Protein AF-0000000075616289 (afdb_homodimer)

InterPro domains:
  IPR007658 Protein of unknown function DUF594 [PF04578] (646-700)
  IPR025315 Domain of unknown function DUF4220 [PF13968] (64-447)

Radius of gyration: 35.0 Å; Cα contacts (8 Å, |Δi|>4): 1748; chains: 2; bounding box: 95×99×89 Å

Sequence (1424 aa):
MALAPSPTPQVDALLRHSQRHDMLSLDYVVALFFVAVVAMFLLHILGPLRRWLSHGLLHHIVMGVYTLSYPLVGYTIGLMQSTKYLYLNDFTVWAVFLLLLLTSTDSLTACRLDDIDNWKSIYVKQLFKGFIVVFIVLKFCIYMELASNLNYLWYPLSAILVVIVLKSYLMIASMRMVSKSYHGKNVKVIAEYMQHIDNKLVAFDPVTMEGYRYMVAGEKHCVNQPGHTPWYKKPDDLKLTTVEQIWQCEGNLLIGDQGKVLKDLCLSMALSKMLNRRFAGFKLSEAELEKTHDFVFKGLLAGDEQRVFRVIEEELVFVHDMYYTRYSYLYQKVASLHVKRDEHTDLSIDSFQDLMNAASYIMFKHITSGSLMSGTIVITVVLAFLEAYQLYLYMASGWFKVALIRSYVTAPFLQTSYCSEMIIRLLLMLKPFRPWKGRLGQYCFLENLGRKSKVMSCLHYGTLCMVDKAMKGSKKSVKLSKDVKKAIIDSLLASNGHLTNGVTSLQRNGVHDDLKWACDGTATDGAVARTIVVWHIATTLCEQKLDKQAKEQDAVKTASTLSKYCMHLLAFAPNLLPDHSSISESILRQSIDEASKILKEAKNNKIDGRCETLMEINTDGCVDDETILVARGVHLARQLMIDNIQDFTTRWKVLSDFWEEMMLYVSPSDDARVRVHLEVLPRGGEFITHLWALLTHAGVLKRGSTEPKDVVMALAPSPTPQVDALLRHSQRHDMLSLDYVVALFFVAVVAMFLLHILGPLRRWLSHGLLHHIVMGVYTLSYPLVGYTIGLMQSTKYLYLNDFTVWAVFLLLLLTSTDSLTACRLDDIDNWKSIYVKQLFKGFIVVFIVLKFCIYMELASNLNYLWYPLSAILVVIVLKSYLMIASMRMVSKSYHGKNVKVIAEYMQHIDNKLVAFDPVTMEGYRYMVAGEKHCVNQPGHTPWYKKPDDLKLTTVEQIWQCEGNLLIGDQGKVLKDLCLSMALSKMLNRRFAGFKLSEAELEKTHDFVFKGLLAGDEQRVFRVIEEELVFVHDMYYTRYSYLYQKVASLHVKRDEHTDLSIDSFQDLMNAASYIMFKHITSGSLMSGTIVITVVLAFLEAYQLYLYMASGWFKVALIRSYVTAPFLQTSYCSEMIIRLLLMLKPFRPWKGRLGQYCFLENLGRKSKVMSCLHYGTLCMVDKAMKGSKKSVKLSKDVKKAIIDSLLASNGHLTNGVTSLQRNGVHDDLKWACDGTATDGAVARTIVVWHIATTLCEQKLDKQAKEQDAVKTASTLSKYCMHLLAFAPNLLPDHSSISESILRQSIDEASKILKEAKNNKIDGRCETLMEINTDGCVDDETILVARGVHLARQLMIDNIQDFTTRWKVLSDFWEEMMLYVSPSDDARVRVHLEVLPRGGEFITHLWALLTHAGVLKRGSTEPKDVV

pLDDT: mean 80.41, std 15.89, range [17.75, 97.75]

Solvent-accessible surface area (backbone atoms only — not comparable to full-atom values): 75583 Å² total; per-residue (Å²): 126,79,76,73,76,70,80,56,67,63,58,53,48,51,49,46,48,50,48,49,49,50,51,51,51,47,54,48,50,54,50,50,51,49,50,51,50,50,47,44,51,46,44,55,61,49,45,74,42,25,18,36,44,60,49,66,65,58,53,49,50,47,52,49,45,61,60,41,44,60,41,49,51,31,24,49,49,21,31,53,67,44,41,65,77,88,45,51,68,62,45,48,54,50,48,52,51,49,50,40,48,52,43,56,34,54,35,57,38,52,89,42,71,59,54,31,60,40,37,66,52,55,48,52,52,49,49,52,52,49,49,53,48,50,49,50,49,50,55,45,47,59,50,30,72,71,38,80,85,55,66,78,56,52,60,54,53,52,53,50,51,51,51,40,52,51,46,45,48,50,36,51,50,25,29,43,50,60,11,79,86,36,27,35,58,66,40,42,59,56,55,49,42,40,62,66,48,46,64,67,54,81,67,67,38,50,78,70,31,42,54,44,61,44,57,63,45,44,67,67,64,53,70,65,51,84,71,92,61,63,53,74,80,49,60,84,77,53,76,59,44,29,44,28,58,60,58,68,42,81,46,76,76,48,47,64,72,68,7,50,53,54,48,39,51,43,43,13,50,22,49,28,58,58,52,46,29,55,75,56,67,48,82,68,78,51,35,84,36,65,68,30,35,38,36,37,65,57,21,46,58,60,55,55,79,64,50,42,57,50,35,47,51,49,14,50,47,50,47,44,35,41,69,30,28,43,54,51,46,46,49,60,44,45,66,61,30,58,80,64,45,71,55,56,58,44,46,52,51,47,48,47,49,45,50,48,48,45,47,48,48,54,52,61,68,41,64,74,63,66,72,69,41,54,52,54,52,52,51,48,51,51,51,52,50,52,52,51,50,52,51,49,53,47,52,26,30,68,64,44,42,45,51,52,49,48,48,42,70,75,33,65,70,43,67,70,34,67,66,54,42,50,53,52,51,57,51,62,62,44,74,56,74,70,69,52,50,63,56,39,52,33,30,55,71,74,69,33,57,84,43,60,49,64,67,36,45,48,43,10,60,70,51,70,59,69,39,69,64,46,65,67,38,77,83,42,71,42,71,66,50,70,64,46,53,47,49,39,51,50,48,49,63,71,38,72,74,60,58,46,75,30,55,62,43,29,50,74,67,71,48,32,88,80,50,39,60,60,49,67,54,53,32,73,90,60,42,64,56,55,40,52,51,24,52,36,45,16,50,49,51,56,54,67,74,47,53,77,72,60,50,68,34,66,47,42,40,38,22,51,52,45,36,20,28,54,42,24,33,49,66,76,40,28,70,66,40,72,46,59,39,52,57,39,45,47,52,51,52,51,46,50,53,52,47,48,63,67,48,65,77,37,92,36,93,47,55,68,38,43,46,53,53,52,68,65,52,84,46,84,79,41,84,46,87,85,43,60,57,64,49,40,5,43,43,49,29,46,39,43,56,64,74,72,32,70,48,67,70,60,36,31,46,49,46,24,43,28,37,38,37,37,55,60,37,41,26,32,50,55,78,70,49,49,64,55,54,64,67,35,37,54,55,20,41,56,69,54,49,52,50,26,52,54,32,45,58,38,31,40,50,62,62,64,72,79,64,75,72,73,76,122,127,81,76,72,79,68,79,57,68,64,58,55,48,49,49,45,48,49,50,49,48,49,50,52,51,47,53,49,51,53,52,49,51,50,50,51,50,50,47,43,51,48,44,54,59,47,46,74,42,25,19,33,44,61,50,65,66,59,52,50,50,49,51,49,46,62,59,40,45,60,40,50,51,32,24,48,50,20,32,53,68,44,42,67,78,88,45,50,68,62,45,48,54,48,47,52,49,50,51,41,48,52,43,56,34,56,34,57,37,51,89,44,73,57,53,31,61,39,38,66,52,54,49,52,51,47,50,53,51,50,49,52,48,51,50,50,49,51,53,46,48,58,50,30,72,71,39,80,85,53,66,78,56,51,60,54,52,50,53,51,51,50,51,40,52,51,46,45,47,51,36,51,50,24,29,44,51,60,10,78,87,36,28,36,57,66,40,43,58,56,55,50,43,41,64,67,47,46,66,68,54,82,66,69,37,50,78,68,30,43,56,44,62,44,58,63,46,43,67,68,64,53,72,64,51,84,70,90,63,62,52,74,79,50,59,85,75,54,78,59,44,31,42,29,58,59,59,67,42,82,46,77,78,50,49,65,73,68,8,48,54,54,48,39,50,43,44,14,51,22,49,29,57,58,52,45,29,54,75,54,67,50,83,68,78,50,35,85,36,65,68,32,35,38,36,36,65,58,20,45,58,61,54,56,76,62,51,43,56,50,34,47,52,49,14,51,47,50,48,44,35,40,67,29,28,43,52,50,48,46,48,61,46,45,66,61,28,58,81,67,43,71,56,55,57,44,44,51,49,46,49,48,50,45,51,49,48,46,47,48,48,55,53,60,69,40,65,72,64,64,73,68,41,54,51,54,53,52,51,48,51,52,51,52,50,51,51,53,49,51,52,51,54,46,53,25,29,69,62,45,44,46,51,51,49,48,48,42,70,75,33,65,68,44,67,70,34,68,66,54,42,51,52,52,51,56,51,62,64,46,73,56,75,69,69,52,50,62,55,39,53,33,29,54,72,73,69,28,56,85,43,61,58,63,65,38,47,48,43,10,61,70,50,71,58,69,40,65,65,59,65,45,51,76,83,44,69,42,72,66,49,68,64,47,54,47,49,39,52,52,46,48,63,70,38,70,76,60,60,46,76,28,55,62,41,28,50,76,66,70,46,31,86,81,48,40,58,64,49,66,54,54,32,73,90,60,42,63,57,55,40,50,50,23,53,35,46,15,50,51,52,57,53,68,73,48,54,76,72,60,52,67,33,66,46,42,40,40,22,52,51,44,36,19,30,53,42,24,34,49,69,76,39,29,68,68,39,71,47,60,38,51,57,38,45,48,52,51,52,51,47,50,55,53,48,48,63,67,48,66,76,38,92,37,94,47,56,68,40,43,47,53,50,52,69,66,53,85,46,84,79,44,84,47,86,86,43,60,57,63,48,39,6,46,45,51,29,44,38,44,56,66,73,70,32,70,47,68,70,59,37,32,45,48,45,23,42,26,38,38,36,37,56,59,37,41,26,33,50,54,80,71,49,48,66,54,56,62,68,36,35,55,53,25,40,54,70,56,50,50,49,26,53,53,34,45,58,38,32,41,50,64,63,67,74,82,66,77,71,74,75,124

Organism: Setaria italica (NCBI:txid4555)

Nearest PDB structures (foldseek):
  6zpu-assembly1_A  TM=1.449E-01  e=8.394E+00  Homo sapiens
  8df5-assembly1_F  TM=1.224E-01  e=6.157E+00  Homo sapiens
  8qai-assembly2_B  TM=2.879E-01  e=3.887E+00  synthetic construct
  8qai-assembly1_A  TM=2.824E-01  e=4.202E+00  synthetic construct
  5jdq-assembly1_A  TM=1.753E-01  e=9.543E+00  Methanocaldococcus jannaschii DSM 2661

Secondary structure (DSSP, 8-state):
--------HHHHHHHHHHHHHHHHHHHHHHHHHHHHHHHHHHHHHHHHHTTT---HHHHHHHHHHHHHHHHHHHHHHHHHHHS-GGGHHHHHHHHHHHHHHHHHHHHH----HHHHHTHHHHHHHHHHHHHHHHHHHHHHHHHHHHSGGGGGGHHHHHHHHHHHHHHHHHHHHHHHHTSHHHHHHHHHHHHHHHHHTGGG----BTTTTBT---EEE-HHHHHT--SSS-GGG-GGG---EEHHHHHH---GGGSHHHHHHHHHHHHHHHHHHHHHHHHHT---TTTTSHHHHHIIIIIITTS-HHHHHHHHHHHHHHHHHHHHSSHHHHHHHHHHHTTTHHHHHHHHHHHHHHHHHHHHHHHHHGGGSHHHHHHHHHHHHHHHHHHHHHHHHHHHSHHHHHHHHHHHHH-HHHHH-HHHHHHHHHHHTPPPPPSS--EEEE--TTTSTT---HHHHHHHHHTTT-SPP--S---EEEE--HHHHHHHHHHHHHHTT---SSHHHHHHTT-HHHHHHHHTTT-SS--HHHHHHHHHHHHHHHHHTS-HHHHTSHHHHHHHHHHHHHHHHHHH-GGGSSS-HHHHHHHHHHHHHHHHHHHTT-S--SHHHHHHHHHTS--TTTTSTTS-HHHHHHHHHHIIIIIS---HHHHHHHHHHHHHHHHHHHS---GGGTHHHHHHGGGT--HHHHHHHHHHHTT--S----S-----/--------HHHHHHHHHHHHHHHHHHHHHHHHHHHHHHHHHHHHHHHHHTTT---HHHHHHHHHHHHHHHHHHHHHHHHHHHS-GGGHHHHHHHHHHHHHHHHHHHHH----HHHHHTHHHHHHHHHHHHHHHHHHHHHHHHHHHHSGGGGGGHHHHHHHHHHHHHHHHHHHHHHHHTSHHHHHHHHHHHHHHHHHTGGG----BTTTTBT---EEE-HHHHHT--SSS-GGG-GGG---EEHHHHHH---GGGSSHHHHHHHHHHHHHHHHHHHHHHHHT---TTTTSHHHHHIIIIIITTS-HHHHHHHHHHHHHHHHHHHHSSHHHHHHHHHHHTSSHHHHHHHHHHHHHHHHHHHHHHHHHGGGSHHHHHHHHHHHHHHHHHHHHHHHHHHTSHHHHHHHHHHHHH-HHHHH-HHHHHHHHHHHTPPPPPSS--EEEE--TTTSTT---HHHHHHHHHTTT-S----SS--EEEE--HHHHHHHHHHHHHHTT---SSHHHHHHTT-HHHHGGGTTGGGSS--HHHHHHHHHHHHHHHHHTS-HHHHTSHHHHHHHHHHHHHHHHHHH-GGGSSS-HHHHHHHHHHHHHHHHHHHTT-S--SHHHHHHHHHTS--TTTTSTTS-HHHHHHHHHHIIIIIS---HHHHHHHHHHHHHHHHHHHS---GGGTHHHHHHGGGT--HHHHHHHHHHHTT--S----S-----

Structure (mmCIF, N/CA/C/O backbone):
data_AF-0000000075616289-model_v1
#
loop_
_entity.id
_entity.type
_entity.pdbx_description
1 polymer 'DUF4220 domain-containing protein'
#
loop_
_atom_site.group_PDB
_atom_site.id
_atom_site.type_symbol
_atom_site.label_atom_id
_atom_site.label_alt_id
_atom_site.label_comp_id
_atom_site.label_asym_id
_atom_site.label_entity_id
_atom_site.label_seq_id
_atom_site.pdbx_PDB_ins_code
_atom_site.Cartn_x
_atom_site.Cartn_y
_atom_site.Cartn_z
_atom_site.occupancy
_atom_site.B_iso_or_equiv
_atom_site.auth_seq_id
_atom_site.auth_comp_id
_atom_site.auth_asym_id
_atom_site.auth_atom_id
_atom_site.pdbx_PDB_model_num
ATOM 1 N N . MET A 1 1 ? -42.625 59.375 43.688 1 25.31 1 MET A N 1
ATOM 2 C CA . MET A 1 1 ? -41.719 59 42.625 1 25.31 1 MET A CA 1
ATOM 3 C C . MET A 1 1 ? -40.938 57.75 43 1 25.31 1 MET A C 1
ATOM 5 O O . MET A 1 1 ? -40 57.812 43.812 1 25.31 1 MET A O 1
ATOM 9 N N . ALA A 1 2 ? -41.594 56.688 43.125 1 30.17 2 ALA A N 1
ATOM 10 C CA . ALA A 1 2 ? -41.156 55.406 43.656 1 30.17 2 ALA A CA 1
ATOM 11 C C . ALA A 1 2 ? -40.062 54.812 42.781 1 30.17 2 ALA A C 1
ATOM 13 O O . ALA A 1 2 ? -40.156 54.781 41.562 1 30.17 2 ALA A O 1
ATOM 14 N N . LEU A 1 3 ? -38.812 54.938 43.25 1 30.5 3 LEU A N 1
ATOM 15 C CA . LEU A 1 3 ? -37.562 54.375 42.75 1 30.5 3 LEU A CA 1
ATOM 16 C C . LEU A 1 3 ? -37.719 52.938 42.281 1 30.5 3 LEU A C 1
ATOM 18 O O . LEU A 1 3 ? -38.312 52.094 43 1 30.5 3 LEU A O 1
ATOM 22 N N . ALA A 1 4 ? -37.938 52.812 40.938 1 36.44 4 ALA A N 1
ATOM 23 C CA . ALA A 1 4 ? -37.938 51.531 40.25 1 36.44 4 ALA A CA 1
ATOM 24 C C . ALA A 1 4 ? -36.938 50.562 40.906 1 36.44 4 ALA A C 1
ATOM 26 O O . ALA A 1 4 ? -35.812 50.969 41.219 1 36.44 4 ALA A O 1
ATOM 27 N N . PRO A 1 5 ? -37.438 49.594 41.625 1 39 5 PRO A N 1
ATOM 28 C CA . PRO A 1 5 ? -36.562 48.688 42.375 1 39 5 PRO A CA 1
ATOM 29 C C . PRO A 1 5 ? -35.406 48.188 41.531 1 39 5 PRO A C 1
ATOM 31 O O . PRO A 1 5 ? -35.562 48 40.312 1 39 5 PRO A O 1
ATOM 34 N N . SER A 1 6 ? -34.125 48.656 41.781 1 39 6 SER A N 1
ATOM 35 C CA . SER A 1 6 ? -32.844 48.25 41.25 1 39 6 SER A CA 1
ATOM 36 C C . SER A 1 6 ? -32.812 46.75 40.938 1 39 6 SER A C 1
ATOM 38 O O . SER A 1 6 ? -33.375 45.938 41.656 1 39 6 SER A O 1
ATOM 40 N N . PRO A 1 7 ? -32.625 46.5 39.594 1 45.91 7 PRO A N 1
ATOM 41 C CA . PRO A 1 7 ? -32.562 45.094 39.219 1 45.91 7 PRO A CA 1
ATOM 42 C C . PRO A 1 7 ? -31.859 44.219 40.25 1 45.91 7 PRO A C 1
ATOM 44 O O . PRO A 1 7 ? -30.969 44.719 40.969 1 45.91 7 PRO A O 1
ATOM 47 N N . THR A 1 8 ? -32.469 43.281 40.781 1 48.66 8 THR A N 1
ATOM 48 C CA . THR A 1 8 ? -32 42.438 41.875 1 48.66 8 THR A CA 1
ATOM 49 C C . THR A 1 8 ? -30.594 41.938 41.594 1 48.66 8 THR A C 1
ATOM 51 O O . THR A 1 8 ? -30.234 41.656 40.438 1 48.66 8 THR A O 1
ATOM 54 N N . PRO A 1 9 ? -29.594 42.125 42.469 1 53.56 9 PRO A N 1
ATOM 55 C CA . PRO A 1 9 ? -28.188 41.719 42.438 1 53.56 9 PRO A CA 1
ATOM 56 C C . PRO A 1 9 ? -27.969 40.375 41.781 1 53.56 9 PRO A C 1
ATOM 58 O O . PRO A 1 9 ? -26.891 40.094 41.219 1 53.56 9 PRO A O 1
ATOM 61 N N . GLN A 1 10 ? -28.906 39.594 41.844 1 50.34 10 GLN A N 1
ATOM 62 C CA . GLN A 1 10 ? -28.75 38.25 41.281 1 50.34 10 GLN A CA 1
ATOM 63 C C . GLN A 1 10 ? -28.734 38.312 39.781 1 50.34 10 GLN A C 1
ATOM 65 O O . GLN A 1 10 ? -27.953 37.562 39.125 1 50.34 10 GLN A O 1
ATOM 70 N N . VAL A 1 11 ? -29.578 39.062 39.219 1 49.75 11 VAL A N 1
ATOM 71 C CA . VAL A 1 11 ? -29.625 39.188 37.75 1 49.75 11 VAL A CA 1
ATOM 72 C C . VAL A 1 11 ? -28.344 39.844 37.25 1 49.75 11 VAL A C 1
ATOM 74 O O . VAL A 1 11 ? -27.797 39.438 36.219 1 49.75 11 VAL A O 1
ATOM 77 N N . ASP A 1 12 ? -27.828 40.781 37.969 1 50.78 12 ASP A N 1
ATOM 78 C CA . ASP A 1 12 ? -26.578 41.406 37.594 1 50.78 12 ASP A CA 1
ATOM 79 C C . ASP A 1 12 ? -25.406 40.438 37.625 1 50.78 12 ASP A C 1
ATOM 81 O O . ASP A 1 12 ? -24.531 40.438 36.781 1 50.78 12 ASP A O 1
ATOM 85 N N . ALA A 1 13 ? -25.453 39.562 38.625 1 53.28 13 ALA A N 1
ATOM 86 C CA . ALA A 1 13 ? -24.406 38.562 38.75 1 53.28 13 ALA A CA 1
ATOM 87 C C . ALA A 1 13 ? -24.484 37.531 37.594 1 53.28 13 ALA A C 1
ATOM 89 O O . ALA A 1 13 ? -23.469 37.094 37.094 1 53.28 13 ALA A O 1
ATOM 90 N N . LEU A 1 14 ? -25.688 37.188 37.312 1 50.78 14 LEU A N 1
ATOM 91 C CA . LEU A 1 14 ? -25.891 36.25 36.219 1 50.78 14 LEU A CA 1
ATOM 92 C C . LEU A 1 14 ? -25.469 36.906 34.906 1 50.78 14 LEU A C 1
ATOM 94 O O . LEU A 1 14 ? -24.859 36.25 34.031 1 50.78 14 LEU A O 1
ATOM 98 N N . LEU A 1 15 ? -25.812 38.156 34.719 1 51.38 15 LEU A N 1
ATOM 99 C CA . LEU A 1 15 ? -25.422 38.875 33.531 1 51.38 15 LEU A CA 1
ATOM 100 C C . LEU A 1 15 ? -23.906 39.062 33.5 1 51.38 15 LEU A C 1
ATOM 102 O O . LEU A 1 15 ? -23.297 38.969 32.438 1 51.38 15 LEU A O 1
ATOM 106 N N . ARG A 1 16 ? -23.328 39.281 34.562 1 56.62 16 ARG A N 1
ATOM 107 C CA . ARG A 1 16 ? -21.875 39.406 34.625 1 56.62 16 ARG A CA 1
ATOM 108 C C . ARG A 1 16 ? -21.188 38.094 34.375 1 56.62 16 ARG A C 1
ATOM 110 O O . ARG A 1 16 ? -20.156 38.031 33.719 1 56.62 16 ARG A O 1
ATOM 117 N N . HIS A 1 17 ? -21.797 37.188 35 1 53.88 17 HIS A N 1
ATOM 118 C CA . HIS A 1 17 ? -21.281 35.844 34.781 1 53.88 17 HIS A CA 1
ATOM 119 C C . HIS A 1 17 ? -21.438 35.406 33.312 1 53.88 17 HIS A C 1
ATOM 121 O O . HIS A 1 17 ? -20.531 34.781 32.781 1 53.88 17 HIS A O 1
ATOM 127 N N . SER A 1 18 ? -22.594 35.781 32.812 1 54.72 18 SER A N 1
ATOM 128 C CA . SER A 1 18 ? -22.812 35.5 31.406 1 54.72 18 SER A CA 1
ATOM 129 C C . SER A 1 18 ? -21.828 36.281 30.531 1 54.72 18 SER A C 1
ATOM 131 O O . SER A 1 18 ? -21.312 35.75 29.562 1 54.72 18 SER A O 1
ATOM 133 N N . GLN A 1 19 ? -21.641 37.531 30.953 1 55 19 GLN A N 1
ATOM 134 C CA . GLN A 1 19 ? -20.719 38.344 30.188 1 55 19 GLN A CA 1
ATOM 135 C C . GLN A 1 19 ? -19.281 37.844 30.312 1 55 19 GLN A C 1
ATOM 137 O O . GLN A 1 19 ? -18.531 37.844 29.344 1 55 19 GLN A O 1
ATOM 142 N N . ARG A 1 20 ? -18.891 37.469 31.516 1 54.38 20 ARG A N 1
ATOM 143 C CA . ARG A 1 20 ? -17.547 36.938 31.734 1 54.38 20 ARG A CA 1
ATOM 144 C C . ARG A 1 20 ? -17.375 35.625 30.984 1 54.38 20 ARG A C 1
ATOM 146 O O . ARG A 1 20 ? -16.297 35.344 30.422 1 54.38 20 ARG A O 1
ATOM 153 N N . HIS A 1 21 ? -18.344 34.844 30.953 1 58.19 21 HIS A N 1
ATOM 154 C CA . HIS A 1 21 ? -18.312 33.594 30.219 1 58.19 21 HIS A CA 1
ATOM 155 C C . HIS A 1 21 ? -18.219 33.844 28.719 1 58.19 21 HIS A C 1
ATOM 157 O O . HIS A 1 21 ? -17.531 33.094 28.016 1 58.19 21 HIS A O 1
ATOM 163 N N . ASP A 1 22 ? -18.922 34.875 28.391 1 59.84 22 ASP A N 1
ATOM 164 C CA . ASP A 1 22 ? -18.844 35.188 26.969 1 59.84 22 ASP A CA 1
ATOM 165 C C . ASP A 1 22 ? -17.453 35.688 26.578 1 59.84 22 ASP A C 1
ATOM 167 O O . ASP A 1 22 ? -16.953 35.375 25.516 1 59.84 22 ASP A O 1
ATOM 171 N N . MET A 1 23 ? -16.922 36.5 27.516 1 58.03 23 MET A N 1
ATOM 172 C CA . MET A 1 23 ? -15.57 36.969 27.25 1 58.03 23 MET A CA 1
ATOM 173 C C . MET A 1 23 ? -14.555 35.844 27.25 1 58.03 23 MET A C 1
ATOM 175 O O . MET A 1 23 ? -13.648 35.812 26.422 1 58.03 23 MET A O 1
ATOM 179 N N . LEU A 1 24 ? -14.711 34.906 28.125 1 60.09 24 LEU A N 1
ATOM 180 C CA . LEU A 1 24 ? -13.812 33.75 28.219 1 60.09 24 LEU A CA 1
ATOM 181 C C . LEU A 1 24 ? -13.977 32.844 27.016 1 60.09 24 LEU A C 1
ATOM 183 O O . LEU A 1 24 ? -13 32.281 26.5 1 60.09 24 LEU A O 1
ATOM 187 N N . SER A 1 25 ? -15.188 32.875 26.609 1 69 25 SER A N 1
ATOM 188 C CA . SER A 1 25 ? -15.453 32.062 25.422 1 69 25 SER A CA 1
ATOM 189 C C . SER A 1 25 ? -14.836 32.688 24.188 1 69 25 SER A C 1
ATOM 191 O O . SER A 1 25 ? -14.297 31.984 23.328 1 69 25 SER A O 1
ATOM 193 N N . LEU A 1 26 ? -14.703 34.062 24.266 1 73.75 26 LEU A N 1
ATOM 194 C CA . LEU A 1 26 ? -14.094 34.719 23.125 1 73.75 26 LEU A CA 1
ATOM 195 C C . LEU A 1 26 ? -12.578 34.531 23.125 1 73.75 26 LEU A C 1
ATOM 197 O O . LEU A 1 26 ? -11.977 34.281 22.078 1 73.75 26 LEU A O 1
ATOM 201 N N . ASP A 1 27 ? -11.992 34.625 24.297 1 76.25 27 ASP A N 1
ATOM 202 C CA . ASP A 1 27 ? -10.547 34.438 24.406 1 76.25 27 ASP A CA 1
ATOM 203 C C . ASP A 1 27 ? -10.125 33.031 24.031 1 76.25 27 ASP A C 1
ATOM 205 O O . ASP A 1 27 ? -9.07 32.812 23.422 1 76.25 27 ASP A O 1
ATOM 209 N N . TYR A 1 28 ? -10.969 32.156 24.312 1 79.25 28 TYR A N 1
ATOM 210 C CA . TYR A 1 28 ? -10.688 30.766 23.984 1 79.25 28 TYR A CA 1
ATOM 211 C C . TYR A 1 28 ? -10.734 30.531 22.469 1 79.25 28 TYR A C 1
ATOM 213 O O . TYR A 1 28 ? -9.875 29.859 21.906 1 79.25 28 TYR A O 1
ATOM 221 N N . VAL A 1 29 ? -11.656 31.125 21.859 1 80.88 29 VAL A N 1
ATOM 222 C CA . VAL A 1 29 ? -11.797 30.969 20.406 1 80.88 29 VAL A CA 1
ATOM 223 C C . VAL A 1 29 ? -10.625 31.641 19.703 1 80.88 29 VAL A C 1
ATOM 225 O O . VAL A 1 29 ? -10.07 31.078 18.75 1 80.88 29 VAL A O 1
ATOM 228 N N . VAL A 1 30 ? -10.203 32.812 20.234 1 82.5 30 VAL A N 1
ATOM 229 C CA . VAL A 1 30 ? -9.094 33.531 19.625 1 82.5 30 VAL A CA 1
ATOM 230 C C . VAL A 1 30 ? -7.797 32.75 19.828 1 82.5 30 VAL A C 1
ATOM 232 O O . VAL A 1 30 ? -6.996 32.625 18.891 1 82.5 30 VAL A O 1
ATOM 235 N N . ALA A 1 31 ? -7.68 32.188 20.953 1 83.38 31 ALA A N 1
ATOM 236 C CA . ALA A 1 31 ? -6.484 31.391 21.219 1 83.38 31 ALA A CA 1
ATOM 237 C C . ALA A 1 31 ? -6.438 30.156 20.344 1 83.38 31 ALA A C 1
ATOM 239 O O . ALA A 1 31 ? -5.379 29.812 19.812 1 83.38 31 ALA A O 1
ATOM 240 N N . LEU A 1 32 ? -7.496 29.562 20.172 1 85.06 32 LEU A N 1
ATOM 241 C CA . LEU A 1 32 ? -7.559 28.359 19.344 1 85.06 32 LEU A CA 1
ATOM 242 C C . LEU A 1 32 ? -7.309 28.688 17.875 1 85.06 32 LEU A C 1
ATOM 244 O O . LEU A 1 32 ? -6.688 27.891 17.156 1 85.06 32 LEU A O 1
ATOM 248 N N . PHE A 1 33 ? -7.781 29.797 17.469 1 86.06 33 PHE A N 1
ATOM 249 C CA . PHE A 1 33 ? -7.543 30.25 16.109 1 86.06 33 PHE A CA 1
ATOM 250 C C . PHE A 1 33 ? -6.051 30.422 15.844 1 86.06 33 PHE A C 1
ATOM 252 O O . PHE A 1 33 ? -5.535 29.938 14.836 1 86.06 33 PHE A O 1
ATOM 259 N N . PHE A 1 34 ? -5.402 30.922 16.781 1 87.44 34 PHE A N 1
ATOM 260 C CA . PHE A 1 34 ? -3.977 31.172 16.594 1 87.44 34 PHE A CA 1
ATOM 261 C C . PHE A 1 34 ? -3.189 29.875 16.719 1 87.44 34 PHE A C 1
ATOM 263 O O . PHE A 1 34 ? -2.172 29.688 16.047 1 87.44 34 PHE A O 1
ATOM 270 N N . VAL A 1 35 ? -3.68 29 17.484 1 87.69 35 VAL A N 1
ATOM 271 C CA . VAL A 1 35 ? -3.043 27.688 17.562 1 87.69 35 VAL A CA 1
ATOM 272 C C . VAL A 1 35 ? -3.158 26.984 16.219 1 87.69 35 VAL A C 1
ATOM 274 O O . VAL A 1 35 ? -2.197 26.375 15.75 1 87.69 35 VAL A O 1
ATOM 277 N N . ALA A 1 36 ? -4.25 27.141 15.625 1 87.56 36 ALA A N 1
ATOM 278 C CA . ALA A 1 36 ? -4.457 26.516 14.32 1 87.56 36 ALA A CA 1
ATOM 279 C C . ALA A 1 36 ? -3.559 27.156 13.266 1 87.56 36 ALA A C 1
ATOM 281 O O . ALA A 1 36 ? -2.975 26.469 12.43 1 87.56 36 ALA A O 1
ATOM 282 N N . VAL A 1 37 ? -3.381 28.422 13.344 1 87.56 37 VAL A N 1
ATOM 283 C CA . VAL A 1 37 ? -2.551 29.141 12.383 1 87.56 37 VAL A CA 1
ATOM 284 C C . VAL A 1 37 ? -1.088 28.75 12.57 1 87.56 37 VAL A C 1
ATOM 286 O O . VAL A 1 37 ? -0.384 28.484 11.594 1 87.56 37 VAL A O 1
ATOM 289 N N . VAL A 1 38 ? -0.689 28.656 13.789 1 87.75 38 VAL A N 1
ATOM 290 C CA . VAL A 1 38 ? 0.691 28.281 14.078 1 87.75 38 VAL A CA 1
ATOM 291 C C . VAL A 1 38 ? 0.944 26.844 13.625 1 87.75 38 VAL A C 1
ATOM 293 O O . VAL A 1 38 ? 2.004 26.547 13.07 1 87.75 38 VAL A O 1
ATOM 296 N N . ALA A 1 39 ? -0.002 26.062 13.836 1 87.62 39 ALA A N 1
ATOM 297 C CA . ALA A 1 39 ? 0.128 24.672 13.414 1 87.62 39 ALA A CA 1
ATOM 298 C C . ALA A 1 39 ? 0.281 24.562 11.898 1 87.62 39 ALA A C 1
ATOM 300 O O . ALA A 1 39 ? 1.15 23.844 11.398 1 87.62 39 ALA A O 1
ATOM 301 N N . MET A 1 40 ? -0.444 25.312 11.211 1 85.56 40 MET A N 1
ATOM 302 C CA . MET A 1 40 ? -0.365 25.281 9.758 1 85.56 40 MET A CA 1
ATOM 303 C C . MET A 1 40 ? 0.936 25.906 9.266 1 85.56 40 MET A C 1
ATOM 305 O O . MET A 1 40 ? 1.518 25.438 8.281 1 85.56 40 MET A O 1
ATOM 309 N N . PHE A 1 41 ? 1.366 26.922 9.922 1 84.06 41 PHE A N 1
ATOM 310 C CA . PHE A 1 41 ? 2.633 27.562 9.602 1 84.06 41 PHE A CA 1
ATOM 311 C C . PHE A 1 41 ? 3.797 26.594 9.773 1 84.06 41 PHE A C 1
ATOM 313 O O . PHE A 1 41 ? 4.668 26.5 8.914 1 84.06 41 PHE A O 1
ATOM 320 N N . LEU A 1 42 ? 3.729 25.844 10.828 1 82.81 42 LEU A N 1
ATOM 321 C CA . LEU A 1 42 ? 4.773 24.859 11.102 1 82.81 42 LEU A CA 1
ATOM 322 C C . LEU A 1 42 ? 4.773 23.766 10.055 1 82.81 42 LEU A C 1
ATOM 324 O O . LEU A 1 42 ? 5.836 23.312 9.609 1 82.81 42 LEU A O 1
ATOM 328 N N . LEU A 1 43 ? 3.678 23.391 9.672 1 84 43 LEU A N 1
ATOM 329 C CA . LEU A 1 43 ? 3.582 22.344 8.656 1 84 43 LEU A CA 1
ATOM 330 C C . LEU A 1 43 ? 4.145 22.828 7.324 1 84 43 LEU A C 1
ATOM 332 O O . LEU A 1 43 ? 4.801 22.078 6.609 1 84 43 LEU A O 1
ATOM 336 N N . HIS A 1 44 ? 4.035 24.047 7.043 1 82.56 44 HIS A N 1
ATOM 337 C CA . HIS A 1 44 ? 4.488 24.625 5.789 1 82.56 44 HIS A CA 1
ATOM 338 C C . HIS A 1 44 ? 6.008 24.75 5.754 1 82.56 44 HIS A C 1
ATOM 340 O O . HIS A 1 44 ? 6.629 24.516 4.719 1 82.56 44 HIS A O 1
ATOM 346 N N . ILE A 1 45 ? 6.527 25.016 6.852 1 81.19 45 ILE A N 1
ATOM 347 C CA . ILE A 1 45 ? 7.965 25.266 6.898 1 81.19 45 ILE A CA 1
ATOM 348 C C . ILE A 1 45 ? 8.711 23.969 7.145 1 81.19 45 ILE A C 1
ATOM 350 O O . ILE A 1 45 ? 9.758 23.719 6.543 1 81.19 45 ILE A O 1
ATOM 354 N N . LEU A 1 46 ? 8.141 23.156 7.949 1 82.44 46 LEU A N 1
ATOM 355 C CA . LEU A 1 46 ? 8.844 21.938 8.336 1 82.44 46 LEU A CA 1
ATOM 356 C C . LEU A 1 46 ? 8.602 20.828 7.328 1 82.44 46 LEU A C 1
ATOM 358 O O . LEU A 1 46 ? 9.359 19.859 7.27 1 82.44 46 LEU A O 1
ATOM 362 N N . GLY A 1 47 ? 7.629 20.953 6.594 1 78.56 47 GLY A N 1
ATOM 363 C CA . GLY A 1 47 ? 7.309 19.922 5.617 1 78.56 47 GLY A CA 1
ATOM 364 C C . GLY A 1 47 ? 8.438 19.656 4.641 1 78.56 47 GLY A C 1
ATOM 365 O O . GLY A 1 47 ? 8.961 18.531 4.574 1 78.56 47 GLY A O 1
ATOM 366 N N . PRO A 1 48 ? 8.961 20.688 4.039 1 77.94 48 PRO A N 1
ATOM 367 C CA . PRO A 1 48 ? 10.047 20.484 3.08 1 77.94 48 PRO A CA 1
ATOM 368 C C . PRO A 1 48 ? 11.383 20.172 3.752 1 77.94 48 PRO A C 1
ATOM 370 O O . PRO A 1 48 ? 12.273 19.609 3.115 1 77.94 48 PRO A O 1
ATOM 373 N N . LEU A 1 49 ? 11.445 20.438 5.004 1 80.69 49 LEU A N 1
ATOM 374 C CA . LEU A 1 49 ? 12.688 20.203 5.723 1 80.69 49 LEU A CA 1
ATOM 375 C C . LEU A 1 49 ? 12.812 18.75 6.141 1 80.69 49 LEU A C 1
ATOM 377 O O . LEU A 1 49 ? 13.883 18.297 6.559 1 80.69 49 LEU A O 1
ATOM 381 N N . ARG A 1 50 ? 11.781 18.031 5.977 1 82.5 50 ARG A N 1
ATOM 382 C CA . ARG A 1 50 ? 11.789 16.625 6.379 1 82.5 50 ARG A CA 1
ATOM 383 C C . ARG A 1 50 ? 12.797 15.828 5.559 1 82.5 50 ARG A C 1
ATOM 385 O O . ARG A 1 50 ? 13.328 14.828 6.027 1 82.5 50 ARG A O 1
ATOM 392 N N . ARG A 1 51 ? 13.094 16.281 4.441 1 81.94 51 ARG A N 1
ATOM 393 C CA . ARG A 1 51 ? 14.039 15.586 3.572 1 81.94 51 ARG A CA 1
ATOM 394 C C . ARG A 1 51 ? 15.469 15.75 4.078 1 81.94 51 ARG A C 1
ATOM 396 O O . ARG A 1 51 ? 16.297 14.844 3.914 1 81.94 51 ARG A O 1
ATOM 403 N N . TRP A 1 52 ? 15.625 16.828 4.703 1 81.5 52 TRP A N 1
ATOM 404 C CA . TRP A 1 52 ? 16.984 17.172 5.113 1 81.5 52 TRP A CA 1
ATOM 405 C C . TRP A 1 52 ? 17.25 16.703 6.539 1 81.5 52 TRP A C 1
ATOM 407 O O . TRP A 1 52 ? 18.375 16.312 6.875 1 81.5 52 TRP A O 1
ATOM 417 N N . LEU A 1 53 ? 16.156 16.781 7.309 1 76.31 53 LEU A N 1
ATOM 418 C CA . LEU A 1 53 ? 16.344 16.453 8.719 1 76.31 53 LEU A CA 1
ATOM 419 C C . LEU A 1 53 ? 15.68 15.141 9.078 1 76.31 53 LEU A C 1
ATOM 421 O O . LEU A 1 53 ? 14.477 14.961 8.852 1 76.31 53 LEU A O 1
ATOM 425 N N . SER A 1 54 ? 16.516 14.164 9.445 1 74 54 SER A N 1
ATOM 426 C CA . SER A 1 54 ? 15.961 12.852 9.766 1 74 54 SER A CA 1
ATOM 427 C C . SER A 1 54 ? 15.672 12.727 11.258 1 74 54 SER A C 1
ATOM 429 O O . SER A 1 54 ? 15.469 11.617 11.758 1 74 54 SER A O 1
ATOM 431 N N . HIS A 1 55 ? 15.492 13.867 11.883 1 74.69 55 HIS A N 1
ATOM 432 C CA . HIS A 1 55 ? 15.258 13.75 13.32 1 74.69 55 HIS A CA 1
ATOM 433 C C . HIS A 1 55 ? 13.859 13.227 13.617 1 74.69 55 HIS A C 1
ATOM 435 O O . HIS A 1 55 ? 12.883 13.664 12.992 1 74.69 55 HIS A O 1
ATOM 441 N N . GLY A 1 56 ? 13.781 12.328 14.5 1 73.94 56 GLY A N 1
ATOM 442 C CA . GLY A 1 56 ? 12.516 11.688 14.836 1 73.94 56 GLY A CA 1
ATOM 443 C C . GLY A 1 56 ? 11.477 12.656 15.352 1 73.94 56 GLY A C 1
ATOM 444 O O . GLY A 1 56 ? 10.289 12.539 15.023 1 73.94 56 GLY A O 1
ATOM 445 N N . LEU A 1 57 ? 11.898 13.625 16.062 1 76.12 57 LEU A N 1
ATOM 446 C CA . LEU A 1 57 ? 10.969 14.586 16.641 1 76.12 57 LEU A CA 1
ATOM 447 C C . LEU A 1 57 ? 10.312 15.43 15.562 1 76.12 57 LEU A C 1
ATOM 449 O O . LEU A 1 57 ? 9.109 15.719 15.633 1 76.12 57 LEU A O 1
ATOM 453 N N . LEU A 1 58 ? 11.07 15.805 14.586 1 81.62 58 LEU A N 1
ATOM 454 C CA . LEU A 1 58 ? 10.523 16.594 13.492 1 81.62 58 LEU A CA 1
ATOM 455 C C . LEU A 1 58 ? 9.445 15.82 12.742 1 81.62 58 LEU A C 1
ATOM 457 O O . LEU A 1 58 ? 8.367 16.359 12.461 1 81.62 58 LEU A O 1
ATOM 461 N N . HIS A 1 59 ? 9.703 14.609 12.594 1 81.5 59 HIS A N 1
ATOM 462 C CA . HIS A 1 59 ? 8.766 13.781 11.844 1 81.5 59 HIS A CA 1
ATOM 463 C C . HIS A 1 59 ? 7.48 13.547 12.633 1 81.5 59 HIS A C 1
ATOM 465 O O . HIS A 1 59 ? 6.383 13.602 12.078 1 81.5 59 HIS A O 1
ATOM 471 N N . HIS A 1 60 ? 7.621 13.461 13.906 1 80.19 60 HIS A N 1
ATOM 472 C CA . HIS A 1 60 ? 6.449 13.25 14.75 1 80.19 60 HIS A CA 1
ATOM 473 C C . HIS A 1 60 ? 5.602 14.508 14.836 1 80.19 60 HIS A C 1
ATOM 475 O O . HIS A 1 60 ? 4.371 14.438 14.836 1 80.19 60 HIS A O 1
ATOM 481 N N . ILE A 1 61 ? 6.223 15.586 14.852 1 82.56 61 ILE A N 1
ATOM 482 C CA . ILE A 1 61 ? 5.5 16.844 14.93 1 82.56 61 ILE A CA 1
ATOM 483 C C . ILE A 1 61 ? 4.754 17.094 13.617 1 82.56 61 ILE A C 1
ATOM 485 O O . ILE A 1 61 ? 3.57 17.438 13.625 1 82.56 61 ILE A O 1
ATOM 489 N N . VAL A 1 62 ? 5.488 16.859 12.586 1 84.75 62 VAL A N 1
ATOM 490 C CA . VAL A 1 62 ? 4.875 17.094 11.281 1 84.75 62 VAL A CA 1
ATOM 491 C C . VAL A 1 62 ? 3.709 16.125 11.078 1 84.75 62 VAL A C 1
ATOM 493 O O . VAL A 1 62 ? 2.631 16.531 10.641 1 84.75 62 VAL A O 1
ATOM 496 N N . MET A 1 63 ? 3.881 14.914 11.477 1 83.06 63 MET A N 1
ATOM 497 C CA . MET A 1 63 ? 2.826 13.914 11.328 1 83.06 63 MET A CA 1
ATOM 498 C C . MET A 1 63 ? 1.637 14.234 12.227 1 83.06 63 MET A C 1
ATOM 500 O O . MET A 1 63 ? 0.485 14.094 11.812 1 83.06 63 MET A O 1
ATOM 504 N N . GLY A 1 64 ? 1.925 14.656 13.398 1 84.19 64 GLY A N 1
ATOM 505 C CA . GLY A 1 64 ? 0.866 15.016 14.328 1 84.19 64 GLY A CA 1
ATOM 506 C C . GLY A 1 64 ? 0.05 16.203 13.867 1 84.19 64 GLY A C 1
ATOM 507 O O . GLY A 1 64 ? -1.183 16.156 13.875 1 84.19 64 GLY A O 1
ATOM 508 N N . VAL A 1 65 ? 0.686 17.203 13.445 1 86.12 65 VAL A N 1
ATOM 509 C CA . VAL A 1 65 ? 0.003 18.406 13.008 1 86.12 65 VAL A CA 1
ATOM 510 C C . VAL A 1 65 ? -0.782 18.141 11.727 1 86.12 65 VAL A C 1
ATOM 512 O O . VAL A 1 65 ? -1.913 18.594 11.57 1 86.12 65 VAL A O 1
ATOM 515 N N . TYR A 1 66 ? -0.188 17.391 10.875 1 85.25 66 TYR A N 1
ATOM 516 C CA . TYR A 1 66 ? -0.854 17.047 9.617 1 85.25 66 TYR A CA 1
ATOM 517 C C . TYR A 1 66 ? -2.133 16.266 9.883 1 85.25 66 TYR A C 1
ATOM 519 O O . TYR A 1 66 ? -3.17 16.531 9.266 1 85.25 66 TYR A O 1
ATOM 527 N N . THR A 1 67 ? -2.07 15.352 10.773 1 85 67 THR A N 1
ATOM 528 C CA . THR A 1 67 ? -3.219 14.508 11.086 1 85 67 THR A CA 1
ATOM 529 C C . THR A 1 67 ? -4.305 15.312 11.797 1 85 67 THR A C 1
ATOM 531 O O . THR A 1 67 ? -5.496 15.086 11.578 1 85 67 THR A O 1
ATOM 534 N N . LEU A 1 68 ? -3.912 16.297 12.547 1 87.75 68 LEU A N 1
ATOM 535 C CA . LEU A 1 68 ? -4.863 17.047 13.359 1 87.75 68 LEU A CA 1
ATOM 536 C C . LEU A 1 68 ? -5.355 18.281 12.625 1 87.75 68 LEU A C 1
ATOM 538 O O . LEU A 1 68 ? -6.266 18.969 13.094 1 87.75 68 LEU A O 1
ATOM 542 N N . SER A 1 69 ? -4.805 18.547 11.508 1 85.38 69 SER A N 1
ATOM 543 C CA . SER A 1 69 ? -5.125 19.797 10.82 1 85.38 69 SER A CA 1
ATOM 544 C C . SER A 1 69 ? -6.609 19.875 10.484 1 85.38 69 SER A C 1
ATOM 546 O O . SER A 1 69 ? -7.273 20.875 10.805 1 85.38 69 SER A O 1
ATOM 548 N N . TYR A 1 70 ? -7.223 18.797 9.977 1 83.75 70 TYR A N 1
ATOM 549 C CA . TYR A 1 70 ? -8.617 18.844 9.547 1 83.75 70 TYR A CA 1
ATOM 550 C C . TYR A 1 70 ? -9.555 18.875 10.742 1 83.75 70 TYR A C 1
ATOM 552 O O . TYR A 1 70 ? -10.438 19.734 10.82 1 83.75 70 TYR A O 1
ATOM 560 N N . PRO A 1 71 ? -9.344 18.016 11.703 1 84.94 71 PRO A N 1
ATOM 561 C CA . PRO A 1 71 ? -10.234 18.094 12.859 1 84.94 71 PRO A CA 1
ATOM 562 C C . PRO A 1 71 ? -10.07 19.391 13.648 1 84.94 71 PRO A C 1
ATOM 564 O O . PRO A 1 71 ? -11.055 19.922 14.18 1 84.94 71 PRO A O 1
ATOM 567 N N . LEU A 1 72 ? -8.898 19.906 13.758 1 85.75 72 LEU A N 1
ATOM 568 C CA . LEU A 1 72 ? -8.656 21.156 14.492 1 85.75 72 LEU A CA 1
ATOM 569 C C . LEU A 1 72 ? -9.352 22.328 13.812 1 85.75 72 LEU A C 1
ATOM 571 O O . LEU A 1 72 ? -9.992 23.141 14.477 1 85.75 72 LEU A O 1
ATOM 575 N N . VAL A 1 73 ? -9.211 22.422 12.547 1 86.5 73 VAL A N 1
ATOM 576 C CA . VAL A 1 73 ? -9.852 23.5 11.805 1 86.5 73 VAL A CA 1
ATOM 577 C C . VAL A 1 73 ? -11.367 23.359 11.891 1 86.5 73 VAL A C 1
ATOM 579 O O . VAL A 1 73 ? -12.086 24.344 12.086 1 86.5 73 VAL A O 1
ATOM 582 N N . GLY A 1 74 ? -11.883 22.109 11.789 1 83.69 74 GLY A N 1
ATOM 583 C CA . GLY A 1 74 ? -13.32 21.875 11.922 1 83.69 74 GLY A CA 1
ATOM 584 C C . GLY A 1 74 ? -13.852 22.266 13.289 1 83.69 74 GLY A C 1
ATOM 585 O O . GLY A 1 74 ? -14.883 22.922 13.398 1 83.69 74 GLY A O 1
ATOM 586 N N . TYR A 1 75 ? -13.18 21.984 14.352 1 85.06 75 TYR A N 1
ATOM 587 C CA . TYR A 1 75 ? -13.555 22.312 15.719 1 85.06 75 TYR A CA 1
ATOM 588 C C . TYR A 1 75 ? -13.523 23.828 15.93 1 85.06 75 TYR A C 1
ATOM 590 O O . TYR A 1 75 ? -14.438 24.391 16.547 1 85.06 75 TYR A O 1
ATOM 598 N N . THR A 1 76 ? -12.516 24.438 15.383 1 84.12 76 THR A N 1
ATOM 599 C CA . THR A 1 76 ? -12.352 25.875 15.562 1 84.12 76 THR A CA 1
ATOM 600 C C . THR A 1 76 ? -13.445 26.641 14.828 1 84.12 76 THR A C 1
ATOM 602 O O . THR A 1 76 ? -14.016 27.594 15.375 1 84.12 76 THR A O 1
ATOM 605 N N . ILE A 1 77 ? -13.742 26.219 13.633 1 85.06 77 ILE A N 1
ATOM 606 C CA . ILE A 1 77 ? -14.789 26.891 12.859 1 85.06 77 ILE A CA 1
ATOM 607 C C . ILE A 1 77 ? -16.141 26.688 13.547 1 85.06 77 ILE A C 1
ATOM 609 O O . ILE A 1 77 ? -16.953 27.609 13.586 1 85.06 77 ILE A O 1
ATOM 613 N N . GLY A 1 78 ? -16.391 25.516 14.086 1 80.88 78 GLY A N 1
ATOM 614 C CA . GLY A 1 78 ? -17.625 25.266 14.828 1 80.88 78 GLY A CA 1
ATOM 615 C C . GLY A 1 78 ? -17.766 26.172 16.047 1 80.88 78 GLY A C 1
ATOM 616 O O . GLY A 1 78 ? -18.844 26.734 16.281 1 80.88 78 GLY A O 1
ATOM 617 N N . LEU A 1 79 ? -16.734 26.375 16.703 1 81.5 79 LEU A N 1
ATOM 618 C CA . LEU A 1 79 ? -16.75 27.234 17.891 1 81.5 79 LEU A CA 1
ATOM 619 C C . LEU A 1 79 ? -16.984 28.688 17.5 1 81.5 79 LEU A C 1
ATOM 621 O O . LEU A 1 79 ? -17.703 29.406 18.188 1 81.5 79 LEU A O 1
ATOM 625 N N . MET A 1 80 ? -16.391 29.125 16.422 1 79.75 80 MET A N 1
ATOM 626 C CA . MET A 1 80 ? -16.5 30.516 15.961 1 79.75 80 MET A CA 1
ATOM 627 C C . MET A 1 80 ? -17.922 30.828 15.516 1 79.75 80 MET A C 1
ATOM 629 O O . MET A 1 80 ? -18.422 31.922 15.758 1 79.75 80 MET A O 1
ATOM 633 N N . GLN A 1 81 ? -18.547 29.906 14.938 1 75.25 81 GLN A N 1
ATOM 634 C CA . GLN A 1 81 ? -19.875 30.141 14.375 1 75.25 81 GLN A CA 1
ATOM 635 C C . GLN A 1 81 ? -20.906 30.328 15.477 1 75.25 81 GLN A C 1
ATOM 637 O O . GLN A 1 81 ? -21.875 31.062 15.297 1 75.25 81 GLN A O 1
ATOM 642 N N . SER A 1 82 ? -20.75 29.672 16.594 1 66.94 82 SER A N 1
ATOM 643 C CA . SER A 1 82 ? -21.75 29.719 17.656 1 66.94 82 SER A CA 1
ATOM 644 C C . SER A 1 82 ? -21.562 30.938 18.547 1 66.94 82 SER A C 1
ATOM 646 O O . SER A 1 82 ? -22.438 31.266 19.344 1 66.94 82 SER A O 1
ATOM 648 N N . THR A 1 83 ? -20.344 31.562 18.406 1 61.19 83 THR A N 1
ATOM 649 C CA . THR A 1 83 ? -20.125 32.719 19.281 1 61.19 83 THR A CA 1
ATOM 650 C C . THR A 1 83 ? -20.938 33.906 18.797 1 61.19 83 THR A C 1
ATOM 652 O O . THR A 1 83 ? -21.219 34.031 17.594 1 61.19 83 THR A O 1
ATOM 655 N N . LYS A 1 84 ? -2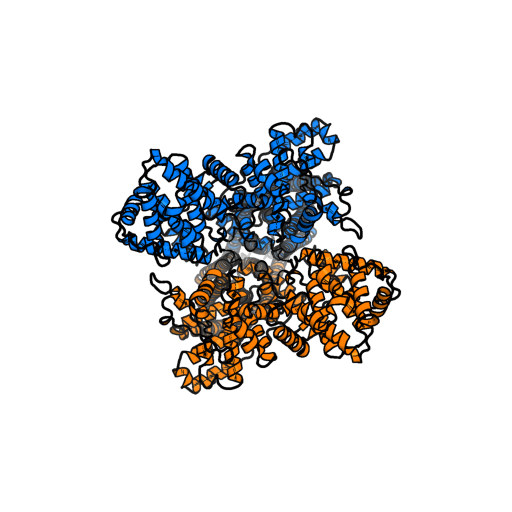1.188 34.844 19.688 1 58.09 84 LYS A N 1
ATOM 656 C CA . LYS A 1 84 ? -22.078 36 19.656 1 58.09 84 LYS A CA 1
ATOM 657 C C . LYS A 1 84 ? -21.906 36.781 18.359 1 58.09 84 LYS A C 1
ATOM 659 O O . LYS A 1 84 ? -20.828 36.812 17.781 1 58.09 84 LYS A O 1
ATOM 664 N N . TYR A 1 85 ? -23.047 37.312 17.812 1 53.5 85 TYR A N 1
ATOM 665 C CA . TYR A 1 85 ? -23.344 38.062 16.609 1 53.5 85 TYR A CA 1
ATOM 666 C C . TYR A 1 85 ? -22.328 39.188 16.391 1 53.5 85 TYR A C 1
ATOM 668 O O . TYR A 1 85 ? -22.031 39.531 15.242 1 53.5 85 TYR A O 1
ATOM 676 N N . LEU A 1 86 ? -21.688 39.625 17.516 1 51.59 86 LEU A N 1
ATOM 677 C CA . LEU A 1 86 ? -20.891 40.844 17.406 1 51.59 86 LEU A CA 1
ATOM 678 C C . LEU A 1 86 ? -19.609 40.594 16.625 1 51.59 86 LEU A C 1
ATOM 680 O O . LEU A 1 86 ? -19.047 41.531 16.047 1 51.59 86 LEU A O 1
ATOM 684 N N . TYR A 1 87 ? -19.297 39.312 16.422 1 61.66 87 TYR A N 1
ATOM 685 C CA . TYR A 1 87 ? -18 39.094 15.805 1 61.66 87 TYR A CA 1
ATOM 686 C C . TYR A 1 87 ? -18.125 38.344 14.492 1 61.66 87 TYR A C 1
ATOM 688 O O . TYR A 1 87 ? -17.219 37.625 14.086 1 61.66 87 TYR A O 1
ATOM 696 N N . LEU A 1 88 ? -19.297 38.625 13.945 1 63.5 88 LEU A N 1
ATOM 697 C CA . LEU A 1 88 ? -19.656 37.844 12.758 1 63.5 88 LEU A CA 1
ATOM 698 C C . LEU A 1 88 ? -18.734 38.188 11.594 1 63.5 88 LEU A C 1
ATOM 700 O O . LEU A 1 88 ? -18.359 37.312 10.82 1 63.5 88 LEU A O 1
ATOM 704 N N . ASN A 1 89 ? -18.328 39.531 11.531 1 67.62 89 ASN A N 1
ATOM 705 C CA . ASN A 1 89 ? -17.5 39.938 10.406 1 67.62 89 ASN A CA 1
ATOM 706 C C . ASN A 1 89 ? -16.094 39.312 10.484 1 67.62 89 ASN A C 1
ATOM 708 O O . ASN A 1 89 ? -15.633 38.719 9.523 1 67.62 89 ASN A O 1
ATOM 712 N N . ASP A 1 90 ? -15.547 39.438 11.633 1 74.12 90 ASP A N 1
ATOM 713 C CA . ASP A 1 90 ? -14.172 38.938 11.789 1 74.12 90 ASP A CA 1
ATOM 714 C C . ASP A 1 90 ? -14.102 37.438 11.695 1 74.12 90 ASP A C 1
ATOM 716 O O . ASP A 1 90 ? -13.195 36.875 11.07 1 74.12 90 ASP A O 1
ATOM 720 N N . PHE A 1 91 ? -15.117 36.844 12.109 1 80.31 91 PHE A N 1
ATOM 721 C CA . PHE A 1 91 ? -15.078 35.375 12.156 1 80.31 91 PHE A CA 1
ATOM 722 C C . PHE A 1 91 ? -15.312 34.781 10.773 1 80.31 91 PHE A C 1
ATOM 724 O O . PHE A 1 91 ? -14.773 33.719 10.445 1 80.31 91 PHE A O 1
ATOM 731 N N . THR A 1 92 ? -15.992 35.469 9.992 1 81.19 92 THR A N 1
ATOM 732 C CA . THR A 1 92 ? -16.188 35.031 8.625 1 81.19 92 THR A CA 1
ATOM 733 C C . THR A 1 92 ? -14.875 35.094 7.836 1 81.19 92 THR A C 1
ATOM 735 O O . THR A 1 92 ? -14.516 34.188 7.121 1 81.19 92 THR A O 1
ATOM 738 N N . VAL A 1 93 ? -14.156 36.188 8.016 1 82.75 93 VAL A N 1
ATOM 739 C CA . VAL A 1 93 ? -12.875 36.375 7.336 1 82.75 93 VAL A CA 1
ATOM 740 C C . VAL A 1 93 ? -11.875 35.312 7.844 1 82.75 93 VAL A C 1
ATOM 742 O O . VAL A 1 93 ? -11.148 34.719 7.055 1 82.75 93 VAL A O 1
ATOM 745 N N . TRP A 1 94 ? -11.898 35.062 9.125 1 85.62 94 TRP A N 1
ATOM 746 C CA . TRP A 1 94 ? -10.977 34.094 9.719 1 85.62 94 TRP A CA 1
ATOM 747 C C . TRP A 1 94 ? -11.266 32.688 9.227 1 85.62 94 TRP A C 1
ATOM 749 O O . TRP A 1 94 ? -10.344 31.891 9.016 1 85.62 94 TRP A O 1
ATOM 759 N N . ALA A 1 95 ? -12.492 32.406 9.039 1 87.12 95 ALA A N 1
ATOM 760 C CA . ALA A 1 95 ? -12.852 31.078 8.539 1 87.12 95 ALA A CA 1
ATOM 761 C C . ALA A 1 95 ? -12.336 30.859 7.121 1 87.12 95 ALA A C 1
ATOM 763 O O . ALA A 1 95 ? -11.797 29.797 6.805 1 87.12 95 ALA A O 1
ATOM 764 N N . VAL A 1 96 ? -12.43 31.891 6.375 1 86.69 96 VAL A N 1
ATOM 765 C CA . VAL A 1 96 ? -11.969 31.781 4.996 1 86.69 96 VAL A CA 1
ATOM 766 C C . VAL A 1 96 ? -10.445 31.688 4.969 1 86.69 96 VAL A C 1
ATOM 768 O O . VAL A 1 96 ? -9.875 30.891 4.215 1 86.69 96 VAL A O 1
ATOM 771 N N . PHE A 1 97 ? -9.82 32.406 5.805 1 86.25 97 PHE A N 1
ATOM 772 C CA . PHE A 1 97 ? -8.359 32.406 5.871 1 86.25 97 PHE A CA 1
ATOM 773 C C . PHE A 1 97 ? -7.863 31.047 6.391 1 86.25 97 PHE A C 1
ATOM 775 O O . PHE A 1 97 ? -6.84 30.547 5.93 1 86.25 97 PHE A O 1
ATOM 782 N N . LEU A 1 98 ? -8.562 30.469 7.273 1 87.56 98 LEU A N 1
ATOM 783 C CA . LEU A 1 98 ? -8.18 29.172 7.801 1 87.56 98 LEU A CA 1
ATOM 784 C C . LEU A 1 98 ? -8.289 28.094 6.727 1 87.56 98 LEU A C 1
ATOM 786 O O . LEU A 1 98 ? -7.434 27.219 6.633 1 87.56 98 LEU A O 1
ATOM 790 N N . LEU A 1 99 ? -9.297 28.234 5.973 1 88.25 99 LEU A N 1
ATOM 791 C CA . LEU A 1 99 ? -9.453 27.266 4.895 1 88.25 99 LEU A CA 1
ATOM 792 C C . LEU A 1 99 ? -8.359 27.438 3.846 1 88.25 99 LEU A C 1
ATOM 794 O O . LEU A 1 99 ? -7.855 26.453 3.303 1 88.25 99 LEU A O 1
ATOM 798 N N . LEU A 1 100 ? -8.023 28.625 3.605 1 86.69 100 LEU A N 1
ATOM 799 C CA . LEU A 1 100 ? -6.945 28.891 2.658 1 86.69 100 LEU A CA 1
ATOM 800 C C . LEU A 1 100 ? -5.621 28.344 3.172 1 86.69 100 LEU A C 1
ATOM 802 O O . LEU A 1 100 ? -4.863 27.719 2.416 1 86.69 100 LEU A O 1
ATOM 806 N N . LEU A 1 101 ? -5.402 28.531 4.398 1 85.56 101 LEU A N 1
ATOM 807 C CA . LEU A 1 101 ? -4.18 28.031 5.016 1 85.56 101 LEU A CA 1
ATOM 808 C C . LEU A 1 101 ? -4.137 26.5 4.98 1 85.56 101 LEU A C 1
ATOM 810 O O . LEU A 1 101 ? -3.092 25.922 4.699 1 85.56 101 LEU A O 1
ATOM 814 N N . LEU A 1 102 ? -5.223 25.922 5.215 1 85.88 102 LEU A N 1
ATOM 815 C CA . LEU A 1 102 ? -5.312 24.469 5.215 1 85.88 102 LEU A CA 1
ATOM 816 C C . LEU A 1 102 ? -5.074 23.906 3.814 1 85.88 102 LEU A C 1
ATOM 818 O O . LEU A 1 102 ? -4.344 22.938 3.648 1 85.88 102 LEU A O 1
ATOM 822 N N . THR A 1 103 ? -5.609 24.547 2.885 1 80.56 103 THR A N 1
ATOM 823 C CA . THR A 1 103 ? -5.488 24.078 1.507 1 80.56 103 THR A CA 1
ATOM 824 C C . THR A 1 103 ? -4.07 24.297 0.986 1 80.56 103 THR A C 1
ATOM 826 O O . THR A 1 103 ? -3.557 23.484 0.213 1 80.56 103 THR A O 1
ATOM 829 N N . SER A 1 104 ? -3.467 25.297 1.445 1 74.25 104 SER A N 1
ATOM 830 C CA . SER A 1 104 ? -2.107 25.609 1.012 1 74.25 104 SER A CA 1
ATOM 831 C C . SER A 1 104 ? -1.099 24.656 1.637 1 74.25 104 SER A C 1
ATOM 833 O O . SER A 1 104 ? -0.079 24.328 1.024 1 74.25 104 SER A O 1
ATOM 835 N N . THR A 1 105 ? -1.318 24.25 2.82 1 67.62 105 THR A N 1
ATOM 836 C CA . THR A 1 105 ? -0.399 23.391 3.545 1 67.62 105 THR A CA 1
ATOM 837 C C . THR A 1 105 ? -0.492 21.953 3.029 1 67.62 105 THR A C 1
ATOM 839 O O . THR A 1 105 ? 0.521 21.25 2.928 1 67.62 105 THR A O 1
ATOM 842 N N . ASP A 1 106 ? -1.676 21.516 2.76 1 56 106 ASP A N 1
ATOM 843 C CA . ASP A 1 106 ? -1.839 20.156 2.271 1 56 106 ASP A CA 1
ATOM 844 C C . ASP A 1 106 ? -1.155 19.969 0.919 1 56 106 ASP A C 1
ATOM 846 O O . ASP A 1 106 ? -0.721 18.859 0.584 1 56 106 ASP A O 1
ATOM 850 N N . SER A 1 107 ? -1.076 21.062 0.21 1 53.5 107 SER A N 1
ATOM 851 C CA . SER A 1 107 ? -0.473 20.969 -1.116 1 53.5 107 SER A CA 1
ATOM 852 C C . SER A 1 107 ? 1.021 20.672 -1.024 1 53.5 107 SER A C 1
ATOM 854 O O . SER A 1 107 ? 1.599 20.078 -1.934 1 53.5 107 SER A O 1
ATOM 856 N N . LEU A 1 108 ? 1.609 21.172 0.055 1 50.41 108 LEU A N 1
ATOM 857 C CA . LEU A 1 108 ? 3.057 20.984 0.115 1 50.41 108 LEU A CA 1
ATOM 858 C C . LEU A 1 108 ? 3.41 19.625 0.695 1 50.41 108 LEU A C 1
ATOM 860 O O . LEU A 1 108 ? 4.516 19.125 0.478 1 50.41 108 LEU A O 1
ATOM 864 N N . THR A 1 109 ? 2.355 18.969 1.351 1 59.91 109 THR A N 1
ATOM 865 C CA . THR A 1 109 ? 3.057 17.922 2.094 1 59.91 109 THR A CA 1
ATOM 866 C C . THR A 1 109 ? 2.189 16.672 2.221 1 59.91 109 THR A C 1
ATOM 868 O O . THR A 1 109 ? 1.157 16.688 2.895 1 59.91 109 THR A O 1
ATOM 871 N N . ALA A 1 110 ? 2.18 15.836 0.98 1 64.94 110 ALA A N 1
ATOM 872 C CA . ALA A 1 110 ? 1.705 14.531 1.426 1 64.94 110 ALA A CA 1
ATOM 873 C C . ALA A 1 110 ? 2.66 13.914 2.447 1 64.94 110 ALA A C 1
ATOM 875 O O . ALA A 1 110 ? 3.877 13.922 2.25 1 64.94 110 ALA A O 1
ATOM 876 N N . CYS A 1 111 ? 2.184 13.727 3.693 1 74.44 111 CYS A N 1
ATOM 877 C CA . CYS A 1 111 ? 3.051 13.203 4.746 1 74.44 111 CYS A CA 1
ATOM 878 C C . CYS A 1 111 ? 3.316 11.711 4.543 1 74.44 111 CYS A C 1
ATOM 880 O O . CYS A 1 111 ? 4.418 11.234 4.816 1 74.44 111 CYS A O 1
ATOM 882 N N . ARG A 1 112 ? 2.307 11.133 3.92 1 83.88 112 ARG A N 1
ATOM 883 C CA . ARG A 1 112 ? 2.451 9.695 3.748 1 83.88 112 ARG A CA 1
ATOM 884 C C . ARG A 1 112 ? 1.96 9.25 2.373 1 83.88 112 ARG A C 1
ATOM 886 O O . ARG A 1 112 ? 1.075 9.883 1.792 1 83.88 112 ARG A O 1
ATOM 893 N N . LEU A 1 113 ? 2.518 8.141 1.882 1 87.94 113 LEU A N 1
ATOM 894 C CA . LEU A 1 113 ? 2.125 7.586 0.589 1 87.94 113 LEU A CA 1
ATOM 895 C C . LEU A 1 113 ? 0.694 7.059 0.636 1 87.94 113 LEU A C 1
ATOM 897 O O . LEU A 1 113 ? -0.031 7.129 -0.359 1 87.94 113 LEU A O 1
ATOM 901 N N . ASP A 1 114 ? 0.264 6.625 1.814 1 86.25 114 ASP A N 1
ATOM 902 C CA . ASP A 1 114 ? -1.09 6.102 1.961 1 86.25 114 ASP A CA 1
ATOM 903 C C . ASP A 1 114 ? -2.129 7.207 1.802 1 86.25 114 ASP A C 1
ATOM 905 O O . ASP A 1 114 ? -3.242 6.961 1.335 1 86.25 114 ASP A O 1
ATOM 909 N N . ASP A 1 115 ? -1.74 8.391 2.139 1 85.69 115 ASP A N 1
ATOM 910 C CA . ASP A 1 115 ? -2.639 9.531 1.961 1 85.69 115 ASP A CA 1
ATOM 911 C C . ASP A 1 115 ? -2.82 9.859 0.481 1 85.69 115 ASP A C 1
ATOM 913 O O . ASP A 1 115 ? -3.91 10.25 0.055 1 85.69 115 ASP A O 1
ATOM 917 N N . ILE A 1 116 ? -1.732 9.656 -0.196 1 88.31 116 ILE A N 1
ATOM 918 C CA . ILE A 1 116 ? -1.781 9.914 -1.632 1 88.31 116 ILE A CA 1
ATOM 919 C C . ILE A 1 116 ? -2.699 8.898 -2.307 1 88.31 116 ILE A C 1
ATOM 921 O O . ILE A 1 116 ? -3.527 9.258 -3.145 1 88.31 116 ILE A O 1
ATOM 925 N N . ASP A 1 117 ? -2.635 7.703 -1.847 1 87.19 117 ASP A N 1
ATOM 926 C CA . ASP A 1 117 ? -3.463 6.648 -2.428 1 87.19 117 ASP A CA 1
ATOM 927 C C . ASP A 1 117 ? -4.93 6.84 -2.057 1 87.19 117 ASP A C 1
ATOM 929 O O . ASP A 1 117 ? -5.824 6.434 -2.807 1 87.19 117 ASP A O 1
ATOM 933 N N . ASN A 1 118 ? -5.105 7.539 -0.955 1 87 118 ASN A N 1
ATOM 934 C CA . ASN A 1 118 ? -6.465 7.812 -0.508 1 87 118 ASN A CA 1
ATOM 935 C C . ASN A 1 118 ? -6.867 9.258 -0.792 1 87 118 ASN A C 1
ATOM 937 O O . ASN A 1 118 ? -7.484 9.914 0.051 1 87 118 ASN A O 1
ATOM 941 N N . TRP A 1 119 ? -6.531 9.711 -1.896 1 85.94 119 TRP A N 1
ATOM 942 C CA . TRP A 1 119 ? -6.801 11.102 -2.262 1 85.94 119 TRP A CA 1
ATOM 943 C C . TRP A 1 119 ? -8.297 11.383 -2.252 1 85.94 119 TRP A C 1
ATOM 945 O O . TRP A 1 119 ? -8.719 12.508 -1.99 1 85.94 119 TRP A O 1
ATOM 955 N N . LYS A 1 120 ? -9.203 10.398 -2.461 1 85.62 120 LYS A N 1
ATOM 956 C CA . LYS A 1 120 ? -10.648 10.594 -2.451 1 85.62 120 LYS A CA 1
ATOM 957 C C . LYS A 1 120 ? -11.141 11.016 -1.068 1 85.62 120 LYS A C 1
ATOM 959 O O . LYS A 1 120 ? -12.078 11.805 -0.951 1 85.62 120 LYS A O 1
ATOM 964 N N . SER A 1 121 ? -10.477 10.445 -0.082 1 85.94 121 SER A N 1
ATOM 965 C CA . SER A 1 121 ? -10.836 10.828 1.279 1 85.94 121 SER A CA 1
ATOM 966 C C . SER A 1 121 ? -10.477 12.281 1.56 1 85.94 121 SER A C 1
ATOM 968 O O . SER A 1 121 ? -11.25 13.008 2.193 1 85.94 121 SER A O 1
ATOM 970 N N . ILE A 1 122 ? -9.383 12.68 1.099 1 85.5 122 ILE A N 1
ATOM 971 C CA . ILE A 1 122 ? -8.969 14.062 1.289 1 85.5 122 ILE A CA 1
ATOM 972 C C . ILE A 1 122 ? -9.906 14.992 0.514 1 85.5 122 ILE A C 1
ATOM 974 O O . ILE A 1 122 ? -10.25 16.078 0.991 1 85.5 122 ILE A O 1
ATOM 978 N N . TYR A 1 123 ? -10.328 14.531 -0.604 1 86.25 123 TYR A N 1
ATOM 979 C CA . TYR A 1 123 ? -11.258 15.297 -1.425 1 86.25 123 TYR A CA 1
ATOM 980 C C . TYR A 1 123 ? -12.586 15.5 -0.698 1 86.25 123 TYR A C 1
ATOM 982 O O . TYR A 1 123 ? -13.109 16.609 -0.658 1 86.25 123 TYR A O 1
ATOM 990 N N . VAL A 1 124 ? -13.078 14.5 -0.099 1 86.69 124 VAL A N 1
ATOM 991 C CA . VAL A 1 124 ? -14.344 14.57 0.611 1 86.69 124 VAL A CA 1
ATOM 992 C C . VAL A 1 124 ? -14.211 15.477 1.828 1 86.69 124 VAL A C 1
ATOM 994 O O . VAL A 1 124 ? -15.109 16.281 2.113 1 86.69 124 VAL A O 1
ATOM 997 N N . LYS A 1 125 ? -13.148 15.375 2.486 1 86.19 125 LYS A N 1
ATOM 998 C CA . LYS A 1 125 ? -12.914 16.234 3.648 1 86.19 125 LYS A CA 1
ATOM 999 C C . LYS A 1 125 ? -12.836 17.703 3.246 1 86.19 125 LYS A C 1
ATOM 1001 O O . LYS A 1 125 ? -13.383 18.562 3.934 1 86.19 125 LYS A O 1
ATOM 1006 N N . GLN A 1 126 ? -12.211 17.906 2.137 1 85.94 126 GLN A N 1
ATOM 1007 C CA . GLN A 1 126 ? -12.086 19.266 1.644 1 85.94 126 GLN A CA 1
ATOM 1008 C C . GLN A 1 126 ? -13.438 19.812 1.184 1 85.94 126 GLN A C 1
ATOM 1010 O O . GLN A 1 126 ? -13.75 20.984 1.41 1 85.94 126 GLN A O 1
ATOM 1015 N N . LEU A 1 127 ? -14.211 18.984 0.619 1 84.94 127 LEU A N 1
ATOM 1016 C CA . LEU A 1 127 ? -15.539 19.406 0.166 1 84.94 127 LEU A CA 1
ATOM 1017 C C . LEU A 1 127 ? -16.438 19.766 1.35 1 84.94 127 LEU A C 1
ATOM 1019 O O . LEU A 1 127 ? -17.156 20.75 1.309 1 84.94 127 LEU A O 1
ATOM 1023 N N . PHE A 1 128 ? -16.328 19.031 2.342 1 85.75 128 PHE A N 1
ATOM 1024 C CA . PHE A 1 128 ? -17.125 19.281 3.535 1 85.75 128 PHE A CA 1
ATOM 1025 C C . PHE A 1 128 ? -16.734 20.609 4.184 1 85.75 128 PHE A C 1
ATOM 1027 O O . PHE A 1 128 ? -17.594 21.422 4.508 1 85.75 128 PHE A O 1
ATOM 1034 N N . LYS A 1 129 ? -15.531 20.812 4.273 1 85.88 129 LYS A N 1
ATOM 1035 C CA . LYS A 1 129 ? -15.078 22.062 4.879 1 85.88 129 LYS A CA 1
ATOM 1036 C C . LYS A 1 129 ? -15.391 23.25 3.98 1 85.88 129 LYS A C 1
ATOM 1038 O O . LYS A 1 129 ? -15.75 24.328 4.469 1 85.88 129 LYS A O 1
ATOM 1043 N N . GLY A 1 130 ? -15.18 22.984 2.697 1 85.94 130 GLY A N 1
ATOM 1044 C CA . GLY A 1 130 ? -15.562 24.016 1.751 1 85.94 130 GLY A CA 1
ATOM 1045 C C . GLY A 1 130 ? -17.031 24.375 1.826 1 85.94 130 GLY A C 1
ATOM 1046 O O . GLY A 1 130 ? -17.391 25.562 1.797 1 85.94 130 GLY A O 1
ATOM 1047 N N . PHE A 1 131 ? -17.828 23.453 2.094 1 85.62 131 PHE A N 1
ATOM 1048 C CA . PHE A 1 131 ? -19.266 23.672 2.197 1 85.62 131 PHE A CA 1
ATOM 1049 C C . PHE A 1 131 ? -19.594 24.484 3.447 1 85.62 131 PHE A C 1
ATOM 1051 O O . PHE A 1 131 ? -20.438 25.391 3.406 1 85.62 131 PHE A O 1
ATOM 1058 N N . ILE A 1 132 ? -18.953 24.156 4.492 1 85.25 132 ILE A N 1
ATOM 1059 C CA . ILE A 1 132 ? -19.188 24.875 5.746 1 85.25 132 ILE A CA 1
ATOM 1060 C C . ILE A 1 132 ? -18.797 26.328 5.594 1 85.25 132 ILE A C 1
ATOM 1062 O O . ILE A 1 132 ? -19.547 27.234 5.992 1 85.25 132 ILE A O 1
ATOM 1066 N N . VAL A 1 133 ? -17.688 26.547 4.992 1 86.94 133 VAL A N 1
ATOM 1067 C CA . VAL A 1 133 ? -17.188 27.906 4.871 1 86.94 133 VAL A CA 1
ATOM 1068 C C . VAL A 1 133 ? -18.047 28.703 3.893 1 86.94 133 VAL A C 1
ATOM 1070 O O . VAL A 1 133 ? -18.359 29.875 4.133 1 86.94 133 VAL A O 1
ATOM 1073 N N . VAL A 1 134 ? -18.469 28.078 2.84 1 85.69 134 VAL A N 1
ATOM 1074 C CA . VAL A 1 134 ? -19.359 28.734 1.894 1 85.69 134 VAL A CA 1
ATOM 1075 C C . VAL A 1 134 ? -20.672 29.078 2.58 1 85.69 134 VAL A C 1
ATOM 1077 O O . VAL A 1 134 ? -21.234 30.156 2.363 1 85.69 134 VAL A O 1
ATOM 1080 N N . PHE A 1 135 ? -21.141 28.25 3.447 1 84 135 PHE A N 1
ATOM 1081 C CA . PHE A 1 135 ? -22.375 28.484 4.199 1 84 135 PHE A CA 1
ATOM 1082 C C . PHE A 1 135 ? -22.219 29.672 5.133 1 84 135 PHE A C 1
ATOM 1084 O O . PHE A 1 135 ? -23.109 30.516 5.242 1 84 135 PHE A O 1
ATOM 1091 N N . ILE A 1 136 ? -21.109 29.703 5.695 1 83.25 136 ILE A N 1
ATOM 1092 C CA . ILE A 1 136 ? -20.844 30.812 6.609 1 83.25 136 ILE A CA 1
ATOM 1093 C C . ILE A 1 136 ? -20.766 32.125 5.828 1 83.25 136 ILE A C 1
ATOM 1095 O O . ILE A 1 136 ? -21.312 33.125 6.262 1 83.25 136 ILE A O 1
ATOM 1099 N N . VAL A 1 137 ? -20.172 32.125 4.68 1 83.69 137 VAL A N 1
ATOM 1100 C CA . VAL A 1 137 ? -20.031 33.312 3.861 1 83.69 137 VAL A CA 1
ATOM 1101 C C . VAL A 1 137 ? -21.391 33.75 3.32 1 83.69 137 VAL A C 1
ATOM 1103 O O . VAL A 1 137 ? -21.719 34.938 3.283 1 83.69 137 VAL A O 1
ATOM 1106 N N . LEU A 1 138 ? -22.188 32.781 2.961 1 81.19 138 LEU A N 1
ATOM 1107 C CA . LEU A 1 138 ? -23.531 33.094 2.467 1 81.19 138 LEU A CA 1
ATOM 1108 C C . LEU A 1 138 ? -24.391 33.688 3.572 1 81.19 138 LEU A C 1
ATOM 1110 O O . LEU A 1 138 ? -25.141 34.656 3.334 1 81.19 138 LEU A O 1
ATOM 1114 N N . LYS A 1 139 ? -24.328 33.156 4.727 1 77 139 LYS A N 1
ATOM 1115 C CA . LYS A 1 139 ? -25.062 33.688 5.875 1 77 139 LYS A CA 1
ATOM 1116 C C . LYS A 1 139 ? -24.609 35.125 6.172 1 77 139 LYS A C 1
ATOM 1118 O O . LYS A 1 139 ? -25.438 35.969 6.512 1 77 139 LYS A O 1
ATOM 1123 N N . PHE A 1 140 ? -23.391 35.281 6.02 1 76.5 140 PHE A N 1
ATOM 1124 C CA . PHE A 1 140 ? -22.844 36.625 6.234 1 76.5 140 PHE A CA 1
ATOM 1125 C C . PHE A 1 140 ? -23.359 37.594 5.184 1 76.5 140 PHE A C 1
ATOM 1127 O O . PHE A 1 140 ? -23.703 38.719 5.504 1 76.5 140 PHE A O 1
ATOM 1134 N N . CYS A 1 141 ? -23.391 37.125 3.992 1 73.19 141 CYS A N 1
ATOM 1135 C CA . CYS A 1 141 ? -23.859 37.969 2.904 1 73.19 141 CYS A CA 1
ATOM 1136 C C . CYS A 1 141 ? -25.312 38.344 3.09 1 73.19 141 CYS A C 1
ATOM 1138 O O . CYS A 1 141 ? -25.719 39.5 2.834 1 73.19 141 CYS A O 1
ATOM 1140 N N . ILE A 1 142 ? -26.047 37.406 3.496 1 69.75 142 ILE A N 1
ATOM 1141 C CA . ILE A 1 142 ? -27.469 37.656 3.715 1 69.75 142 ILE A CA 1
ATOM 1142 C C . ILE A 1 142 ? -27.641 38.688 4.848 1 69.75 142 ILE A C 1
ATOM 1144 O O . ILE A 1 142 ? -28.469 39.594 4.758 1 69.75 142 ILE A O 1
ATOM 1148 N N . TYR A 1 143 ? -26.781 38.469 5.766 1 64.5 143 TYR A N 1
ATOM 1149 C CA . TYR A 1 143 ? -26.844 39.406 6.898 1 64.5 143 TYR A CA 1
ATOM 1150 C C . TYR A 1 143 ? -26.391 40.812 6.484 1 64.5 143 TYR A C 1
ATOM 1152 O O . TYR A 1 143 ? -26.984 41.812 6.91 1 64.5 143 TYR A O 1
ATOM 1160 N N . MET A 1 144 ? -25.391 40.844 5.754 1 62.28 144 MET A N 1
ATOM 1161 C CA . MET A 1 144 ? -24.844 42.125 5.316 1 62.28 144 MET A CA 1
ATOM 1162 C C . MET A 1 144 ? -25.812 42.844 4.387 1 62.28 144 MET A C 1
ATOM 1164 O O . MET A 1 144 ? -25.875 44.062 4.387 1 62.28 144 MET A O 1
ATOM 1168 N N . GLU A 1 145 ? -26.297 42.094 3.42 1 57.56 145 GLU A N 1
ATOM 1169 C CA . GLU A 1 145 ? -27.297 42.719 2.576 1 57.56 145 GLU A CA 1
ATOM 1170 C C . GLU A 1 145 ? -28.359 43.438 3.418 1 57.56 145 GLU A C 1
ATOM 1172 O O . GLU A 1 145 ? -28.891 44.469 3.018 1 57.56 145 GLU A O 1
ATOM 1177 N N . LEU A 1 146 ? -28.5 42.875 4.547 1 52.81 146 LEU A N 1
ATOM 1178 C CA . LEU A 1 146 ? -29.453 43.5 5.457 1 52.81 146 LEU A CA 1
ATOM 1179 C C . LEU A 1 146 ? -28.828 44.688 6.16 1 52.81 146 LEU A C 1
ATOM 1181 O O . LEU A 1 146 ? -29.516 45.656 6.504 1 52.81 146 LEU A O 1
ATOM 1185 N N . ALA A 1 147 ? -27.453 44.438 6.242 1 51.75 147 ALA A N 1
ATOM 1186 C CA . ALA A 1 147 ? -26.766 45.562 6.902 1 51.75 147 ALA A CA 1
ATOM 1187 C C . ALA A 1 147 ? -25.953 46.375 5.902 1 51.75 147 ALA A C 1
ATOM 1189 O O . ALA A 1 147 ? -25.234 45.812 5.074 1 51.75 147 ALA A O 1
ATOM 1190 N N . SER A 1 148 ? -26.406 47.406 5.207 1 52.06 148 SER A N 1
ATOM 1191 C CA . SER A 1 148 ? -25.984 48.312 4.129 1 52.06 148 SER A CA 1
ATOM 1192 C C . SER A 1 148 ? -24.469 48.406 4.039 1 52.06 148 SER A C 1
ATOM 1194 O O . SER A 1 148 ? -23.906 48.5 2.945 1 52.06 148 SER A O 1
ATOM 1196 N N . ASN A 1 149 ? -23.578 48.469 5.125 1 49.31 149 ASN A N 1
ATOM 1197 C CA . ASN A 1 149 ? -22.234 49.031 5.148 1 49.31 149 ASN A CA 1
ATOM 1198 C C . ASN A 1 149 ? -21.172 47.969 4.836 1 49.31 149 ASN A C 1
ATOM 1200 O O . ASN A 1 149 ? -19.984 48.25 4.859 1 49.31 149 ASN A O 1
ATOM 1204 N N . LEU A 1 150 ? -21.531 46.75 4.629 1 54.81 150 LEU A N 1
ATOM 1205 C CA . LEU A 1 150 ? -20.422 45.781 4.641 1 54.81 150 LEU A CA 1
ATOM 1206 C C . LEU A 1 150 ? -20.203 45.219 3.252 1 54.81 150 LEU A C 1
ATOM 1208 O O . LEU A 1 150 ? -19.609 44.125 3.115 1 54.81 150 LEU A O 1
ATOM 1212 N N . ASN A 1 151 ? -20.578 45.969 2.16 1 58.41 151 ASN A N 1
ATOM 1213 C CA . ASN A 1 151 ? -20.453 45.5 0.786 1 58.41 151 ASN A CA 1
ATOM 1214 C C . ASN A 1 151 ? -19 45.375 0.36 1 58.41 151 ASN A C 1
ATOM 1216 O O . ASN A 1 151 ? -18.688 44.562 -0.517 1 58.41 151 ASN A O 1
ATOM 1220 N N . TYR A 1 152 ? -18.094 46.031 1.106 1 62.34 152 TYR A N 1
ATOM 1221 C CA . TYR A 1 152 ? -16.688 46.062 0.673 1 62.34 152 TYR A CA 1
ATOM 1222 C C . TYR A 1 152 ? -16 44.75 0.913 1 62.34 152 TYR A C 1
ATOM 1224 O O . TYR A 1 152 ? -15 44.438 0.265 1 62.34 152 TYR A O 1
ATOM 1232 N N . LEU A 1 153 ? -16.562 43.812 1.774 1 72.38 153 LEU A N 1
ATOM 1233 C CA . LEU A 1 153 ? -15.867 42.562 2.121 1 72.38 153 LEU A CA 1
ATOM 1234 C C . LEU A 1 153 ? -16.281 41.438 1.186 1 72.38 153 LEU A C 1
ATOM 1236 O O . LEU A 1 153 ? -15.586 40.438 1.077 1 72.38 153 LEU A O 1
ATOM 1240 N N . TRP A 1 154 ? -17.234 41.75 0.342 1 73.81 154 TRP A N 1
ATOM 1241 C CA . TRP A 1 154 ? -17.781 40.688 -0.472 1 73.81 154 TRP A CA 1
ATOM 1242 C C . TRP A 1 154 ? -16.844 40.312 -1.617 1 73.81 154 TRP A C 1
ATOM 1244 O O . TRP A 1 154 ? -16.609 39.156 -1.906 1 73.81 154 TRP A O 1
ATOM 1254 N N . TYR A 1 155 ? -16.25 41.219 -2.252 1 71.75 155 TYR A N 1
ATOM 1255 C CA . TYR A 1 155 ? -15.422 41 -3.426 1 71.75 155 TYR A CA 1
ATOM 1256 C C . TYR A 1 155 ? -14.125 40.281 -3.039 1 71.75 155 TYR A C 1
ATOM 1258 O O . TYR A 1 155 ? -13.797 39.219 -3.605 1 71.75 155 TYR A O 1
ATOM 1266 N N . PRO A 1 156 ? -13.461 40.75 -2.055 1 74.56 156 PRO A N 1
ATOM 1267 C CA . PRO A 1 156 ? -12.234 40.031 -1.666 1 74.56 156 PRO A CA 1
ATOM 1268 C C . PRO A 1 156 ? -12.5 38.625 -1.152 1 74.56 156 PRO A C 1
ATOM 1270 O O . PRO A 1 156 ? -11.727 37.719 -1.426 1 74.56 156 PRO A O 1
ATOM 1273 N N . LEU A 1 157 ? -13.555 38.438 -0.411 1 81.12 157 LEU A N 1
ATOM 1274 C CA . LEU A 1 157 ? -13.859 37.125 0.116 1 81.12 157 LEU A CA 1
ATOM 1275 C C . LEU A 1 157 ? -14.188 36.156 -1.013 1 81.12 157 LEU A C 1
ATOM 1277 O O . LEU A 1 157 ? -13.773 34.969 -0.979 1 81.12 157 LEU A O 1
ATOM 1281 N N . SER A 1 158 ? -14.844 36.688 -2.016 1 79.69 158 SER A N 1
ATOM 1282 C CA . SER A 1 158 ? -15.18 35.844 -3.154 1 79.69 158 SER A CA 1
ATOM 1283 C C . SER A 1 158 ? -13.93 35.469 -3.961 1 79.69 158 SER A C 1
ATOM 1285 O O . SER A 1 158 ? -13.805 34.344 -4.449 1 79.69 158 SER A O 1
ATOM 1287 N N . ALA A 1 159 ? -13.047 36.375 -4.098 1 79.56 159 ALA A N 1
ATOM 1288 C CA . ALA A 1 159 ? -11.797 36.094 -4.812 1 79.56 159 ALA A CA 1
ATOM 1289 C C . ALA A 1 159 ? -10.961 35.062 -4.09 1 79.56 159 ALA A C 1
ATOM 1291 O O . ALA A 1 159 ? -10.398 34.156 -4.723 1 79.56 159 ALA A O 1
ATOM 1292 N N . ILE A 1 160 ? -10.922 35.125 -2.781 1 82.81 160 ILE A N 1
ATOM 1293 C CA . ILE A 1 160 ? -10.148 34.156 -2 1 82.81 160 ILE A CA 1
ATOM 1294 C C . ILE A 1 160 ? -10.781 32.781 -2.098 1 82.81 160 ILE A C 1
ATOM 1296 O O . ILE A 1 160 ? -10.086 31.766 -2.145 1 82.81 160 ILE A O 1
ATOM 1300 N N . LEU A 1 161 ? -12.07 32.781 -2.164 1 85.69 161 LEU A N 1
ATOM 1301 C CA . LEU A 1 161 ? -12.766 31.516 -2.293 1 85.69 161 LEU A CA 1
ATOM 1302 C C . LEU A 1 161 ? -12.43 30.844 -3.619 1 85.69 161 LEU A C 1
ATOM 1304 O O . LEU A 1 161 ? -12.266 29.625 -3.68 1 85.69 161 LEU A O 1
ATOM 1308 N N . VAL A 1 162 ? -12.227 31.594 -4.633 1 82.69 162 VAL A N 1
ATOM 1309 C CA . VAL A 1 162 ? -11.867 31.031 -5.934 1 82.69 162 VAL A CA 1
ATOM 1310 C C . VAL A 1 162 ? -10.445 30.469 -5.883 1 82.69 162 VAL A C 1
ATOM 1312 O O . VAL A 1 162 ? -10.18 29.391 -6.422 1 82.69 162 VAL A O 1
ATOM 1315 N N . VAL A 1 163 ? -9.57 31.141 -5.246 1 81.88 163 VAL A N 1
ATOM 1316 C CA . VAL A 1 163 ? -8.195 30.672 -5.102 1 81.88 163 VAL A CA 1
ATOM 1317 C C . VAL A 1 163 ? -8.172 29.375 -4.312 1 81.88 163 VAL A C 1
ATOM 1319 O O . VAL A 1 163 ? -7.402 28.453 -4.629 1 81.88 163 VAL A O 1
ATOM 1322 N N . ILE A 1 164 ? -9.031 29.281 -3.346 1 84.81 164 ILE A N 1
ATOM 1323 C CA . ILE A 1 164 ? -9.109 28.078 -2.537 1 84.81 164 ILE A CA 1
ATOM 1324 C C . ILE A 1 164 ? -9.562 26.906 -3.406 1 84.81 164 ILE A C 1
ATOM 1326 O O . ILE A 1 164 ? -9.016 25.797 -3.301 1 84.81 164 ILE A O 1
ATOM 1330 N N . VAL A 1 165 ? -10.445 27.188 -4.281 1 83.88 165 VAL A N 1
ATOM 1331 C CA . VAL A 1 165 ? -10.945 26.125 -5.152 1 83.88 165 VAL A CA 1
ATOM 1332 C C . VAL A 1 165 ? -9.852 25.688 -6.129 1 83.88 165 VAL A C 1
ATOM 1334 O O . VAL A 1 165 ? -9.656 24.5 -6.355 1 83.88 165 VAL A O 1
ATOM 1337 N N . LEU A 1 166 ? -9.141 26.578 -6.602 1 81.62 166 LEU A N 1
ATOM 1338 C CA . LEU A 1 166 ? -8.07 26.266 -7.547 1 81.62 166 LEU A CA 1
ATOM 1339 C C . LEU A 1 166 ? -6.945 25.5 -6.863 1 81.62 166 LEU A C 1
ATOM 1341 O O . LEU A 1 166 ? -6.449 24.516 -7.402 1 81.62 166 LEU A O 1
ATOM 1345 N N . LYS A 1 167 ? -6.602 25.922 -5.766 1 82.25 167 LYS A N 1
ATOM 1346 C CA . LYS A 1 167 ? -5.531 25.266 -5.027 1 82.25 167 LYS A CA 1
ATOM 1347 C C . LYS A 1 167 ? -5.953 23.859 -4.586 1 82.25 167 LYS A C 1
ATOM 1349 O O . LYS A 1 167 ? -5.137 22.938 -4.562 1 82.25 167 LYS A O 1
ATOM 1354 N N . SER A 1 168 ? -7.215 23.766 -4.215 1 83.94 168 SER A N 1
ATOM 1355 C CA . SER A 1 168 ? -7.734 22.453 -3.854 1 83.94 168 SER A CA 1
ATOM 1356 C C . SER A 1 168 ? -7.73 21.5 -5.051 1 83.94 168 SER A C 1
ATOM 1358 O O . SER A 1 168 ? -7.383 20.328 -4.918 1 83.94 168 SER A O 1
ATOM 1360 N N . TYR A 1 169 ? -8.008 22.078 -6.105 1 82.69 169 TYR A N 1
ATOM 1361 C CA . TYR A 1 169 ? -8.008 21.281 -7.32 1 82.69 169 TYR A CA 1
ATOM 1362 C C . TYR A 1 169 ? -6.594 20.812 -7.664 1 82.69 169 TYR A C 1
ATOM 1364 O O . TYR A 1 169 ? -6.379 19.656 -8.008 1 82.69 169 TYR A O 1
ATOM 1372 N N . LEU A 1 170 ? -5.672 21.688 -7.578 1 82.69 170 LEU A N 1
ATOM 1373 C CA . LEU A 1 170 ? -4.285 21.359 -7.891 1 82.69 170 LEU A CA 1
ATOM 1374 C C . LEU A 1 170 ? -3.746 20.297 -6.941 1 82.69 170 LEU A C 1
ATOM 1376 O O . LEU A 1 170 ? -3.014 19.406 -7.363 1 82.69 170 LEU A O 1
ATOM 1380 N N . MET A 1 171 ? -4.133 20.422 -5.781 1 83.94 171 MET A N 1
ATOM 1381 C CA . MET A 1 171 ? -3.684 19.469 -4.773 1 83.94 171 MET A CA 1
ATOM 1382 C C . MET A 1 171 ? -4.246 18.078 -5.047 1 83.94 171 MET A C 1
ATOM 1384 O O . MET A 1 171 ? -3.506 17.094 -5.055 1 83.94 171 MET A O 1
ATOM 1388 N N . ILE A 1 172 ? -5.461 18.016 -5.309 1 85.44 172 ILE A N 1
ATOM 1389 C CA . ILE A 1 172 ? -6.133 16.734 -5.531 1 85.44 172 ILE A CA 1
ATOM 1390 C C . ILE A 1 172 ? -5.652 16.125 -6.848 1 85.44 172 ILE A C 1
ATOM 1392 O O . ILE A 1 172 ? -5.414 14.914 -6.926 1 85.44 172 ILE A O 1
ATOM 1396 N N . ALA A 1 173 ? -5.449 16.969 -7.812 1 85.19 173 ALA A N 1
ATOM 1397 C CA . ALA A 1 173 ? -4.996 16.469 -9.109 1 85.19 173 ALA A CA 1
ATOM 1398 C C . ALA A 1 173 ? -3.568 15.938 -9.023 1 85.19 173 ALA A C 1
ATOM 1400 O O . ALA A 1 173 ? -3.232 14.945 -9.68 1 85.19 173 ALA A O 1
ATOM 1401 N N . SER A 1 174 ? -2.754 16.609 -8.281 1 86.12 174 SER A N 1
ATOM 1402 C CA . SER A 1 174 ? -1.378 16.156 -8.109 1 86.12 174 SER A CA 1
ATOM 1403 C C . SER A 1 174 ? -1.328 14.82 -7.379 1 86.12 174 SER A C 1
ATOM 1405 O O . SER A 1 174 ? -0.547 13.93 -7.738 1 86.12 174 SER A O 1
ATOM 1407 N N . MET A 1 175 ? -2.201 14.656 -6.371 1 88 175 MET A N 1
ATOM 1408 C CA . MET A 1 175 ? -2.244 13.398 -5.633 1 88 175 MET A CA 1
ATOM 1409 C C . MET A 1 175 ? -2.816 12.281 -6.496 1 88 175 MET A C 1
ATOM 1411 O O . MET A 1 175 ? -2.314 11.148 -6.477 1 88 175 MET A O 1
ATOM 1415 N N . ARG A 1 176 ? -3.758 12.625 -7.258 1 87.5 176 ARG A N 1
ATOM 1416 C CA . ARG A 1 176 ? -4.395 11.648 -8.133 1 87.5 176 ARG A CA 1
ATOM 1417 C C . ARG A 1 176 ? -3.422 11.148 -9.195 1 87.5 176 ARG A C 1
ATOM 1419 O O . ARG A 1 176 ? -3.396 9.961 -9.508 1 87.5 176 ARG A O 1
ATOM 1426 N N . MET A 1 177 ? -2.605 11.992 -9.672 1 87.62 177 MET A N 1
ATOM 1427 C CA . MET A 1 177 ? -1.677 11.664 -10.75 1 87.62 177 MET A CA 1
ATOM 1428 C C . MET A 1 177 ? -0.669 10.617 -10.305 1 87.62 177 MET A C 1
ATOM 1430 O O . MET A 1 177 ? -0.256 9.766 -11.102 1 87.62 177 MET A O 1
ATOM 1434 N N . VAL A 1 178 ? -0.305 10.617 -9.062 1 90.62 178 VAL A N 1
ATOM 1435 C CA . VAL A 1 178 ? 0.757 9.727 -8.602 1 90.62 178 VAL A CA 1
ATOM 1436 C C . VAL A 1 178 ? 0.161 8.609 -7.754 1 90.62 178 VAL A C 1
ATOM 1438 O O . VAL A 1 178 ? 0.894 7.812 -7.16 1 90.62 178 VAL A O 1
ATOM 1441 N N . SER A 1 179 ? -1.151 8.57 -7.707 1 89.06 179 SER A N 1
ATOM 1442 C CA . SER A 1 179 ? -1.815 7.496 -6.969 1 89.06 179 SER A CA 1
ATOM 1443 C C . SER A 1 179 ? -1.665 6.156 -7.684 1 89.06 179 SER A C 1
ATOM 1445 O O . SER A 1 179 ? -1.344 6.113 -8.875 1 89.06 179 SER A O 1
ATOM 1447 N N . LYS A 1 180 ? -1.859 5.109 -6.988 1 82.5 180 LYS A N 1
ATOM 1448 C CA . LYS A 1 180 ? -1.69 3.762 -7.523 1 82.5 180 LYS A CA 1
ATOM 1449 C C . LYS A 1 180 ? -2.598 3.529 -8.727 1 82.5 180 LYS A C 1
ATOM 1451 O O . LYS A 1 180 ? -2.221 2.832 -9.672 1 82.5 180 LYS A O 1
ATOM 1456 N N . SER A 1 181 ? -3.734 4.168 -8.797 1 76.44 181 SER A N 1
ATOM 1457 C CA . SER A 1 181 ? -4.719 3.938 -9.852 1 76.44 181 SER A CA 1
ATOM 1458 C C . SER A 1 181 ? -4.352 4.688 -11.125 1 76.44 181 SER A C 1
ATOM 1460 O O . SER A 1 181 ? -4.668 4.238 -12.234 1 76.44 181 SER A O 1
ATOM 1462 N N . TYR A 1 182 ? -3.6 5.766 -10.977 1 84.56 182 TYR A N 1
ATOM 1463 C CA . TYR A 1 182 ? -3.367 6.598 -12.148 1 84.56 182 TYR A CA 1
ATOM 1464 C C . TYR A 1 182 ? -1.889 6.613 -12.523 1 84.56 182 TYR A C 1
ATOM 1466 O O . TYR A 1 182 ? -1.53 6.957 -13.648 1 84.56 182 TYR A O 1
ATOM 1474 N N . HIS A 1 183 ? -1.122 6.27 -11.594 1 88.69 183 HIS A N 1
ATOM 1475 C CA . HIS A 1 183 ? 0.319 6.316 -11.812 1 88.69 183 HIS A CA 1
ATOM 1476 C C . HIS A 1 183 ? 0.731 5.414 -12.969 1 88.69 183 HIS A C 1
ATOM 1478 O O . HIS A 1 183 ? 1.575 5.789 -13.781 1 88.69 183 HIS A O 1
ATOM 1484 N N . GLY A 1 184 ? 0.073 4.285 -13.07 1 87.56 184 GLY A N 1
ATOM 1485 C CA . GLY A 1 184 ? 0.388 3.344 -14.133 1 87.56 184 GLY A CA 1
ATOM 1486 C C . GLY A 1 184 ? 0.105 3.893 -15.523 1 87.56 184 GLY A C 1
ATOM 1487 O O . GLY A 1 184 ? 0.877 3.664 -16.453 1 87.56 184 GLY A O 1
ATOM 1488 N N . LYS A 1 185 ? -0.856 4.664 -15.656 1 84.25 185 LYS A N 1
ATOM 1489 C CA . LYS A 1 185 ? -1.234 5.223 -16.953 1 84.25 185 LYS A CA 1
ATOM 1490 C C . LYS A 1 185 ? -0.215 6.254 -17.422 1 84.25 185 LYS A C 1
ATOM 1492 O O . LYS A 1 185 ? 0.138 6.285 -18.609 1 84.25 185 LYS A O 1
ATOM 1497 N N . ASN A 1 186 ? 0.247 6.992 -16.5 1 83.88 186 ASN A N 1
ATOM 1498 C CA . ASN A 1 186 ? 1.205 8.039 -16.844 1 83.88 186 ASN A CA 1
ATOM 1499 C C . ASN A 1 186 ? 2.574 7.453 -17.172 1 83.88 186 ASN A C 1
ATOM 1501 O O . ASN A 1 186 ? 3.26 7.949 -18.078 1 83.88 186 ASN A O 1
ATOM 1505 N N . VAL A 1 187 ? 2.904 6.445 -16.531 1 91.81 187 VAL A N 1
ATOM 1506 C CA . VAL A 1 187 ? 4.238 5.875 -16.688 1 91.81 187 VAL A CA 1
ATOM 1507 C C . VAL A 1 187 ? 4.246 4.902 -17.875 1 91.81 187 VAL A C 1
ATOM 1509 O O . VAL A 1 187 ? 5.309 4.582 -18.406 1 91.81 187 VAL A O 1
ATOM 1512 N N . LYS A 1 188 ? 3.1 4.465 -18.328 1 89.88 188 LYS A N 1
ATOM 1513 C CA . LYS A 1 188 ? 2.99 3.523 -19.438 1 89.88 188 LYS A CA 1
ATOM 1514 C C . LYS A 1 188 ? 3.621 4.094 -20.703 1 89.88 188 LYS A C 1
ATOM 1516 O O . LYS A 1 188 ? 4.281 3.373 -21.453 1 89.88 188 LYS A O 1
ATOM 1521 N N . VAL A 1 189 ? 3.408 5.355 -20.859 1 89.31 189 VAL A N 1
ATOM 1522 C CA . VAL A 1 189 ? 3.936 6.016 -22.047 1 89.31 189 VAL A CA 1
ATOM 1523 C C . VAL A 1 189 ? 5.457 5.883 -22.078 1 89.31 189 VAL A C 1
ATOM 1525 O O . VAL A 1 189 ? 6.043 5.613 -23.141 1 89.31 189 VAL A O 1
ATOM 1528 N N . ILE A 1 190 ? 6.039 6.035 -20.969 1 92.62 190 ILE A N 1
ATOM 1529 C CA . ILE A 1 190 ? 7.492 5.953 -20.891 1 92.62 190 ILE A CA 1
ATOM 1530 C C . ILE A 1 190 ? 7.941 4.508 -21.109 1 92.62 190 ILE A C 1
ATOM 1532 O O . ILE A 1 190 ? 8.93 4.254 -21.797 1 92.62 190 ILE A O 1
ATOM 1536 N N . ALA A 1 191 ? 7.234 3.582 -20.516 1 92.31 191 ALA A N 1
ATOM 1537 C CA . ALA A 1 191 ? 7.566 2.166 -20.656 1 92.31 191 ALA A CA 1
ATOM 1538 C C . ALA A 1 191 ? 7.484 1.724 -22.109 1 92.31 191 ALA A C 1
ATOM 1540 O O . ALA A 1 191 ? 8.375 1.027 -22.609 1 92.31 191 ALA A O 1
ATOM 1541 N N . GLU A 1 192 ? 6.516 2.119 -22.828 1 88.69 192 GLU A N 1
ATOM 1542 C CA . GLU A 1 192 ? 6.344 1.773 -24.234 1 88.69 192 GLU A CA 1
ATOM 1543 C C . GLU A 1 192 ? 7.398 2.455 -25.094 1 88.69 192 GLU A C 1
ATOM 1545 O O . GLU A 1 192 ? 7.914 1.855 -26.047 1 88.69 192 GLU A O 1
ATOM 1550 N N . TYR A 1 193 ? 7.629 3.67 -24.734 1 91.06 193 TYR A N 1
ATOM 1551 C CA . TYR A 1 193 ? 8.656 4.398 -25.469 1 91.06 193 TYR A CA 1
ATOM 1552 C C . TYR A 1 193 ? 10 3.688 -25.375 1 91.06 193 TYR A C 1
ATOM 1554 O O . TYR A 1 193 ? 10.703 3.525 -26.375 1 91.06 193 TYR A O 1
ATOM 1562 N N . MET A 1 194 ? 10.352 3.318 -24.219 1 91.94 194 MET A N 1
ATOM 1563 C CA . MET A 1 194 ? 11.633 2.641 -24.016 1 91.94 194 MET A CA 1
ATOM 1564 C C . MET A 1 194 ? 11.656 1.298 -24.75 1 91.94 194 MET A C 1
ATOM 1566 O O . MET A 1 194 ? 12.625 0.97 -25.422 1 91.94 194 MET A O 1
ATOM 1570 N N . GLN A 1 195 ? 10.633 0.561 -24.672 1 88.94 195 GLN A N 1
ATOM 1571 C CA . GLN A 1 195 ? 10.57 -0.791 -25.219 1 88.94 195 GLN A CA 1
ATOM 1572 C C . GLN A 1 195 ? 10.578 -0.767 -26.75 1 88.94 195 GLN A C 1
ATOM 1574 O O . GLN A 1 195 ? 11.266 -1.573 -27.375 1 88.94 195 GLN A O 1
ATOM 1579 N N . HIS A 1 196 ? 9.93 0.232 -27.328 1 86.69 196 HIS A N 1
ATOM 1580 C CA . HIS A 1 196 ? 9.672 0.144 -28.766 1 86.69 196 HIS A CA 1
ATOM 1581 C C . HIS A 1 196 ? 10.555 1.113 -29.547 1 86.69 196 HIS A C 1
ATOM 1583 O O . HIS A 1 196 ? 10.727 0.971 -30.75 1 86.69 196 HIS A O 1
ATOM 1589 N N . ILE A 1 197 ? 11.109 2.043 -28.844 1 87.88 197 ILE A N 1
ATOM 1590 C CA . ILE A 1 197 ? 11.859 3.047 -29.594 1 87.88 197 ILE A CA 1
ATOM 1591 C C . ILE A 1 197 ? 13.305 3.068 -29.125 1 87.88 197 ILE A C 1
ATOM 1593 O O . ILE A 1 197 ? 14.219 2.674 -29.859 1 87.88 197 ILE A O 1
ATOM 1597 N N . ASP A 1 198 ? 13.516 3.369 -27.906 1 88.69 198 ASP A N 1
ATOM 1598 C CA . ASP A 1 198 ? 14.867 3.641 -27.422 1 88.69 198 ASP A CA 1
ATOM 1599 C C . ASP A 1 198 ? 15.703 2.365 -27.406 1 88.69 198 ASP A C 1
ATOM 1601 O O . ASP A 1 198 ? 16.891 2.389 -27.734 1 88.69 198 ASP A O 1
ATOM 1605 N N . ASN A 1 199 ? 15.117 1.275 -27 1 87.62 199 ASN A N 1
ATOM 1606 C CA . ASN A 1 199 ? 15.859 0.028 -26.859 1 87.62 199 ASN A CA 1
ATOM 1607 C C . ASN A 1 199 ? 16.312 -0.502 -28.219 1 87.62 199 ASN A C 1
ATOM 1609 O O . ASN A 1 199 ? 17.234 -1.328 -28.297 1 87.62 199 ASN A O 1
ATOM 1613 N N . LYS A 1 200 ? 15.703 -0.047 -29.25 1 83.94 200 LYS A N 1
ATOM 1614 C CA . LYS A 1 200 ? 16.016 -0.551 -30.594 1 83.94 200 LYS A CA 1
ATOM 1615 C C . LYS A 1 200 ? 17.125 0.262 -31.234 1 83.94 200 LYS A C 1
ATOM 1617 O O . LYS A 1 200 ? 17.609 -0.089 -32.312 1 83.94 200 LYS A O 1
ATOM 1622 N N . LEU A 1 201 ? 17.578 1.231 -30.562 1 82.25 201 LEU A N 1
ATOM 1623 C CA . LEU A 1 201 ? 18.656 2.049 -31.094 1 82.25 201 LEU A CA 1
ATOM 1624 C C . LEU A 1 201 ? 20 1.324 -30.984 1 82.25 201 LEU A C 1
ATOM 1626 O O . LEU A 1 201 ? 20.328 0.773 -29.938 1 82.25 201 LEU A O 1
ATOM 1630 N N . VAL A 1 202 ? 20.781 1.277 -32.094 1 79.75 202 VAL A N 1
ATOM 1631 C CA . VAL A 1 202 ? 21.969 0.439 -32.156 1 79.75 202 VAL A CA 1
ATOM 1632 C C . VAL A 1 202 ? 23.219 1.277 -31.859 1 79.75 202 VAL A C 1
ATOM 1634 O O . VAL A 1 202 ? 24.156 0.808 -31.219 1 79.75 202 VAL A O 1
ATOM 1637 N N . ALA A 1 203 ? 23.25 2.518 -32.312 1 88.38 203 ALA A N 1
ATOM 1638 C CA . ALA A 1 203 ? 24.422 3.348 -32.094 1 88.38 203 ALA A CA 1
ATOM 1639 C C . ALA A 1 203 ? 24.25 4.211 -30.844 1 88.38 203 ALA A C 1
ATOM 1641 O O . ALA A 1 203 ? 23.266 4.957 -30.734 1 88.38 203 ALA A O 1
ATOM 1642 N N . PHE A 1 204 ? 25.172 3.887 -29.859 1 93 204 PHE A N 1
ATOM 1643 C CA . PHE A 1 204 ? 25.078 4.676 -28.641 1 93 204 PHE A CA 1
ATOM 1644 C C . PHE A 1 204 ? 26.453 5.012 -28.094 1 93 204 PHE A C 1
ATOM 1646 O O . PHE A 1 204 ? 27.406 4.246 -28.281 1 93 204 PHE A O 1
ATOM 1653 N N . ASP A 1 205 ? 26.656 6.18 -27.531 1 93.94 205 ASP A N 1
ATOM 1654 C CA . ASP A 1 205 ? 27.844 6.648 -26.828 1 93.94 205 ASP A CA 1
ATOM 1655 C C . ASP A 1 205 ? 27.5 7.23 -25.469 1 93.94 205 ASP A C 1
ATOM 1657 O O . ASP A 1 205 ? 26.938 8.328 -25.375 1 93.94 205 ASP A O 1
ATOM 1661 N N . PRO A 1 206 ? 27.875 6.566 -24.438 1 92.56 206 PRO A N 1
ATOM 1662 C CA . PRO A 1 206 ? 27.484 7.008 -23.094 1 92.56 206 PRO A CA 1
ATOM 1663 C C . PRO A 1 206 ? 28.172 8.289 -22.656 1 92.56 206 PRO A C 1
ATOM 1665 O O . PRO A 1 206 ? 27.703 8.984 -21.75 1 92.56 206 PRO A O 1
ATOM 1668 N N . VAL A 1 207 ? 29.234 8.719 -23.266 1 88.5 207 VAL A N 1
ATOM 1669 C CA . VAL A 1 207 ? 30 9.914 -22.891 1 88.5 207 VAL A CA 1
ATOM 1670 C C . VAL A 1 207 ? 29.312 11.156 -23.469 1 88.5 207 VAL A C 1
ATOM 1672 O O . VAL A 1 207 ? 29.141 12.148 -22.75 1 88.5 207 VAL A O 1
ATOM 1675 N N . THR A 1 208 ? 28.906 11.094 -24.672 1 88.81 208 THR A N 1
ATOM 1676 C CA . THR A 1 208 ? 28.25 12.234 -25.312 1 88.81 208 THR A CA 1
ATOM 1677 C C . THR A 1 208 ? 26.734 12.094 -25.266 1 88.81 208 THR A C 1
ATOM 1679 O O . THR A 1 208 ? 26.016 13.008 -25.672 1 88.81 208 THR A O 1
ATOM 1682 N N . MET A 1 209 ? 26.266 11 -24.75 1 92.12 209 MET A N 1
ATOM 1683 C CA . MET A 1 209 ? 24.844 10.688 -24.609 1 92.12 209 MET A CA 1
ATOM 1684 C C . MET A 1 209 ? 24.172 10.555 -25.969 1 92.12 209 MET A C 1
ATOM 1686 O O . MET A 1 209 ? 22.953 10.688 -26.094 1 92.12 209 MET A O 1
ATOM 1690 N N . GLU A 1 210 ? 25 10.367 -27 1 92.75 210 GLU A N 1
ATOM 1691 C CA . GLU A 1 210 ? 24.438 10.078 -28.312 1 92.75 210 GLU A CA 1
ATOM 1692 C C . GLU A 1 210 ? 23.766 8.711 -28.328 1 92.75 210 GLU A C 1
ATOM 1694 O O . GLU A 1 210 ? 24.328 7.727 -27.844 1 92.75 210 GLU A O 1
ATOM 1699 N N . GLY A 1 211 ? 22.531 8.609 -28.75 1 92.56 211 GLY A N 1
ATOM 1700 C CA . GLY A 1 211 ? 21.828 7.348 -28.797 1 92.56 211 GLY A CA 1
ATOM 1701 C C . GLY A 1 211 ? 20.984 7.082 -27.562 1 92.56 211 GLY A C 1
ATOM 1702 O O . GLY A 1 211 ? 20.219 6.113 -27.516 1 92.56 211 GLY A O 1
ATOM 1703 N N . TYR A 1 212 ? 21.172 7.887 -26.547 1 94.06 212 TYR A N 1
ATOM 1704 C CA . TYR A 1 212 ? 20.359 7.797 -25.344 1 94.06 212 TYR A CA 1
ATOM 1705 C C . TYR A 1 212 ? 19.219 8.805 -25.391 1 94.06 212 TYR A C 1
ATOM 1707 O O . TYR A 1 212 ? 19.328 9.883 -24.797 1 94.06 212 TYR A O 1
ATOM 1715 N N . ARG A 1 213 ? 18.109 8.414 -25.938 1 92.69 213 ARG A N 1
ATOM 1716 C CA . ARG A 1 213 ? 16.984 9.312 -26.141 1 92.69 213 ARG A CA 1
ATOM 1717 C C . ARG A 1 213 ? 15.953 9.164 -25.031 1 92.69 213 ARG A C 1
ATOM 1719 O O . ARG A 1 213 ? 14.758 9.023 -25.281 1 92.69 213 ARG A O 1
ATOM 1726 N N . TYR A 1 214 ? 16.5 9.297 -23.844 1 94.31 214 TYR A N 1
ATOM 1727 C CA . TYR A 1 214 ? 15.586 9.266 -22.703 1 94.31 214 TYR A CA 1
ATOM 1728 C C . TYR A 1 214 ? 14.672 10.484 -22.703 1 94.31 214 TYR A C 1
ATOM 1730 O O . TYR A 1 214 ? 15.109 11.602 -23 1 94.31 214 TYR A O 1
ATOM 1738 N N . MET A 1 215 ? 13.477 10.297 -22.375 1 92.31 215 MET A N 1
ATOM 1739 C CA . MET A 1 215 ? 12.461 11.336 -22.469 1 92.31 215 MET A CA 1
ATOM 1740 C C . MET A 1 215 ? 12.57 12.312 -21.297 1 92.31 215 MET A C 1
ATOM 1742 O O . MET A 1 215 ? 12.562 11.898 -20.141 1 92.31 215 MET A O 1
ATOM 1746 N N . VAL A 1 216 ? 12.672 13.539 -21.578 1 92.88 216 VAL A N 1
ATOM 1747 C CA . VAL A 1 216 ? 12.648 14.586 -20.562 1 92.88 216 VAL A CA 1
ATOM 1748 C C . VAL A 1 216 ? 11.258 15.203 -20.5 1 92.88 216 VAL A C 1
ATOM 1750 O O . VAL A 1 216 ? 10.75 15.484 -19.406 1 92.88 216 VAL A O 1
ATOM 1753 N N . ALA A 1 217 ? 10.656 15.383 -21.672 1 89 217 ALA A N 1
ATOM 1754 C CA . ALA A 1 217 ? 9.312 15.953 -21.734 1 89 217 ALA A CA 1
ATOM 1755 C C . ALA A 1 217 ? 8.602 15.539 -23.031 1 89 217 ALA A C 1
ATOM 1757 O O . ALA A 1 217 ? 9.242 15.086 -23.984 1 89 217 ALA A O 1
ATOM 1758 N N . GLY A 1 218 ? 7.293 15.664 -23.047 1 84.31 218 GLY A N 1
ATOM 1759 C CA . GLY A 1 218 ? 6.484 15.422 -24.234 1 84.31 218 GLY A CA 1
ATOM 1760 C C . GLY A 1 218 ? 5.586 14.211 -24.109 1 84.31 218 GLY A C 1
ATOM 1761 O O . GLY A 1 218 ? 5.074 13.695 -25.094 1 84.31 218 GLY A O 1
ATOM 1762 N N . GLU A 1 219 ? 5.375 13.727 -22.953 1 84 219 GLU A N 1
ATOM 1763 C CA . GLU A 1 219 ? 4.535 12.555 -22.719 1 84 219 GLU A CA 1
ATOM 1764 C C . GLU A 1 219 ? 3.104 12.797 -23.188 1 84 219 GLU A C 1
ATOM 1766 O O . GLU A 1 219 ? 2.441 11.883 -23.688 1 84 219 GLU A O 1
ATOM 1771 N N . LYS A 1 220 ? 2.65 13.969 -23.031 1 75.06 220 LYS A N 1
ATOM 1772 C CA . LYS A 1 220 ? 1.276 14.312 -23.375 1 75.06 220 LYS A CA 1
ATOM 1773 C C . LYS A 1 220 ? 1.029 14.148 -24.875 1 75.06 220 LYS A C 1
ATOM 1775 O O . LYS A 1 220 ? -0.083 13.82 -25.297 1 75.06 220 LYS A O 1
ATOM 1780 N N . HIS A 1 221 ? 2.053 14.383 -25.641 1 73.06 221 HIS A N 1
ATOM 1781 C CA . HIS A 1 221 ? 1.911 14.305 -27.078 1 73.06 221 HIS A CA 1
ATOM 1782 C C . HIS A 1 221 ? 1.86 12.852 -27.562 1 73.06 221 HIS A C 1
ATOM 1784 O O . HIS A 1 221 ? 1.384 12.57 -28.656 1 73.06 221 HIS A O 1
ATOM 1790 N N . CYS A 1 222 ? 2.352 12.023 -26.734 1 74.31 222 CYS A N 1
ATOM 1791 C CA . CYS A 1 222 ? 2.318 10.602 -27.062 1 74.31 222 CYS A CA 1
ATOM 1792 C C . CYS A 1 222 ? 0.933 10.016 -26.812 1 74.31 222 CYS A C 1
ATOM 1794 O O . CYS A 1 222 ? 0.466 9.164 -27.578 1 74.31 222 CYS A O 1
ATOM 1796 N N . VAL A 1 223 ? 0.227 10.484 -25.844 1 68.38 223 VAL A N 1
ATOM 1797 C CA . VAL A 1 223 ? -1.055 9.914 -25.438 1 68.38 223 VAL A CA 1
ATOM 1798 C C . VAL A 1 223 ? -2.152 10.391 -26.375 1 68.38 223 VAL A C 1
ATOM 1800 O O . VAL A 1 223 ? -3.078 9.633 -26.688 1 68.38 223 VAL A O 1
ATOM 1803 N N . ASN A 1 224 ? -2.102 11.57 -26.891 1 59.91 224 ASN A N 1
ATOM 1804 C CA . ASN A 1 224 ? -3.203 12.188 -27.609 1 59.91 224 ASN A CA 1
ATOM 1805 C C . ASN A 1 224 ? -3.117 11.891 -29.109 1 59.91 224 ASN A C 1
ATOM 1807 O O . ASN A 1 224 ? -3.828 12.5 -29.906 1 59.91 224 ASN A O 1
ATOM 1811 N N . GLN A 1 225 ? -2.234 11.062 -29.469 1 56.69 225 GLN A N 1
ATOM 1812 C CA . GLN A 1 225 ? -2.191 10.859 -30.906 1 56.69 225 GLN A CA 1
ATOM 1813 C C . GLN A 1 225 ? -3.449 10.156 -31.406 1 56.69 225 GLN A C 1
ATOM 1815 O O . GLN A 1 225 ? -3.805 9.086 -30.906 1 56.69 225 GLN A O 1
ATOM 1820 N N . PRO A 1 226 ? -4.199 11.102 -32.125 1 54.69 226 PRO A N 1
ATOM 1821 C CA . PRO A 1 226 ? -5.398 10.523 -32.75 1 54.69 226 PRO A CA 1
ATOM 1822 C C . PRO A 1 226 ? -5.078 9.414 -33.75 1 54.69 226 PRO A C 1
ATOM 1824 O O . PRO A 1 226 ? -4.035 9.453 -34.406 1 54.69 226 PRO A O 1
ATOM 1827 N N . GLY A 1 227 ? -5.621 8.164 -33.688 1 56.19 227 GLY A N 1
ATOM 1828 C CA . GLY A 1 227 ? -5.516 7.172 -34.75 1 56.19 227 GLY A CA 1
ATOM 1829 C C . GLY A 1 227 ? -5.367 5.758 -34.219 1 56.19 227 GLY A C 1
ATOM 1830 O O . GLY A 1 227 ? -5.289 5.547 -33 1 56.19 227 GLY A O 1
ATOM 1831 N N . HIS A 1 228 ? -5.371 4.84 -35.188 1 55.06 228 HIS A N 1
ATOM 1832 C CA . HIS A 1 228 ? -5.402 3.391 -35 1 55.06 228 HIS A CA 1
ATOM 1833 C C . HIS A 1 228 ? -4.016 2.836 -34.719 1 55.06 228 HIS A C 1
ATOM 1835 O O . HIS A 1 228 ? -3.885 1.754 -34.156 1 55.06 228 HIS A O 1
ATOM 1841 N N . THR A 1 229 ? -3.051 3.736 -35.062 1 61.91 229 THR A N 1
ATOM 1842 C CA . THR A 1 229 ? -1.7 3.199 -34.938 1 61.91 229 THR A CA 1
ATOM 1843 C C . THR A 1 229 ? -1.06 3.604 -33.625 1 61.91 229 THR A C 1
ATOM 1845 O O . THR A 1 229 ? -1.175 4.754 -33.188 1 61.91 229 THR A O 1
ATOM 1848 N N . PRO A 1 230 ? -0.604 2.615 -33.031 1 71.44 230 PRO A N 1
ATOM 1849 C CA . PRO A 1 230 ? 0.12 2.975 -31.797 1 71.44 230 PRO A CA 1
ATOM 1850 C C . PRO A 1 230 ? 1.128 4.102 -32.031 1 71.44 230 PRO A C 1
ATOM 1852 O O . PRO A 1 230 ? 1.791 4.145 -33.062 1 71.44 230 PRO A O 1
ATOM 1855 N N . TRP A 1 231 ? 1.239 5.078 -31.188 1 75.31 231 TRP A N 1
ATOM 1856 C CA . TRP A 1 231 ? 2.029 6.297 -31.312 1 75.31 231 TRP A CA 1
ATOM 1857 C C . TRP A 1 231 ? 3.504 5.973 -31.516 1 75.31 231 TRP A C 1
ATOM 1859 O O . TRP A 1 231 ? 4.234 6.746 -32.156 1 75.31 231 TRP A O 1
ATOM 1869 N N . TYR A 1 232 ? 3.861 4.727 -31.078 1 76.81 232 TYR A N 1
ATOM 1870 C CA . TYR A 1 232 ? 5.285 4.422 -31.141 1 76.81 232 TYR A CA 1
ATOM 1871 C C . TYR A 1 232 ? 5.699 3.988 -32.531 1 76.81 232 TYR A C 1
ATOM 1873 O O . TYR A 1 232 ? 6.895 3.875 -32.844 1 76.81 232 TYR A O 1
ATOM 1881 N N . LYS A 1 233 ? 4.75 3.791 -33.375 1 73.31 233 LYS A N 1
ATOM 1882 C CA . LYS A 1 233 ? 5.074 3.4 -34.75 1 73.31 233 LYS A CA 1
ATOM 1883 C C . LYS A 1 233 ? 5.391 4.621 -35.594 1 73.31 233 LYS A C 1
ATOM 1885 O O . LYS A 1 233 ? 5.98 4.492 -36.688 1 73.31 233 LYS A O 1
ATOM 1890 N N . LYS A 1 234 ? 4.996 5.785 -35.156 1 75.31 234 LYS A N 1
ATOM 1891 C CA . LYS A 1 234 ? 5.352 7.023 -35.844 1 75.31 234 LYS A CA 1
ATOM 1892 C C . LYS A 1 234 ? 6.164 7.941 -34.938 1 75.31 234 LYS A C 1
ATOM 1894 O O . LYS A 1 234 ? 5.688 9.008 -34.531 1 75.31 234 LYS A O 1
ATOM 1899 N N . PRO A 1 235 ? 7.402 7.566 -34.719 1 71.06 235 PRO A N 1
ATOM 1900 C CA . PRO A 1 235 ? 8.211 8.312 -33.75 1 71.06 235 PRO A CA 1
ATOM 1901 C C . PRO A 1 235 ? 8.578 9.711 -34.25 1 71.06 235 PRO A C 1
ATOM 1903 O O . PRO A 1 235 ? 8.812 10.609 -33.438 1 71.06 235 PRO A O 1
ATOM 1906 N N . ASP A 1 236 ? 8.555 9.922 -35.5 1 67.19 236 ASP A N 1
ATOM 1907 C CA . ASP A 1 236 ? 9.023 11.18 -36.062 1 67.19 236 ASP A CA 1
ATOM 1908 C C . ASP A 1 236 ? 8.047 12.312 -35.781 1 67.19 236 ASP A C 1
ATOM 1910 O O . ASP A 1 236 ? 8.43 13.484 -35.781 1 67.19 236 ASP A O 1
ATOM 1914 N N . ASP A 1 237 ? 6.906 12.016 -35.5 1 68.62 237 ASP A N 1
ATOM 1915 C CA . ASP A 1 237 ? 5.879 13.031 -35.281 1 68.62 237 ASP A CA 1
ATOM 1916 C C . ASP A 1 237 ? 5.801 13.438 -33.812 1 68.62 237 ASP A C 1
ATOM 1918 O O . ASP A 1 237 ? 5.055 14.352 -33.469 1 68.62 237 ASP A O 1
ATOM 1922 N N . LEU A 1 238 ? 6.75 12.852 -33.156 1 75.25 238 LEU A N 1
ATOM 1923 C CA . LEU A 1 238 ? 6.617 13.102 -31.703 1 75.25 238 LEU A CA 1
ATOM 1924 C C . LEU A 1 238 ? 7.441 14.312 -31.281 1 75.25 238 LEU A C 1
ATOM 1926 O O . LEU A 1 238 ? 8.617 14.43 -31.656 1 75.25 238 LEU A O 1
ATOM 1930 N N . LYS A 1 239 ? 6.832 15.367 -30.891 1 80.56 239 LYS A N 1
ATOM 1931 C CA . LYS A 1 239 ? 7.531 16.531 -30.328 1 80.56 239 LYS A CA 1
ATOM 1932 C C . LYS A 1 239 ? 8.055 16.219 -28.938 1 80.56 239 LYS A C 1
ATOM 1934 O O . LYS A 1 239 ? 7.477 16.672 -27.938 1 80.56 239 LYS A O 1
ATOM 1939 N N . LEU A 1 240 ? 9.125 15.414 -28.953 1 88.44 240 LEU A N 1
ATOM 1940 C CA . LEU A 1 240 ? 9.711 14.984 -27.688 1 88.44 240 LEU A CA 1
ATOM 1941 C C . LEU A 1 240 ? 11.039 15.703 -27.438 1 88.44 240 LEU A C 1
ATOM 1943 O O . LEU A 1 240 ? 11.742 16.047 -28.391 1 88.44 240 LEU A O 1
ATOM 1947 N N . THR A 1 241 ? 11.219 16.125 -26.266 1 92 241 THR A N 1
ATOM 1948 C CA . THR A 1 241 ? 12.539 16.578 -25.844 1 92 241 THR A CA 1
ATOM 1949 C C . THR A 1 241 ? 13.305 15.445 -25.156 1 92 241 THR A C 1
ATOM 1951 O O . THR A 1 241 ? 12.828 14.891 -24.156 1 92 241 THR A O 1
ATOM 1954 N N . THR A 1 242 ? 14.406 15.086 -25.719 1 93.75 242 THR A N 1
ATOM 1955 C CA . THR A 1 242 ? 15.18 13.961 -25.188 1 93.75 242 THR A CA 1
ATOM 1956 C C . THR A 1 242 ? 16.484 14.445 -24.578 1 93.75 242 THR A C 1
ATOM 1958 O O . THR A 1 242 ? 16.875 15.609 -24.75 1 93.75 242 THR A O 1
ATOM 1961 N N . VAL A 1 243 ? 17.094 13.609 -23.812 1 95.38 243 VAL A N 1
ATOM 1962 C CA . VAL A 1 243 ? 18.375 13.922 -23.188 1 95.38 243 VAL A CA 1
ATOM 1963 C C . VAL A 1 243 ? 19.422 14.172 -24.266 1 95.38 243 VAL A C 1
ATOM 1965 O O . VAL A 1 243 ? 20.266 15.062 -24.125 1 95.38 243 VAL A O 1
ATOM 1968 N N . GLU A 1 244 ? 19.391 13.414 -25.344 1 94.06 244 GLU A N 1
ATOM 1969 C CA . GLU A 1 244 ? 20.328 13.578 -26.453 1 94.06 244 GLU A CA 1
ATOM 1970 C C . GLU A 1 244 ? 20.266 14.984 -27.031 1 94.06 244 GLU A C 1
ATOM 1972 O O . GLU A 1 244 ? 21.297 15.625 -27.25 1 94.06 244 GLU A O 1
ATOM 1977 N N . GLN A 1 245 ? 19.078 15.469 -27.203 1 92.38 245 GLN A N 1
ATOM 1978 C CA . GLN A 1 245 ? 18.875 16.797 -27.766 1 92.38 245 GLN A CA 1
ATOM 1979 C C . GLN A 1 245 ? 19.469 17.875 -26.844 1 92.38 245 GLN A C 1
ATOM 1981 O O . GLN A 1 245 ? 20.094 18.828 -27.328 1 92.38 245 GLN A O 1
ATOM 1986 N N . ILE A 1 246 ? 19.281 17.719 -25.594 1 94.25 246 ILE A N 1
ATOM 1987 C CA . ILE A 1 246 ? 19.781 18.688 -24.625 1 94.25 246 ILE A CA 1
ATOM 1988 C C . ILE A 1 246 ? 21.297 18.641 -24.578 1 94.25 246 ILE A C 1
ATOM 1990 O O . ILE A 1 246 ? 21.953 19.688 -24.516 1 94.25 246 ILE A O 1
ATOM 1994 N N . TRP A 1 247 ? 21.812 17.469 -24.578 1 93.25 247 TRP A N 1
ATOM 1995 C CA . TRP A 1 247 ? 23.25 17.297 -24.5 1 93.25 247 TRP A CA 1
ATOM 1996 C C . TRP A 1 247 ? 23.938 17.812 -25.75 1 93.25 247 TRP A C 1
ATOM 1998 O O . TRP A 1 247 ? 25.094 18.25 -25.703 1 93.25 247 TRP A O 1
ATOM 2008 N N . GLN A 1 248 ? 23.25 17.812 -26.891 1 91.38 248 GLN A N 1
ATOM 2009 C CA . GLN A 1 248 ? 23.844 18.25 -28.156 1 91.38 248 GLN A CA 1
ATOM 2010 C C . GLN A 1 248 ? 23.609 19.734 -28.391 1 91.38 248 GLN A C 1
ATOM 2012 O O . GLN A 1 248 ? 24.172 20.328 -29.312 1 91.38 248 GLN A O 1
ATOM 2017 N N . CYS A 1 249 ? 22.844 20.297 -27.531 1 91.88 249 CYS A N 1
ATOM 2018 C CA . CYS A 1 249 ? 22.578 21.734 -27.672 1 91.88 249 CYS A CA 1
ATOM 2019 C C . CYS A 1 249 ? 23.859 22.547 -27.438 1 91.88 249 CYS A C 1
ATOM 2021 O O . CYS A 1 249 ? 24.562 22.312 -26.453 1 91.88 249 CYS A O 1
ATOM 2023 N N . GLU A 1 250 ? 24.141 23.531 -28.297 1 87.19 250 GLU A N 1
ATOM 2024 C CA . GLU A 1 250 ? 25.359 24.328 -28.219 1 87.19 250 GLU A CA 1
ATOM 2025 C C . GLU A 1 250 ? 25.062 25.75 -27.75 1 87.19 250 GLU A C 1
ATOM 2027 O O . GLU A 1 250 ? 25.844 26.672 -28 1 87.19 250 GLU A O 1
ATOM 2032 N N . GLY A 1 251 ? 23.984 25.891 -27.094 1 88.12 251 GLY A N 1
ATOM 2033 C CA . GLY A 1 251 ? 23.688 27.203 -26.531 1 88.12 251 GLY A CA 1
ATOM 2034 C C . GLY A 1 251 ? 24.656 27.625 -25.438 1 88.12 251 GLY A C 1
ATOM 2035 O O . GLY A 1 251 ? 25.219 26.766 -24.734 1 88.12 251 GLY A O 1
ATOM 2036 N N . ASN A 1 252 ? 24.828 28.844 -25.203 1 87.94 252 ASN A N 1
ATOM 2037 C CA . ASN A 1 252 ? 25.812 29.391 -24.266 1 87.94 252 ASN A CA 1
ATOM 2038 C C . ASN A 1 252 ? 25.531 28.953 -22.844 1 87.94 252 ASN A C 1
ATOM 2040 O O . ASN A 1 252 ? 26.453 28.812 -22.031 1 87.94 252 ASN A O 1
ATOM 2044 N N . LEU A 1 253 ? 24.312 28.781 -22.578 1 90.06 253 LEU A N 1
ATOM 2045 C CA . LEU A 1 253 ? 23.922 28.422 -21.219 1 90.06 253 LEU A CA 1
ATOM 2046 C C . LEU A 1 253 ? 24.359 27 -20.891 1 90.06 253 LEU A C 1
ATOM 2048 O O . LEU A 1 253 ? 24.516 26.656 -19.719 1 90.06 253 LEU A O 1
ATOM 2052 N N . LEU A 1 254 ? 24.531 26.141 -21.875 1 92.44 254 LEU A N 1
ATOM 2053 C CA . LEU A 1 254 ? 24.766 24.719 -21.656 1 92.44 254 LEU A CA 1
ATOM 2054 C C . LEU A 1 254 ? 26.203 24.344 -22.016 1 92.44 254 LEU A C 1
ATOM 2056 O O . LEU A 1 254 ? 26.531 23.156 -22.094 1 92.44 254 LEU A O 1
ATOM 2060 N N . ILE A 1 255 ? 26.953 25.359 -22.219 1 90 255 ILE A N 1
ATOM 2061 C CA . ILE A 1 255 ? 28.359 25.125 -22.516 1 90 255 ILE A CA 1
ATOM 2062 C C . ILE A 1 255 ? 29.203 25.391 -21.25 1 90 255 ILE A C 1
ATOM 2064 O O . ILE A 1 255 ? 28.828 26.203 -20.422 1 90 255 ILE A O 1
ATOM 2068 N N . GLY A 1 256 ? 30.266 24.578 -21.047 1 86.81 256 GLY A N 1
ATOM 2069 C CA . GLY A 1 256 ? 31.156 24.766 -19.906 1 86.81 256 GLY A CA 1
ATOM 2070 C C . GLY A 1 256 ? 30.812 23.875 -18.734 1 86.81 256 GLY A C 1
ATOM 2071 O O . GLY A 1 256 ? 30 22.953 -18.859 1 86.81 256 GLY A O 1
ATOM 2072 N N . ASP A 1 257 ? 31.375 24.172 -17.578 1 86.69 257 ASP A N 1
ATOM 2073 C CA . ASP A 1 257 ? 31.219 23.312 -16.406 1 86.69 257 ASP A CA 1
ATOM 2074 C C . ASP A 1 257 ? 29.812 23.453 -15.812 1 86.69 257 ASP A C 1
ATOM 2076 O O . ASP A 1 257 ? 29.203 22.469 -15.414 1 86.69 257 ASP A O 1
ATOM 2080 N N . GLN A 1 258 ? 29.406 24.641 -15.812 1 88.75 258 GLN A N 1
ATOM 2081 C CA . GLN A 1 258 ? 28.062 24.859 -15.297 1 88.75 258 GLN A CA 1
ATOM 2082 C C . GLN A 1 258 ? 27 24.266 -16.234 1 88.75 258 GLN A C 1
ATOM 2084 O O . GLN A 1 258 ? 25.969 23.797 -15.773 1 88.75 258 GLN A O 1
ATOM 2089 N N . GLY A 1 259 ? 27.312 24.328 -17.453 1 90.81 259 GLY A N 1
ATOM 2090 C CA . GLY A 1 259 ? 26.422 23.703 -18.422 1 90.81 259 GLY A CA 1
ATOM 2091 C C . GLY A 1 259 ? 26.312 22.203 -18.266 1 90.81 259 GLY A C 1
ATOM 2092 O O . GLY A 1 259 ? 25.219 21.641 -18.406 1 90.81 259 GLY A O 1
ATOM 2093 N N . LYS A 1 260 ? 27.422 21.641 -17.906 1 90.62 260 LYS A N 1
ATOM 2094 C CA . LYS A 1 260 ? 27.406 20.203 -17.688 1 90.62 260 LYS A CA 1
ATOM 2095 C C . LYS A 1 260 ? 26.531 19.812 -16.5 1 90.62 260 LYS A C 1
ATOM 2097 O O . LYS A 1 260 ? 25.844 18.797 -16.531 1 90.62 260 LYS A O 1
ATOM 2102 N N . VAL A 1 261 ? 26.562 20.656 -15.523 1 92.56 261 VAL A N 1
ATOM 2103 C CA . VAL A 1 261 ? 25.75 20.406 -14.344 1 92.56 261 VAL A CA 1
ATOM 2104 C C . VAL A 1 261 ? 24.266 20.531 -14.703 1 92.56 261 VAL A C 1
ATOM 2106 O O . VAL A 1 261 ? 23.438 19.75 -14.227 1 92.56 261 VAL A O 1
ATOM 2109 N N . LEU A 1 262 ? 24 21.484 -15.547 1 94.88 262 LEU A N 1
ATOM 2110 C CA . LEU A 1 262 ? 22.625 21.672 -15.984 1 94.88 262 LEU A CA 1
ATOM 2111 C C . LEU A 1 262 ? 22.172 20.516 -16.875 1 94.88 262 LEU A C 1
ATOM 2113 O O . LEU A 1 262 ? 21.016 20.078 -16.797 1 94.88 262 LEU A O 1
ATOM 2117 N N . LYS A 1 263 ? 23.047 20.031 -17.688 1 94.81 263 LYS A N 1
ATOM 2118 C CA . LYS A 1 263 ? 22.734 18.859 -18.516 1 94.81 263 LYS A CA 1
ATOM 2119 C C . LYS A 1 263 ? 22.484 17.641 -17.656 1 94.81 263 LYS A C 1
ATOM 2121 O O . LYS A 1 263 ? 21.562 16.859 -17.938 1 94.81 263 LYS A O 1
ATOM 2126 N N . ASP A 1 264 ? 23.219 17.531 -16.562 1 94.44 264 ASP A N 1
ATOM 2127 C CA . ASP A 1 264 ? 23.031 16.422 -15.625 1 94.44 264 ASP A CA 1
ATOM 2128 C C . ASP A 1 264 ? 21.703 16.516 -14.898 1 94.44 264 ASP A C 1
ATOM 2130 O O . ASP A 1 264 ? 21.078 15.508 -14.57 1 94.44 264 ASP A O 1
ATOM 2134 N N . LEU A 1 265 ? 21.359 17.688 -14.688 1 95.88 265 LEU A N 1
ATOM 2135 C CA . LEU A 1 265 ? 20.047 17.891 -14.055 1 95.88 265 LEU A CA 1
ATOM 2136 C C . LEU A 1 265 ? 18.938 17.359 -14.945 1 95.88 265 LEU A C 1
ATOM 2138 O O . LEU A 1 265 ? 18 16.719 -14.453 1 95.88 265 LEU A O 1
ATOM 2142 N N . CYS A 1 266 ? 19.031 17.594 -16.188 1 96.81 266 CYS A N 1
ATOM 2143 C CA . CYS A 1 266 ? 18.031 17.094 -17.125 1 96.81 266 CYS A CA 1
ATOM 2144 C C . CYS A 1 266 ? 18.109 15.578 -17.234 1 96.81 266 CYS A C 1
ATOM 2146 O O . CYS A 1 266 ? 17.094 14.906 -17.375 1 96.81 266 CYS A O 1
ATOM 2148 N N . LEU A 1 267 ? 19.328 15.125 -17.172 1 97.12 267 LEU A N 1
ATOM 2149 C CA . LEU A 1 267 ? 19.5 13.672 -17.156 1 97.12 267 LEU A CA 1
ATOM 2150 C C . LEU A 1 267 ? 18.844 13.062 -15.93 1 97.12 267 LEU A C 1
ATOM 2152 O O . LEU A 1 267 ? 18.172 12.031 -16.031 1 97.12 267 LEU A O 1
ATOM 2156 N N . SER A 1 268 ? 19.031 13.703 -14.781 1 97.5 268 SER A N 1
ATOM 2157 C CA . SER A 1 268 ? 18.422 13.219 -13.547 1 97.5 268 SER A CA 1
ATOM 2158 C C . SER A 1 268 ? 16.906 13.164 -13.664 1 97.5 268 SER A C 1
ATOM 2160 O O . SER A 1 268 ? 16.266 12.25 -13.141 1 97.5 268 SER A O 1
ATOM 2162 N N . MET A 1 269 ? 16.375 14.102 -14.312 1 97.31 269 MET A N 1
ATOM 2163 C CA . MET A 1 269 ? 14.922 14.094 -14.516 1 97.31 269 MET A CA 1
ATOM 2164 C C . MET A 1 269 ? 14.5 12.914 -15.391 1 97.31 269 MET A C 1
ATOM 2166 O O . MET A 1 269 ? 13.523 12.234 -15.086 1 97.31 269 MET A O 1
ATOM 2170 N N . ALA A 1 270 ? 15.188 12.719 -16.438 1 97.25 270 ALA A N 1
ATOM 2171 C CA . ALA A 1 270 ? 14.883 11.594 -17.312 1 97.25 270 ALA A CA 1
ATOM 2172 C C . ALA A 1 270 ? 15.008 10.266 -16.562 1 97.25 270 ALA A C 1
ATOM 2174 O O . ALA A 1 270 ? 14.172 9.375 -16.719 1 97.25 270 ALA A O 1
ATOM 2175 N N . LEU A 1 271 ? 16.047 10.18 -15.789 1 97.75 271 LEU A N 1
ATOM 2176 C CA . LEU A 1 271 ? 16.266 8.961 -15.016 1 97.75 271 LEU A CA 1
ATOM 2177 C C . LEU A 1 271 ? 15.156 8.766 -13.984 1 97.75 271 LEU A C 1
ATOM 2179 O O . LEU A 1 271 ? 14.773 7.633 -13.688 1 97.75 271 LEU A O 1
ATOM 2183 N N . SER A 1 272 ? 14.695 9.852 -13.414 1 97.62 272 SER A N 1
ATOM 2184 C CA . SER A 1 272 ? 13.594 9.758 -12.461 1 97.62 272 SER A CA 1
ATOM 2185 C C . SER A 1 272 ? 12.352 9.172 -13.117 1 97.62 272 SER A C 1
ATOM 2187 O O . SER A 1 272 ? 11.633 8.383 -12.5 1 97.62 272 SER A O 1
ATOM 2189 N N . LYS A 1 273 ? 12.117 9.492 -14.336 1 95.56 273 LYS A N 1
ATOM 2190 C CA . LYS A 1 273 ? 10.984 8.938 -15.078 1 95.56 273 LYS A CA 1
ATOM 2191 C C . LYS A 1 273 ? 11.188 7.445 -15.352 1 95.56 273 LYS A C 1
ATOM 2193 O O . LYS A 1 273 ? 10.242 6.664 -15.289 1 95.56 273 LYS A O 1
ATOM 2198 N N . MET A 1 274 ? 12.391 7.156 -15.602 1 96.12 274 MET A N 1
ATOM 2199 C CA . MET A 1 274 ? 12.719 5.75 -15.82 1 96.12 274 MET A CA 1
ATOM 2200 C C . MET A 1 274 ? 12.539 4.941 -14.539 1 96.12 274 MET A C 1
ATOM 2202 O O . MET A 1 274 ? 12.008 3.83 -14.57 1 96.12 274 MET A O 1
ATOM 2206 N N . LEU A 1 275 ? 12.938 5.508 -13.477 1 95.94 275 LEU A N 1
ATOM 2207 C CA . LEU A 1 275 ? 12.844 4.832 -12.188 1 95.94 275 LEU A CA 1
ATOM 2208 C C . LEU A 1 275 ? 11.391 4.664 -11.773 1 95.94 275 LEU A C 1
ATOM 2210 O O . LEU A 1 275 ? 11.031 3.678 -11.117 1 95.94 275 LEU A O 1
ATOM 2214 N N . ASN A 1 276 ? 10.555 5.566 -12.141 1 95.19 276 ASN A N 1
ATOM 2215 C CA . ASN A 1 276 ? 9.141 5.531 -11.789 1 95.19 276 ASN A CA 1
ATOM 2216 C C . ASN A 1 276 ? 8.445 4.316 -12.391 1 95.19 276 ASN A C 1
ATOM 2218 O O . ASN A 1 276 ? 7.414 3.871 -11.883 1 95.19 276 ASN A O 1
ATOM 2222 N N . ARG A 1 277 ? 8.961 3.764 -13.43 1 94.06 277 ARG A N 1
ATOM 2223 C CA . ARG A 1 277 ? 8.406 2.553 -14.023 1 94.06 277 ARG A CA 1
ATOM 2224 C C . ARG A 1 277 ? 8.469 1.384 -13.047 1 94.06 277 ARG A C 1
ATOM 2226 O O . ARG A 1 277 ? 7.551 0.563 -12.992 1 94.06 277 ARG A O 1
ATOM 2233 N N . ARG A 1 278 ? 9.5 1.411 -12.297 1 93.06 278 ARG A N 1
ATOM 2234 C CA . ARG A 1 278 ? 9.656 0.341 -11.312 1 93.06 278 ARG A CA 1
ATOM 2235 C C . ARG A 1 278 ? 8.641 0.48 -10.188 1 93.06 278 ARG A C 1
ATOM 2237 O O . ARG A 1 278 ? 8.094 -0.518 -9.711 1 93.06 278 ARG A O 1
ATOM 2244 N N . PHE A 1 279 ? 8.352 1.73 -9.836 1 92.5 279 PHE A N 1
ATOM 2245 C CA . PHE A 1 279 ? 7.367 1.973 -8.789 1 92.5 279 PHE A CA 1
ATOM 2246 C C . PHE A 1 279 ? 5.965 1.625 -9.273 1 92.5 279 PHE A C 1
ATOM 2248 O O . PHE A 1 279 ? 5.109 1.223 -8.484 1 92.5 279 PHE A O 1
ATOM 2255 N N . ALA A 1 280 ? 5.789 1.759 -10.547 1 92.06 280 ALA A N 1
ATOM 2256 C CA . ALA A 1 280 ? 4.48 1.464 -11.125 1 92.06 280 ALA A CA 1
ATOM 2257 C C . ALA A 1 280 ? 4.332 -0.026 -11.422 1 92.06 280 ALA A C 1
ATOM 2259 O O . ALA A 1 280 ? 3.248 -0.489 -11.781 1 92.06 280 ALA A O 1
ATOM 2260 N N . GLY A 1 281 ? 5.379 -0.792 -11.344 1 88.56 281 GLY A N 1
ATOM 2261 C CA . GLY A 1 281 ? 5.324 -2.238 -11.5 1 88.56 281 GLY A CA 1
ATOM 2262 C C . GLY A 1 281 ? 5.566 -2.695 -12.93 1 88.56 281 GLY A C 1
ATOM 2263 O O . GLY A 1 281 ? 5.156 -3.793 -13.305 1 88.56 281 GLY A O 1
ATOM 2264 N N . PHE A 1 282 ? 6.18 -1.882 -13.711 1 90.75 282 PHE A N 1
ATOM 2265 C CA . PHE A 1 282 ? 6.484 -2.27 -15.078 1 90.75 282 PHE A CA 1
ATOM 2266 C C . PHE A 1 282 ? 7.824 -2.996 -15.156 1 90.75 282 PHE A C 1
ATOM 2268 O O . PHE A 1 282 ? 8.742 -2.691 -14.391 1 90.75 282 PHE A O 1
ATOM 2275 N N . LYS A 1 283 ? 7.863 -3.926 -16.031 1 86.88 283 LYS A N 1
ATOM 2276 C CA . LYS A 1 283 ? 9.141 -4.582 -16.297 1 86.88 283 LYS A CA 1
ATOM 2277 C C . LYS A 1 283 ? 10.094 -3.654 -17.047 1 86.88 283 LYS A C 1
ATOM 2279 O O . LYS A 1 283 ? 9.672 -2.92 -17.938 1 86.88 283 LYS A O 1
ATOM 2284 N N . LEU A 1 284 ? 11.281 -3.666 -16.625 1 92.31 284 LEU A N 1
ATOM 2285 C CA . LEU A 1 284 ? 12.289 -2.869 -17.297 1 92.31 284 LEU A CA 1
ATOM 2286 C C . LEU A 1 284 ? 12.914 -3.652 -18.453 1 92.31 284 LEU A C 1
ATOM 2288 O O . LEU A 1 284 ? 13.82 -4.465 -18.234 1 92.31 284 LEU A O 1
ATOM 2292 N N . SER A 1 285 ? 12.57 -3.396 -19.641 1 88.25 285 SER A N 1
ATOM 2293 C CA . SER A 1 285 ? 13 -4.141 -20.812 1 88.25 285 SER A CA 1
ATOM 2294 C C . SER A 1 285 ? 14.461 -3.848 -21.156 1 88.25 285 SER A C 1
ATOM 2296 O O . SER A 1 285 ? 15.125 -4.645 -21.828 1 88.25 285 SER A O 1
ATOM 2298 N N . GLU A 1 286 ? 14.945 -2.766 -20.656 1 92 286 GLU A N 1
ATOM 2299 C CA . GLU A 1 286 ? 16.297 -2.34 -21.016 1 92 286 GLU A CA 1
ATOM 2300 C C . GLU A 1 286 ? 17.328 -2.936 -20.062 1 92 286 GLU A C 1
ATOM 2302 O O . GLU A 1 286 ? 18.531 -2.812 -20.297 1 92 286 GLU A O 1
ATOM 2307 N N . ALA A 1 287 ? 16.938 -3.625 -19.062 1 90.12 287 ALA A N 1
ATOM 2308 C CA . ALA A 1 287 ? 17.828 -4.031 -17.969 1 90.12 287 ALA A CA 1
ATOM 2309 C C . ALA A 1 287 ? 18.938 -4.949 -18.484 1 90.12 287 ALA A C 1
ATOM 2311 O O . ALA A 1 287 ? 20.062 -4.883 -18 1 90.12 287 ALA A O 1
ATOM 2312 N N . GLU A 1 288 ? 18.688 -5.742 -19.531 1 89.56 288 GLU A N 1
ATOM 2313 C CA . GLU A 1 288 ? 19.672 -6.73 -19.984 1 89.56 288 GLU A CA 1
ATOM 2314 C C . GLU A 1 288 ? 20.453 -6.234 -21.188 1 89.56 288 GLU A C 1
ATOM 2316 O O . GLU A 1 288 ? 21.328 -6.93 -21.703 1 89.56 288 GLU A O 1
ATOM 2321 N N . LEU A 1 289 ? 20.219 -5.027 -21.562 1 93.62 289 LEU A N 1
ATOM 2322 C CA . LEU A 1 289 ? 20.875 -4.5 -22.75 1 93.62 289 LEU A CA 1
ATOM 2323 C C . LEU A 1 289 ? 22.25 -3.947 -22.422 1 93.62 289 LEU A C 1
ATOM 2325 O O . LEU A 1 289 ? 22.469 -3.414 -21.344 1 93.62 289 LEU A O 1
ATOM 2329 N N . GLU A 1 290 ? 23.125 -4.031 -23.344 1 93.38 290 GLU A N 1
ATOM 2330 C CA . GLU A 1 290 ? 24.469 -3.475 -23.203 1 93.38 290 GLU A CA 1
ATOM 2331 C C . GLU A 1 290 ? 24.422 -1.956 -23.062 1 93.38 290 GLU A C 1
ATOM 2333 O O . GLU A 1 290 ? 25.234 -1.371 -22.344 1 93.38 290 GLU A O 1
ATOM 2338 N N . LYS A 1 291 ? 23.531 -1.4 -23.75 1 93.94 291 LYS A N 1
ATOM 2339 C CA . LYS A 1 291 ? 23.344 0.047 -23.703 1 93.94 291 LYS A CA 1
ATOM 2340 C C . LYS A 1 291 ? 23.141 0.523 -22.266 1 93.94 291 LYS A C 1
ATOM 2342 O O . LYS A 1 291 ? 23.719 1.536 -21.859 1 93.94 291 LYS A O 1
ATOM 2347 N N . THR A 1 292 ? 22.344 -0.214 -21.562 1 94.06 292 THR A N 1
ATOM 2348 C CA . THR A 1 292 ? 22.047 0.117 -20.172 1 94.06 292 THR A CA 1
ATOM 2349 C C . THR A 1 292 ? 23.25 -0.114 -19.281 1 94.06 292 THR A C 1
ATOM 2351 O O . THR A 1 292 ? 23.562 0.705 -18.406 1 94.06 292 THR A O 1
ATOM 2354 N N . HIS A 1 293 ? 23.938 -1.169 -19.531 1 94.5 293 HIS A N 1
ATOM 2355 C CA . HIS A 1 293 ? 25.156 -1.461 -18.781 1 94.5 293 HIS A CA 1
ATOM 2356 C C . HIS A 1 293 ? 26.219 -0.391 -19.016 1 94.5 293 HIS A C 1
ATOM 2358 O O . HIS A 1 293 ? 26.812 0.121 -18.062 1 94.5 293 HIS A O 1
ATOM 2364 N N . ASP A 1 294 ? 26.406 0.002 -20.25 1 94.38 294 ASP A N 1
ATOM 2365 C CA . ASP A 1 294 ? 27.453 0.951 -20.625 1 94.38 294 ASP A CA 1
ATOM 2366 C C . ASP A 1 294 ? 27.109 2.359 -20.141 1 94.38 294 ASP A C 1
ATOM 2368 O O . ASP A 1 294 ? 28 3.154 -19.844 1 94.38 294 ASP A O 1
ATOM 2372 N N . PHE A 1 295 ? 25.906 2.689 -20.094 1 95.75 295 PHE A N 1
ATOM 2373 C CA . PHE A 1 295 ? 25.484 3.996 -19.609 1 95.75 295 PHE A CA 1
ATOM 2374 C C . PHE A 1 295 ? 26.094 4.281 -18.234 1 95.75 295 PHE A C 1
ATOM 2376 O O . PHE A 1 295 ? 26.609 5.371 -18 1 95.75 295 PHE A O 1
ATOM 2383 N N . VAL A 1 296 ? 26.031 3.191 -17.344 1 95.62 296 VAL A N 1
ATOM 2384 C CA . VAL A 1 296 ? 26.5 3.398 -15.969 1 95.62 296 VAL A CA 1
ATOM 2385 C C . VAL A 1 296 ? 28.016 3.17 -15.898 1 95.62 296 VAL A C 1
ATOM 2387 O O . VAL A 1 296 ? 28.75 4.027 -15.406 1 95.62 296 VAL A O 1
ATOM 2390 N N . PHE A 1 297 ? 28.578 2.154 -16.453 1 94.44 297 PHE A N 1
ATOM 2391 C CA . PHE A 1 297 ? 29.953 1.728 -16.219 1 94.44 297 PHE A CA 1
ATOM 2392 C C . PHE A 1 297 ? 30.906 2.533 -17.078 1 94.44 297 PHE A C 1
ATOM 2394 O O . PHE A 1 297 ? 32.031 2.814 -16.672 1 94.44 297 PHE A O 1
ATOM 2401 N N . LYS A 1 298 ? 30.406 2.951 -18.25 1 92.94 298 LYS A N 1
ATOM 2402 C CA . LYS A 1 298 ? 31.297 3.715 -19.125 1 92.94 298 LYS A CA 1
ATOM 2403 C C . LYS A 1 298 ? 30.875 5.184 -19.188 1 92.94 298 LYS A C 1
ATOM 2405 O O . LYS A 1 298 ? 31.656 6.039 -19.609 1 92.94 298 LYS A O 1
ATOM 2410 N N . GLY A 1 299 ? 29.719 5.445 -18.781 1 92.75 299 GLY A N 1
ATOM 2411 C CA . GLY A 1 299 ? 29.219 6.809 -18.859 1 92.75 299 GLY A CA 1
ATOM 2412 C C . GLY A 1 299 ? 29.234 7.527 -17.531 1 92.75 299 GLY A C 1
ATOM 2413 O O . GLY A 1 299 ? 30.125 8.312 -17.25 1 92.75 299 GLY A O 1
ATOM 2414 N N . LEU A 1 300 ? 28.406 7.086 -16.625 1 91.5 300 LEU A N 1
ATOM 2415 C CA . LEU A 1 300 ? 28.188 7.781 -15.359 1 91.5 300 LEU A CA 1
ATOM 2416 C C . LEU A 1 300 ? 29.391 7.609 -14.445 1 91.5 300 LEU A C 1
ATOM 2418 O O . LEU A 1 300 ? 29.781 8.547 -13.742 1 91.5 300 LEU A O 1
ATOM 2422 N N . LEU A 1 301 ? 29.984 6.422 -14.453 1 90.19 301 LEU A N 1
ATOM 2423 C CA . LEU A 1 301 ? 31.062 6.113 -13.516 1 90.19 301 LEU A CA 1
ATOM 2424 C C . LEU A 1 301 ? 32.406 6.551 -14.078 1 90.19 301 LEU A C 1
ATOM 2426 O O . LEU A 1 301 ? 33.406 6.656 -13.336 1 90.19 301 LEU A O 1
ATOM 2430 N N . ALA A 1 302 ? 32.625 6.715 -15.398 1 80.12 302 ALA A N 1
ATOM 2431 C CA . ALA A 1 302 ? 33.906 7.039 -16.031 1 80.12 302 ALA A CA 1
ATOM 2432 C C . ALA A 1 302 ? 34.375 8.453 -15.664 1 80.12 302 ALA A C 1
ATOM 2434 O O . ALA A 1 302 ? 35.562 8.758 -15.664 1 80.12 302 ALA A O 1
ATOM 2435 N N . GLY A 1 303 ? 33.5 9.352 -15.305 1 68.25 303 GLY A N 1
ATOM 2436 C CA . GLY A 1 303 ? 33.906 10.719 -15 1 68.25 303 GLY A CA 1
ATOM 2437 C C . GLY A 1 303 ? 34.281 10.914 -13.547 1 68.25 303 GLY A C 1
ATOM 2438 O O . GLY A 1 303 ? 34.875 10.039 -12.922 1 68.25 303 GLY A O 1
ATOM 2439 N N . ASP A 1 304 ? 34 12.008 -13.047 1 75.25 304 ASP A N 1
ATOM 2440 C CA . ASP A 1 304 ? 34.25 12.414 -11.664 1 75.25 304 ASP A CA 1
ATOM 2441 C C . ASP A 1 304 ? 33.375 11.602 -10.695 1 75.25 304 ASP A C 1
ATOM 2443 O O . ASP A 1 304 ? 32.188 11.422 -10.93 1 75.25 304 ASP A O 1
ATOM 2447 N N . GLU A 1 305 ? 34.062 11.023 -9.781 1 75.12 305 GLU A N 1
ATOM 2448 C CA . GLU A 1 305 ? 33.438 10.164 -8.781 1 75.12 305 GLU A CA 1
ATOM 2449 C C . GLU A 1 305 ? 32.25 10.883 -8.125 1 75.12 305 GLU A C 1
ATOM 2451 O O . GLU A 1 305 ? 31.281 10.234 -7.715 1 75.12 305 GLU A O 1
ATOM 2456 N N . GLN A 1 306 ? 32.312 12.109 -8.18 1 85.44 306 GLN A N 1
ATOM 2457 C CA . GLN A 1 306 ? 31.25 12.836 -7.484 1 85.44 306 GLN A CA 1
ATOM 2458 C C . GLN A 1 306 ? 30.047 13.047 -8.391 1 85.44 306 GLN A C 1
ATOM 2460 O O . GLN A 1 306 ? 28.938 13.32 -7.914 1 85.44 306 GLN A O 1
ATOM 2465 N N . ARG A 1 307 ? 30.219 12.859 -9.609 1 90.81 307 ARG A N 1
ATOM 2466 C CA . ARG A 1 307 ? 29.172 13.109 -10.578 1 90.81 307 ARG A CA 1
ATOM 2467 C C . ARG A 1 307 ? 28.031 12.102 -10.43 1 90.81 307 ARG A C 1
ATOM 2469 O O . ARG A 1 307 ? 26.859 12.477 -10.453 1 90.81 307 ARG A O 1
ATOM 2476 N N . VAL A 1 308 ? 28.422 10.883 -10.203 1 93.31 308 VAL A N 1
ATOM 2477 C CA . VAL A 1 308 ? 27.422 9.828 -10.141 1 93.31 308 VAL A CA 1
ATOM 2478 C C . VAL A 1 308 ? 26.469 10.086 -8.977 1 93.31 308 VAL A C 1
ATOM 2480 O O . VAL A 1 308 ? 25.25 10.016 -9.133 1 93.31 308 VAL A O 1
ATOM 2483 N N . PHE A 1 309 ? 26.969 10.445 -7.863 1 92.69 309 PHE A N 1
ATOM 2484 C CA . PHE A 1 309 ? 26.125 10.656 -6.688 1 92.69 309 PHE A CA 1
ATOM 2485 C C . PHE A 1 309 ? 25.312 11.938 -6.824 1 92.69 309 PHE A C 1
ATOM 2487 O O . PHE A 1 309 ? 24.188 12.023 -6.34 1 92.69 309 PHE A O 1
ATOM 2494 N N . ARG A 1 310 ? 25.875 12.867 -7.504 1 92.75 310 ARG A N 1
ATOM 2495 C CA . ARG A 1 310 ? 25.109 14.094 -7.754 1 92.75 310 ARG A CA 1
ATOM 2496 C C . ARG A 1 310 ? 23.906 13.82 -8.641 1 92.75 310 ARG A C 1
ATOM 2498 O O . ARG A 1 310 ? 22.797 14.289 -8.359 1 92.75 310 ARG A O 1
ATOM 2505 N N . VAL A 1 311 ? 24.094 13.062 -9.656 1 95.69 311 VAL A N 1
ATOM 2506 C CA . VAL A 1 311 ? 23.031 12.75 -10.594 1 95.69 311 VAL A CA 1
ATOM 2507 C C . VAL A 1 311 ? 21.953 11.93 -9.898 1 95.69 311 VAL A C 1
ATOM 2509 O O . VAL A 1 311 ? 20.75 12.219 -10.031 1 95.69 311 VAL A O 1
ATOM 2512 N N . ILE A 1 312 ? 22.375 10.977 -9.109 1 96 312 ILE A N 1
ATOM 2513 C CA . ILE A 1 312 ? 21.422 10.094 -8.438 1 96 312 ILE A CA 1
ATOM 2514 C C . ILE A 1 312 ? 20.688 10.859 -7.34 1 96 312 ILE A C 1
ATOM 2516 O O . ILE A 1 312 ? 19.484 10.664 -7.129 1 96 312 ILE A O 1
ATOM 2520 N N . GLU A 1 313 ? 21.391 11.695 -6.664 1 94.81 313 GLU A N 1
ATOM 2521 C CA . GLU A 1 313 ? 20.766 12.508 -5.621 1 94.81 313 GLU A CA 1
ATOM 2522 C C . GLU A 1 313 ? 19.688 13.406 -6.199 1 94.81 313 GLU A C 1
ATOM 2524 O O . GLU A 1 313 ? 18.594 13.5 -5.645 1 94.81 313 GLU A O 1
ATOM 2529 N N . GLU A 1 314 ? 20 14 -7.262 1 95.31 314 GLU A N 1
ATOM 2530 C CA . GLU A 1 314 ? 19.016 14.867 -7.902 1 95.31 314 GLU A CA 1
ATOM 2531 C C . GLU A 1 314 ? 17.844 14.047 -8.461 1 95.31 314 GLU A C 1
ATOM 2533 O O . GLU A 1 314 ? 16.703 14.508 -8.469 1 95.31 314 GLU A O 1
ATOM 2538 N N . GLU A 1 315 ? 18.188 12.906 -8.977 1 97.44 315 GLU A N 1
ATOM 2539 C CA . GLU A 1 315 ? 17.141 12.016 -9.438 1 97.44 315 GLU A CA 1
ATOM 2540 C C . GLU A 1 315 ? 16.141 11.719 -8.328 1 97.44 315 GLU A C 1
ATOM 2542 O O . GLU A 1 315 ? 14.922 11.805 -8.539 1 97.44 315 GLU A O 1
ATOM 2547 N N . LEU A 1 316 ? 16.641 11.43 -7.203 1 96.38 316 LEU A N 1
ATOM 2548 C CA . LEU A 1 316 ? 15.789 11.07 -6.078 1 96.38 316 LEU A CA 1
ATOM 2549 C C . LEU A 1 316 ? 15.023 12.289 -5.57 1 96.38 316 LEU A C 1
ATOM 2551 O O . LEU A 1 316 ? 13.945 12.156 -4.992 1 96.38 316 LEU A O 1
ATOM 2555 N N . VAL A 1 317 ? 15.562 13.445 -5.789 1 94.75 317 VAL A N 1
ATOM 2556 C CA . VAL A 1 317 ? 14.828 14.664 -5.465 1 94.75 317 VAL A CA 1
ATOM 2557 C C . VAL A 1 317 ? 13.609 14.789 -6.371 1 94.75 317 VAL A C 1
ATOM 2559 O O . VAL A 1 317 ? 12.516 15.125 -5.91 1 94.75 317 VAL A O 1
ATOM 2562 N N . PHE A 1 318 ? 13.828 14.508 -7.582 1 95.62 318 PHE A N 1
ATOM 2563 C CA . PHE A 1 318 ? 12.727 14.562 -8.531 1 95.62 318 PHE A CA 1
ATOM 2564 C C . PHE A 1 318 ? 11.648 13.547 -8.164 1 95.62 318 PHE A C 1
ATOM 2566 O O . PHE A 1 318 ? 10.453 13.844 -8.242 1 95.62 318 PHE A O 1
ATOM 2573 N N . VAL A 1 319 ? 12.094 12.391 -7.781 1 95.5 319 VAL A N 1
ATOM 2574 C CA . VAL A 1 319 ? 11.141 11.359 -7.387 1 95.5 319 VAL A CA 1
ATOM 2575 C C . VAL A 1 319 ? 10.383 11.797 -6.137 1 95.5 319 VAL A C 1
ATOM 2577 O O . VAL A 1 319 ? 9.156 11.664 -6.062 1 95.5 319 VAL A O 1
ATOM 2580 N N . HIS A 1 320 ? 11.117 12.312 -5.199 1 92.69 320 HIS A N 1
ATOM 2581 C CA . HIS A 1 320 ? 10.484 12.82 -3.99 1 92.69 320 HIS A CA 1
ATOM 2582 C C . HIS A 1 320 ? 9.438 13.883 -4.32 1 92.69 320 HIS A C 1
ATOM 2584 O O . HIS A 1 320 ? 8.305 13.812 -3.828 1 92.69 320 HIS A O 1
ATOM 2590 N N . ASP A 1 321 ? 9.797 14.781 -5.137 1 90.94 321 ASP A N 1
ATOM 2591 C CA . ASP A 1 321 ? 8.906 15.891 -5.461 1 90.94 321 ASP A CA 1
ATOM 2592 C C . ASP A 1 321 ? 7.688 15.406 -6.246 1 90.94 321 ASP A C 1
ATOM 2594 O O . ASP A 1 321 ? 6.605 15.992 -6.145 1 90.94 321 ASP A O 1
ATOM 2598 N N . MET A 1 322 ? 7.883 14.477 -6.977 1 92 322 MET A N 1
ATOM 2599 C CA . MET A 1 322 ? 6.766 13.945 -7.754 1 92 322 MET A CA 1
ATOM 2600 C C . MET A 1 322 ? 5.68 13.391 -6.836 1 92 322 MET A C 1
ATOM 2602 O O . MET A 1 322 ? 4.492 13.633 -7.059 1 92 322 MET A O 1
ATOM 2606 N N . TYR A 1 323 ? 6.062 12.703 -5.793 1 91 323 TYR A N 1
ATOM 2607 C CA . TYR A 1 323 ? 5.094 12.023 -4.949 1 91 323 TYR A CA 1
ATOM 2608 C C . TYR A 1 323 ? 4.637 12.922 -3.803 1 91 323 TYR A C 1
ATOM 2610 O O . TYR A 1 323 ? 3.486 12.844 -3.369 1 91 323 TYR A O 1
ATOM 2618 N N . TYR A 1 324 ? 5.48 13.773 -3.332 1 88.19 324 TYR A N 1
ATOM 2619 C CA . TYR A 1 324 ? 5.168 14.438 -2.07 1 88.19 324 TYR A CA 1
ATOM 2620 C C . TYR A 1 324 ? 4.883 15.922 -2.289 1 88.19 324 TYR A C 1
ATOM 2622 O O . TYR A 1 324 ? 4.547 16.641 -1.346 1 88.19 324 TYR A O 1
ATOM 2630 N N . THR A 1 325 ? 5.055 16.359 -3.51 1 87.25 325 THR A N 1
ATOM 2631 C CA . THR A 1 325 ? 4.75 17.75 -3.807 1 87.25 325 THR A CA 1
ATOM 2632 C C . THR A 1 325 ? 3.875 17.859 -5.051 1 87.25 325 THR A C 1
ATOM 2634 O O . THR A 1 325 ? 3.498 16.844 -5.645 1 87.25 325 THR A O 1
ATOM 2637 N N . ARG A 1 326 ? 3.561 19.109 -5.445 1 85.62 326 ARG A N 1
ATOM 2638 C CA . ARG A 1 326 ? 2.711 19.344 -6.609 1 85.62 326 ARG A CA 1
ATOM 2639 C C . ARG A 1 326 ? 3.539 19.766 -7.816 1 85.62 326 ARG A C 1
ATOM 2641 O O . ARG A 1 326 ? 2.988 20.141 -8.859 1 85.62 326 ARG A O 1
ATOM 2648 N N . TYR A 1 327 ? 4.766 19.703 -7.746 1 86.88 327 TYR A N 1
ATOM 2649 C CA . TYR A 1 327 ? 5.633 20.297 -8.766 1 86.88 327 TYR A CA 1
ATOM 2650 C C . TYR A 1 327 ? 5.52 19.531 -10.078 1 86.88 327 TYR A C 1
ATOM 2652 O O . TYR A 1 327 ? 5.539 20.141 -11.156 1 86.88 327 TYR A O 1
ATOM 2660 N N . SER A 1 328 ? 5.422 18.266 -9.938 1 87.31 328 SER A N 1
ATOM 2661 C CA . SER A 1 328 ? 5.344 17.453 -11.148 1 87.31 328 SER A CA 1
ATOM 2662 C C . SER A 1 328 ? 4.094 17.781 -11.953 1 87.31 328 SER A C 1
ATOM 2664 O O . SER A 1 328 ? 4.141 17.828 -13.188 1 87.31 328 SER A O 1
ATOM 2666 N N . TYR A 1 329 ? 3.02 18.016 -11.258 1 86.81 329 TYR A N 1
ATOM 2667 C CA . TYR A 1 329 ? 1.783 18.375 -11.945 1 86.81 329 TYR A CA 1
ATOM 2668 C C . TYR A 1 329 ? 1.894 19.75 -12.602 1 86.81 329 TYR A C 1
ATOM 2670 O O . TYR A 1 329 ? 1.433 19.953 -13.727 1 86.81 329 TYR A O 1
ATOM 2678 N N . LEU A 1 330 ? 2.488 20.641 -11.914 1 83.38 330 LEU A N 1
ATOM 2679 C CA . LEU A 1 330 ? 2.684 21.984 -12.453 1 83.38 330 LEU A CA 1
ATOM 2680 C C . LEU A 1 330 ? 3.58 21.953 -13.688 1 83.38 330 LEU A C 1
ATOM 2682 O O . LEU A 1 330 ? 3.355 22.688 -14.648 1 83.38 330 LEU A O 1
ATOM 2686 N N . TYR A 1 331 ? 4.52 21.078 -13.609 1 83.31 331 TYR A N 1
ATOM 2687 C CA . TYR A 1 331 ? 5.43 20.906 -14.734 1 83.31 331 TYR A CA 1
ATOM 2688 C C . TYR A 1 331 ? 4.684 20.391 -15.961 1 83.31 331 TYR A C 1
ATOM 2690 O O . TYR A 1 331 ? 4.906 20.875 -17.078 1 83.31 331 TYR A O 1
ATOM 2698 N N . GLN A 1 332 ? 3.807 19.469 -15.766 1 78.62 332 GLN A N 1
ATOM 2699 C CA . GLN A 1 332 ? 3.066 18.875 -16.875 1 78.62 332 GLN A CA 1
ATOM 2700 C C . GLN A 1 332 ? 2.039 19.859 -17.438 1 78.62 332 GLN A C 1
ATOM 2702 O O . GLN A 1 332 ? 1.83 19.922 -18.641 1 78.62 332 GLN A O 1
ATOM 2707 N N . LYS A 1 333 ? 1.419 20.609 -16.5 1 70.69 333 LYS A N 1
ATOM 2708 C CA . LYS A 1 333 ? 0.353 21.5 -16.953 1 70.69 333 LYS A CA 1
ATOM 2709 C C . LYS A 1 333 ? 0.914 22.859 -17.391 1 70.69 333 LYS A C 1
ATOM 2711 O O . LYS A 1 333 ? 0.396 23.469 -18.328 1 70.69 333 LYS A O 1
ATOM 2716 N N . VAL A 1 334 ? 1.796 23.375 -16.531 1 57.09 334 VAL A N 1
ATOM 2717 C CA . VAL A 1 334 ? 2.395 24.641 -16.922 1 57.09 334 VAL A CA 1
ATOM 2718 C C . VAL A 1 334 ? 3.111 24.484 -18.266 1 57.09 334 VAL A C 1
ATOM 2720 O O . VAL A 1 334 ? 3.096 25.391 -19.094 1 57.09 334 VAL A O 1
ATOM 2723 N N . ALA A 1 335 ? 3.791 23.312 -18.359 1 50.16 335 ALA A N 1
ATOM 2724 C CA . ALA A 1 335 ? 4.375 23.094 -19.672 1 50.16 335 ALA A CA 1
ATOM 2725 C C . ALA A 1 335 ? 3.32 23.203 -20.766 1 50.16 335 ALA A C 1
ATOM 2727 O O . ALA A 1 335 ? 3.627 23.609 -21.891 1 50.16 335 ALA A O 1
ATOM 2728 N N . SER A 1 336 ? 2.1 22.75 -20.312 1 46.53 336 SER A N 1
ATOM 2729 C CA . SER A 1 336 ? 1.02 22.875 -21.281 1 46.53 336 SER A CA 1
ATOM 2730 C C . SER A 1 336 ? 0.484 24.312 -21.344 1 46.53 336 SER A C 1
ATOM 2732 O O . SER A 1 336 ? -0.164 24.703 -22.312 1 46.53 336 SER A O 1
ATOM 2734 N N . LEU A 1 337 ? 0.48 24.938 -20.125 1 40.69 337 LEU A N 1
ATOM 2735 C CA . LEU A 1 337 ? -0.007 26.312 -20.078 1 40.69 337 LEU A CA 1
ATOM 2736 C C . LEU A 1 337 ? 0.969 27.266 -20.766 1 40.69 337 LEU A C 1
ATOM 2738 O O . LEU A 1 337 ? 0.786 28.484 -20.734 1 40.69 337 LEU A O 1
ATOM 2742 N N . HIS A 1 338 ? 2.109 26.969 -21.078 1 38.47 338 HIS A N 1
ATOM 2743 C CA . HIS A 1 338 ? 2.85 27.938 -21.859 1 38.47 338 HIS A CA 1
ATOM 2744 C C . HIS A 1 338 ? 1.921 28.719 -22.797 1 38.47 338 HIS A C 1
ATOM 2746 O O . HIS A 1 338 ? 2.277 29.797 -23.281 1 38.47 338 HIS A O 1
ATOM 2752 N N . VAL A 1 339 ? 1.156 28.078 -23.453 1 34.78 339 VAL A N 1
ATOM 2753 C CA . VAL A 1 339 ? 0.459 29.016 -24.328 1 34.78 339 VAL A CA 1
ATOM 2754 C C . VAL A 1 339 ? -0.316 30.031 -23.5 1 34.78 339 VAL A C 1
ATOM 2756 O O . VAL A 1 339 ? -0.354 31.203 -23.828 1 34.78 339 VAL A O 1
ATOM 2759 N N . LYS A 1 340 ? -1.142 29.766 -22.391 1 36.81 340 LYS A N 1
ATOM 2760 C CA . LYS A 1 340 ? -1.964 30.781 -21.734 1 36.81 340 LYS A CA 1
ATOM 2761 C C . LYS A 1 340 ? -1.303 31.266 -20.453 1 36.81 340 LYS A C 1
ATOM 2763 O O . LYS A 1 340 ? -1.965 31.406 -19.422 1 36.81 340 LYS A O 1
ATOM 2768 N N . ARG A 1 341 ? -0.063 31.234 -20.062 1 41.69 341 ARG A N 1
ATOM 2769 C CA . ARG A 1 341 ? 0.868 31.609 -19.016 1 41.69 341 ARG A CA 1
ATOM 2770 C C . ARG A 1 341 ? 0.493 32.969 -18.406 1 41.69 341 ARG A C 1
ATOM 2772 O O . ARG A 1 341 ? 0.573 33.125 -17.188 1 41.69 341 ARG A O 1
ATOM 2779 N N . ASP A 1 342 ? 0.347 33.812 -19.219 1 37.25 342 ASP A N 1
ATOM 2780 C CA . ASP A 1 342 ? 0.161 35.188 -18.812 1 37.25 342 ASP A CA 1
ATOM 2781 C C . ASP A 1 342 ? -1.011 35.344 -17.844 1 37.25 342 ASP A C 1
ATOM 2783 O O . ASP A 1 342 ? -0.94 36.125 -16.891 1 37.25 342 ASP A O 1
ATOM 2787 N N . GLU A 1 343 ? -1.924 34.5 -17.953 1 38.09 343 GLU A N 1
ATOM 2788 C CA . GLU A 1 343 ? -3.156 34.75 -17.203 1 38.09 343 GLU A CA 1
ATOM 2789 C C . GLU A 1 343 ? -3.096 34.125 -15.82 1 38.09 343 GLU A C 1
ATOM 2791 O O . GLU A 1 343 ? -3.588 34.719 -14.852 1 38.09 343 GLU A O 1
ATOM 2796 N N . HIS A 1 344 ? -2.43 33 -15.578 1 41.62 344 HIS A N 1
ATOM 2797 C CA . HIS A 1 344 ? -2.455 32.375 -14.25 1 41.62 344 HIS A CA 1
ATOM 2798 C C . HIS A 1 344 ? -1.482 33.062 -13.305 1 41.62 344 HIS A C 1
ATOM 2800 O O . HIS A 1 344 ? -1.763 33.219 -12.109 1 41.62 344 HIS A O 1
ATOM 2806 N N . THR A 1 345 ? -0.258 33.312 -13.781 1 42.09 345 THR A N 1
ATOM 2807 C CA . THR A 1 345 ? 0.616 34.156 -12.969 1 42.09 345 THR A CA 1
ATOM 2808 C C . THR A 1 345 ? -0.066 35.469 -12.633 1 42.09 345 THR A C 1
ATOM 2810 O O . THR A 1 345 ? 0.027 35.938 -11.5 1 42.09 345 THR A O 1
ATOM 2813 N N . ASP A 1 346 ? -0.687 36.031 -13.609 1 41.09 346 ASP A N 1
ATOM 2814 C CA . ASP A 1 346 ? -1.428 37.25 -13.359 1 41.09 346 ASP A CA 1
ATOM 2815 C C . ASP A 1 346 ? -2.535 37.031 -12.328 1 41.09 346 ASP A C 1
ATOM 2817 O O . ASP A 1 346 ? -2.74 37.875 -11.445 1 41.09 346 ASP A O 1
ATOM 2821 N N . LEU A 1 347 ? -3.107 35.938 -12.445 1 42.09 347 LEU A N 1
ATOM 2822 C CA . LEU A 1 347 ? -4.18 35.656 -11.492 1 42.09 347 LEU A CA 1
ATOM 2823 C C . LEU A 1 347 ? -3.619 35.406 -10.094 1 42.09 347 LEU A C 1
ATOM 2825 O O . LEU A 1 347 ? -4.211 35.844 -9.109 1 42.09 347 LEU A O 1
ATOM 2829 N N . SER A 1 348 ? -2.488 34.781 -10.047 1 45.72 348 SER A N 1
ATOM 2830 C CA . SER A 1 348 ? -1.869 34.594 -8.742 1 45.72 348 SER A CA 1
ATOM 2831 C C . SER A 1 348 ? -1.372 35.938 -8.18 1 45.72 348 SER A C 1
ATOM 2833 O O . SER A 1 348 ? -1.556 36.219 -6.996 1 45.72 348 SER A O 1
ATOM 2835 N N . ILE A 1 349 ? -0.728 36.719 -9.062 1 45.44 349 ILE A N 1
ATOM 2836 C CA . ILE A 1 349 ? -0.264 38.031 -8.656 1 45.44 349 ILE A CA 1
ATOM 2837 C C . ILE A 1 349 ? -1.462 38.906 -8.328 1 45.44 349 ILE A C 1
ATOM 2839 O O . ILE A 1 349 ? -1.454 39.656 -7.332 1 45.44 349 ILE A O 1
ATOM 2843 N N . ASP A 1 350 ? -2.457 38.844 -9.164 1 45.28 350 ASP A N 1
ATOM 2844 C CA . ASP A 1 350 ? -3.646 39.656 -8.922 1 45.28 350 ASP A CA 1
ATOM 2845 C C . ASP A 1 350 ? -4.375 39.219 -7.66 1 45.28 350 ASP A C 1
ATOM 2847 O O . ASP A 1 350 ? -4.824 40.062 -6.867 1 45.28 350 ASP A O 1
ATOM 2851 N N . SER A 1 351 ? -4.438 38.031 -7.48 1 48.22 351 SER A N 1
ATOM 2852 C CA . SER A 1 351 ? -5.062 37.531 -6.258 1 48.22 351 SER A CA 1
ATOM 2853 C C . SER A 1 351 ? -4.242 37.906 -5.027 1 48.22 351 SER A C 1
ATOM 2855 O O . SER A 1 351 ? -4.801 38.25 -3.988 1 48.22 351 SER A O 1
ATOM 2857 N N . PHE A 1 352 ? -2.951 37.844 -5.215 1 50.25 352 PHE A N 1
ATOM 2858 C CA . PHE A 1 352 ? -2.08 38.312 -4.145 1 50.25 352 PHE A CA 1
ATOM 2859 C C . PHE A 1 352 ? -2.258 39.812 -3.91 1 50.25 352 PHE A C 1
ATOM 2861 O O . PHE A 1 352 ? -2.336 40.25 -2.766 1 50.25 352 PHE A O 1
ATOM 2868 N N . GLN A 1 353 ? -2.277 40.594 -4.996 1 48.91 353 GLN A N 1
ATOM 2869 C CA . GLN A 1 353 ? -2.494 42.031 -4.879 1 48.91 353 GLN A CA 1
ATOM 2870 C C . GLN A 1 353 ? -3.859 42.312 -4.27 1 48.91 353 GLN A C 1
ATOM 2872 O O . GLN A 1 353 ? -3.988 43.219 -3.436 1 48.91 353 GLN A O 1
ATOM 2877 N N . ASP A 1 354 ? -4.805 41.625 -4.637 1 47.75 354 ASP A N 1
ATOM 2878 C CA . ASP A 1 354 ? -6.141 41.844 -4.082 1 47.75 354 ASP A CA 1
ATOM 2879 C C . ASP A 1 354 ? -6.199 41.406 -2.619 1 47.75 354 ASP A C 1
ATOM 2881 O O . ASP A 1 354 ? -6.832 42.062 -1.798 1 47.75 354 ASP A O 1
ATOM 2885 N N . LEU A 1 355 ? -5.582 40.375 -2.281 1 52.12 355 LEU A N 1
ATOM 2886 C CA . LEU A 1 355 ? -5.477 39.969 -0.879 1 52.12 355 LEU A CA 1
ATOM 2887 C C . LEU A 1 355 ? -4.738 41.031 -0.077 1 52.12 355 LEU A C 1
ATOM 2889 O O . LEU A 1 355 ? -5.145 41.375 1.041 1 52.12 355 LEU A O 1
ATOM 2893 N N . MET A 1 356 ? -3.656 41.562 -0.738 1 51.72 356 MET A N 1
ATOM 2894 C CA . MET A 1 356 ? -2.912 42.625 -0.067 1 51.72 356 MET A CA 1
ATOM 2895 C C . MET A 1 356 ? -3.758 43.875 0.053 1 51.72 356 MET A C 1
ATOM 2897 O O . MET A 1 356 ? -3.723 44.562 1.08 1 51.72 356 MET A O 1
ATOM 2901 N N . ASN A 1 357 ? -4.426 44.219 -0.98 1 50.19 357 ASN A N 1
ATOM 2902 C CA . ASN A 1 357 ? -5.297 45.375 -0.927 1 50.19 357 ASN A CA 1
ATOM 2903 C C . ASN A 1 357 ? -6.438 45.188 0.067 1 50.19 357 ASN A C 1
ATOM 2905 O O . ASN A 1 357 ? -6.781 46.094 0.814 1 50.19 357 ASN A O 1
ATOM 2909 N N . ALA A 1 358 ? -7.035 44.125 0.092 1 48.81 358 ALA A N 1
ATOM 2910 C CA . ALA A 1 358 ? -8.07 43.844 1.08 1 48.81 358 ALA A CA 1
ATOM 2911 C C . ALA A 1 358 ? -7.496 43.844 2.494 1 48.81 358 ALA A C 1
ATOM 2913 O O . ALA A 1 358 ? -8.109 44.375 3.416 1 48.81 358 ALA A O 1
ATOM 2914 N N . ALA A 1 359 ? -6.375 43.25 2.623 1 50.31 359 ALA A N 1
ATOM 2915 C CA . ALA A 1 359 ? -5.695 43.312 3.912 1 50.31 359 ALA A CA 1
ATOM 2916 C C . ALA A 1 359 ? -5.43 44.781 4.316 1 50.31 359 ALA A C 1
ATOM 2918 O O . ALA A 1 359 ? -5.633 45.156 5.473 1 50.31 359 ALA A O 1
ATOM 2919 N N . SER A 1 360 ? -4.984 45.531 3.348 1 48.88 360 SER A N 1
ATOM 2920 C CA . SER A 1 360 ? -4.742 46.969 3.621 1 48.88 360 SER A CA 1
ATOM 2921 C C . SER A 1 360 ? -6.035 47.688 3.98 1 48.88 360 SER A C 1
ATOM 2923 O O . SER A 1 360 ? -6.051 48.531 4.887 1 48.88 360 SER A O 1
ATOM 2925 N N . TYR A 1 361 ? -7.039 47.406 3.258 1 45.44 361 TYR A N 1
ATOM 2926 C CA . TYR A 1 361 ? -8.305 48.062 3.535 1 45.44 361 TYR A CA 1
ATOM 2927 C C . TYR A 1 361 ? -8.859 47.656 4.891 1 45.44 361 TYR A C 1
ATOM 2929 O O . TYR A 1 361 ? -9.305 48.5 5.676 1 45.44 361 TYR A O 1
ATOM 2937 N N . ILE A 1 362 ? -8.93 46.438 5.125 1 47.5 362 ILE A N 1
ATOM 2938 C CA . ILE A 1 362 ? -9.383 45.938 6.426 1 47.5 362 ILE A CA 1
ATOM 2939 C C . ILE A 1 362 ? -8.492 46.531 7.527 1 47.5 362 ILE A C 1
ATOM 2941 O O . ILE A 1 362 ? -8.984 46.938 8.586 1 47.5 362 ILE A O 1
ATOM 2945 N N . MET A 1 363 ? -7.219 46.562 7.242 1 45.53 363 MET A N 1
ATOM 2946 C CA . MET A 1 363 ? -6.297 47.188 8.18 1 45.53 363 MET A CA 1
ATOM 2947 C C . MET A 1 363 ? -6.684 48.656 8.422 1 45.53 363 MET A C 1
ATOM 2949 O O . MET A 1 363 ? -6.633 49.125 9.555 1 45.53 363 MET A O 1
ATOM 2953 N N . PHE A 1 364 ? -7.016 49.344 7.422 1 43.94 364 PHE A N 1
ATOM 2954 C CA . PHE A 1 364 ? -7.293 50.75 7.574 1 43.94 364 PHE A CA 1
ATOM 2955 C C . PHE A 1 364 ? -8.609 50.969 8.305 1 43.94 364 PHE A C 1
ATOM 2957 O O . PHE A 1 364 ? -8.719 51.875 9.141 1 43.94 364 PHE A O 1
ATOM 2964 N N . LYS A 1 365 ? -9.672 50.406 7.898 1 44.06 365 LYS A N 1
ATOM 2965 C CA . LYS A 1 365 ? -10.961 50.719 8.516 1 44.06 365 LYS A CA 1
ATOM 2966 C C . LYS A 1 365 ? -11.008 50.25 9.961 1 44.06 365 LYS A C 1
ATOM 2968 O O . LYS A 1 365 ? -11.641 50.875 10.812 1 44.06 365 LYS A O 1
ATOM 2973 N N . HIS A 1 366 ? -10.625 49.031 10.266 1 43.84 366 HIS A N 1
ATOM 2974 C CA . HIS A 1 366 ? -10.805 48.5 11.609 1 43.84 366 HIS A CA 1
ATOM 2975 C C . HIS A 1 366 ? -9.711 48.969 12.555 1 43.84 366 HIS A C 1
ATOM 2977 O O . HIS A 1 366 ? -9.555 48.438 13.656 1 43.84 366 HIS A O 1
ATOM 2983 N N . ILE A 1 367 ? -8.93 49.844 12.328 1 40 367 ILE A N 1
ATOM 2984 C CA . ILE A 1 367 ? -8.125 50.438 13.383 1 40 367 ILE A CA 1
ATOM 2985 C C . ILE A 1 367 ? -9.016 50.812 14.562 1 40 367 ILE A C 1
ATOM 2987 O O . ILE A 1 367 ? -8.539 50.969 15.695 1 40 367 ILE A O 1
ATOM 2991 N N . THR A 1 368 ? -10.25 50.969 14.453 1 37 368 THR A N 1
ATOM 2992 C CA . THR A 1 368 ? -10.938 51.438 15.648 1 37 368 THR A CA 1
ATOM 2993 C C . THR A 1 368 ? -11.234 50.281 16.594 1 37 368 THR A C 1
ATOM 2995 O O . THR A 1 368 ? -11.531 50.5 17.766 1 37 368 THR A O 1
ATOM 2998 N N . SER A 1 369 ? -11.836 49.031 16.297 1 47.84 369 SER A N 1
ATOM 2999 C CA . SER A 1 369 ? -12.086 48.062 17.344 1 47.84 369 SER A CA 1
ATOM 3000 C C . SER A 1 369 ? -10.891 47.125 17.531 1 47.84 369 SER A C 1
ATOM 3002 O O . SER A 1 369 ? -10.414 46.531 16.562 1 47.84 369 SER A O 1
ATOM 3004 N N . GLY A 1 370 ? -9.844 47.156 18.562 1 50.19 370 GLY A N 1
ATOM 3005 C CA . GLY A 1 370 ? -8.477 46.875 18.938 1 50.19 370 GLY A CA 1
ATOM 3006 C C . GLY A 1 370 ? -8.07 45.438 18.688 1 50.19 370 GLY A C 1
ATOM 3007 O O . GLY A 1 370 ? -7.09 45.188 17.984 1 50.19 370 GLY A O 1
ATOM 3008 N N . SER A 1 371 ? -8.438 44.406 19.547 1 53.88 371 SER A N 1
ATOM 3009 C CA . SER A 1 371 ? -7.793 43.094 19.703 1 53.88 371 SER A CA 1
ATOM 3010 C C . SER A 1 371 ? -8.055 42.219 18.484 1 53.88 371 SER A C 1
ATOM 3012 O O . SER A 1 371 ? -7.152 41.531 18 1 53.88 371 SER A O 1
ATOM 3014 N N . LEU A 1 372 ? -9.258 42.125 17.969 1 59.56 372 LEU A N 1
ATOM 3015 C CA . LEU A 1 372 ? -9.625 41.25 16.859 1 59.56 372 LEU A CA 1
ATOM 3016 C C . LEU A 1 372 ? -9.008 41.75 15.555 1 59.56 372 LEU A C 1
ATOM 3018 O O . LEU A 1 372 ? -8.586 40.938 14.719 1 59.56 372 LEU A O 1
ATOM 3022 N N . MET A 1 373 ? -8.789 42.906 15.453 1 59.56 373 MET A N 1
ATOM 3023 C CA . MET A 1 373 ? -8.219 43.438 14.234 1 59.56 373 MET A CA 1
ATOM 3024 C C . MET A 1 373 ? -6.738 43.125 14.117 1 59.56 373 MET A C 1
ATOM 3026 O O . MET A 1 373 ? -6.25 42.812 13.023 1 59.56 373 MET A O 1
ATOM 3030 N N . SER A 1 374 ? -6.125 43.219 15.297 1 68.38 374 SER A N 1
ATOM 3031 C CA . SER A 1 374 ? -4.723 42.812 15.289 1 68.38 374 SER A CA 1
ATOM 3032 C C . SER A 1 374 ? -4.555 41.375 14.836 1 68.38 374 SER A C 1
ATOM 3034 O O . SER A 1 374 ? -3.619 41.062 14.102 1 68.38 374 SER A O 1
ATOM 3036 N N . GLY A 1 375 ? -5.543 40.594 15.109 1 75 375 GLY A N 1
ATOM 3037 C CA . GLY A 1 375 ? -5.477 39.188 14.688 1 75 375 GLY A CA 1
ATOM 3038 C C . GLY A 1 375 ? -5.625 39 13.188 1 75 375 GLY A C 1
ATOM 3039 O O . GLY A 1 375 ? -4.922 38.188 12.586 1 75 375 GLY A O 1
ATOM 3040 N N . THR A 1 376 ? -6.426 39.781 12.547 1 78.31 376 THR A N 1
ATOM 3041 C CA . THR A 1 376 ? -6.656 39.688 11.109 1 78.31 376 THR A CA 1
ATOM 3042 C C . THR A 1 376 ? -5.43 40.156 10.336 1 78.31 376 THR A C 1
ATOM 3044 O O . THR A 1 376 ? -5.086 39.562 9.305 1 78.31 376 THR A O 1
ATOM 3047 N N . ILE A 1 377 ? -4.762 41.188 10.82 1 77.69 377 ILE A N 1
ATOM 3048 C CA . ILE A 1 377 ? -3.561 41.688 10.156 1 77.69 377 ILE A CA 1
ATOM 3049 C C . ILE A 1 377 ? -2.455 40.625 10.242 1 77.69 377 ILE A C 1
ATOM 3051 O O . ILE A 1 377 ? -1.757 40.375 9.266 1 77.69 377 ILE A O 1
ATOM 3055 N N . VAL A 1 378 ? -2.301 40.062 11.375 1 78.5 378 VAL A N 1
ATOM 3056 C CA . VAL A 1 378 ? -1.27 39.031 11.578 1 78.5 378 VAL A CA 1
ATOM 3057 C C . VAL A 1 378 ? -1.503 37.875 10.625 1 78.5 378 VAL A C 1
ATOM 3059 O O . VAL A 1 378 ? -0.566 37.375 9.984 1 78.5 378 VAL A O 1
ATOM 3062 N N . ILE A 1 379 ? -2.701 37.438 10.453 1 82.44 379 ILE A N 1
ATOM 3063 C CA . ILE A 1 379 ? -2.982 36.281 9.617 1 82.44 379 ILE A CA 1
ATOM 3064 C C . ILE A 1 379 ? -2.742 36.625 8.148 1 82.44 379 ILE A C 1
ATOM 3066 O O . ILE A 1 379 ? -2.275 35.781 7.379 1 82.44 379 ILE A O 1
ATOM 3070 N N . THR A 1 380 ? -3.01 37.844 7.785 1 80.12 380 THR A N 1
ATOM 3071 C CA . THR A 1 380 ? -2.787 38.25 6.402 1 80.12 380 THR A CA 1
ATOM 3072 C C . THR A 1 380 ? -1.298 38.25 6.07 1 80.12 380 THR A C 1
ATOM 3074 O O . THR A 1 380 ? -0.894 37.812 4.988 1 80.12 380 THR A O 1
ATOM 3077 N N . VAL A 1 381 ? -0.547 38.688 6.973 1 81.88 381 VAL A N 1
ATOM 3078 C CA . VAL A 1 381 ? 0.897 38.719 6.773 1 81.88 381 VAL A CA 1
ATOM 3079 C C . VAL A 1 381 ? 1.446 37.312 6.707 1 81.88 381 VAL A C 1
ATOM 3081 O O . VAL A 1 381 ? 2.297 37 5.871 1 81.88 381 VAL A O 1
ATOM 3084 N N . VAL A 1 382 ? 0.969 36.531 7.551 1 82.38 382 VAL A N 1
ATOM 3085 C CA . VAL A 1 382 ? 1.411 35.156 7.566 1 82.38 382 VAL A CA 1
ATOM 3086 C C . VAL A 1 382 ? 1.048 34.469 6.242 1 82.38 382 VAL A C 1
ATOM 3088 O O . VAL A 1 382 ? 1.863 33.75 5.66 1 82.38 382 VAL A O 1
ATOM 3091 N N . LEU A 1 383 ? -0.095 34.719 5.754 1 83 383 LEU A N 1
ATOM 3092 C CA . LEU A 1 383 ? -0.542 34.125 4.5 1 83 383 LEU A CA 1
ATOM 3093 C C . LEU A 1 383 ? 0.309 34.625 3.332 1 83 383 LEU A C 1
ATOM 3095 O O . LEU A 1 383 ? 0.695 33.812 2.469 1 83 383 LEU A O 1
ATOM 3099 N N . ALA A 1 384 ? 0.611 35.844 3.295 1 81.19 384 ALA A N 1
ATOM 3100 C CA . ALA A 1 384 ? 1.437 36.406 2.227 1 81.19 384 ALA A CA 1
ATOM 3101 C C . ALA A 1 384 ? 2.848 35.812 2.262 1 81.19 384 ALA A C 1
ATOM 3103 O O . ALA A 1 384 ? 3.416 35.5 1.219 1 81.19 384 ALA A O 1
ATOM 3104 N N . PHE A 1 385 ? 3.328 35.719 3.348 1 83.38 385 PHE A N 1
ATOM 3105 C CA . PHE A 1 385 ? 4.66 35.156 3.504 1 83.38 385 PHE A CA 1
ATOM 3106 C C . PHE A 1 385 ? 4.691 33.688 3.033 1 83.38 385 PHE A C 1
ATOM 3108 O O . PHE A 1 385 ? 5.617 33.281 2.334 1 83.38 385 PHE A O 1
ATOM 3115 N N . LEU A 1 386 ? 3.705 33 3.426 1 82.44 386 LEU A N 1
ATOM 3116 C CA . LEU A 1 386 ? 3.666 31.578 3.061 1 82.44 386 LEU A CA 1
ATOM 3117 C C . LEU A 1 386 ? 3.525 31.406 1.552 1 82.44 386 LEU A C 1
ATOM 3119 O O . LEU A 1 386 ? 4.113 30.5 0.967 1 82.44 386 LEU A O 1
ATOM 3123 N N . GLU A 1 387 ? 2.861 32.219 0.942 1 81.44 387 GLU A N 1
ATOM 3124 C CA . GLU A 1 387 ? 2.719 32.156 -0.51 1 81.44 387 GLU A CA 1
ATOM 3125 C C . GLU A 1 387 ? 4.027 32.5 -1.209 1 81.44 387 GLU A C 1
ATOM 3127 O O . GLU A 1 387 ? 4.402 31.859 -2.195 1 81.44 387 GLU A O 1
ATOM 3132 N N . ALA A 1 388 ? 4.676 33.469 -0.725 1 82.5 388 ALA A N 1
ATOM 3133 C CA . ALA A 1 388 ? 5.969 33.844 -1.284 1 82.5 388 ALA A CA 1
ATOM 3134 C C . ALA A 1 388 ? 6.996 32.719 -1.09 1 82.5 388 ALA A C 1
ATOM 3136 O O . ALA A 1 388 ? 7.797 32.438 -1.985 1 82.5 388 ALA A O 1
ATOM 3137 N N . TYR A 1 389 ? 6.922 32.125 0.001 1 83.62 389 TYR A N 1
ATOM 3138 C CA . TYR A 1 389 ? 7.828 31.047 0.307 1 83.62 389 TYR A CA 1
ATOM 3139 C C . TYR A 1 389 ? 7.594 29.859 -0.626 1 83.62 389 TYR A C 1
ATOM 3141 O O . TYR A 1 389 ? 8.547 29.266 -1.133 1 83.62 389 TYR A O 1
ATOM 3149 N N . GLN A 1 390 ? 6.398 29.578 -0.886 1 82.38 390 GLN A N 1
ATOM 3150 C CA . GLN A 1 390 ? 6.062 28.484 -1.785 1 82.38 390 GLN A CA 1
ATOM 3151 C C . GLN A 1 390 ? 6.508 28.781 -3.213 1 82.38 390 GLN A C 1
ATOM 3153 O O . GLN A 1 390 ? 6.977 27.891 -3.924 1 82.38 390 GLN A O 1
ATOM 3158 N N . LEU A 1 391 ? 6.375 29.953 -3.57 1 82 391 LEU A N 1
ATOM 3159 C CA . LEU A 1 391 ? 6.812 30.359 -4.902 1 82 391 LEU A CA 1
ATOM 3160 C C . LEU A 1 391 ? 8.328 30.266 -5.031 1 82 391 LEU A C 1
ATOM 3162 O O . LEU A 1 391 ? 8.836 29.781 -6.047 1 82 391 LEU A O 1
ATOM 3166 N N . TYR A 1 392 ? 9.016 30.641 -3.99 1 86.69 392 TYR A N 1
ATOM 3167 C CA . TYR A 1 392 ? 10.469 30.531 -4 1 86.69 392 TYR A CA 1
ATOM 3168 C C . TYR A 1 392 ? 10.922 29.078 -4.102 1 86.69 392 TYR A C 1
ATOM 3170 O O . TYR A 1 392 ? 11.82 28.75 -4.879 1 86.69 392 TYR A O 1
ATOM 3178 N N . LEU A 1 393 ? 10.258 28.266 -3.352 1 85.62 393 LEU A N 1
ATOM 3179 C CA . LEU A 1 393 ? 10.633 26.859 -3.359 1 85.62 393 LEU A CA 1
ATOM 3180 C C . LEU A 1 393 ? 10.375 26.234 -4.727 1 85.62 393 LEU A C 1
ATOM 3182 O O . LEU A 1 393 ? 11.164 25.406 -5.195 1 85.62 393 LEU A O 1
ATOM 3186 N N . TYR A 1 394 ? 9.391 26.625 -5.348 1 86.12 394 TYR A N 1
ATOM 3187 C CA . TYR A 1 394 ? 9.078 26.094 -6.672 1 86.12 394 TYR A CA 1
ATOM 3188 C C . TYR A 1 394 ? 10.102 26.578 -7.699 1 86.12 394 TYR A C 1
ATOM 3190 O O . TYR A 1 394 ? 10.602 25.781 -8.5 1 86.12 394 TYR A O 1
ATOM 3198 N N . MET A 1 395 ? 10.422 27.828 -7.594 1 87.69 395 MET A N 1
ATOM 3199 C CA . MET A 1 395 ? 11.367 28.391 -8.555 1 87.69 395 MET A CA 1
ATOM 3200 C C . MET A 1 395 ? 12.758 27.812 -8.344 1 87.69 395 MET A C 1
ATOM 3202 O O . MET A 1 395 ? 13.539 27.703 -9.297 1 87.69 395 MET A O 1
ATOM 3206 N N . ALA A 1 396 ? 13.008 27.422 -7.195 1 90.19 396 ALA A N 1
ATOM 3207 C CA . ALA A 1 396 ? 14.32 26.859 -6.883 1 90.19 396 ALA A CA 1
ATOM 3208 C C . ALA A 1 396 ? 14.336 25.344 -7.105 1 90.19 396 ALA A C 1
ATOM 3210 O O . ALA A 1 396 ? 15.391 24.719 -7.02 1 90.19 396 ALA A O 1
ATOM 3211 N N . SER A 1 397 ? 13.281 24.797 -7.449 1 90 397 SER A N 1
ATOM 3212 C CA . SER A 1 397 ? 13.195 23.344 -7.613 1 90 397 SER A CA 1
ATOM 3213 C C . SER A 1 397 ? 13.789 22.906 -8.945 1 90 397 SER A C 1
ATOM 3215 O O . SER A 1 397 ? 13.93 23.719 -9.867 1 90 397 SER A O 1
ATOM 3217 N N . GLY A 1 398 ? 14.148 21.656 -8.969 1 92.56 398 GLY A N 1
ATOM 3218 C CA . GLY A 1 398 ? 14.672 21.078 -10.203 1 92.56 398 GLY A CA 1
ATOM 3219 C C . GLY A 1 398 ? 13.648 21.047 -11.32 1 92.56 398 GLY A C 1
ATOM 3220 O O . GLY A 1 398 ? 14 21.156 -12.492 1 92.56 398 GLY A O 1
ATOM 3221 N N . TRP A 1 399 ? 12.406 20.984 -10.977 1 92.5 399 TRP A N 1
ATOM 3222 C CA . TRP A 1 399 ? 11.344 20.906 -11.969 1 92.5 399 TRP A CA 1
ATOM 3223 C C . TRP A 1 399 ? 11.234 22.188 -12.773 1 92.5 399 TRP A C 1
ATOM 3225 O O . TRP A 1 399 ? 11.094 22.156 -14 1 92.5 399 TRP A O 1
ATOM 3235 N N . PHE A 1 400 ? 11.344 23.281 -12.023 1 91.69 400 PHE A N 1
ATOM 3236 C CA . PHE A 1 400 ? 11.273 24.562 -12.688 1 91.69 400 PHE A CA 1
ATOM 3237 C C . PHE A 1 400 ? 12.516 24.812 -13.531 1 91.69 400 PHE A C 1
ATOM 3239 O O . PHE A 1 400 ? 12.43 25.328 -14.648 1 91.69 400 PHE A O 1
ATOM 3246 N N . LYS A 1 401 ? 13.578 24.438 -13.102 1 93.56 401 LYS A N 1
ATOM 3247 C CA . LYS A 1 401 ? 14.836 24.625 -13.82 1 93.56 401 LYS A CA 1
ATOM 3248 C C . LYS A 1 401 ? 14.844 23.828 -15.125 1 93.56 401 LYS A C 1
ATOM 3250 O O . LYS A 1 401 ? 15.25 24.344 -16.172 1 93.56 401 LYS A O 1
ATOM 3255 N N . VAL A 1 402 ? 14.414 22.578 -15 1 95.06 402 VAL A N 1
ATOM 3256 C CA . VAL A 1 402 ? 14.383 21.75 -16.203 1 95.06 402 VAL A CA 1
ATOM 3257 C C . VAL A 1 402 ? 13.383 22.328 -17.203 1 95.06 402 VAL A C 1
ATOM 3259 O O . VAL A 1 402 ? 13.617 22.281 -18.406 1 95.06 402 VAL A O 1
ATOM 3262 N N . ALA A 1 403 ? 12.297 22.859 -16.719 1 92 403 ALA A N 1
ATOM 3263 C CA . ALA A 1 403 ? 11.328 23.484 -17.609 1 92 403 ALA A CA 1
ATOM 3264 C C . ALA A 1 403 ? 11.945 24.672 -18.344 1 92 403 ALA A C 1
ATOM 3266 O O . ALA A 1 403 ? 11.688 24.859 -19.531 1 92 403 ALA A O 1
ATOM 3267 N N . LEU A 1 404 ? 12.734 25.438 -17.672 1 91.38 404 LEU A N 1
ATOM 3268 C CA . LEU A 1 404 ? 13.406 26.594 -18.281 1 91.38 404 LEU A CA 1
ATOM 3269 C C . LEU A 1 404 ? 14.43 26.141 -19.312 1 91.38 404 LEU A C 1
ATOM 3271 O O . LEU A 1 404 ? 14.516 26.703 -20.406 1 91.38 404 LEU A O 1
ATOM 3275 N N . ILE A 1 405 ? 15.148 25.125 -18.984 1 93.38 405 ILE A N 1
ATOM 3276 C CA . ILE A 1 405 ? 16.156 24.609 -19.906 1 93.38 405 ILE A CA 1
ATOM 3277 C C . ILE A 1 405 ? 15.492 24.062 -21.156 1 93.38 405 ILE A C 1
ATOM 3279 O O . ILE A 1 405 ? 15.977 24.266 -22.266 1 93.38 405 ILE A O 1
ATOM 3283 N N . ARG A 1 406 ? 14.484 23.344 -20.922 1 91.69 406 ARG A N 1
ATOM 3284 C CA . ARG A 1 406 ? 13.734 22.797 -22.047 1 91.69 406 ARG A CA 1
ATOM 3285 C C . ARG A 1 406 ? 13.266 23.906 -22.984 1 91.69 406 ARG A C 1
ATOM 3287 O O . ARG A 1 406 ? 13.391 23.797 -24.203 1 91.69 406 ARG A O 1
ATOM 3294 N N . SER A 1 407 ? 12.719 24.953 -22.391 1 89 407 SER A N 1
ATOM 3295 C CA . SER A 1 407 ? 12.266 26.078 -23.203 1 89 407 SER A CA 1
ATOM 3296 C C . SER A 1 407 ? 13.422 26.734 -23.938 1 89 407 SER A C 1
ATOM 3298 O O . SER A 1 407 ? 13.266 27.156 -25.094 1 89 407 SER A O 1
ATOM 3300 N N . TYR A 1 408 ? 14.5 26.766 -23.297 1 91.12 408 TYR A N 1
ATOM 3301 C CA . TYR A 1 408 ? 15.703 27.328 -23.906 1 91.12 408 TYR A CA 1
ATOM 3302 C C . TYR A 1 408 ? 16.156 26.5 -25.094 1 91.12 408 TYR A C 1
ATOM 3304 O O . TYR A 1 408 ? 16.562 27.047 -26.125 1 91.12 408 TYR A O 1
ATOM 3312 N N . VAL A 1 409 ? 16.031 25.219 -25 1 91.06 409 VAL A N 1
ATOM 3313 C CA . VAL A 1 409 ? 16.516 24.312 -26.031 1 91.06 409 VAL A CA 1
ATOM 3314 C C . VAL A 1 409 ? 15.508 24.25 -27.188 1 91.06 409 VAL A C 1
ATOM 3316 O O . VAL A 1 409 ? 15.898 24.156 -28.359 1 91.06 409 VAL A O 1
ATOM 3319 N N . THR A 1 410 ? 14.258 24.281 -26.906 1 87.75 410 THR A N 1
ATOM 3320 C CA . THR A 1 410 ? 13.227 24.094 -27.922 1 87.75 410 THR A CA 1
ATOM 3321 C C . THR A 1 410 ? 12.93 25.391 -28.656 1 87.75 410 THR A C 1
ATOM 3323 O O . THR A 1 410 ? 12.453 25.375 -29.797 1 87.75 410 THR A O 1
ATOM 3326 N N . ALA A 1 411 ? 13.172 26.516 -27.938 1 86.44 411 ALA A N 1
ATOM 3327 C CA . ALA A 1 411 ? 12.875 27.812 -28.562 1 86.44 411 ALA A CA 1
ATOM 3328 C C . ALA A 1 411 ? 14.156 28.531 -28.969 1 86.44 411 ALA A C 1
ATOM 3330 O O . ALA A 1 411 ? 14.844 29.109 -28.109 1 86.44 411 ALA A O 1
ATOM 3331 N N . PRO A 1 412 ? 14.406 28.703 -30.234 1 84.38 412 PRO A N 1
ATOM 3332 C CA . PRO A 1 412 ? 15.648 29.328 -30.703 1 84.38 412 PRO A CA 1
ATOM 3333 C C . PRO A 1 412 ? 15.719 30.812 -30.344 1 84.38 412 PRO A C 1
ATOM 3335 O O . PRO A 1 412 ? 16.812 31.359 -30.156 1 84.38 412 PRO A O 1
ATOM 3338 N N . PHE A 1 413 ? 14.531 31.453 -30.281 1 85.5 413 PHE A N 1
ATOM 3339 C CA . PHE A 1 413 ? 14.531 32.875 -29.984 1 85.5 413 PHE A CA 1
ATOM 3340 C C . PHE A 1 413 ? 15.125 33.156 -28.609 1 85.5 413 PHE A C 1
ATOM 3342 O O . PHE A 1 413 ? 15.719 34.219 -28.375 1 85.5 413 PHE A O 1
ATOM 3349 N N . LEU A 1 414 ? 15.023 32.219 -27.703 1 85.75 414 LEU A N 1
ATOM 3350 C CA . LEU A 1 414 ? 15.539 32.375 -26.344 1 85.75 414 LEU A CA 1
ATOM 3351 C C . LEU A 1 414 ? 17.062 32.25 -26.344 1 85.75 414 LEU A C 1
ATOM 3353 O O . LEU A 1 414 ? 17.719 32.75 -25.438 1 85.75 414 LEU A O 1
ATOM 3357 N N . GLN A 1 415 ? 17.594 31.625 -27.359 1 85.75 415 GLN A N 1
ATOM 3358 C CA . GLN A 1 415 ? 19.047 31.422 -27.438 1 85.75 415 GLN A CA 1
ATOM 3359 C C . GLN A 1 415 ? 19.734 32.656 -28.016 1 85.75 415 GLN A C 1
ATOM 3361 O O . GLN A 1 415 ? 20.922 32.875 -27.734 1 85.75 415 GLN A O 1
ATOM 3366 N N . THR A 1 416 ? 18.938 33.406 -28.812 1 86.19 416 THR A N 1
ATOM 3367 C CA . THR A 1 416 ? 19.547 34.531 -29.516 1 86.19 416 THR A CA 1
ATOM 3368 C C . THR A 1 416 ? 19.391 35.812 -28.719 1 86.19 416 THR A C 1
ATOM 3370 O O . THR A 1 416 ? 20.172 36.75 -28.875 1 86.19 416 THR A O 1
ATOM 3373 N N . SER A 1 417 ? 18.406 35.844 -27.875 1 87.88 417 SER A N 1
ATOM 3374 C CA . SER A 1 417 ? 18.141 37.062 -27.109 1 87.88 417 SER A CA 1
ATOM 3375 C C . SER A 1 417 ? 19 37.094 -25.844 1 87.88 417 SER A C 1
ATOM 3377 O O . SER A 1 417 ? 18.859 36.25 -24.969 1 87.88 417 SER A O 1
ATOM 3379 N N . TYR A 1 418 ? 19.844 38.062 -25.75 1 87.25 418 TYR A N 1
ATOM 3380 C CA . TYR A 1 418 ? 20.75 38.219 -24.609 1 87.25 418 TYR A CA 1
ATOM 3381 C C . TYR A 1 418 ? 19.969 38.469 -23.328 1 87.25 418 TYR A C 1
ATOM 3383 O O . TYR A 1 418 ? 20.328 37.938 -22.266 1 87.25 418 TYR A O 1
ATOM 3391 N N . CYS A 1 419 ? 18.969 39.188 -23.406 1 87.75 419 CYS A N 1
ATOM 3392 C CA . CYS A 1 419 ? 18.172 39.5 -22.234 1 87.75 419 CYS A CA 1
ATOM 3393 C C . CYS A 1 419 ? 17.484 38.25 -21.672 1 87.75 419 CYS A C 1
ATOM 3395 O O . CYS A 1 419 ? 17.5 38.031 -20.469 1 87.75 419 CYS A O 1
ATOM 3397 N N . SER A 1 420 ? 16.969 37.562 -22.578 1 88.44 420 SER A N 1
ATOM 3398 C CA . SER A 1 420 ? 16.281 36.344 -22.141 1 88.44 420 SER A CA 1
ATOM 3399 C C . SER A 1 420 ? 17.266 35.375 -21.516 1 88.44 420 SER A C 1
ATOM 3401 O O . SER A 1 420 ? 16.953 34.719 -20.516 1 88.44 420 SER A O 1
ATOM 3403 N N . GLU A 1 421 ? 18.375 35.281 -22.031 1 90 421 GLU A N 1
ATOM 3404 C CA . GLU A 1 421 ? 19.391 34.375 -21.5 1 90 421 GLU A CA 1
ATOM 3405 C C . GLU A 1 421 ? 19.844 34.781 -20.109 1 90 421 GLU A C 1
ATOM 3407 O O . GLU A 1 421 ? 20.094 33.938 -19.25 1 90 421 GLU A O 1
ATOM 3412 N N . MET A 1 422 ? 19.922 36.094 -19.891 1 90.94 422 MET A N 1
ATOM 3413 C CA . MET A 1 422 ? 20.344 36.594 -18.594 1 90.94 422 MET A CA 1
ATOM 3414 C C . MET A 1 422 ? 19.297 36.281 -17.516 1 90.94 422 MET A C 1
ATOM 3416 O O . MET A 1 422 ? 19.641 35.906 -16.391 1 90.94 422 MET A O 1
ATOM 3420 N N . ILE A 1 423 ? 18.125 36.406 -17.891 1 88.81 423 ILE A N 1
ATOM 3421 C CA . ILE A 1 423 ? 17.031 36.156 -16.938 1 88.81 423 ILE A CA 1
ATOM 3422 C C . ILE A 1 423 ? 17.031 34.656 -16.578 1 88.81 423 ILE A C 1
ATOM 3424 O O . ILE A 1 423 ? 16.891 34.312 -15.398 1 88.81 423 ILE A O 1
ATOM 3428 N N . ILE A 1 424 ? 17.156 33.844 -17.578 1 90.56 424 ILE A N 1
ATOM 3429 C CA . ILE A 1 424 ? 17.156 32.406 -17.328 1 90.56 424 ILE A CA 1
ATOM 3430 C C . ILE A 1 424 ? 18.359 32.031 -16.469 1 90.56 424 ILE A C 1
ATOM 3432 O O . ILE A 1 424 ? 18.234 31.234 -15.547 1 90.56 424 ILE A O 1
ATOM 3436 N N . ARG A 1 425 ? 19.406 32.688 -16.688 1 91.12 425 ARG A N 1
ATOM 3437 C CA . ARG A 1 425 ? 20.609 32.406 -15.906 1 91.12 425 ARG A CA 1
ATOM 3438 C C . ARG A 1 425 ? 20.406 32.781 -14.445 1 91.12 425 ARG A C 1
ATOM 3440 O O . ARG A 1 425 ? 20.844 32.062 -13.547 1 91.12 425 ARG A O 1
ATOM 3447 N N . LEU A 1 426 ? 19.75 33.844 -14.203 1 91.25 426 LEU A N 1
ATOM 3448 C CA . LEU A 1 426 ? 19.484 34.312 -12.836 1 91.25 426 LEU A CA 1
ATOM 3449 C C . LEU A 1 426 ? 18.562 33.344 -12.109 1 91.25 426 LEU A C 1
ATOM 3451 O O . LEU A 1 426 ? 18.75 33.062 -10.93 1 91.25 426 LEU A O 1
ATOM 3455 N N . LEU A 1 427 ? 17.641 32.875 -12.828 1 89.75 427 LEU A N 1
ATOM 3456 C CA . LEU A 1 427 ? 16.688 31.969 -12.227 1 89.75 427 LEU A CA 1
ATOM 3457 C C . LEU A 1 427 ? 17.328 30.625 -11.938 1 89.75 427 LEU A C 1
ATOM 3459 O O . LEU A 1 427 ? 17.016 29.969 -10.938 1 89.75 427 LEU A O 1
ATOM 3463 N N . LEU A 1 428 ? 18.219 30.234 -12.773 1 91.94 428 LEU A N 1
ATOM 3464 C CA . LEU A 1 428 ? 18.906 28.953 -12.617 1 91.94 428 LEU A CA 1
ATOM 3465 C C . LEU A 1 428 ? 19.906 29 -11.469 1 91.94 428 LEU A C 1
ATOM 3467 O O . LEU A 1 428 ? 20.328 27.969 -10.961 1 91.94 428 LEU A O 1
ATOM 3471 N N . MET A 1 429 ? 20.188 30.156 -10.977 1 90.19 429 MET A N 1
ATOM 3472 C CA . MET A 1 429 ? 21.172 30.312 -9.906 1 90.19 429 MET A CA 1
ATOM 3473 C C . MET A 1 429 ? 20.5 30.188 -8.539 1 90.19 429 MET A C 1
ATOM 3475 O O . MET A 1 429 ? 21.188 30.062 -7.52 1 90.19 429 MET A O 1
ATOM 3479 N N . LEU A 1 430 ? 19.203 30.125 -8.555 1 89.88 430 LEU A N 1
ATOM 3480 C CA . LEU A 1 430 ? 18.516 29.938 -7.285 1 89.88 430 LEU A CA 1
ATOM 3481 C C . LEU A 1 430 ? 18.844 28.594 -6.664 1 89.88 430 LEU A C 1
ATOM 3483 O O . LEU A 1 430 ? 18.875 27.578 -7.359 1 89.88 430 LEU A O 1
ATOM 3487 N N . LYS A 1 431 ? 19.266 28.609 -5.453 1 83.88 431 LYS A N 1
ATOM 3488 C CA . LYS A 1 431 ? 19.719 27.391 -4.805 1 83.88 431 LYS A CA 1
ATOM 3489 C C . LYS A 1 431 ? 18.641 26.828 -3.883 1 83.88 431 LYS A C 1
ATOM 3491 O O . LYS A 1 431 ? 18.078 27.547 -3.064 1 83.88 431 LYS A O 1
ATOM 3496 N N . PRO A 1 432 ? 18.281 25.578 -4.195 1 77.62 432 PRO A N 1
ATOM 3497 C CA . PRO A 1 432 ? 17.375 24.906 -3.266 1 77.62 432 PRO A CA 1
ATOM 3498 C C . PRO A 1 432 ? 18.047 24.5 -1.963 1 77.62 432 PRO A C 1
ATOM 3500 O O . PRO A 1 432 ? 19.266 24.641 -1.822 1 77.62 432 PRO A O 1
ATOM 3503 N N . PHE A 1 433 ? 17.266 24.078 -0.95 1 75.38 433 PHE A N 1
ATOM 3504 C CA . PHE A 1 433 ? 17.812 23.484 0.268 1 75.38 433 PHE A CA 1
ATOM 3505 C C . PHE A 1 433 ? 18.547 22.203 -0.043 1 75.38 433 PHE A C 1
ATOM 3507 O O . PHE A 1 433 ? 18.297 21.562 -1.067 1 75.38 433 PHE A O 1
ATOM 3514 N N . ARG A 1 434 ? 19.516 21.984 0.765 1 77.31 434 ARG A N 1
ATOM 3515 C CA . ARG A 1 434 ? 20.203 20.719 0.604 1 77.31 434 ARG A CA 1
ATOM 3516 C C . ARG A 1 434 ? 19.203 19.562 0.537 1 77.31 434 ARG A C 1
ATOM 3518 O O . ARG A 1 434 ? 18.297 19.469 1.361 1 77.31 434 ARG A O 1
ATOM 3525 N N . PRO A 1 435 ? 19.422 18.781 -0.408 1 79.06 435 PRO A N 1
ATOM 3526 C CA . PRO A 1 435 ? 18.391 17.781 -0.674 1 79.06 435 PRO A CA 1
ATOM 3527 C C . PRO A 1 435 ? 18.406 16.641 0.344 1 79.06 435 PRO A C 1
ATOM 3529 O O . PRO A 1 435 ? 17.344 16.141 0.727 1 79.06 435 PRO A O 1
ATOM 3532 N N . TRP A 1 436 ? 19.578 16.234 0.695 1 87.88 436 TRP A N 1
ATOM 3533 C CA . TRP A 1 436 ? 19.625 15.055 1.56 1 87.88 436 TRP A CA 1
ATOM 3534 C C . TRP A 1 436 ? 20.484 15.32 2.793 1 87.88 436 TRP A C 1
ATOM 3536 O O . TRP A 1 436 ? 21.25 16.281 2.826 1 87.88 436 TRP A O 1
ATOM 3546 N N . LYS A 1 437 ? 20.375 14.602 3.811 1 82.12 437 LYS A N 1
ATOM 3547 C CA . LYS A 1 437 ? 21.094 14.742 5.074 1 82.12 437 LYS A CA 1
ATOM 3548 C C . LYS A 1 437 ? 22.594 14.516 4.887 1 82.12 437 LYS A C 1
ATOM 3550 O O . LYS A 1 437 ? 23.406 15.195 5.508 1 82.12 437 LYS A O 1
ATOM 3555 N N . GLY A 1 438 ? 23.016 13.625 4 1 86.25 438 GLY A N 1
ATOM 3556 C CA . GLY A 1 438 ? 24.422 13.289 3.756 1 86.25 438 GLY A CA 1
ATOM 3557 C C . GLY A 1 438 ? 25.078 12.594 4.93 1 86.25 438 GLY A C 1
ATOM 3558 O O . GLY A 1 438 ? 26.266 12.758 5.168 1 86.25 438 GLY A O 1
ATOM 3559 N N . ARG A 1 439 ? 24.25 11.984 5.777 1 89.62 439 ARG A N 1
ATOM 3560 C CA . ARG A 1 439 ? 24.75 11.258 6.934 1 89.62 439 ARG A CA 1
ATOM 3561 C C . ARG A 1 439 ? 24.297 9.805 6.918 1 89.62 439 ARG A C 1
ATOM 3563 O O . ARG A 1 439 ? 23.234 9.5 6.379 1 89.62 439 ARG A O 1
ATOM 3570 N N . LEU A 1 440 ? 25.172 8.984 7.477 1 92.19 440 LEU A N 1
ATOM 3571 C CA . LEU A 1 440 ? 24.859 7.566 7.59 1 92.19 440 LEU A CA 1
ATOM 3572 C C . LEU A 1 440 ? 24.547 7.191 9.031 1 92.19 440 LEU A C 1
ATOM 3574 O O . LEU A 1 440 ? 25.266 7.586 9.953 1 92.19 440 LEU A O 1
ATOM 3578 N N . GLY A 1 441 ? 23.438 6.508 9.188 1 90.56 441 GLY A N 1
ATOM 3579 C CA . GLY A 1 441 ? 23.172 5.957 10.508 1 90.56 441 GLY A CA 1
ATOM 3580 C C . GLY A 1 441 ? 24.203 4.926 10.938 1 90.56 441 GLY A C 1
ATOM 3581 O O . GLY A 1 441 ? 24.672 4.133 10.117 1 90.56 441 GLY A O 1
ATOM 3582 N N . GLN A 1 442 ? 24.594 5.023 12.195 1 92.75 442 GLN A N 1
ATOM 3583 C CA . GLN A 1 442 ? 25.578 4.098 12.742 1 92.75 442 GLN A CA 1
ATOM 3584 C C . GLN A 1 442 ? 25 3.318 13.922 1 92.75 442 GLN A C 1
ATOM 3586 O O . GLN A 1 442 ? 24.281 3.881 14.75 1 92.75 442 GLN A O 1
ATOM 3591 N N . TYR A 1 443 ? 25.25 1.996 13.859 1 91.5 443 TYR A N 1
ATOM 3592 C CA . TYR A 1 443 ? 24.859 1.151 14.984 1 91.5 443 TYR A CA 1
ATOM 3593 C C . TYR A 1 443 ? 25.938 0.111 15.281 1 91.5 443 TYR A C 1
ATOM 3595 O O . TYR A 1 443 ? 26.359 -0.625 14.383 1 91.5 443 TYR A O 1
ATOM 3603 N N . CYS A 1 444 ? 26.375 0.271 16.469 1 92.12 444 CYS A N 1
ATOM 3604 C CA . CYS A 1 444 ? 27.328 -0.746 16.922 1 92.12 444 CYS A CA 1
ATOM 3605 C C . CYS A 1 444 ? 26.641 -1.74 17.859 1 92.12 444 CYS A C 1
ATOM 3607 O O . CYS A 1 444 ? 26.234 -1.378 18.953 1 92.12 444 CYS A O 1
ATOM 3609 N N . PHE A 1 445 ? 26.703 -2.926 17.516 1 89.56 445 PHE A N 1
ATOM 3610 C CA . PHE A 1 445 ? 26.016 -4.016 18.203 1 89.56 445 PHE A CA 1
ATOM 3611 C C . PHE A 1 445 ? 26.531 -4.148 19.625 1 89.56 445 PHE A C 1
ATOM 3613 O O . PHE A 1 445 ? 25.734 -4.242 20.562 1 89.56 445 PHE A O 1
ATOM 3620 N N . LEU A 1 446 ? 27.734 -4.078 19.812 1 88.44 446 LEU A N 1
ATOM 3621 C CA . LEU A 1 446 ? 28.344 -4.332 21.125 1 88.44 446 LEU A CA 1
ATOM 3622 C C . LEU A 1 446 ? 28.281 -3.094 22 1 88.44 446 LEU A C 1
ATOM 3624 O O . LEU A 1 446 ? 28.219 -3.207 23.234 1 88.44 446 LEU A O 1
ATOM 3628 N N . GLU A 1 447 ? 28.281 -1.973 21.422 1 84.5 447 GLU A N 1
ATOM 3629 C CA . GLU A 1 447 ? 28.203 -0.736 22.188 1 84.5 447 GLU A CA 1
ATOM 3630 C C . GLU A 1 447 ? 26.797 -0.484 22.688 1 84.5 447 GLU A C 1
ATOM 3632 O O . GLU A 1 447 ? 26.594 0.004 23.812 1 84.5 447 GLU A O 1
ATOM 3637 N N . ASN A 1 448 ? 25.859 -0.882 21.953 1 77.69 448 ASN A N 1
ATOM 3638 C CA . ASN A 1 448 ? 24.469 -0.526 22.234 1 77.69 448 ASN A CA 1
ATOM 3639 C C . ASN A 1 448 ? 23.734 -1.657 22.938 1 77.69 448 ASN A C 1
ATOM 3641 O O . ASN A 1 448 ? 22.531 -1.548 23.219 1 77.69 448 ASN A O 1
ATOM 3645 N N . LEU A 1 449 ? 24.469 -2.613 23.172 1 77.44 449 LEU A N 1
ATOM 3646 C CA . LEU A 1 449 ? 23.875 -3.744 23.875 1 77.44 449 LEU A CA 1
ATOM 3647 C C . LEU A 1 449 ? 23.406 -3.334 25.266 1 77.44 449 LEU A C 1
ATOM 3649 O O . LEU A 1 449 ? 24.156 -2.744 26.031 1 77.44 449 LEU A O 1
ATOM 3653 N N . GLY A 1 450 ? 22.141 -3.52 25.531 1 62.25 450 GLY A N 1
ATOM 3654 C CA . GLY A 1 450 ? 21.609 -3.281 26.859 1 62.25 450 GLY A CA 1
ATOM 3655 C C . GLY A 1 450 ? 21.141 -1.856 27.078 1 62.25 450 GLY A C 1
ATOM 3656 O O . GLY A 1 450 ? 20.594 -1.528 28.125 1 62.25 450 GLY A O 1
ATOM 3657 N N . ARG A 1 451 ? 21.516 -1.016 26.188 1 61.78 451 ARG A N 1
ATOM 3658 C CA . ARG A 1 451 ? 21.094 0.368 26.406 1 61.78 451 ARG A CA 1
ATOM 3659 C C . ARG A 1 451 ? 19.641 0.575 26 1 61.78 451 ARG A C 1
ATOM 3661 O O . ARG A 1 451 ? 19.344 0.757 24.812 1 61.78 451 ARG A O 1
ATOM 3668 N N . LYS A 1 452 ? 18.719 0.075 26.766 1 60.59 452 LYS A N 1
ATOM 3669 C CA . LYS A 1 452 ? 17.297 0.373 26.547 1 60.59 452 LYS A CA 1
ATOM 3670 C C . LYS A 1 452 ? 16.969 1.812 26.938 1 60.59 452 LYS A C 1
ATOM 3672 O O . LYS A 1 452 ? 17.359 2.268 28.016 1 60.59 452 LYS A O 1
ATOM 3677 N N . SER A 1 453 ? 16.719 2.709 25.938 1 62.97 453 SER A N 1
ATOM 3678 C CA . SER A 1 453 ? 16.344 4.078 26.281 1 62.97 453 SER A CA 1
ATOM 3679 C C . SER A 1 453 ? 15.109 4.113 27.172 1 62.97 453 SER A C 1
ATOM 3681 O O . SER A 1 453 ? 14.023 3.736 26.734 1 62.97 453 SER A O 1
ATOM 3683 N N . LYS A 1 454 ? 15.289 4.309 28.5 1 63.56 454 LYS A N 1
ATOM 3684 C CA . LYS A 1 454 ? 14.188 4.418 29.453 1 63.56 454 LYS A CA 1
ATOM 3685 C C . LYS A 1 454 ? 13.156 5.43 28.969 1 63.56 454 LYS A C 1
ATOM 3687 O O . LYS A 1 454 ? 11.953 5.234 29.172 1 63.56 454 LYS A O 1
ATOM 3692 N N . VAL A 1 455 ? 13.664 6.457 28.312 1 65.19 455 VAL A N 1
ATOM 3693 C CA . VAL A 1 455 ? 12.773 7.523 27.875 1 65.19 455 VAL A CA 1
ATOM 3694 C C . VAL A 1 455 ? 11.836 6.992 26.781 1 65.19 455 VAL A C 1
ATOM 3696 O O . VAL A 1 455 ? 10.633 7.25 26.812 1 65.19 455 VAL A O 1
ATOM 3699 N N . MET A 1 456 ? 12.445 6.215 25.969 1 70.38 456 MET A N 1
ATOM 3700 C CA . MET A 1 456 ? 11.625 5.719 24.859 1 70.38 456 MET A CA 1
ATOM 3701 C C . MET A 1 456 ? 10.641 4.664 25.359 1 70.38 456 MET A C 1
ATOM 3703 O O . MET A 1 456 ? 9.516 4.582 24.859 1 70.38 456 MET A O 1
ATOM 3707 N N . SER A 1 457 ? 11.078 3.98 26.344 1 69.31 457 SER A N 1
ATOM 3708 C CA . SER A 1 457 ? 10.156 3.008 26.922 1 69.31 457 SER A CA 1
ATOM 3709 C C . SER A 1 457 ? 9 3.699 27.641 1 69.31 457 SER A C 1
ATOM 3711 O O . SER A 1 457 ? 7.855 3.248 27.562 1 69.31 457 SER A O 1
ATOM 3713 N N . CYS A 1 458 ? 9.32 4.805 28.234 1 67.88 458 CYS A N 1
ATOM 3714 C CA . CYS A 1 458 ? 8.273 5.566 28.906 1 67.88 458 CYS A CA 1
ATOM 3715 C C . CYS A 1 458 ? 7.305 6.168 27.891 1 67.88 458 CYS A C 1
ATOM 3717 O O . CYS A 1 458 ? 6.09 6.145 28.094 1 67.88 458 CYS A O 1
ATOM 3719 N N . LEU A 1 459 ? 7.891 6.559 26.859 1 71.12 459 LEU A N 1
ATOM 3720 C CA . LEU A 1 459 ? 7.043 7.148 25.828 1 71.12 459 LEU A CA 1
ATOM 3721 C C . LEU A 1 459 ? 6.18 6.086 25.156 1 71.12 459 LEU A C 1
ATOM 3723 O O . LEU A 1 459 ? 5.027 6.344 24.812 1 71.12 459 LEU A O 1
ATOM 3727 N N . HIS A 1 460 ? 6.773 4.98 25.031 1 72.06 460 HIS A N 1
ATOM 3728 C CA . HIS A 1 460 ? 6.027 3.865 24.453 1 72.06 460 HIS A CA 1
ATOM 3729 C C . HIS A 1 460 ? 4.801 3.529 25.297 1 72.06 460 HIS A C 1
ATOM 3731 O O . HIS A 1 460 ? 3.688 3.451 24.781 1 72.06 460 HIS A O 1
ATOM 3737 N N . TYR A 1 461 ? 4.992 3.482 26.484 1 68.12 461 TYR A N 1
ATOM 3738 C CA . TYR A 1 461 ? 3.885 3.123 27.359 1 68.12 461 TYR A CA 1
ATOM 3739 C C . TYR A 1 461 ? 2.967 4.316 27.594 1 68.12 461 TYR A C 1
ATOM 3741 O O . TYR A 1 461 ? 1.748 4.156 27.719 1 68.12 461 TYR A O 1
ATOM 3749 N N . GLY A 1 462 ? 3.727 5.461 27.625 1 62.56 462 GLY A N 1
ATOM 3750 C CA . GLY A 1 462 ? 2.949 6.676 27.828 1 62.56 462 GLY A CA 1
ATOM 3751 C C . GLY A 1 462 ? 2.006 6.98 26.688 1 62.56 462 GLY A C 1
ATOM 3752 O O . GLY A 1 462 ? 0.936 7.559 26.891 1 62.56 462 GLY A O 1
ATOM 3753 N N . THR A 1 463 ? 2.461 6.598 25.562 1 66.38 463 THR A N 1
ATOM 3754 C CA . THR A 1 463 ? 1.622 6.859 24.391 1 66.38 463 THR A CA 1
ATOM 3755 C C . THR A 1 463 ? 0.814 5.621 24.031 1 66.38 463 THR A C 1
ATOM 3757 O O . THR A 1 463 ? 0.271 5.535 22.922 1 66.38 463 THR A O 1
ATOM 3760 N N . LEU A 1 464 ? 0.679 4.781 24.922 1 64.06 464 LEU A N 1
ATOM 3761 C CA . LEU A 1 464 ? -0.07 3.543 24.734 1 64.06 464 LEU A CA 1
ATOM 3762 C C . LEU A 1 464 ? 0.358 2.84 23.453 1 64.06 464 LEU A C 1
ATOM 3764 O O . LEU A 1 464 ? -0.482 2.504 22.609 1 64.06 464 LEU A O 1
ATOM 3768 N N . CYS A 1 465 ? 1.678 2.705 23.25 1 59.44 465 CYS A N 1
ATOM 3769 C CA . CYS A 1 465 ? 2.328 1.875 22.25 1 59.44 465 CYS A CA 1
ATOM 3770 C C . CYS A 1 465 ? 2.273 2.539 20.875 1 59.44 465 CYS A C 1
ATOM 3772 O O . CYS A 1 465 ? 2.42 1.869 19.844 1 59.44 465 CYS A O 1
ATOM 3774 N N . MET A 1 466 ? 1.965 3.846 20.875 1 65.19 466 MET A N 1
ATOM 3775 C CA . MET A 1 466 ? 2.027 4.57 19.609 1 65.19 466 MET A CA 1
ATOM 3776 C C . MET A 1 466 ? 3.461 4.652 19.109 1 65.19 466 MET A C 1
ATOM 3778 O O . MET A 1 466 ? 3.709 4.508 17.906 1 65.19 466 MET A O 1
ATOM 3782 N N . VAL A 1 467 ? 4.289 4.887 20.125 1 64 467 VAL A N 1
ATOM 3783 C CA . VAL A 1 467 ? 5.707 4.953 19.766 1 64 467 VAL A CA 1
ATOM 3784 C C . VAL A 1 467 ? 6.348 3.578 19.938 1 64 467 VAL A C 1
ATOM 3786 O O . VAL A 1 467 ? 6.094 2.887 20.938 1 64 467 VAL A O 1
ATOM 3789 N N . ASP A 1 468 ? 6.934 3.127 18.859 1 63.44 468 ASP A N 1
ATOM 3790 C CA . ASP A 1 468 ? 7.57 1.815 18.938 1 63.44 468 ASP A CA 1
ATOM 3791 C C . ASP A 1 468 ? 8.672 1.806 20 1 63.44 468 ASP A C 1
ATOM 3793 O O . ASP A 1 468 ? 9.281 2.84 20.266 1 63.44 468 ASP A O 1
ATOM 3797 N N . LYS A 1 469 ? 8.633 0.721 20.844 1 59.06 469 LYS A N 1
ATOM 3798 C CA . LYS A 1 469 ? 9.68 0.566 21.844 1 59.06 469 LYS A CA 1
ATOM 3799 C C . LYS A 1 469 ? 11.062 0.703 21.219 1 59.06 469 LYS A C 1
ATOM 3801 O O . LYS A 1 469 ? 11.297 0.225 20.109 1 59.06 469 LYS A O 1
ATOM 3806 N N . ALA A 1 470 ? 11.758 1.767 21.688 1 55.03 470 ALA A N 1
ATOM 3807 C CA . ALA A 1 470 ? 13.125 1.986 21.219 1 55.03 470 ALA A CA 1
ATOM 3808 C C . ALA A 1 470 ? 13.961 0.719 21.344 1 55.03 470 ALA A C 1
ATOM 3810 O O . ALA A 1 470 ? 14.305 0.306 22.453 1 55.03 470 ALA A O 1
ATOM 3811 N N . MET A 1 471 ? 13.555 -0.37 20.891 1 54.75 471 MET A N 1
ATOM 3812 C CA . MET A 1 471 ? 14.461 -1.452 21.266 1 54.75 471 MET A CA 1
ATOM 3813 C C . MET A 1 471 ? 15.914 -1.006 21.141 1 54.75 471 MET A C 1
ATOM 3815 O O . MET A 1 471 ? 16.781 -1.5 21.859 1 54.75 471 MET A O 1
ATOM 3819 N N . LYS A 1 472 ? 16.281 -0.426 19.922 1 57.53 472 LYS A N 1
ATOM 3820 C CA . LYS A 1 472 ? 17.625 -0.578 19.406 1 57.53 472 LYS A CA 1
ATOM 3821 C C . LYS A 1 472 ? 18.438 0.713 19.578 1 57.53 472 LYS A C 1
ATOM 3823 O O . LYS A 1 472 ? 18.266 1.651 18.797 1 57.53 472 LYS A O 1
ATOM 3828 N N . GLY A 1 473 ? 19.109 0.85 20.688 1 59.25 473 GLY A N 1
ATOM 3829 C CA . GLY A 1 473 ? 20.203 1.772 20.953 1 59.25 473 GLY A CA 1
ATOM 3830 C C . GLY A 1 473 ? 20.031 3.113 20.25 1 59.25 473 GLY A C 1
ATOM 3831 O O . GLY A 1 473 ? 19 3.363 19.625 1 59.25 473 GLY A O 1
ATOM 3832 N N . SER A 1 474 ? 20.891 4.062 20.656 1 58.34 474 SER A N 1
ATOM 3833 C CA . SER A 1 474 ? 20.922 5.422 20.125 1 58.34 474 SER A CA 1
ATOM 3834 C C . SER A 1 474 ? 21.484 5.449 18.703 1 58.34 474 SER A C 1
ATOM 3836 O O . SER A 1 474 ? 22.422 4.723 18.391 1 58.34 474 SER A O 1
ATOM 3838 N N . LYS A 1 475 ? 20.719 6.195 17.859 1 64.25 475 LYS A N 1
ATOM 3839 C CA . LYS A 1 475 ? 21.156 6.41 16.484 1 64.25 475 LYS A CA 1
ATOM 3840 C C . LYS A 1 475 ? 22.266 7.457 16.422 1 64.25 475 LYS A C 1
ATOM 3842 O O . LYS A 1 475 ? 22.094 8.578 16.906 1 64.25 475 LYS A O 1
ATOM 3847 N N . LYS A 1 476 ? 23.562 6.977 16.25 1 79.81 476 LYS A N 1
ATOM 3848 C CA . LYS A 1 476 ? 24.609 7.914 15.883 1 79.81 476 LYS A CA 1
ATOM 3849 C C . LYS A 1 476 ? 24.703 8.062 14.367 1 79.81 476 LYS A C 1
ATOM 3851 O O . LYS A 1 476 ? 24.156 7.246 13.625 1 79.81 476 LYS A O 1
ATOM 3856 N N . SER A 1 477 ? 25.125 9.219 13.961 1 87.62 477 SER A N 1
ATOM 3857 C CA . SER A 1 477 ? 25.266 9.43 12.523 1 87.62 477 SER A CA 1
ATOM 3858 C C . SER A 1 477 ? 26.641 10.008 12.18 1 87.62 477 SER A C 1
ATOM 3860 O O . SER A 1 477 ? 27.219 10.734 12.977 1 87.62 477 SER A O 1
ATOM 3862 N N . VAL A 1 478 ? 27.156 9.516 11.18 1 90.56 478 VAL A N 1
ATOM 3863 C CA . VAL A 1 478 ? 28.422 10.023 10.672 1 90.56 478 VAL A CA 1
ATOM 3864 C C . VAL A 1 478 ? 28.234 10.586 9.266 1 90.56 478 VAL A C 1
ATOM 3866 O O . VAL A 1 478 ? 27.422 10.094 8.5 1 90.56 478 VAL A O 1
ATOM 3869 N N . LYS A 1 479 ? 28.984 11.547 9.016 1 91.19 479 LYS A N 1
ATOM 3870 C CA . LYS A 1 479 ? 28.922 12.141 7.68 1 91.19 479 LYS A CA 1
ATOM 3871 C C . LYS A 1 479 ? 29.453 11.18 6.625 1 91.19 479 LYS A C 1
ATOM 3873 O O . LYS A 1 479 ? 30.453 10.5 6.848 1 91.19 479 LYS A O 1
ATOM 3878 N N . LEU A 1 480 ? 28.797 11.062 5.562 1 92.31 480 LEU A N 1
ATOM 3879 C CA . LEU A 1 480 ? 29.25 10.242 4.441 1 92.31 480 LEU A CA 1
ATOM 3880 C C . LEU A 1 480 ? 30.5 10.859 3.799 1 92.31 480 LEU A C 1
ATOM 3882 O O . LEU A 1 480 ? 30.422 11.922 3.186 1 92.31 480 LEU A O 1
ATOM 3886 N N . SER A 1 481 ? 31.562 10.172 3.918 1 91.56 481 SER A N 1
ATOM 3887 C CA . SER A 1 481 ? 32.844 10.688 3.426 1 91.56 481 SER A CA 1
ATOM 3888 C C . SER A 1 481 ? 33 10.391 1.939 1 91.56 481 SER A C 1
ATOM 3890 O O . SER A 1 481 ? 32.375 9.477 1.404 1 91.56 481 SER A O 1
ATOM 3892 N N . LYS A 1 482 ? 33.844 11.133 1.365 1 90.88 482 LYS A N 1
ATOM 3893 C CA . LYS A 1 482 ? 34.188 10.945 -0.044 1 90.88 482 LYS A CA 1
ATOM 3894 C C . LYS A 1 482 ? 34.938 9.633 -0.263 1 90.88 482 LYS A C 1
ATOM 3896 O O . LYS A 1 482 ? 34.781 8.992 -1.306 1 90.88 482 LYS A O 1
ATOM 3901 N N . ASP A 1 483 ? 35.562 9.258 0.783 1 90.94 483 ASP A N 1
ATOM 3902 C CA . ASP A 1 483 ? 36.375 8.031 0.676 1 90.94 483 ASP A CA 1
ATOM 3903 C C . ASP A 1 483 ? 35.469 6.805 0.613 1 90.94 483 ASP A C 1
ATOM 3905 O O . ASP A 1 483 ? 35.719 5.867 -0.141 1 90.94 483 ASP A O 1
ATOM 3909 N N . VAL A 1 484 ? 34.469 6.875 1.346 1 94 484 VAL A N 1
ATOM 3910 C CA . VAL A 1 484 ? 33.531 5.758 1.34 1 94 484 VAL A CA 1
ATOM 3911 C C . VAL A 1 484 ? 32.812 5.684 -0.012 1 94 484 VAL A C 1
ATOM 3913 O O . VAL A 1 484 ? 32.656 4.602 -0.58 1 94 484 VAL A O 1
ATOM 3916 N N . LYS A 1 485 ? 32.406 6.801 -0.558 1 93.12 485 LYS A N 1
ATOM 3917 C CA . LYS A 1 485 ? 31.766 6.852 -1.865 1 93.12 485 LYS A CA 1
ATOM 3918 C C . LYS A 1 485 ? 32.688 6.301 -2.955 1 93.12 485 LYS A C 1
ATOM 3920 O O . LYS A 1 485 ? 32.25 5.5 -3.789 1 93.12 485 LYS A O 1
ATOM 3925 N N . LYS A 1 486 ? 33.875 6.738 -2.842 1 92.94 486 LYS A N 1
ATOM 3926 C CA . LYS A 1 486 ? 34.844 6.285 -3.826 1 92.94 486 LYS A CA 1
ATOM 3927 C C . LYS A 1 486 ? 35.094 4.781 -3.729 1 92.94 486 LYS A C 1
ATOM 3929 O O . LYS A 1 486 ? 35.156 4.09 -4.746 1 92.94 486 LYS A O 1
ATOM 3934 N N . ALA A 1 487 ? 35.156 4.309 -2.535 1 94.06 487 ALA A N 1
ATOM 3935 C CA . ALA A 1 487 ? 35.375 2.885 -2.318 1 94.06 487 ALA A CA 1
ATOM 3936 C C . ALA A 1 487 ? 34.25 2.051 -2.904 1 94.06 487 ALA A C 1
ATOM 3938 O O . ALA A 1 487 ? 34.5 1.009 -3.52 1 94.06 487 ALA A O 1
ATOM 3939 N N . ILE A 1 488 ? 33.094 2.51 -2.771 1 94.25 488 ILE A N 1
ATOM 3940 C CA . ILE A 1 488 ? 31.922 1.788 -3.268 1 94.25 488 ILE A CA 1
ATOM 3941 C C . ILE A 1 488 ? 31.906 1.807 -4.793 1 94.25 488 ILE A C 1
ATOM 3943 O O . ILE A 1 488 ? 31.625 0.791 -5.434 1 94.25 488 ILE A O 1
ATOM 3947 N N . ILE A 1 489 ? 32.25 2.926 -5.383 1 94.12 489 ILE A N 1
ATOM 3948 C CA . ILE A 1 489 ? 32.25 3.057 -6.836 1 94.12 489 ILE A CA 1
ATOM 3949 C C . ILE A 1 489 ? 33.344 2.146 -7.422 1 94.12 489 ILE A C 1
ATOM 3951 O O . ILE A 1 489 ? 33.125 1.483 -8.438 1 94.12 489 ILE A O 1
ATOM 3955 N N . ASP A 1 490 ? 34.438 2.123 -6.699 1 92.5 490 ASP A N 1
ATOM 3956 C CA . ASP A 1 490 ? 35.531 1.262 -7.156 1 92.5 490 ASP A CA 1
ATOM 3957 C C . ASP A 1 490 ? 35.125 -0.21 -7.102 1 92.5 490 ASP A C 1
ATOM 3959 O O . ASP A 1 490 ? 35.438 -0.981 -8.008 1 92.5 490 ASP A O 1
ATOM 3963 N N . SER A 1 491 ? 34.438 -0.503 -6.086 1 93.56 491 SER A N 1
ATOM 3964 C CA . SER A 1 491 ? 33.969 -1.879 -5.953 1 93.56 491 SER A CA 1
ATOM 3965 C C . SER A 1 491 ? 32.938 -2.223 -7.031 1 93.56 491 SER A C 1
ATOM 3967 O O . SER A 1 491 ? 32.969 -3.33 -7.574 1 93.56 491 SER A O 1
ATOM 3969 N N . LEU A 1 492 ? 32.094 -1.317 -7.344 1 94.06 492 LEU A N 1
ATOM 3970 C CA . LEU A 1 492 ? 31.062 -1.53 -8.375 1 94.06 492 LEU A CA 1
ATOM 3971 C C . LEU A 1 492 ? 31.719 -1.692 -9.75 1 94.06 492 LEU A C 1
ATOM 3973 O O . LEU A 1 492 ? 31.344 -2.574 -10.516 1 94.06 492 LEU A O 1
ATOM 3977 N N . LEU A 1 493 ? 32.688 -0.893 -10.023 1 93.12 493 LEU A N 1
ATOM 3978 C CA . LEU A 1 493 ? 33.406 -0.975 -11.289 1 93.12 493 LEU A CA 1
ATOM 3979 C C . LEU A 1 493 ? 34.125 -2.316 -11.422 1 93.12 493 LEU A C 1
ATOM 3981 O O . LEU A 1 493 ? 34.094 -2.936 -12.484 1 93.12 493 LEU A O 1
ATOM 3985 N N . ALA A 1 494 ? 34.625 -2.74 -10.281 1 90.5 494 ALA A N 1
ATOM 3986 C CA . ALA A 1 494 ? 35.375 -4 -10.289 1 90.5 494 ALA A CA 1
ATOM 3987 C C . ALA A 1 494 ? 34.438 -5.188 -10.477 1 90.5 494 ALA A C 1
ATOM 3989 O O . ALA A 1 494 ? 34.812 -6.195 -11.078 1 90.5 494 ALA A O 1
ATOM 3990 N N . SER A 1 495 ? 33.25 -5.105 -10.016 1 89.62 495 SER A N 1
ATOM 3991 C CA . SER A 1 495 ? 32.312 -6.207 -10.094 1 89.62 495 SER A CA 1
ATOM 3992 C C . SER A 1 495 ? 31.656 -6.273 -11.469 1 89.62 495 SER A C 1
ATOM 3994 O O . SER A 1 495 ? 31.062 -7.293 -11.828 1 89.62 495 SER A O 1
ATOM 3996 N N . ASN A 1 496 ? 31.625 -5.246 -12.227 1 90.5 496 ASN A N 1
ATOM 3997 C CA . ASN A 1 496 ? 31 -5.145 -13.539 1 90.5 496 ASN A CA 1
ATOM 3998 C C . ASN A 1 496 ? 29.547 -5.57 -13.5 1 90.5 496 ASN A C 1
ATOM 4000 O O . ASN A 1 496 ? 29.047 -6.215 -14.43 1 90.5 496 ASN A O 1
ATOM 4004 N N . GLY A 1 497 ? 29 -5.375 -12.359 1 87 497 GLY A N 1
ATOM 4005 C CA . GLY A 1 497 ? 27.578 -5.641 -12.266 1 87 497 GLY A CA 1
ATOM 4006 C C . GLY A 1 497 ? 27.25 -6.984 -11.641 1 87 497 GLY A C 1
ATOM 4007 O O . GLY A 1 497 ? 26.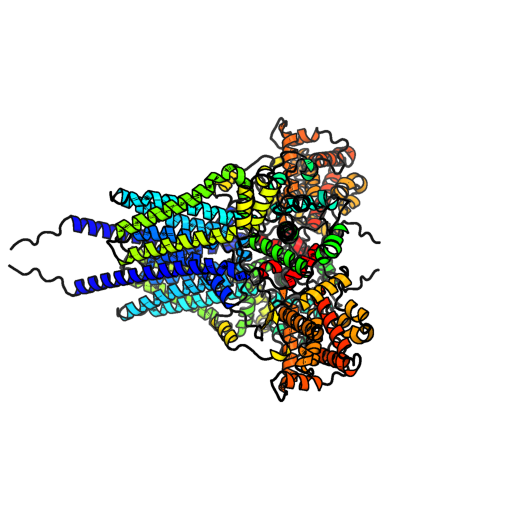094 -7.277 -11.336 1 87 497 GLY A O 1
ATOM 4008 N N . HIS A 1 498 ? 28.219 -7.824 -11.406 1 88.44 498 HIS A N 1
ATOM 4009 C CA . HIS A 1 498 ? 28.016 -9.117 -10.766 1 88.44 498 HIS A CA 1
ATOM 4010 C C . HIS A 1 498 ? 28.281 -9.031 -9.266 1 88.44 498 HIS A C 1
ATOM 4012 O O . HIS A 1 498 ? 29.422 -8.836 -8.844 1 88.44 498 HIS A O 1
ATOM 4018 N N . LEU A 1 499 ? 27.203 -9.164 -8.539 1 89.06 499 LEU A N 1
ATOM 4019 C CA . LEU A 1 499 ? 27.312 -8.984 -7.098 1 89.06 499 LEU A CA 1
ATOM 4020 C C . LEU A 1 499 ? 27.141 -10.32 -6.367 1 89.06 499 LEU A C 1
ATOM 4022 O O . LEU A 1 499 ? 26.281 -11.117 -6.734 1 89.06 499 LEU A O 1
ATOM 4026 N N . THR A 1 500 ? 28 -10.609 -5.473 1 88.44 500 THR A N 1
ATOM 4027 C CA . THR A 1 500 ? 27.922 -11.789 -4.617 1 88.44 500 THR A CA 1
ATOM 4028 C C . THR A 1 500 ? 27.875 -11.383 -3.145 1 88.44 500 THR A C 1
ATOM 4030 O O . THR A 1 500 ? 27.938 -10.195 -2.818 1 88.44 500 THR A O 1
ATOM 4033 N N . ASN A 1 501 ? 27.656 -12.375 -2.303 1 87.31 501 ASN A N 1
ATOM 4034 C CA . ASN A 1 501 ? 27.562 -12.133 -0.867 1 87.31 501 ASN A CA 1
ATOM 4035 C C . ASN A 1 501 ? 28.938 -12.086 -0.21 1 87.31 501 ASN A C 1
ATOM 4037 O O . ASN A 1 501 ? 29.188 -12.789 0.771 1 87.31 501 ASN A O 1
ATOM 4041 N N . GLY A 1 502 ? 29.891 -11.328 -0.794 1 88.94 502 GLY A N 1
ATOM 4042 C CA . GLY A 1 502 ? 31.234 -11.188 -0.224 1 88.94 502 GLY A CA 1
ATOM 4043 C C . GLY A 1 502 ? 32.25 -12.156 -0.805 1 88.94 502 GLY A C 1
ATOM 4044 O O . GLY A 1 502 ? 33.438 -12.047 -0.537 1 88.94 502 GLY A O 1
ATOM 4045 N N . VAL A 1 503 ? 31.875 -13.031 -1.647 1 88.12 503 VAL A N 1
ATOM 4046 C CA . VAL A 1 503 ? 32.719 -14.094 -2.176 1 88.12 503 VAL A CA 1
ATOM 4047 C C . VAL A 1 503 ? 33.781 -13.5 -3.113 1 88.12 503 VAL A C 1
ATOM 4049 O O . VAL A 1 503 ? 34.938 -13.852 -3.043 1 88.12 503 VAL A O 1
ATOM 4052 N N . THR A 1 504 ? 33.344 -12.617 -3.934 1 88.94 504 THR A N 1
ATOM 4053 C CA . THR A 1 504 ? 34.25 -12.023 -4.914 1 88.94 504 THR A CA 1
ATOM 4054 C C . THR A 1 504 ? 35.344 -11.219 -4.223 1 88.94 504 THR A C 1
ATOM 4056 O O . THR A 1 504 ? 36.5 -11.227 -4.652 1 88.94 504 THR A O 1
ATOM 4059 N N . SER A 1 505 ? 34.969 -10.492 -3.197 1 91.69 505 SER A N 1
ATOM 4060 C CA . SER A 1 505 ? 35.969 -9.703 -2.465 1 91.69 505 SER A CA 1
ATOM 4061 C C . SER A 1 505 ? 37 -10.609 -1.781 1 91.69 505 SER A C 1
ATOM 4063 O O . SER A 1 505 ? 38.188 -10.297 -1.763 1 91.69 505 SER A O 1
ATOM 4065 N N . LEU A 1 506 ? 36.531 -11.742 -1.26 1 92.38 506 LEU A N 1
ATOM 4066 C CA . LEU A 1 506 ? 37.438 -12.672 -0.595 1 92.38 506 LEU A CA 1
ATOM 4067 C C . LEU A 1 506 ? 38.375 -13.344 -1.604 1 92.38 506 LEU A C 1
ATOM 4069 O O . LEU A 1 506 ? 39.562 -13.57 -1.32 1 92.38 506 LEU A O 1
ATOM 4073 N N . GLN A 1 507 ? 37.844 -13.648 -2.744 1 91 507 GLN A N 1
ATOM 4074 C CA . GLN A 1 507 ? 38.656 -14.258 -3.801 1 91 507 GLN A CA 1
ATOM 4075 C C . GLN A 1 507 ? 39.719 -13.297 -4.309 1 91 507 GLN A C 1
ATOM 4077 O O . GLN A 1 507 ? 40.8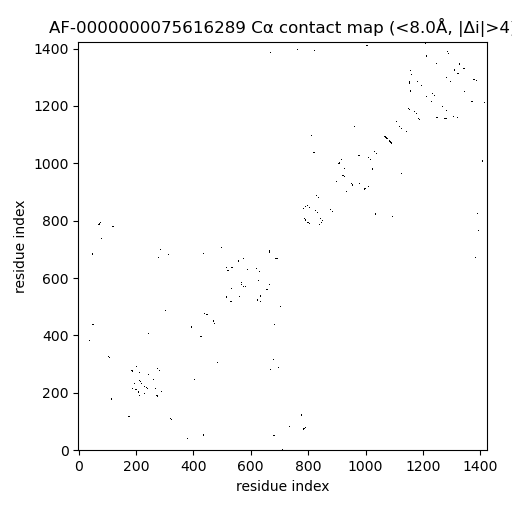75 -13.695 -4.52 1 91 507 GLN A O 1
ATOM 4082 N N . ARG A 1 508 ? 39.312 -12.094 -4.465 1 89.94 508 ARG A N 1
ATOM 4083 C CA . ARG A 1 508 ? 40.25 -11.07 -4.949 1 89.94 508 ARG A CA 1
ATOM 4084 C C . ARG A 1 508 ? 41.406 -10.883 -3.979 1 89.94 508 ARG A C 1
ATOM 4086 O O . ARG A 1 508 ? 42.531 -10.594 -4.395 1 89.94 508 ARG A O 1
ATOM 4093 N N . ASN A 1 509 ? 41.125 -11.086 -2.684 1 91.75 509 ASN A N 1
ATOM 4094 C CA . ASN A 1 509 ? 42.156 -10.891 -1.669 1 91.75 509 ASN A CA 1
ATOM 4095 C C . ASN A 1 509 ? 42.844 -12.203 -1.325 1 91.75 509 ASN A C 1
ATOM 4097 O O . ASN A 1 509 ? 43.688 -12.242 -0.444 1 91.75 509 ASN A O 1
ATOM 4101 N N . GLY A 1 510 ? 42.469 -13.367 -1.905 1 87.88 510 GLY A N 1
ATOM 4102 C CA . GLY A 1 510 ? 43.125 -14.648 -1.748 1 87.88 510 GLY A CA 1
ATOM 4103 C C . GLY A 1 510 ? 42.812 -15.328 -0.429 1 87.88 510 GLY A C 1
ATOM 4104 O O . GLY A 1 510 ? 43.594 -16.156 0.054 1 87.88 510 GLY A O 1
ATOM 4105 N N . VAL A 1 511 ? 41.75 -15 0.249 1 90.44 511 VAL A N 1
ATOM 4106 C CA . VAL A 1 511 ? 41.469 -15.555 1.566 1 90.44 511 VAL A CA 1
ATOM 4107 C C . VAL A 1 511 ? 40.156 -16.328 1.521 1 90.44 511 VAL A C 1
ATOM 4109 O O . VAL A 1 511 ? 39.594 -16.688 2.564 1 90.44 511 VAL A O 1
ATOM 4112 N N . HIS A 1 512 ? 39.594 -16.594 0.371 1 89.75 512 HIS A N 1
ATOM 4113 C CA . HIS A 1 512 ? 38.281 -17.203 0.204 1 89.75 512 HIS A CA 1
ATOM 4114 C C . HIS A 1 512 ? 38.219 -18.609 0.811 1 89.75 512 HIS A C 1
ATOM 4116 O O . HIS A 1 512 ? 37.25 -18.969 1.476 1 89.75 512 HIS A O 1
ATOM 4122 N N . ASP A 1 513 ? 39.156 -19.359 0.638 1 85.25 513 ASP A N 1
ATOM 4123 C CA . ASP A 1 513 ? 39.188 -20.75 1.078 1 85.25 513 ASP A CA 1
ATOM 4124 C C . ASP A 1 513 ? 39.094 -20.844 2.6 1 85.25 513 ASP A C 1
ATOM 4126 O O . ASP A 1 513 ? 38.469 -21.75 3.141 1 85.25 513 ASP A O 1
ATOM 4130 N N . ASP A 1 514 ? 39.625 -19.938 3.264 1 84.56 514 ASP A N 1
ATOM 4131 C CA . ASP A 1 514 ? 39.688 -19.953 4.723 1 84.56 514 ASP A CA 1
ATOM 4132 C C . ASP A 1 514 ? 38.438 -19.359 5.332 1 84.56 514 ASP A C 1
ATOM 4134 O O . ASP A 1 514 ? 38.031 -19.719 6.445 1 84.56 514 ASP A O 1
ATOM 4138 N N . LEU A 1 515 ? 37.875 -18.422 4.641 1 89 515 LEU A N 1
ATOM 4139 C CA . LEU A 1 515 ? 36.781 -17.656 5.258 1 89 515 LEU A CA 1
ATOM 4140 C C . LEU A 1 515 ? 35.469 -17.922 4.559 1 89 515 LEU A C 1
ATOM 4142 O O . LEU A 1 515 ? 34.438 -17.281 4.852 1 89 515 LEU A O 1
ATOM 4146 N N . LYS A 1 516 ? 35.344 -18.891 3.682 1 85.19 516 LYS A N 1
ATOM 4147 C CA . LYS A 1 516 ? 34.156 -19.203 2.889 1 85.19 516 LYS A CA 1
ATOM 4148 C C . LYS A 1 516 ? 33 -19.578 3.783 1 85.19 516 LYS A C 1
ATOM 4150 O O . LYS A 1 516 ? 31.844 -19.297 3.449 1 85.19 516 LYS A O 1
ATOM 4155 N N . TRP A 1 517 ? 33.25 -20.125 4.949 1 84.81 517 TRP A N 1
ATOM 4156 C CA . TRP A 1 517 ? 32.188 -20.547 5.863 1 84.81 517 TRP A CA 1
ATOM 4157 C C . TRP A 1 517 ? 31.391 -19.359 6.379 1 84.81 517 TRP A C 1
ATOM 4159 O O . TRP A 1 517 ? 30.203 -19.5 6.719 1 84.81 517 TRP A O 1
ATOM 4169 N N . ALA A 1 518 ? 32.031 -18.219 6.418 1 87.75 518 ALA A N 1
ATOM 4170 C CA . ALA A 1 518 ? 31.391 -17.047 7.004 1 87.75 518 ALA A CA 1
ATOM 4171 C C . ALA A 1 518 ? 30.484 -16.344 5.992 1 87.75 518 ALA A C 1
ATOM 4173 O O . ALA A 1 518 ? 29.688 -15.484 6.355 1 87.75 518 ALA A O 1
ATOM 4174 N N . CYS A 1 519 ? 30.625 -16.656 4.727 1 81.25 519 CYS A N 1
ATOM 4175 C CA . CYS A 1 519 ? 29.781 -16.094 3.684 1 81.25 519 CYS A CA 1
ATOM 4176 C C . CYS A 1 519 ? 28.688 -17.078 3.262 1 81.25 519 CYS A C 1
ATOM 4178 O O . CYS A 1 519 ? 27.516 -16.719 3.188 1 81.25 519 CYS A O 1
ATOM 4180 N N . ASP A 1 520 ? 29.219 -18.406 2.648 1 59.78 520 ASP A N 1
ATOM 4181 C CA . ASP A 1 520 ? 28.391 -19.438 2.031 1 59.78 520 ASP A CA 1
ATOM 4182 C C . ASP A 1 520 ? 27.5 -20.109 3.066 1 59.78 520 ASP A C 1
ATOM 4184 O O . ASP A 1 520 ? 26.328 -20.406 2.793 1 59.78 520 ASP A O 1
ATOM 4188 N N . GLY A 1 521 ? 28.141 -20.641 4.117 1 52.09 521 GLY A N 1
ATOM 4189 C CA . GLY A 1 521 ? 27.562 -21.562 5.078 1 52.09 521 GLY A CA 1
ATOM 4190 C C . GLY A 1 521 ? 26.578 -20.906 6.027 1 52.09 521 GLY A C 1
ATOM 4191 O O . GLY A 1 521 ? 25.812 -21.594 6.715 1 52.09 521 GLY A O 1
ATOM 4192 N N . THR A 1 522 ? 26.828 -19.719 6.266 1 44.53 522 THR A N 1
ATOM 4193 C CA . THR A 1 522 ? 25.938 -19.031 7.191 1 44.53 522 THR A CA 1
ATOM 4194 C C . THR A 1 522 ? 24.562 -18.844 6.582 1 44.53 522 THR A C 1
ATOM 4196 O O . THR A 1 522 ? 23.625 -18.422 7.27 1 44.53 522 THR A O 1
ATOM 4199 N N . ALA A 1 523 ? 24.406 -19.078 5.305 1 45.94 523 ALA A N 1
ATOM 4200 C CA . ALA A 1 523 ? 23.141 -18.891 4.598 1 45.94 523 ALA A CA 1
ATOM 4201 C C . ALA A 1 523 ? 22.25 -20.125 4.75 1 45.94 523 ALA A C 1
ATOM 4203 O O . ALA A 1 523 ? 21.812 -20.719 3.756 1 45.94 523 ALA A O 1
ATOM 4204 N N . THR A 1 524 ? 22.578 -21 5.746 1 40.88 524 THR A N 1
ATOM 4205 C CA . THR A 1 524 ? 21.656 -22.125 5.793 1 40.88 524 THR A CA 1
ATOM 4206 C C . THR A 1 524 ? 20.234 -21.672 5.461 1 40.88 524 THR A C 1
ATOM 4208 O O . THR A 1 524 ? 19.531 -22.359 4.723 1 40.88 524 THR A O 1
ATOM 4211 N N . ASP A 1 525 ? 19.703 -20.812 6.391 1 50.97 525 ASP A N 1
ATOM 4212 C CA . ASP A 1 525 ? 18.344 -20.391 6.082 1 50.97 525 ASP A CA 1
ATOM 4213 C C . ASP A 1 525 ? 18.344 -19.234 5.09 1 50.97 525 ASP A C 1
ATOM 4215 O O . ASP A 1 525 ? 17.281 -18.719 4.719 1 50.97 525 ASP A O 1
ATOM 4219 N N . GLY A 1 526 ? 19.672 -18.922 4.543 1 62.75 526 GLY A N 1
ATOM 4220 C CA . GLY A 1 526 ? 19.781 -18.062 3.375 1 62.75 526 GLY A CA 1
ATOM 4221 C C . GLY A 1 526 ? 19.531 -16.594 3.68 1 62.75 526 GLY A C 1
ATOM 4222 O O . GLY A 1 526 ? 19.281 -15.805 2.77 1 62.75 526 GLY A O 1
ATOM 4223 N N . ALA A 1 527 ? 19.641 -16.219 5.102 1 79.25 527 ALA A N 1
ATOM 4224 C CA . ALA A 1 527 ? 19.312 -14.82 5.398 1 79.25 527 ALA A CA 1
ATOM 4225 C C . ALA A 1 527 ? 20.562 -13.953 5.457 1 79.25 527 ALA A C 1
ATOM 4227 O O . ALA A 1 527 ? 21.531 -14.289 6.16 1 79.25 527 ALA A O 1
ATOM 4228 N N . VAL A 1 528 ? 20.734 -12.945 4.824 1 89.94 528 VAL A N 1
ATOM 4229 C CA . VAL A 1 528 ? 21.859 -12.016 4.746 1 89.94 528 VAL A CA 1
ATOM 4230 C C . VAL A 1 528 ? 22.062 -11.344 6.102 1 89.94 528 VAL A C 1
ATOM 4232 O O . VAL A 1 528 ? 23.188 -10.93 6.434 1 89.94 528 VAL A O 1
ATOM 4235 N N . ALA A 1 529 ? 21.047 -11.312 6.934 1 91.44 529 ALA A N 1
ATOM 4236 C CA . ALA A 1 529 ? 21.125 -10.703 8.266 1 91.44 529 ALA A CA 1
ATOM 4237 C C . ALA A 1 529 ? 22.141 -11.422 9.141 1 91.44 529 ALA A C 1
ATOM 4239 O O . ALA A 1 529 ? 22.844 -10.797 9.93 1 91.44 529 ALA A O 1
ATOM 4240 N N . ARG A 1 530 ? 22.281 -12.695 9.016 1 91.5 530 ARG A N 1
ATOM 4241 C CA . ARG A 1 530 ? 23.234 -13.477 9.789 1 91.5 530 ARG A CA 1
ATOM 4242 C C . ARG A 1 530 ? 24.672 -13.109 9.414 1 91.5 530 ARG A C 1
ATOM 4244 O O . ARG A 1 530 ? 25.531 -12.953 10.289 1 91.5 530 ARG A O 1
ATOM 4251 N N . THR A 1 531 ? 24.859 -12.992 8.125 1 92.81 531 THR A N 1
ATOM 4252 C CA . THR A 1 531 ? 26.172 -12.617 7.637 1 92.81 531 THR A CA 1
ATOM 4253 C C . THR A 1 531 ? 26.562 -11.234 8.141 1 92.81 531 THR A C 1
ATOM 4255 O O . THR A 1 531 ? 27.703 -11.016 8.555 1 92.81 531 THR A O 1
ATOM 4258 N N . ILE A 1 532 ? 25.641 -10.297 8.172 1 95.19 532 ILE A N 1
ATOM 4259 C CA . ILE A 1 532 ? 25.891 -8.938 8.617 1 95.19 532 ILE A CA 1
ATOM 4260 C C . ILE A 1 532 ? 26.281 -8.938 10.094 1 95.19 532 ILE A C 1
ATOM 4262 O O . ILE A 1 532 ? 27.25 -8.289 10.484 1 95.19 532 ILE A O 1
ATOM 4266 N N . VAL A 1 533 ? 25.609 -9.742 10.883 1 94.56 533 VAL A N 1
ATOM 4267 C CA . VAL A 1 533 ? 25.875 -9.766 12.32 1 94.56 533 VAL A CA 1
ATOM 4268 C C . VAL A 1 533 ? 27.25 -10.352 12.586 1 94.56 533 VAL A C 1
ATOM 4270 O O . VAL A 1 533 ? 28.047 -9.773 13.328 1 94.56 533 VAL A O 1
ATOM 4273 N N . VAL A 1 534 ? 27.562 -11.43 11.938 1 94.38 534 VAL A N 1
ATOM 4274 C CA . VAL A 1 534 ? 28.812 -12.133 12.148 1 94.38 534 VAL A CA 1
ATOM 4275 C C . VAL A 1 534 ? 29.984 -11.234 11.75 1 94.38 534 VAL A C 1
ATOM 4277 O O . VAL A 1 534 ? 30.922 -11.039 12.531 1 94.38 534 VAL A O 1
ATOM 4280 N N . TRP A 1 535 ? 29.938 -10.688 10.609 1 96.5 535 TRP A N 1
ATOM 4281 C CA . TRP A 1 535 ? 31.031 -9.859 10.109 1 96.5 535 TRP A CA 1
ATOM 4282 C C . TRP A 1 535 ? 31.125 -8.547 10.883 1 96.5 535 TRP A C 1
ATOM 4284 O O . TRP A 1 535 ? 32.219 -7.996 11.055 1 96.5 535 TRP A O 1
ATOM 4294 N N . HIS A 1 536 ? 30 -7.988 11.336 1 97.06 536 HIS A N 1
ATOM 4295 C CA . HIS A 1 536 ? 30.016 -6.766 12.133 1 97.06 536 HIS A CA 1
ATOM 4296 C C . HIS A 1 536 ? 30.719 -6.988 13.469 1 97.06 536 HIS A C 1
ATOM 4298 O O . HIS A 1 536 ? 31.516 -6.156 13.898 1 97.06 536 HIS A O 1
ATOM 4304 N N . ILE A 1 537 ? 30.359 -8.078 14.078 1 95.88 537 ILE A N 1
ATOM 4305 C CA . ILE A 1 537 ? 31 -8.391 15.352 1 95.88 537 ILE A CA 1
ATOM 4306 C C . ILE A 1 537 ? 32.5 -8.555 15.148 1 95.88 537 ILE A C 1
ATOM 4308 O O . ILE A 1 537 ? 33.312 -8 15.906 1 95.88 537 ILE A O 1
ATOM 4312 N N . ALA A 1 538 ? 32.875 -9.281 14.148 1 96.25 538 ALA A N 1
ATOM 4313 C CA . ALA A 1 538 ? 34.281 -9.492 13.852 1 96.25 538 ALA A CA 1
ATOM 4314 C C . ALA A 1 538 ? 35 -8.164 13.586 1 96.25 538 ALA A C 1
ATOM 4316 O O . ALA A 1 538 ? 36.094 -7.93 14.102 1 96.25 538 ALA A O 1
ATOM 4317 N N . THR A 1 539 ? 34.375 -7.289 12.781 1 97.31 539 THR A N 1
ATOM 4318 C CA . THR A 1 539 ? 34.969 -5.996 12.453 1 97.31 539 THR A CA 1
ATOM 4319 C C . THR A 1 539 ? 35.094 -5.133 13.695 1 97.31 539 THR A C 1
ATOM 4321 O O . THR A 1 539 ? 36.094 -4.445 13.875 1 97.31 539 THR A O 1
ATOM 4324 N N . THR A 1 540 ? 34.125 -5.176 14.531 1 96.38 540 THR A N 1
ATOM 4325 C CA . THR A 1 540 ? 34.156 -4.387 15.75 1 96.38 540 THR A CA 1
ATOM 4326 C C . THR A 1 540 ? 35.25 -4.871 16.688 1 96.38 540 THR A C 1
ATOM 4328 O O . THR A 1 540 ? 35.969 -4.062 17.297 1 96.38 540 THR A O 1
ATOM 4331 N N . LEU A 1 541 ? 35.438 -6.148 16.797 1 95.44 541 LEU A N 1
ATOM 4332 C CA . LEU A 1 541 ? 36.469 -6.715 17.641 1 95.44 541 LEU A CA 1
ATOM 4333 C C . LEU A 1 541 ? 37.875 -6.344 17.109 1 95.44 541 LEU A C 1
ATOM 4335 O O . LEU A 1 541 ? 38.75 -6.012 17.875 1 95.44 541 LEU A O 1
ATOM 4339 N N . CYS A 1 542 ? 38.031 -6.391 15.828 1 95 542 CYS A N 1
ATOM 4340 C CA . CYS A 1 542 ? 39.281 -5.996 15.211 1 95 542 CYS A CA 1
ATOM 4341 C C . CYS A 1 542 ? 39.562 -4.508 15.414 1 95 542 CYS A C 1
ATOM 4343 O O . CYS A 1 542 ? 40.688 -4.102 15.625 1 95 542 CYS A O 1
ATOM 4345 N N . GLU A 1 543 ? 38.531 -3.695 15.32 1 95.06 543 GLU A N 1
ATOM 4346 C CA . GLU A 1 543 ? 38.656 -2.246 15.438 1 95.06 543 GLU A CA 1
ATOM 4347 C C . GLU A 1 543 ? 39.062 -1.848 16.859 1 95.06 543 GLU A C 1
ATOM 4349 O O . GLU A 1 543 ? 39.844 -0.906 17.047 1 95.06 543 GLU A O 1
ATOM 4354 N N . GLN A 1 544 ? 38.562 -2.535 17.812 1 91.81 544 GLN A N 1
ATOM 4355 C CA . GLN A 1 544 ? 38.781 -2.166 19.203 1 91.81 544 GLN A CA 1
ATOM 4356 C C . GLN A 1 544 ? 40.219 -2.459 19.625 1 91.81 544 GLN A C 1
ATOM 4358 O O . GLN A 1 544 ? 40.719 -1.88 20.578 1 91.81 544 GLN A O 1
ATOM 4363 N N . LYS A 1 545 ? 40.906 -3.252 18.938 1 89.56 545 LYS A N 1
ATOM 4364 C CA . LYS A 1 545 ? 42.281 -3.584 19.25 1 89.56 545 LYS A CA 1
ATOM 4365 C C . LYS A 1 545 ? 43.25 -2.551 18.656 1 89.56 545 LYS A C 1
ATOM 4367 O O . LYS A 1 545 ? 44.438 -2.551 18.969 1 89.56 545 LYS A O 1
ATOM 4372 N N . LEU A 1 546 ? 42.656 -1.643 17.906 1 91.94 546 LEU A N 1
ATOM 4373 C CA . LEU A 1 546 ? 43.5 -0.652 17.234 1 91.94 546 LEU A CA 1
ATOM 4374 C C . LEU A 1 546 ? 43.656 0.596 18.094 1 91.94 546 LEU A C 1
ATOM 4376 O O . LEU A 1 546 ? 42.812 0.912 18.906 1 91.94 546 LEU A O 1
ATOM 4380 N N . ASP A 1 547 ? 44.75 1.287 17.844 1 89.94 547 ASP A N 1
ATOM 4381 C CA . ASP A 1 547 ? 44.969 2.584 18.469 1 89.94 547 ASP A CA 1
ATOM 4382 C C . ASP A 1 547 ? 44.219 3.689 17.734 1 89.94 547 ASP A C 1
ATOM 4384 O O . ASP A 1 547 ? 43.688 3.465 16.641 1 89.94 547 ASP A O 1
ATOM 4388 N N . LYS A 1 548 ? 44.219 4.832 18.281 1 89.38 548 LYS A N 1
ATOM 4389 C CA . LYS A 1 548 ? 43.438 5.953 17.75 1 89.38 548 LYS A CA 1
ATOM 4390 C C . LYS A 1 548 ? 43.969 6.375 16.375 1 89.38 548 LYS A C 1
ATOM 4392 O O . LYS A 1 548 ? 43.188 6.73 15.5 1 89.38 548 LYS A O 1
ATOM 4397 N N . GLN A 1 549 ? 45.219 6.297 16.203 1 90.19 549 GLN A N 1
ATOM 4398 C CA . GLN A 1 549 ? 45.812 6.699 14.938 1 90.19 549 GLN A CA 1
ATOM 4399 C C . GLN A 1 549 ? 45.469 5.695 13.836 1 90.19 549 GLN A C 1
ATOM 4401 O O . GLN A 1 549 ? 45.219 6.082 12.695 1 90.19 549 GLN A O 1
ATOM 4406 N N . ALA A 1 550 ? 45.469 4.449 14.141 1 91 550 ALA A N 1
ATOM 4407 C CA . ALA A 1 550 ? 45.156 3.396 13.18 1 91 550 ALA A CA 1
ATOM 4408 C C . ALA A 1 550 ? 43.688 3.443 12.758 1 91 550 ALA A C 1
ATOM 4410 O O . ALA A 1 550 ? 43.344 3.125 11.617 1 91 550 ALA A O 1
ATOM 4411 N N . LYS A 1 551 ? 42.906 3.93 13.617 1 91.56 551 LYS A N 1
ATOM 4412 C CA . LYS A 1 551 ? 41.469 3.992 13.367 1 91.56 551 LYS A CA 1
ATOM 4413 C C . LYS A 1 551 ? 41.156 5.07 12.336 1 91.56 551 LYS A C 1
ATOM 4415 O O . LYS A 1 551 ? 40.094 5.035 11.703 1 91.56 551 LYS A O 1
ATOM 4420 N N . GLU A 1 552 ? 42.062 5.957 12.117 1 90.81 552 GLU A N 1
ATOM 4421 C CA . GLU A 1 552 ? 41.812 7.078 11.219 1 90.81 552 GLU A CA 1
ATOM 4422 C C . GLU A 1 552 ? 42.25 6.75 9.789 1 90.81 552 GLU A C 1
ATOM 4424 O O . GLU A 1 552 ? 42 7.52 8.867 1 90.81 552 GLU A O 1
ATOM 4429 N N . GLN A 1 553 ? 42.781 5.574 9.664 1 92.5 553 GLN A N 1
ATOM 4430 C CA . GLN A 1 553 ? 43.156 5.16 8.32 1 92.5 553 GLN A CA 1
ATOM 4431 C C . GLN A 1 553 ? 41.906 4.918 7.453 1 92.5 553 GLN A C 1
ATOM 4433 O O . GLN A 1 553 ? 40.906 4.426 7.941 1 92.5 553 GLN A O 1
ATOM 4438 N N . ASP A 1 554 ? 42.062 5.195 6.176 1 91.88 554 ASP A N 1
ATOM 4439 C CA . ASP A 1 554 ? 40.938 5.199 5.25 1 91.88 554 ASP A CA 1
ATOM 4440 C C . ASP A 1 554 ? 40.281 3.824 5.172 1 91.88 554 ASP A C 1
ATOM 4442 O O . ASP A 1 554 ? 39.062 3.709 5.215 1 91.88 554 ASP A O 1
ATOM 4446 N N . ALA A 1 555 ? 41.094 2.816 5.098 1 93.69 555 ALA A N 1
ATOM 4447 C CA . ALA A 1 555 ? 40.531 1.466 4.977 1 93.69 555 ALA A CA 1
ATOM 4448 C C . ALA A 1 555 ? 39.75 1.077 6.227 1 93.69 555 ALA A C 1
ATOM 4450 O O . ALA A 1 555 ? 38.719 0.43 6.133 1 93.69 555 ALA A O 1
ATOM 4451 N N . VAL A 1 556 ? 40.281 1.467 7.336 1 96.25 556 VAL A N 1
ATOM 4452 C CA . VAL A 1 556 ? 39.625 1.16 8.609 1 96.25 556 VAL A CA 1
ATOM 4453 C C . VAL A 1 556 ? 38.344 1.948 8.719 1 96.25 556 VAL A C 1
ATOM 4455 O O . VAL A 1 556 ? 37.281 1.392 9.078 1 96.25 556 VAL A O 1
ATOM 4458 N N . LYS A 1 557 ? 38.438 3.182 8.367 1 95.44 557 LYS A N 1
ATOM 4459 C CA . LYS A 1 557 ? 37.25 4.039 8.438 1 95.44 557 LYS A CA 1
ATOM 4460 C C . LYS A 1 557 ? 36.156 3.541 7.504 1 95.44 557 LYS A C 1
ATOM 4462 O O . LYS A 1 557 ? 34.969 3.531 7.871 1 95.44 557 LYS A O 1
ATOM 4467 N N . THR A 1 558 ? 36.531 3.178 6.371 1 96.56 558 THR A N 1
ATOM 4468 C CA . THR A 1 558 ? 35.562 2.686 5.398 1 96.56 558 THR A CA 1
ATOM 4469 C C . THR A 1 558 ? 34.906 1.398 5.895 1 96.56 558 THR A C 1
ATOM 4471 O O . THR A 1 558 ? 33.656 1.281 5.891 1 96.56 558 THR A O 1
ATOM 4474 N N . ALA A 1 559 ? 35.688 0.482 6.324 1 97.56 559 ALA A N 1
ATOM 4475 C CA . ALA A 1 559 ? 35.156 -0.794 6.812 1 97.56 559 ALA A CA 1
ATOM 4476 C C . ALA A 1 559 ? 34.25 -0.592 8.023 1 97.56 559 ALA A C 1
ATOM 4478 O O . ALA A 1 559 ? 33.156 -1.139 8.07 1 97.56 559 ALA A O 1
ATOM 4479 N N . SER A 1 560 ? 34.688 0.197 8.922 1 96.38 560 SER A N 1
ATOM 4480 C CA . SER A 1 560 ? 33.938 0.423 10.148 1 96.38 560 SER A CA 1
ATOM 4481 C C . SER A 1 560 ? 32.656 1.177 9.867 1 96.38 560 SER A C 1
ATOM 4483 O O . SER A 1 560 ? 31.594 0.837 10.414 1 96.38 560 SER A O 1
ATOM 4485 N N . THR A 1 561 ? 32.719 2.168 9.023 1 96.62 561 THR A N 1
ATOM 4486 C CA . THR A 1 561 ? 31.547 2.961 8.703 1 96.62 561 THR A CA 1
ATOM 4487 C C . THR A 1 561 ? 30.5 2.105 8 1 96.62 561 THR A C 1
ATOM 4489 O O . THR A 1 561 ? 29.312 2.15 8.359 1 96.62 561 THR A O 1
ATOM 4492 N N . LEU A 1 562 ? 30.922 1.297 7.09 1 97.69 562 LEU A N 1
ATOM 4493 C CA . LEU A 1 562 ? 29.984 0.473 6.336 1 97.69 562 LEU A CA 1
ATOM 4494 C C . LEU A 1 562 ? 29.438 -0.662 7.199 1 97.69 562 LEU A C 1
ATOM 4496 O O . LEU A 1 562 ? 28.266 -1.03 7.082 1 97.69 562 LEU A O 1
ATOM 4500 N N . SER A 1 563 ? 30.297 -1.2 8.016 1 97.25 563 SER A N 1
ATOM 4501 C CA . SER A 1 563 ? 29.844 -2.23 8.945 1 97.25 563 SER A CA 1
ATOM 4502 C C . SER A 1 563 ? 28.766 -1.698 9.891 1 97.25 563 SER A C 1
ATOM 4504 O O . SER A 1 563 ? 27.703 -2.311 10.031 1 97.25 563 SER A O 1
ATOM 4506 N N . LYS A 1 564 ? 29 -0.562 10.438 1 95.88 564 LYS A N 1
ATOM 4507 C CA . LYS A 1 564 ? 28.062 0.042 11.367 1 95.88 564 LYS A CA 1
ATOM 4508 C C . LYS A 1 564 ? 26.797 0.5 10.648 1 95.88 564 LYS A C 1
ATOM 4510 O O . LYS A 1 564 ? 25.703 0.483 11.227 1 95.88 564 LYS A O 1
ATOM 4515 N N . TYR A 1 565 ? 26.938 0.903 9.383 1 95.62 565 TYR A N 1
ATOM 4516 C CA . TYR A 1 565 ? 25.766 1.289 8.609 1 95.62 565 TYR A CA 1
ATOM 4517 C C . TYR A 1 565 ? 24.875 0.079 8.312 1 95.62 565 TYR A C 1
ATOM 4519 O O . TYR A 1 565 ? 23.656 0.147 8.445 1 95.62 565 TYR A O 1
ATOM 4527 N N . CYS A 1 566 ? 25.5 -1.001 7.941 1 96.06 566 CYS A N 1
ATOM 4528 C CA . CYS A 1 566 ? 24.75 -2.219 7.691 1 96.06 566 CYS A CA 1
ATOM 4529 C C . CYS A 1 566 ? 24.031 -2.688 8.953 1 96.06 566 CYS A C 1
ATOM 4531 O O . CYS A 1 566 ? 22.891 -3.135 8.891 1 96.06 566 CYS A O 1
ATOM 4533 N N . MET A 1 567 ? 24.703 -2.545 10.039 1 94.31 567 MET A N 1
ATOM 4534 C CA . MET A 1 567 ? 24.078 -2.912 11.305 1 94.31 567 MET A CA 1
ATOM 4535 C C . MET A 1 567 ? 22.938 -1.96 11.648 1 94.31 567 MET A C 1
ATOM 4537 O O . MET A 1 567 ? 21.938 -2.369 12.242 1 94.31 567 MET A O 1
ATOM 4541 N N . HIS A 1 568 ? 23.156 -0.73 11.266 1 93.25 568 HIS A N 1
ATOM 4542 C CA . HIS A 1 568 ? 22.078 0.247 11.438 1 93.25 568 HIS A CA 1
ATOM 4543 C C . HIS A 1 568 ? 20.844 -0.133 10.633 1 93.25 568 HIS A C 1
ATOM 4545 O O . HIS A 1 568 ? 19.719 -0.047 11.125 1 93.25 568 HIS A O 1
ATOM 4551 N N . LEU A 1 569 ? 21.016 -0.568 9.414 1 93.56 569 LEU A N 1
ATOM 4552 C CA . LEU A 1 569 ? 19.906 -0.992 8.578 1 93.56 569 LEU A CA 1
ATOM 4553 C C . LEU A 1 569 ? 19.188 -2.195 9.18 1 93.56 569 LEU A C 1
ATOM 4555 O O . LEU A 1 569 ? 17.953 -2.262 9.172 1 93.56 569 LEU A O 1
ATOM 4559 N N . LEU A 1 570 ? 19.953 -3.061 9.734 1 93.25 570 LEU A N 1
ATOM 4560 C CA . LEU A 1 570 ? 19.375 -4.258 10.336 1 93.25 570 LEU A CA 1
ATOM 4561 C C . LEU A 1 570 ? 18.562 -3.904 11.578 1 93.25 570 LEU A C 1
ATOM 4563 O O . LEU A 1 570 ? 17.5 -4.484 11.812 1 93.25 570 LEU A O 1
ATOM 4567 N N . ALA A 1 571 ? 19 -2.945 12.266 1 90.56 571 ALA A N 1
ATOM 4568 C CA . ALA A 1 571 ? 18.375 -2.613 13.539 1 90.56 571 ALA A CA 1
ATOM 4569 C C . ALA A 1 571 ? 17.188 -1.666 13.344 1 90.56 571 ALA A C 1
ATOM 4571 O O . ALA A 1 571 ? 16.156 -1.812 14 1 90.56 571 ALA A O 1
ATOM 4572 N N . PHE A 1 572 ? 17.312 -0.695 12.422 1 87.06 572 PHE A N 1
ATOM 4573 C CA . PHE A 1 572 ? 16.344 0.388 12.398 1 87.06 572 PHE A CA 1
ATOM 4574 C C . PHE A 1 572 ? 15.555 0.383 11.094 1 87.06 572 PHE A C 1
ATOM 4576 O O . PHE A 1 572 ? 14.461 0.946 11.023 1 87.06 572 PHE A O 1
ATOM 4583 N N . ALA A 1 573 ? 16.078 -0.223 10.055 1 90.19 573 ALA A N 1
ATOM 4584 C CA . ALA A 1 573 ? 15.383 -0.241 8.766 1 90.19 573 ALA A CA 1
ATOM 4585 C C . ALA A 1 573 ? 15.516 -1.604 8.094 1 90.19 573 ALA A C 1
ATOM 4587 O O . ALA A 1 573 ? 15.945 -1.696 6.945 1 90.19 573 ALA A O 1
ATOM 4588 N N . PRO A 1 574 ? 14.984 -2.564 8.727 1 91.12 574 PRO A N 1
ATOM 4589 C CA . PRO A 1 574 ? 15.148 -3.904 8.164 1 91.12 574 PRO A CA 1
ATOM 4590 C C . PRO A 1 574 ? 14.344 -4.102 6.875 1 91.12 574 PRO A C 1
ATOM 4592 O O . PRO A 1 574 ? 14.625 -5.023 6.102 1 91.12 574 PRO A O 1
ATOM 4595 N N . ASN A 1 575 ? 13.367 -3.264 6.613 1 89.75 575 ASN A N 1
ATOM 4596 C CA . ASN A 1 575 ? 12.547 -3.375 5.41 1 89.75 575 ASN A CA 1
ATOM 4597 C C . ASN A 1 575 ? 13.352 -3.072 4.152 1 89.75 575 ASN A C 1
ATOM 4599 O O . ASN A 1 575 ? 12.93 -3.404 3.043 1 89.75 575 ASN A O 1
ATOM 4603 N N . LEU A 1 576 ? 14.492 -2.391 4.332 1 93.19 576 LEU A N 1
ATOM 4604 C CA . LEU A 1 576 ? 15.328 -2.035 3.191 1 93.19 576 LEU A CA 1
ATOM 4605 C C . LEU A 1 576 ? 16.297 -3.168 2.844 1 93.19 576 LEU A C 1
ATOM 4607 O O . LEU A 1 576 ? 16.938 -3.139 1.797 1 93.19 576 LEU A O 1
ATOM 4611 N N . LEU A 1 577 ? 16.375 -4.156 3.715 1 92.5 577 LEU A N 1
ATOM 4612 C CA . LEU A 1 577 ? 17.219 -5.312 3.467 1 92.5 577 LEU A CA 1
ATOM 4613 C C . LEU A 1 577 ? 16.484 -6.375 2.666 1 92.5 577 LEU A C 1
ATOM 4615 O O . LEU A 1 577 ? 15.25 -6.379 2.629 1 92.5 577 LEU A O 1
ATOM 4619 N N . PRO A 1 578 ? 17.188 -7.211 1.994 1 88.19 578 PRO A N 1
ATOM 4620 C CA . PRO A 1 578 ? 16.547 -8.188 1.112 1 88.19 578 PRO A CA 1
ATOM 4621 C C . PRO A 1 578 ? 15.75 -9.242 1.88 1 88.19 578 PRO A C 1
ATOM 4623 O O . PRO A 1 578 ? 14.773 -9.781 1.36 1 88.19 578 PRO A O 1
ATOM 4626 N N . ASP A 1 579 ? 16.109 -9.547 3.107 1 86.81 579 ASP A N 1
ATOM 4627 C CA . ASP A 1 579 ? 15.391 -10.539 3.91 1 86.81 579 ASP A CA 1
ATOM 4628 C C . ASP A 1 579 ? 14.07 -9.969 4.434 1 86.81 579 ASP A C 1
ATOM 4630 O O . ASP A 1 579 ? 13.906 -8.75 4.523 1 86.81 579 ASP A O 1
ATOM 4634 N N . HIS A 1 580 ? 13.188 -10.914 4.656 1 87.62 580 HIS A N 1
ATOM 4635 C CA . HIS A 1 580 ? 11.953 -10.469 5.301 1 87.62 580 HIS A CA 1
ATOM 4636 C C . HIS A 1 580 ? 12.25 -9.734 6.605 1 87.62 580 HIS A C 1
ATOM 4638 O O . HIS A 1 580 ? 13.094 -10.172 7.395 1 87.62 580 HIS A O 1
ATOM 4644 N N . SER A 1 581 ? 11.602 -8.617 6.832 1 88.94 581 SER A N 1
ATOM 4645 C CA . SER A 1 581 ? 11.891 -7.734 7.957 1 88.94 581 SER A CA 1
ATOM 4646 C C . SER A 1 581 ? 11.742 -8.469 9.289 1 88.94 581 SER A C 1
ATOM 4648 O O . SER A 1 581 ? 12.547 -8.281 10.203 1 88.94 581 SER A O 1
ATOM 4650 N N . SER A 1 582 ? 10.75 -9.328 9.43 1 87.56 582 SER A N 1
ATOM 4651 C CA . SER A 1 582 ? 10.492 -10.023 10.688 1 87.56 582 SER A CA 1
ATOM 4652 C C . SER A 1 582 ? 11.578 -11.055 10.984 1 87.56 582 SER A C 1
ATOM 4654 O O . SER A 1 582 ? 11.906 -11.305 12.141 1 87.56 582 SER A O 1
ATOM 4656 N N . ILE A 1 583 ? 12.086 -11.602 9.953 1 86.75 583 ILE A N 1
ATOM 4657 C CA . ILE A 1 583 ? 13.18 -12.555 10.125 1 86.75 583 ILE A CA 1
ATOM 4658 C C . ILE A 1 583 ? 14.438 -11.82 10.57 1 86.75 583 ILE A C 1
ATOM 4660 O O . ILE A 1 583 ? 15.117 -12.25 11.5 1 86.75 583 ILE A O 1
ATOM 4664 N N . SER A 1 584 ? 14.703 -10.727 9.914 1 90.25 584 SER A N 1
ATOM 4665 C CA . SER A 1 584 ? 15.867 -9.914 10.273 1 90.25 584 SER A CA 1
ATOM 4666 C C . SER A 1 584 ? 15.773 -9.43 11.719 1 90.25 584 SER A C 1
ATOM 4668 O O . SER A 1 584 ? 16.766 -9.477 12.453 1 90.25 584 SER A O 1
ATOM 4670 N N . GLU A 1 585 ? 14.633 -9.047 12.102 1 87.69 585 GLU A N 1
ATOM 4671 C CA . GLU A 1 585 ? 14.438 -8.562 13.461 1 87.69 585 GLU A CA 1
ATOM 4672 C C . GLU A 1 585 ? 14.609 -9.688 14.477 1 87.69 585 GLU A C 1
ATOM 4674 O O . GLU A 1 585 ? 15.141 -9.477 15.57 1 87.69 585 GLU A O 1
ATOM 4679 N N . SER A 1 586 ? 14.148 -10.805 14.133 1 85.44 586 SER A N 1
ATOM 4680 C CA . SER A 1 586 ? 14.281 -11.953 15.023 1 85.44 586 SER A CA 1
ATOM 4681 C C . SER A 1 586 ? 15.742 -12.352 15.195 1 85.44 586 SER A C 1
ATOM 4683 O O . SER A 1 586 ? 16.172 -12.672 16.312 1 85.44 586 SER A O 1
ATOM 4685 N N . ILE A 1 587 ? 16.438 -12.336 14.133 1 87.62 587 ILE A N 1
ATOM 4686 C CA . ILE A 1 587 ? 17.859 -12.68 14.188 1 87.62 587 ILE A CA 1
ATOM 4687 C C . ILE A 1 587 ? 18.594 -11.672 15.07 1 87.62 587 ILE A C 1
ATOM 4689 O O . ILE A 1 587 ? 19.438 -12.062 15.883 1 87.62 587 ILE A O 1
ATOM 4693 N N . LEU A 1 588 ? 18.281 -10.445 14.906 1 89.88 588 LEU A N 1
ATOM 4694 C CA . LEU A 1 588 ? 18.922 -9.414 15.727 1 89.88 588 LEU A CA 1
ATOM 4695 C C . LEU A 1 588 ? 18.562 -9.594 17.203 1 89.88 588 LEU A C 1
ATOM 4697 O O . LEU A 1 588 ? 19.438 -9.523 18.062 1 89.88 588 LEU A O 1
ATOM 4701 N N . ARG A 1 589 ? 17.359 -9.844 17.516 1 85 589 ARG A N 1
ATOM 4702 C CA . ARG A 1 589 ? 16.922 -10.031 18.906 1 85 589 ARG A CA 1
ATOM 4703 C C . ARG A 1 589 ? 17.609 -11.234 19.531 1 85 589 ARG A C 1
ATOM 4705 O O . ARG A 1 589 ? 18.031 -11.18 20.688 1 85 589 ARG A O 1
ATOM 4712 N N . GLN A 1 590 ? 17.672 -12.25 18.797 1 84.12 590 GLN A N 1
ATOM 4713 C CA . GLN A 1 590 ? 18.344 -13.453 19.297 1 84.12 590 GLN A CA 1
ATOM 4714 C C . GLN A 1 590 ? 19.828 -13.188 19.547 1 84.12 590 GLN A C 1
ATOM 4716 O O . GLN A 1 590 ? 20.375 -13.641 20.562 1 84.12 590 GLN A O 1
ATOM 4721 N N . SER A 1 591 ? 20.375 -12.492 18.641 1 88.75 591 SER A N 1
ATOM 4722 C CA . SER A 1 591 ? 21.797 -12.172 18.797 1 88.75 591 SER A CA 1
ATOM 4723 C C . SER A 1 591 ? 22.016 -11.289 20.016 1 88.75 591 SER A C 1
ATOM 4725 O O . SER A 1 591 ? 23.016 -11.438 20.719 1 88.75 591 SER A O 1
ATOM 4727 N N . ILE A 1 592 ? 21.141 -10.383 20.219 1 86.69 592 ILE A N 1
ATOM 4728 C CA . ILE A 1 592 ? 21.25 -9.492 21.375 1 86.69 592 ILE A CA 1
ATOM 4729 C C . ILE A 1 592 ? 21.078 -10.289 22.656 1 86.69 592 ILE A C 1
ATOM 4731 O O . ILE A 1 592 ? 21.828 -10.086 23.625 1 86.69 592 ILE A O 1
ATOM 4735 N N . ASP A 1 593 ? 20.156 -11.172 22.734 1 83.56 593 ASP A N 1
ATOM 4736 C CA . ASP A 1 593 ? 19.922 -12 23.906 1 83.56 593 ASP A CA 1
ATOM 4737 C C . ASP A 1 593 ? 21.125 -12.891 24.203 1 83.56 593 ASP A C 1
ATOM 4739 O O . ASP A 1 593 ? 21.531 -13.047 25.359 1 83.56 593 ASP A O 1
ATOM 4743 N N . GLU A 1 594 ? 21.672 -13.43 23.172 1 85 594 GLU A N 1
ATOM 4744 C CA . GLU A 1 594 ? 22.844 -14.281 23.312 1 85 594 GLU A CA 1
ATOM 4745 C C . GLU A 1 594 ? 24.031 -13.484 23.844 1 85 594 GLU A C 1
ATOM 4747 O O . GLU A 1 594 ? 24.734 -13.938 24.75 1 85 594 GLU A O 1
ATOM 4752 N N . ALA A 1 595 ? 24.203 -12.398 23.219 1 88.69 595 ALA A N 1
ATOM 4753 C CA . ALA A 1 595 ? 25.312 -11.562 23.641 1 88.69 595 ALA A CA 1
ATOM 4754 C C . ALA A 1 595 ? 25.141 -11.086 25.078 1 88.69 595 ALA A C 1
ATOM 4756 O O . ALA A 1 595 ? 26.109 -11.008 25.828 1 88.69 595 ALA A O 1
ATOM 4757 N N . SER A 1 596 ? 23.953 -10.789 25.375 1 84.81 596 SER A N 1
ATOM 4758 C CA . SER A 1 596 ? 23.672 -10.328 26.734 1 84.81 596 SER A CA 1
ATOM 4759 C C . SER A 1 596 ? 23.953 -11.422 27.766 1 84.81 596 SER A C 1
ATOM 4761 O O . SER A 1 596 ? 24.422 -11.141 28.875 1 84.81 596 SER A O 1
ATOM 4763 N N . LYS A 1 597 ? 23.688 -12.602 27.484 1 84.06 597 LYS A N 1
ATOM 4764 C CA . LYS A 1 597 ? 23.938 -13.727 28.375 1 84.06 597 LYS A CA 1
ATOM 4765 C C . LYS A 1 597 ? 25.438 -13.953 28.562 1 84.06 597 LYS A C 1
ATOM 4767 O O . LYS A 1 597 ? 25.891 -14.203 29.672 1 84.06 597 LYS A O 1
ATOM 4772 N N . ILE A 1 598 ? 26.109 -13.812 27.516 1 86.06 598 ILE A N 1
ATOM 4773 C CA . ILE A 1 598 ? 27.547 -14.039 27.562 1 86.06 598 ILE A CA 1
ATOM 4774 C C . ILE A 1 598 ? 28.219 -12.906 28.328 1 86.06 598 ILE A C 1
ATOM 4776 O O . ILE A 1 598 ? 29.172 -13.141 29.078 1 86.06 598 ILE A O 1
ATOM 4780 N N . LEU A 1 599 ? 27.703 -11.734 28.141 1 88.5 599 LEU A N 1
ATOM 4781 C CA . LEU A 1 599 ? 28.359 -10.555 28.672 1 88.5 599 LEU A CA 1
ATOM 4782 C C . LEU A 1 599 ? 27.828 -10.219 30.062 1 88.5 599 LEU A C 1
ATOM 4784 O O . LEU A 1 599 ? 28.203 -9.195 30.656 1 88.5 599 LEU A O 1
ATOM 4788 N N . LYS A 1 600 ? 26.875 -10.953 30.5 1 80.75 600 LYS A N 1
ATOM 4789 C CA . LYS A 1 600 ? 26.375 -10.734 31.859 1 80.75 600 LYS A CA 1
ATOM 4790 C C . LYS A 1 600 ? 27.5 -10.773 32.875 1 80.75 600 LYS A C 1
ATOM 4792 O O . LYS A 1 600 ? 27.484 -10.039 33.875 1 80.75 600 LYS A O 1
ATOM 4797 N N . GLU A 1 601 ? 28.453 -11.586 32.594 1 72.88 601 GLU A N 1
ATOM 4798 C CA . GLU A 1 601 ? 29.531 -11.773 33.562 1 72.88 601 GLU A CA 1
ATOM 4799 C C . GLU A 1 601 ? 30.719 -10.859 33.25 1 72.88 601 GLU A C 1
ATOM 4801 O O . GLU A 1 601 ? 31.797 -11.023 33.812 1 72.88 601 GLU A O 1
ATOM 4806 N N . ALA A 1 602 ? 30.406 -9.945 32.25 1 73.56 602 ALA A N 1
ATOM 4807 C CA . ALA A 1 602 ? 31.5 -9.094 31.844 1 73.56 602 ALA A CA 1
ATOM 4808 C C . ALA A 1 602 ? 31.859 -8.078 32.938 1 73.56 602 ALA A C 1
ATOM 4810 O O . ALA A 1 602 ? 30.969 -7.516 33.562 1 73.56 602 ALA A O 1
ATOM 4811 N N . LYS A 1 603 ? 33.125 -8.023 33.344 1 62.34 603 LYS A N 1
ATOM 4812 C CA . LYS A 1 603 ? 33.688 -7.195 34.438 1 62.34 603 LYS A CA 1
ATOM 4813 C C . LYS A 1 603 ? 33.375 -5.719 34.188 1 62.34 603 LYS A C 1
ATOM 4815 O O . LYS A 1 603 ? 33.125 -4.973 35.125 1 62.34 603 LYS A O 1
ATOM 4820 N N . ASN A 1 604 ? 33.5 -5.238 32.875 1 69.38 604 ASN A N 1
ATOM 4821 C CA . ASN A 1 604 ? 33.281 -3.844 32.5 1 69.38 604 ASN A CA 1
ATOM 4822 C C . ASN A 1 604 ? 32.281 -3.705 31.359 1 69.38 604 ASN A C 1
ATOM 4824 O O . ASN A 1 604 ? 32.344 -4.426 30.359 1 69.38 604 ASN A O 1
ATOM 4828 N N . ASN A 1 605 ? 31.344 -2.746 31.609 1 75.5 605 ASN A N 1
ATOM 4829 C CA . ASN A 1 605 ? 30.234 -2.568 30.672 1 75.5 605 ASN A CA 1
ATOM 4830 C C . ASN A 1 605 ? 30.625 -1.656 29.516 1 75.5 605 ASN A C 1
ATOM 4832 O O . ASN A 1 605 ? 29.797 -1.386 28.641 1 75.5 605 ASN A O 1
ATOM 4836 N N . LYS A 1 606 ? 31.922 -1.255 29.609 1 82.19 606 LYS A N 1
ATOM 4837 C CA . LYS A 1 606 ? 32.406 -0.48 28.469 1 82.19 606 LYS A CA 1
ATOM 4838 C C . LYS A 1 606 ? 32.719 -1.388 27.281 1 82.19 606 LYS A C 1
ATOM 4840 O O . LYS A 1 606 ? 32.844 -2.604 27.453 1 82.19 606 LYS A O 1
ATOM 4845 N N . ILE A 1 607 ? 32.781 -0.868 26.062 1 88.12 607 ILE A N 1
ATOM 4846 C CA . ILE A 1 607 ? 32.938 -1.627 24.828 1 88.12 607 ILE A CA 1
ATOM 4847 C C . ILE A 1 607 ? 34.25 -2.43 24.906 1 88.12 607 ILE A C 1
ATOM 4849 O O . ILE A 1 607 ? 34.312 -3.562 24.422 1 88.12 607 ILE A O 1
ATOM 4853 N N . ASP A 1 608 ? 35.312 -1.858 25.484 1 85.75 608 ASP A N 1
ATOM 4854 C CA . ASP A 1 608 ? 36.594 -2.529 25.578 1 85.75 608 ASP A CA 1
ATOM 4855 C C . ASP A 1 608 ? 36.5 -3.789 26.422 1 85.75 608 ASP A C 1
ATOM 4857 O O . ASP A 1 608 ? 37.031 -4.836 26.062 1 85.75 608 ASP A O 1
ATOM 4861 N N . GLY A 1 609 ? 35.875 -3.639 27.594 1 86.38 609 GLY A N 1
ATOM 4862 C CA . GLY A 1 609 ? 35.656 -4.789 28.469 1 86.38 609 GLY A CA 1
ATOM 4863 C C . GLY A 1 609 ? 34.812 -5.875 27.844 1 86.38 609 GLY A C 1
ATOM 4864 O O . GLY A 1 609 ? 35.094 -7.062 28.016 1 86.38 609 GLY A O 1
ATOM 4865 N N . ARG A 1 610 ? 33.844 -5.508 27.125 1 90.75 610 ARG A N 1
ATOM 4866 C CA . ARG A 1 610 ? 32.969 -6.453 26.453 1 90.75 610 ARG A CA 1
ATOM 4867 C C . ARG A 1 610 ? 33.719 -7.227 25.375 1 90.75 610 ARG A C 1
ATOM 4869 O O . ARG A 1 610 ? 33.531 -8.438 25.234 1 90.75 610 ARG A O 1
ATOM 4876 N N . CYS A 1 611 ? 34.5 -6.48 24.609 1 91.94 611 CYS A N 1
ATOM 4877 C CA . CYS A 1 611 ? 35.281 -7.105 23.547 1 91.94 611 CYS A CA 1
ATOM 4878 C C . CYS A 1 611 ? 36.281 -8.109 24.094 1 91.94 611 CYS A C 1
ATOM 4880 O O . CYS A 1 611 ? 36.469 -9.18 23.531 1 91.94 611 CYS A O 1
ATOM 4882 N N . GLU A 1 612 ? 36.875 -7.754 25.234 1 89.75 612 GLU A N 1
ATOM 4883 C CA . GLU A 1 612 ? 37.844 -8.656 25.859 1 89.75 612 GLU A CA 1
ATOM 4884 C C . GLU A 1 612 ? 37.156 -9.938 26.344 1 89.75 612 GLU A C 1
ATOM 4886 O O . GLU A 1 612 ? 37.688 -11.031 26.172 1 89.75 612 GLU A O 1
ATOM 4891 N N . THR A 1 613 ? 36.031 -9.789 26.906 1 90.75 613 THR A N 1
ATOM 4892 C CA . THR A 1 613 ? 35.312 -10.938 27.406 1 90.75 613 THR A CA 1
ATOM 4893 C C . THR A 1 613 ? 34.906 -11.859 26.266 1 90.75 613 THR A C 1
ATOM 4895 O O . THR A 1 613 ? 34.938 -13.086 26.391 1 90.75 613 THR A O 1
ATOM 4898 N N . LEU A 1 614 ? 34.5 -11.297 25.188 1 91.62 614 LEU A N 1
ATOM 4899 C CA . LEU A 1 614 ? 34.062 -12.078 24.031 1 91.62 614 LEU A CA 1
ATOM 4900 C C . LEU A 1 614 ? 35.219 -12.844 23.422 1 91.62 614 LEU A C 1
ATOM 4902 O O . LEU A 1 614 ? 35.062 -13.984 22.969 1 91.62 614 LEU A O 1
ATOM 4906 N N . MET A 1 615 ? 36.375 -12.234 23.453 1 90.25 615 MET A N 1
ATOM 4907 C CA . MET A 1 615 ? 37.531 -12.852 22.844 1 90.25 615 MET A CA 1
ATOM 4908 C C . MET A 1 615 ? 38.031 -14.031 23.672 1 90.25 615 MET A C 1
ATOM 4910 O O . MET A 1 615 ? 38.781 -14.875 23.188 1 90.25 615 MET A O 1
ATOM 4914 N N . GLU A 1 616 ? 37.5 -14.156 24.844 1 87.94 616 GLU A N 1
ATOM 4915 C CA . GLU A 1 616 ? 37.906 -15.234 25.734 1 87.94 616 GLU A CA 1
ATOM 4916 C C . GLU A 1 616 ? 37 -16.453 25.594 1 87.94 616 GLU A C 1
ATOM 4918 O O . GLU A 1 616 ? 37.344 -17.547 26.062 1 87.94 616 GLU A O 1
ATOM 4923 N N . ILE A 1 617 ? 36 -16.266 24.859 1 87.06 617 ILE A N 1
ATOM 4924 C CA . ILE A 1 617 ? 35.062 -17.375 24.719 1 87.06 617 ILE A CA 1
ATOM 4925 C C . ILE A 1 617 ? 35.656 -18.453 23.844 1 87.06 617 ILE A C 1
ATOM 4927 O O . ILE A 1 617 ? 36.375 -18.172 22.891 1 87.06 617 ILE A O 1
ATOM 4931 N N . ASN A 1 618 ? 35.281 -19.703 24.203 1 80.31 618 ASN A N 1
ATOM 4932 C CA . ASN A 1 618 ? 35.75 -20.828 23.391 1 80.31 618 ASN A CA 1
ATOM 4933 C C . ASN A 1 618 ? 34.906 -20.969 22.109 1 80.31 618 ASN A C 1
ATOM 4935 O O . ASN A 1 618 ? 33.688 -21.094 22.172 1 80.31 618 ASN A O 1
ATOM 4939 N N . THR A 1 619 ? 35.562 -20.828 21.062 1 79.31 619 THR A N 1
ATOM 4940 C CA . THR A 1 619 ? 34.906 -20.875 19.766 1 79.31 619 THR A CA 1
ATOM 4941 C C . THR A 1 619 ? 35.188 -22.188 19.047 1 79.31 619 THR A C 1
ATOM 4943 O O . THR A 1 619 ? 34.906 -22.312 17.844 1 79.31 619 THR A O 1
ATOM 4946 N N . ASP A 1 620 ? 35.656 -23.219 19.812 1 69.62 620 ASP A N 1
ATOM 4947 C CA . ASP A 1 620 ? 36 -24.5 19.188 1 69.62 620 ASP A CA 1
ATOM 4948 C C . ASP A 1 620 ? 34.719 -25.203 18.703 1 69.62 620 ASP A C 1
ATOM 4950 O O . ASP A 1 620 ? 33.75 -25.359 19.469 1 69.62 620 ASP A O 1
ATOM 4954 N N . GLY A 1 621 ? 34.5 -25.594 17.469 1 64.25 621 GLY A N 1
ATOM 4955 C CA . GLY A 1 621 ? 33.406 -26.312 16.875 1 64.25 621 GLY A CA 1
ATOM 4956 C C . GLY A 1 621 ? 32.281 -25.406 16.391 1 64.25 621 GLY A C 1
ATOM 4957 O O . GLY A 1 621 ? 31.172 -25.859 16.094 1 64.25 621 GLY A O 1
ATOM 4958 N N . CYS A 1 622 ? 32.406 -24.172 16.359 1 64 622 CYS A N 1
ATOM 4959 C CA . CYS A 1 622 ? 31.359 -23.172 16.172 1 64 622 CYS A CA 1
ATOM 4960 C C . CYS A 1 622 ? 31.016 -23 14.703 1 64 622 CYS A C 1
ATOM 4962 O O . CYS A 1 622 ? 30.219 -22.125 14.344 1 64 622 CYS A O 1
ATOM 4964 N N . VAL A 1 623 ? 31.5 -23.812 13.836 1 62.31 623 VAL A N 1
ATOM 4965 C CA . VAL A 1 623 ? 31.25 -23.594 12.414 1 62.31 623 VAL A CA 1
ATOM 4966 C C . VAL A 1 623 ? 29.922 -24.234 12.031 1 62.31 623 VAL A C 1
ATOM 4968 O O . VAL A 1 623 ? 29.375 -23.969 10.953 1 62.31 623 VAL A O 1
ATOM 4971 N N . ASP A 1 624 ? 29.297 -24.938 13.023 1 57.22 624 ASP A N 1
ATOM 4972 C CA . ASP A 1 624 ? 28.062 -25.625 12.648 1 57.22 624 ASP A CA 1
ATOM 4973 C C . ASP A 1 624 ? 26.859 -24.688 12.711 1 57.22 624 ASP A C 1
ATOM 4975 O O . ASP A 1 624 ? 26.891 -23.688 13.43 1 57.22 624 ASP A O 1
ATOM 4979 N N . ASP A 1 625 ? 25.891 -24.922 11.852 1 56.94 625 ASP A N 1
ATOM 4980 C CA . ASP A 1 625 ? 24.688 -24.141 11.594 1 56.94 625 ASP A CA 1
ATOM 4981 C C . ASP A 1 625 ? 23.922 -23.859 12.891 1 56.94 625 ASP A C 1
ATOM 4983 O O . ASP A 1 625 ? 23.219 -22.859 13 1 56.94 625 ASP A O 1
ATOM 4987 N N . GLU A 1 626 ? 24.219 -24.703 13.914 1 58.22 626 GLU A N 1
ATOM 4988 C CA . GLU A 1 626 ? 23.406 -24.594 15.125 1 58.22 626 GLU A CA 1
ATOM 4989 C C . GLU A 1 626 ? 24.062 -23.656 16.141 1 58.22 626 GLU A C 1
ATOM 4991 O O . GLU A 1 626 ? 23.484 -23.359 17.188 1 58.22 626 GLU A O 1
ATOM 4996 N N . THR A 1 627 ? 25.188 -23.109 15.688 1 66.62 627 THR A N 1
ATOM 4997 C CA . THR A 1 627 ? 25.922 -22.344 16.688 1 66.62 627 THR A CA 1
ATOM 4998 C C . THR A 1 627 ? 25.422 -20.906 16.75 1 66.62 627 THR A C 1
ATOM 5000 O O . THR A 1 627 ? 24.812 -20.422 15.805 1 66.62 627 THR A O 1
ATOM 5003 N N . ILE A 1 628 ? 25.719 -20.297 17.984 1 80.81 628 ILE A N 1
ATOM 5004 C CA . ILE A 1 628 ? 25.359 -18.938 18.344 1 80.81 628 ILE A CA 1
ATOM 5005 C C . ILE A 1 628 ? 26.094 -17.953 17.438 1 80.81 628 ILE A C 1
ATOM 5007 O O . ILE A 1 628 ? 27.297 -18.094 17.188 1 80.81 628 ILE A O 1
ATOM 5011 N N . LEU A 1 629 ? 25.469 -16.984 16.859 1 88.38 629 LEU A N 1
ATOM 5012 C CA . LEU A 1 629 ? 26 -16.047 15.891 1 88.38 629 LEU A CA 1
ATOM 5013 C C . LEU A 1 629 ? 27.141 -15.219 16.5 1 88.38 629 LEU A C 1
ATOM 5015 O O . LEU A 1 629 ? 28.109 -14.898 15.812 1 88.38 629 LEU A O 1
ATOM 5019 N N . VAL A 1 630 ? 27.031 -14.938 17.75 1 90.69 630 VAL A N 1
ATOM 5020 C CA . VAL A 1 630 ? 28.047 -14.141 18.438 1 90.69 630 VAL A CA 1
ATOM 5021 C C . VAL A 1 630 ? 29.359 -14.906 18.484 1 90.69 630 VAL A C 1
ATOM 5023 O O . VAL A 1 630 ? 30.438 -14.344 18.234 1 90.69 630 VAL A O 1
ATOM 5026 N N . ALA A 1 631 ? 29.281 -16.172 18.75 1 91.19 631 ALA A N 1
ATOM 5027 C CA . ALA A 1 631 ? 30.469 -17.016 18.812 1 91.19 631 ALA A CA 1
ATOM 5028 C C . ALA A 1 631 ? 31.109 -17.156 17.422 1 91.19 631 ALA A C 1
ATOM 5030 O O . ALA A 1 631 ? 32.344 -17.203 17.312 1 91.19 631 ALA A O 1
ATOM 5031 N N . ARG A 1 632 ? 30.328 -17.188 16.438 1 91.5 632 ARG A N 1
ATOM 5032 C CA . ARG A 1 632 ? 30.828 -17.234 15.078 1 91.5 632 ARG A CA 1
ATOM 5033 C C . ARG A 1 632 ? 31.562 -15.961 14.711 1 91.5 632 ARG A C 1
ATOM 5035 O O . ARG A 1 632 ? 32.594 -16 14.016 1 91.5 632 ARG A O 1
ATOM 5042 N N . GLY A 1 633 ? 31 -14.852 15.164 1 93.69 633 GLY A N 1
ATOM 5043 C CA . GLY A 1 633 ? 31.672 -13.586 14.938 1 93.69 633 GLY A CA 1
ATOM 5044 C C . GLY A 1 633 ? 33.031 -13.5 15.609 1 93.69 633 GLY A C 1
ATOM 5045 O O . GLY A 1 633 ? 33.969 -12.969 15.031 1 93.69 633 GLY A O 1
ATOM 5046 N N . VAL A 1 634 ? 33.062 -14.07 16.781 1 94 634 VAL A N 1
ATOM 5047 C CA . VAL A 1 634 ? 34.344 -14.086 17.531 1 94 634 VAL A CA 1
ATOM 5048 C C . VAL A 1 634 ? 35.344 -14.992 16.828 1 94 634 VAL A C 1
ATOM 5050 O O . VAL A 1 634 ? 36.531 -14.656 16.703 1 94 634 VAL A O 1
ATOM 5053 N N . HIS A 1 635 ? 34.875 -16.109 16.391 1 92.81 635 HIS A N 1
ATOM 5054 C CA . HIS A 1 635 ? 35.75 -17.031 15.664 1 92.81 635 HIS A CA 1
ATOM 5055 C C . HIS A 1 635 ? 36.312 -16.375 14.414 1 92.81 635 HIS A C 1
ATOM 5057 O O . HIS A 1 635 ? 37.5 -16.531 14.117 1 92.81 635 HIS A O 1
ATOM 5063 N N . LEU A 1 636 ? 35.469 -15.672 13.688 1 93.69 636 LEU A N 1
ATOM 5064 C CA . LEU A 1 636 ? 35.938 -14.969 12.484 1 93.69 636 LEU A CA 1
ATOM 5065 C C . LEU A 1 636 ? 36.969 -13.906 12.836 1 93.69 636 LEU A C 1
ATOM 5067 O O . LEU A 1 636 ? 37.938 -13.734 12.109 1 93.69 636 LEU A O 1
ATOM 5071 N N . ALA A 1 637 ? 36.75 -13.164 13.875 1 94.75 637 ALA A N 1
ATOM 5072 C CA . ALA A 1 637 ? 37.719 -12.148 14.312 1 94.75 637 ALA A CA 1
ATOM 5073 C C . ALA A 1 637 ? 39.094 -12.773 14.586 1 94.75 637 ALA A C 1
ATOM 5075 O O . ALA A 1 637 ? 40.125 -12.203 14.211 1 94.75 637 ALA A O 1
ATOM 5076 N N . ARG A 1 638 ? 39.125 -13.906 15.211 1 92.06 638 ARG A N 1
ATOM 5077 C CA . ARG A 1 638 ? 40.375 -14.602 15.516 1 92.06 638 ARG A CA 1
ATOM 5078 C C . ARG A 1 638 ? 41.094 -15.031 14.234 1 92.06 638 ARG A C 1
ATOM 5080 O O . ARG A 1 638 ? 42.312 -14.938 14.141 1 92.06 638 ARG A O 1
ATOM 5087 N N . GLN A 1 639 ? 40.344 -15.516 13.344 1 90.75 639 GLN A N 1
ATOM 5088 C CA . GLN A 1 639 ? 40.906 -15.93 12.07 1 90.75 639 GLN A CA 1
ATOM 5089 C C . GLN A 1 639 ? 41.5 -14.734 11.328 1 90.75 639 GLN A C 1
ATOM 5091 O O . GLN A 1 639 ? 42.531 -14.859 10.68 1 90.75 639 GLN A O 1
ATOM 5096 N N . LEU A 1 640 ? 40.844 -13.633 11.445 1 92.44 640 LEU A N 1
ATOM 5097 C CA . LEU A 1 640 ? 41.312 -12.43 10.766 1 92.44 640 LEU A CA 1
ATOM 5098 C C . LEU A 1 640 ? 42.562 -11.859 11.445 1 92.44 640 LEU A C 1
ATOM 5100 O O . LEU A 1 640 ? 43.438 -11.312 10.781 1 92.44 640 LEU A O 1
ATOM 5104 N N . MET A 1 641 ? 42.656 -11.992 12.734 1 87.81 641 MET A N 1
ATOM 5105 C CA . MET A 1 641 ? 43.719 -11.359 13.492 1 87.81 641 MET A CA 1
ATOM 5106 C C . MET A 1 641 ? 44.906 -12.305 13.664 1 87.81 641 MET A C 1
ATOM 5108 O O . MET A 1 641 ? 46.062 -11.867 13.648 1 87.81 641 MET A O 1
ATOM 5112 N N . ILE A 1 642 ? 44.656 -13.508 13.891 1 74.25 642 ILE A N 1
ATOM 5113 C CA . ILE A 1 642 ? 45.719 -14.391 14.375 1 74.25 642 ILE A CA 1
ATOM 5114 C C . ILE A 1 642 ? 46.094 -15.398 13.297 1 74.25 642 ILE A C 1
ATOM 5116 O O . ILE A 1 642 ? 47.281 -15.555 12.961 1 74.25 642 ILE A O 1
ATOM 5120 N N . ASP A 1 643 ? 45.219 -16.031 12.695 1 68.75 643 ASP A N 1
ATOM 5121 C CA . ASP A 1 643 ? 45.5 -17.266 11.961 1 68.75 643 ASP A CA 1
ATOM 5122 C C . ASP A 1 643 ? 45.781 -16.969 10.492 1 68.75 643 ASP A C 1
ATOM 5124 O O . ASP A 1 643 ? 46.75 -17.516 9.93 1 68.75 643 ASP A O 1
ATOM 5128 N N . ASN A 1 644 ? 45 -16.062 9.953 1 67.38 644 ASN A N 1
ATOM 5129 C CA . ASN A 1 644 ? 45.031 -16.094 8.492 1 67.38 644 ASN A CA 1
ATOM 5130 C C . ASN A 1 644 ? 45.656 -14.812 7.926 1 67.38 644 ASN A C 1
ATOM 5132 O O . ASN A 1 644 ? 46.344 -14.844 6.902 1 67.38 644 ASN A O 1
ATOM 5136 N N . ILE A 1 645 ? 45.344 -13.648 8.578 1 77 645 ILE A N 1
ATOM 5137 C CA . ILE A 1 645 ? 45.719 -12.391 7.957 1 77 645 ILE A CA 1
ATOM 5138 C C . ILE A 1 645 ? 46.531 -11.555 8.953 1 77 645 ILE A C 1
ATOM 5140 O O . ILE A 1 645 ? 45.969 -10.656 9.602 1 77 645 ILE A O 1
ATOM 5144 N N . GLN A 1 646 ? 47.75 -11.836 9.094 1 74.38 646 GLN A N 1
ATOM 5145 C CA . GLN A 1 646 ? 48.562 -11.219 10.156 1 74.38 646 GLN A CA 1
ATOM 5146 C C . GLN A 1 646 ? 48.906 -9.773 9.805 1 74.38 646 GLN A C 1
ATOM 5148 O O . GLN A 1 646 ? 49.031 -8.93 10.695 1 74.38 646 GLN A O 1
ATOM 5153 N N . ASP A 1 647 ? 48.844 -9.461 8.578 1 87.31 647 ASP A N 1
ATOM 5154 C CA . ASP A 1 647 ? 49.219 -8.117 8.156 1 87.31 647 ASP A CA 1
ATOM 5155 C C . ASP A 1 647 ? 48.031 -7.156 8.305 1 87.31 647 ASP A C 1
ATOM 5157 O O . ASP A 1 647 ? 46.906 -7.445 7.844 1 87.31 647 ASP A O 1
ATOM 5161 N N . PHE A 1 648 ? 48.312 -6.027 8.984 1 90.5 648 PHE A N 1
ATOM 5162 C CA . PHE A 1 648 ? 47.312 -5 9.266 1 90.5 648 PHE A CA 1
ATOM 5163 C C . PHE A 1 648 ? 46.719 -4.484 7.973 1 90.5 648 PHE A C 1
ATOM 5165 O O . PHE A 1 648 ? 45.469 -4.406 7.855 1 90.5 648 PHE A O 1
ATOM 5172 N N . THR A 1 649 ? 47.531 -4.125 7.047 1 90.12 649 THR A N 1
ATOM 5173 C CA . THR A 1 649 ? 47.062 -3.518 5.801 1 90.12 649 THR A CA 1
ATOM 5174 C C . THR A 1 649 ? 46.188 -4.484 5.016 1 90.12 649 THR A C 1
ATOM 5176 O O . THR A 1 649 ? 45.125 -4.098 4.504 1 90.12 649 THR A O 1
ATOM 5179 N N . THR A 1 650 ? 46.625 -5.719 5 1 91.44 650 THR A N 1
ATOM 5180 C CA . THR A 1 650 ? 45.844 -6.727 4.266 1 91.44 650 THR A CA 1
ATOM 5181 C C . THR A 1 650 ? 44.531 -7.02 4.969 1 91.44 650 THR A C 1
ATOM 5183 O O . THR A 1 650 ? 43.5 -7.176 4.316 1 91.44 650 THR A O 1
ATOM 5186 N N . ARG A 1 651 ? 44.594 -7.059 6.23 1 94.5 651 ARG A N 1
ATOM 5187 C CA . ARG A 1 651 ? 43.375 -7.34 7.016 1 94.5 651 ARG A CA 1
ATOM 5188 C C . ARG A 1 651 ? 42.312 -6.297 6.758 1 94.5 651 ARG A C 1
ATOM 5190 O O . ARG A 1 651 ? 41.156 -6.645 6.457 1 94.5 651 ARG A O 1
ATOM 5197 N N . TRP A 1 652 ? 42.625 -5.09 6.816 1 95.62 652 TRP A N 1
ATOM 5198 C CA . TRP A 1 652 ? 41.625 -4.031 6.715 1 95.62 652 TRP A CA 1
ATOM 5199 C C . TRP A 1 652 ? 41.219 -3.785 5.258 1 95.62 652 TRP A C 1
ATOM 5201 O O . TRP A 1 652 ? 40.156 -3.285 4.977 1 95.62 652 TRP A O 1
ATOM 5211 N N . LYS A 1 653 ? 42.125 -4.141 4.395 1 94.19 653 LYS A N 1
ATOM 5212 C CA . LYS A 1 653 ? 41.719 -4.164 2.992 1 94.19 653 LYS A CA 1
ATOM 5213 C C . LYS A 1 653 ? 40.625 -5.219 2.75 1 94.19 653 LYS A C 1
ATOM 5215 O O . LYS A 1 653 ? 39.656 -4.953 2.061 1 94.19 653 LYS A O 1
ATOM 5220 N N . VAL A 1 654 ? 40.812 -6.402 3.324 1 94.44 654 VAL A N 1
ATOM 5221 C CA . VAL A 1 654 ? 39.844 -7.484 3.201 1 94.44 654 VAL A CA 1
ATOM 5222 C C . VAL A 1 654 ? 38.5 -7.047 3.783 1 94.44 654 VAL A C 1
ATOM 5224 O O . VAL A 1 654 ? 37.469 -7.246 3.164 1 94.44 654 VAL A O 1
ATOM 5227 N N . LEU A 1 655 ? 38.562 -6.418 4.926 1 96.69 655 LEU A N 1
ATOM 5228 C CA . LEU A 1 655 ? 37.344 -5.98 5.598 1 96.69 655 LEU A CA 1
ATOM 5229 C C . LEU A 1 655 ? 36.656 -4.871 4.805 1 96.69 655 LEU A C 1
ATOM 5231 O O . LEU A 1 655 ? 35.438 -4.879 4.652 1 96.69 655 LEU A O 1
ATOM 5235 N N . SER A 1 656 ? 37.406 -3.953 4.355 1 96.88 656 SER A N 1
ATOM 5236 C CA . SER A 1 656 ? 36.844 -2.865 3.561 1 96.88 656 SER A CA 1
ATOM 5237 C C . SER A 1 656 ? 36.219 -3.389 2.273 1 96.88 656 SER A C 1
ATOM 5239 O O . SER A 1 656 ? 35.062 -3.068 1.963 1 96.88 656 SER A O 1
ATOM 5241 N N . ASP A 1 657 ? 36.969 -4.242 1.614 1 95.88 657 ASP A N 1
ATOM 5242 C CA . ASP A 1 657 ? 36.469 -4.805 0.364 1 95.88 657 ASP A CA 1
ATOM 5243 C C . ASP A 1 657 ? 35.219 -5.629 0.599 1 95.88 657 ASP A C 1
ATOM 5245 O O . ASP A 1 657 ? 34.281 -5.602 -0.215 1 95.88 657 ASP A O 1
ATOM 5249 N N . PHE A 1 658 ? 35.156 -6.352 1.689 1 95.56 658 PHE A N 1
ATOM 5250 C CA . PHE A 1 658 ? 34 -7.176 2.012 1 95.56 658 PHE A CA 1
ATOM 5251 C C . PHE A 1 658 ? 32.75 -6.316 2.211 1 95.56 658 PHE A C 1
ATOM 5253 O O . PHE A 1 658 ? 31.703 -6.598 1.64 1 95.56 658 PHE A O 1
ATOM 5260 N N . TRP A 1 659 ? 32.938 -5.305 2.977 1 97.62 659 TRP A N 1
ATOM 5261 C CA . TRP A 1 659 ? 31.766 -4.488 3.318 1 97.62 659 TRP A CA 1
ATOM 5262 C C . TRP A 1 659 ? 31.312 -3.662 2.119 1 97.62 659 TRP A C 1
ATOM 5264 O O . TRP A 1 659 ? 30.125 -3.387 1.964 1 97.62 659 TRP A O 1
ATOM 5274 N N . GLU A 1 660 ? 32.25 -3.223 1.313 1 96.88 660 GLU A N 1
ATOM 5275 C CA . GLU A 1 660 ? 31.891 -2.539 0.081 1 96.88 660 GLU A CA 1
ATOM 5276 C C . GLU A 1 660 ? 31.031 -3.436 -0.805 1 96.88 660 GLU A C 1
ATOM 5278 O O . GLU A 1 660 ? 29.984 -3.006 -1.307 1 96.88 660 GLU A O 1
ATOM 5283 N N . GLU A 1 661 ? 31.438 -4.617 -0.905 1 94.94 661 GLU A N 1
ATOM 5284 C CA . GLU A 1 661 ? 30.672 -5.566 -1.708 1 94.94 661 GLU A CA 1
ATOM 5285 C C . GLU A 1 661 ? 29.328 -5.887 -1.056 1 94.94 661 GLU A C 1
ATOM 5287 O O . GLU A 1 661 ? 28.312 -5.98 -1.74 1 94.94 661 GLU A O 1
ATOM 5292 N N . MET A 1 662 ? 29.359 -6.055 0.203 1 94.31 662 MET A N 1
ATOM 5293 C CA . MET A 1 662 ? 28.125 -6.367 0.935 1 94.31 662 MET A CA 1
ATOM 5294 C C . MET A 1 662 ? 27.109 -5.254 0.768 1 94.31 662 MET A C 1
ATOM 5296 O O . MET A 1 662 ? 25.906 -5.523 0.596 1 94.31 662 MET A O 1
ATOM 5300 N N . MET A 1 663 ? 27.562 -4.035 0.808 1 95.69 663 MET A N 1
ATOM 5301 C CA . MET A 1 663 ? 26.672 -2.887 0.645 1 95.69 663 MET A CA 1
ATOM 5302 C C . MET A 1 663 ? 26 -2.908 -0.725 1 95.69 663 MET A C 1
ATOM 5304 O O . MET A 1 663 ? 24.812 -2.623 -0.841 1 95.69 663 MET A O 1
ATOM 5308 N N . LEU A 1 664 ? 26.734 -3.275 -1.684 1 95.62 664 LEU A N 1
ATOM 5309 C CA . LEU A 1 664 ? 26.188 -3.361 -3.037 1 95.62 664 LEU A CA 1
ATOM 5310 C C . LEU A 1 664 ? 25.266 -4.57 -3.18 1 95.62 664 LEU A C 1
ATOM 5312 O O . LEU A 1 664 ? 24.25 -4.5 -3.861 1 95.62 664 LEU A O 1
ATOM 5316 N N . TYR A 1 665 ? 25.594 -5.641 -2.443 1 93.81 665 TYR A N 1
ATOM 5317 C CA . TYR A 1 665 ? 24.844 -6.887 -2.531 1 93.81 665 TYR A CA 1
ATOM 5318 C C . TYR A 1 665 ? 23.469 -6.738 -1.884 1 93.81 665 TYR A C 1
ATOM 5320 O O . TYR A 1 665 ? 22.5 -7.336 -2.342 1 93.81 665 TYR A O 1
ATOM 5328 N N . VAL A 1 666 ? 23.359 -5.996 -0.9 1 93.56 666 VAL A N 1
ATOM 5329 C CA . VAL A 1 666 ? 22.125 -5.891 -0.143 1 93.56 666 VAL A CA 1
ATOM 5330 C C . VAL A 1 666 ? 21.25 -4.781 -0.729 1 93.56 666 VAL A C 1
ATOM 5332 O O . VAL A 1 666 ? 20.078 -4.648 -0.374 1 93.56 666 VAL A O 1
ATOM 5335 N N . SER A 1 667 ? 21.625 -4 -1.681 1 93.94 667 SER A N 1
ATOM 5336 C CA . SER A 1 667 ? 20.953 -2.799 -2.154 1 93.94 667 SER A CA 1
ATOM 5337 C C . SER A 1 667 ? 19.828 -3.146 -3.123 1 93.94 667 SER A C 1
ATOM 5339 O O . SER A 1 667 ? 18.75 -2.553 -3.068 1 93.94 667 SER A O 1
ATOM 5341 N N . PRO A 1 668 ? 20.016 -4.164 -3.994 1 91.38 668 PRO A N 1
ATOM 5342 C CA . PRO A 1 668 ? 18.891 -4.488 -4.879 1 91.38 668 PRO A CA 1
ATOM 5343 C C . PRO A 1 668 ? 17.688 -5.062 -4.129 1 91.38 668 PRO A C 1
ATOM 5345 O O . PRO A 1 668 ? 17.859 -5.77 -3.131 1 91.38 668 PRO A O 1
ATOM 5348 N N . SER A 1 669 ? 16.547 -4.656 -4.457 1 84.19 669 SER A N 1
ATOM 5349 C CA . SER A 1 669 ? 15.312 -5.074 -3.791 1 84.19 669 SER A CA 1
ATOM 5350 C C . SER A 1 669 ? 14.328 -5.688 -4.777 1 84.19 669 SER A C 1
ATOM 5352 O O . SER A 1 669 ? 14.281 -5.297 -5.945 1 84.19 669 SER A O 1
ATOM 5354 N N . ASP A 1 670 ? 13.531 -6.605 -4.277 1 79.75 670 ASP A N 1
ATOM 5355 C CA . ASP A 1 670 ? 12.461 -7.188 -5.078 1 79.75 670 ASP A CA 1
ATOM 5356 C C . ASP A 1 670 ? 11.367 -6.164 -5.359 1 79.75 670 ASP A C 1
ATOM 5358 O O . ASP A 1 670 ? 11.203 -5.203 -4.609 1 79.75 670 ASP A O 1
ATOM 5362 N N . ASP A 1 671 ? 10.641 -6.484 -6.387 1 75.06 671 ASP A N 1
ATOM 5363 C CA . ASP A 1 671 ? 9.609 -5.559 -6.84 1 75.06 671 ASP A CA 1
ATOM 5364 C C . ASP A 1 671 ? 8.523 -5.379 -5.777 1 75.06 671 ASP A C 1
ATOM 5366 O O . ASP A 1 671 ? 7.934 -4.305 -5.66 1 75.06 671 ASP A O 1
ATOM 5370 N N . ALA A 1 672 ? 8.359 -6.414 -5.031 1 73.31 672 ALA A N 1
ATOM 5371 C CA . ALA A 1 672 ? 7.316 -6.355 -4.008 1 73.31 672 ALA A CA 1
ATOM 5372 C C . ALA A 1 672 ? 7.699 -5.387 -2.893 1 73.31 672 ALA A C 1
ATOM 5374 O O . ALA A 1 672 ? 6.836 -4.926 -2.141 1 73.31 672 ALA A O 1
ATOM 5375 N N . ARG A 1 673 ? 8.938 -4.863 -2.885 1 83.81 673 ARG A N 1
ATOM 5376 C CA . ARG A 1 673 ? 9.406 -4.055 -1.763 1 83.81 673 ARG A CA 1
ATOM 5377 C C . ARG A 1 673 ? 9.961 -2.719 -2.246 1 83.81 673 ARG A C 1
ATOM 5379 O O . ARG A 1 673 ? 10.562 -1.976 -1.47 1 83.81 673 ARG A O 1
ATOM 5386 N N . VAL A 1 674 ? 9.727 -2.32 -3.42 1 88.56 674 VAL A N 1
ATOM 5387 C CA . VAL A 1 674 ? 10.289 -1.104 -3.992 1 88.56 674 VAL A CA 1
ATOM 5388 C C . VAL A 1 674 ? 9.648 0.121 -3.348 1 88.56 674 VAL A C 1
ATOM 5390 O O . VAL A 1 674 ? 10.281 1.174 -3.23 1 88.56 674 VAL A O 1
ATOM 5393 N N . ARG A 1 675 ? 8.508 -0.073 -2.844 1 89.12 675 ARG A N 1
ATOM 5394 C CA . ARG A 1 675 ? 7.758 1.035 -2.262 1 89.12 675 ARG A CA 1
ATOM 5395 C C . ARG A 1 675 ? 8.445 1.558 -1.004 1 89.12 675 ARG A C 1
ATOM 5397 O O . ARG A 1 675 ? 8.312 2.734 -0.662 1 89.12 675 ARG A O 1
ATOM 5404 N N . VAL A 1 676 ? 9.219 0.74 -0.367 1 91.62 676 VAL A N 1
ATOM 5405 C CA . VAL A 1 676 ? 9.906 1.115 0.864 1 91.62 676 VAL A CA 1
ATOM 5406 C C . VAL A 1 676 ? 10.914 2.223 0.575 1 91.62 676 VAL A C 1
ATOM 5408 O O . VAL A 1 676 ? 11.125 3.109 1.405 1 91.62 676 VAL A O 1
ATOM 5411 N N . HIS A 1 677 ? 11.492 2.193 -0.552 1 93.94 677 HIS A N 1
ATOM 5412 C CA . HIS A 1 677 ? 12.461 3.215 -0.931 1 93.94 677 HIS A CA 1
ATOM 5413 C C . HIS A 1 677 ? 11.789 4.574 -1.104 1 93.94 677 HIS A C 1
ATOM 5415 O O . HIS A 1 677 ? 12.406 5.609 -0.859 1 93.94 677 HIS A O 1
ATOM 5421 N N . LEU A 1 678 ? 10.562 4.543 -1.555 1 93.12 678 LEU A N 1
ATOM 5422 C CA . LEU A 1 678 ? 9.797 5.781 -1.678 1 93.12 678 LEU A CA 1
ATOM 5423 C C . LEU A 1 678 ? 9.438 6.336 -0.304 1 93.12 678 LEU A C 1
ATOM 5425 O O . LEU A 1 678 ? 9.445 7.555 -0.099 1 93.12 678 LEU A O 1
ATOM 5429 N N . GLU A 1 679 ? 9.18 5.496 0.632 1 89.75 679 GLU A N 1
ATOM 5430 C CA . GLU A 1 679 ? 8.734 5.891 1.965 1 89.75 679 GLU A CA 1
ATOM 5431 C C . GLU A 1 679 ? 9.867 6.531 2.758 1 89.75 679 GLU A C 1
ATOM 5433 O O . GLU A 1 679 ? 9.625 7.34 3.658 1 89.75 679 GLU A O 1
ATOM 5438 N N . VAL A 1 680 ? 11.117 6.23 2.4 1 90.88 680 VAL A N 1
ATOM 5439 C CA . VAL A 1 680 ? 12.25 6.711 3.191 1 90.88 680 VAL A CA 1
ATOM 5440 C C . VAL A 1 680 ? 12.719 8.062 2.654 1 90.88 680 VAL A C 1
ATOM 5442 O O . VAL A 1 680 ? 13.477 8.766 3.322 1 90.88 680 VAL A O 1
ATOM 5445 N N . LEU A 1 681 ? 12.297 8.438 1.472 1 91.44 681 LEU A N 1
ATOM 5446 C CA . LEU A 1 681 ? 12.789 9.648 0.83 1 91.44 681 LEU A CA 1
ATOM 5447 C C . LEU A 1 681 ? 12.5 10.875 1.691 1 91.44 681 LEU A C 1
ATOM 5449 O O . LEU A 1 681 ? 13.375 11.727 1.888 1 91.44 681 LEU A O 1
ATOM 5453 N N . PRO A 1 682 ? 11.328 10.961 2.338 1 88.38 682 PRO A N 1
ATOM 5454 C CA . PRO A 1 682 ? 11.086 12.141 3.172 1 88.38 682 PRO A CA 1
ATOM 5455 C C . PRO A 1 682 ? 11.789 12.062 4.527 1 88.38 682 PRO A C 1
ATOM 5457 O O . PRO A 1 682 ? 11.766 13.023 5.293 1 88.38 682 PRO A O 1
ATOM 5460 N N . ARG A 1 683 ? 12.414 10.977 4.789 1 85.81 683 ARG A N 1
ATOM 5461 C CA . ARG A 1 683 ? 13.102 10.797 6.066 1 85.81 683 ARG A CA 1
ATOM 5462 C C . ARG A 1 683 ? 14.609 10.867 5.895 1 85.81 683 ARG A C 1
ATOM 5464 O O . ARG A 1 683 ? 15.352 10.141 6.559 1 85.81 683 ARG A O 1
ATOM 5471 N N . GLY A 1 684 ? 15.07 11.648 4.961 1 81.12 684 GLY A N 1
ATOM 5472 C CA . GLY A 1 684 ? 16.5 11.867 4.785 1 81.12 684 GLY A CA 1
ATOM 5473 C C . GLY A 1 684 ? 17.078 11.07 3.631 1 81.12 684 GLY A C 1
ATOM 5474 O O . GLY A 1 684 ? 18.25 11.266 3.266 1 81.12 684 GLY A O 1
ATOM 5475 N N . GLY A 1 685 ? 16.422 10.156 3.023 1 81.56 685 GLY A N 1
ATOM 5476 C CA . GLY A 1 685 ? 16.875 9.445 1.838 1 81.56 685 GLY A CA 1
ATOM 5477 C C . GLY A 1 685 ? 17.969 8.438 2.129 1 81.56 685 GLY A C 1
ATOM 5478 O O . GLY A 1 685 ? 19.078 8.539 1.585 1 81.56 685 GLY A O 1
ATOM 5479 N N . GLU A 1 686 ? 17.891 7.457 2.762 1 87.94 686 GLU A N 1
ATOM 5480 C CA . GLU A 1 686 ? 18.859 6.438 3.139 1 87.94 686 GLU A CA 1
ATOM 5481 C C . GLU A 1 686 ? 19.859 6.18 2.006 1 87.94 686 GLU A C 1
ATOM 5483 O O . GLU A 1 686 ? 19.469 6.164 0.833 1 87.94 686 GLU A O 1
ATOM 5488 N N . PHE A 1 687 ? 21.172 6.02 2.328 1 94.38 687 PHE A N 1
ATOM 5489 C CA . PHE A 1 687 ? 22.234 5.793 1.358 1 94.38 687 PHE A CA 1
ATOM 5490 C C . PHE A 1 687 ? 21.938 4.57 0.5 1 94.38 687 PHE A C 1
ATOM 5492 O O . PHE A 1 687 ? 22.219 4.566 -0.702 1 94.38 687 PHE A O 1
ATOM 5499 N N . ILE A 1 688 ? 21.328 3.551 1.054 1 95.81 688 ILE A N 1
ATOM 5500 C CA . ILE A 1 688 ? 21.016 2.314 0.345 1 95.81 688 ILE A CA 1
ATOM 5501 C C . ILE A 1 688 ? 20.062 2.605 -0.802 1 95.81 688 ILE A C 1
ATOM 5503 O O . ILE A 1 688 ? 20.094 1.933 -1.834 1 95.81 688 ILE A O 1
ATOM 5507 N N . THR A 1 689 ? 19.172 3.545 -0.659 1 95.88 689 THR A N 1
ATOM 5508 C CA . THR A 1 689 ? 18.234 3.926 -1.707 1 95.88 689 THR A CA 1
ATOM 5509 C C . THR A 1 689 ? 18.969 4.543 -2.895 1 95.88 689 THR A C 1
ATOM 5511 O O . THR A 1 689 ? 18.594 4.328 -4.047 1 95.88 689 THR A O 1
ATOM 5514 N N . HIS A 1 690 ? 20.031 5.324 -2.596 1 95.81 690 HIS A N 1
ATOM 5515 C CA . HIS A 1 690 ? 20.859 5.883 -3.664 1 95.81 690 HIS A CA 1
ATOM 5516 C C . HIS A 1 690 ? 21.547 4.777 -4.457 1 95.81 690 HIS A C 1
ATOM 5518 O O . HIS A 1 690 ? 21.578 4.82 -5.691 1 95.81 690 HIS A O 1
ATOM 5524 N N . LEU A 1 691 ? 22.047 3.842 -3.723 1 96.44 691 LEU A N 1
ATOM 5525 C CA . LEU A 1 691 ? 22.719 2.727 -4.379 1 96.44 691 LEU A CA 1
ATOM 5526 C C . LEU A 1 691 ? 21.719 1.871 -5.152 1 96.44 691 LEU A C 1
ATOM 5528 O O . LEU A 1 691 ? 22.031 1.396 -6.25 1 96.44 691 LEU A O 1
ATOM 5532 N N . TRP A 1 692 ? 20.562 1.661 -4.551 1 96.25 692 TRP A N 1
ATOM 5533 C CA . TRP A 1 692 ? 19.5 0.918 -5.219 1 96.25 692 TRP A CA 1
ATOM 5534 C C . TRP A 1 692 ? 19.141 1.556 -6.559 1 96.25 692 TRP A C 1
ATOM 5536 O O . TRP A 1 692 ? 19 0.859 -7.566 1 96.25 692 TRP A O 1
ATOM 5546 N N . ALA A 1 693 ? 19 2.854 -6.578 1 96.88 693 ALA A N 1
ATOM 5547 C CA . ALA A 1 693 ? 18.672 3.572 -7.809 1 96.88 693 ALA A CA 1
ATOM 5548 C C . ALA A 1 693 ? 19.781 3.422 -8.836 1 96.88 693 ALA A C 1
ATOM 5550 O O . ALA A 1 693 ? 19.531 3.146 -10.016 1 96.88 693 ALA A O 1
ATOM 5551 N N . LEU A 1 694 ? 21 3.598 -8.383 1 96.62 694 LEU A N 1
ATOM 5552 C CA . LEU A 1 694 ? 22.141 3.471 -9.273 1 96.62 694 LEU A CA 1
ATOM 5553 C C . LEU A 1 694 ? 22.203 2.08 -9.898 1 96.62 694 LEU A C 1
ATOM 5555 O O . LEU A 1 694 ? 22.359 1.948 -11.109 1 96.62 694 LEU A O 1
ATOM 5559 N N . LEU A 1 695 ? 22.016 1.067 -9.117 1 95.88 695 LEU A N 1
ATOM 5560 C CA . LEU A 1 695 ? 22.078 -0.31 -9.602 1 95.88 695 LEU A CA 1
ATOM 5561 C C . LEU A 1 695 ? 20.922 -0.608 -10.539 1 95.88 695 LEU A C 1
ATOM 5563 O O . LEU A 1 695 ? 21.062 -1.39 -11.484 1 95.88 695 LEU A O 1
ATOM 5567 N N . THR A 1 696 ? 19.766 -0.016 -10.266 1 95.69 696 THR A N 1
ATOM 5568 C CA . THR A 1 696 ? 18.625 -0.171 -11.164 1 95.69 696 THR A CA 1
ATOM 5569 C C . THR A 1 696 ? 18.984 0.318 -12.57 1 95.69 696 THR A C 1
ATOM 5571 O O . THR A 1 696 ? 18.672 -0.346 -13.562 1 95.69 696 THR A O 1
ATOM 5574 N N . HIS A 1 697 ? 19.625 1.457 -12.625 1 96.19 697 HIS A N 1
ATOM 5575 C CA . HIS A 1 697 ? 20 2.023 -13.922 1 96.19 697 HIS A CA 1
ATOM 5576 C C . HIS A 1 697 ? 21.109 1.213 -14.578 1 96.19 697 HIS A C 1
ATOM 5578 O O . HIS A 1 697 ? 21.344 1.337 -15.781 1 96.19 697 HIS A O 1
ATOM 5584 N N . ALA A 1 698 ? 21.781 0.384 -13.766 1 95.06 698 ALA A N 1
ATOM 5585 C CA . ALA A 1 698 ? 22.828 -0.49 -14.289 1 95.06 698 ALA A CA 1
ATOM 5586 C C . ALA A 1 698 ? 22.234 -1.812 -14.773 1 95.06 698 ALA A C 1
ATOM 5588 O O . ALA A 1 698 ? 22.969 -2.666 -15.297 1 95.06 698 ALA A O 1
ATOM 5589 N N . GLY A 1 699 ? 21 -1.987 -14.555 1 92.69 699 GLY A N 1
ATOM 5590 C CA . GLY A 1 699 ? 20.344 -3.219 -14.961 1 92.69 699 GLY A CA 1
ATOM 5591 C C . GLY A 1 699 ? 20.422 -4.309 -13.906 1 92.69 699 GLY A C 1
ATOM 5592 O O . GLY A 1 699 ? 20.078 -5.465 -14.172 1 92.69 699 GLY A O 1
ATOM 5593 N N . VAL A 1 700 ? 20.922 -3.994 -12.727 1 92.12 700 VAL A N 1
ATOM 5594 C CA . VAL A 1 700 ? 21 -4.949 -11.633 1 92.12 700 VAL A CA 1
ATOM 5595 C C . VAL A 1 700 ? 19.766 -4.836 -10.742 1 92.12 700 VAL A C 1
ATOM 5597 O O . VAL A 1 700 ? 19.75 -4.074 -9.773 1 92.12 700 VAL A O 1
ATOM 5600 N N . LEU A 1 701 ? 18.797 -5.609 -11.031 1 87.81 701 LEU A N 1
ATOM 5601 C CA . LEU A 1 701 ? 17.484 -5.461 -10.391 1 87.81 701 LEU A CA 1
ATOM 5602 C C . LEU A 1 701 ? 17.359 -6.398 -9.188 1 87.81 701 LEU A C 1
ATOM 5604 O O . LEU A 1 701 ? 16.672 -6.09 -8.227 1 87.81 701 LEU A O 1
ATOM 5608 N N . LYS A 1 702 ? 17.859 -7.652 -9.344 1 81.12 702 LYS A N 1
ATOM 5609 C CA . LYS A 1 702 ? 17.766 -8.641 -8.273 1 81.12 702 LYS A CA 1
ATOM 5610 C C . LYS A 1 702 ? 19.141 -9.141 -7.859 1 81.12 702 LYS A C 1
ATOM 5612 O O . LYS A 1 702 ? 20.109 -8.992 -8.609 1 81.12 702 LYS A O 1
ATOM 5617 N N . ARG A 1 703 ? 19.047 -9.648 -6.633 1 75.56 703 ARG A N 1
ATOM 5618 C CA . ARG A 1 703 ? 20.297 -10.234 -6.133 1 75.56 703 ARG A CA 1
ATOM 5619 C C . ARG A 1 703 ? 20.578 -11.57 -6.816 1 75.56 703 ARG A C 1
ATOM 5621 O O . ARG A 1 703 ? 19.656 -12.281 -7.219 1 75.56 703 ARG A O 1
ATOM 5628 N N . GLY A 1 704 ? 21.641 -11.805 -7.34 1 58.62 704 GLY A N 1
ATOM 5629 C CA . GLY A 1 704 ? 21.984 -13.094 -7.902 1 58.62 704 GLY A CA 1
ATOM 5630 C C . GLY A 1 704 ? 21.719 -14.25 -6.957 1 58.62 704 GLY A C 1
ATOM 5631 O O . GLY A 1 704 ? 21.781 -14.086 -5.734 1 58.62 704 GLY A O 1
ATOM 5632 N N . SER A 1 705 ? 20.641 -15.117 -7.254 1 49.78 705 SER A N 1
ATOM 5633 C CA . SER A 1 705 ? 20.297 -16.266 -6.426 1 49.78 705 SER A CA 1
ATOM 5634 C C . SER A 1 705 ? 21.562 -16.984 -5.926 1 49.78 705 SER A C 1
ATOM 5636 O O . SER A 1 705 ? 22.469 -17.25 -6.707 1 49.78 705 SER A O 1
ATOM 5638 N N . THR A 1 706 ? 21.891 -16.812 -4.789 1 42.84 706 THR A N 1
ATOM 5639 C CA . THR A 1 706 ? 22.906 -17.703 -4.258 1 42.84 706 THR A CA 1
ATOM 5640 C C . THR A 1 706 ? 22.516 -19.172 -4.445 1 42.84 706 THR A C 1
ATOM 5642 O O . THR A 1 706 ? 23.266 -20.078 -4.07 1 42.84 706 THR A O 1
ATOM 5645 N N . GLU A 1 707 ? 21.219 -19.5 -4.566 1 40.72 707 GLU A N 1
ATOM 5646 C CA . GLU A 1 707 ? 20.938 -20.938 -4.609 1 40.72 707 GLU A CA 1
ATOM 5647 C C . GLU A 1 707 ? 21.531 -21.578 -5.859 1 40.72 707 GLU A C 1
ATOM 5649 O O . GLU A 1 707 ? 21.453 -21.016 -6.949 1 40.72 707 GLU A O 1
ATOM 5654 N N . PRO A 1 708 ? 22.359 -22.562 -5.695 1 32.66 708 PRO A N 1
ATOM 5655 C CA . PRO A 1 708 ? 22.766 -23.375 -6.852 1 32.66 708 PRO A CA 1
ATOM 5656 C C . PRO A 1 708 ? 21.625 -23.672 -7.801 1 32.66 708 PRO A C 1
ATOM 5658 O O . PRO A 1 708 ? 20.547 -24.078 -7.359 1 32.66 708 PRO A O 1
ATOM 5661 N N . LYS A 1 709 ? 21.438 -22.969 -8.797 1 34.03 709 LYS A N 1
ATOM 5662 C CA . LYS A 1 709 ? 20.531 -23.484 -9.812 1 34.03 709 LYS A CA 1
ATOM 5663 C C . LYS A 1 709 ? 20.719 -24.984 -10.016 1 34.03 709 LYS A C 1
ATOM 5665 O O . LYS A 1 709 ? 21.797 -25.438 -10.398 1 34.03 709 LYS A O 1
ATOM 5670 N N . ASP A 1 710 ? 20.156 -25.75 -9.281 1 26.31 710 ASP A N 1
ATOM 5671 C CA . ASP A 1 710 ? 20.156 -27.141 -9.734 1 26.31 710 ASP A CA 1
ATOM 5672 C C . ASP A 1 710 ? 19.797 -27.25 -11.211 1 26.31 710 ASP A C 1
ATOM 5674 O O . ASP A 1 710 ? 18.656 -26.938 -11.594 1 26.31 710 ASP A O 1
ATOM 5678 N N . VAL A 1 711 ? 20.609 -26.766 -11.992 1 28.16 711 VAL A N 1
ATOM 5679 C CA . VAL A 1 711 ? 20.516 -27.359 -13.328 1 28.16 711 VAL A CA 1
ATOM 5680 C C . VAL A 1 711 ? 20.234 -28.859 -13.203 1 28.16 711 VAL A C 1
ATOM 5682 O O . VAL A 1 711 ? 21.078 -29.609 -12.703 1 28.16 711 VAL A O 1
ATOM 5685 N N . VAL A 1 712 ? 19 -29.219 -13.094 1 22.17 712 VAL A N 1
ATOM 5686 C CA . VAL A 1 712 ? 18.781 -30.562 -13.656 1 22.17 712 VAL A CA 1
ATOM 5687 C C . VAL A 1 712 ? 18.812 -30.484 -15.18 1 22.17 712 VAL A C 1
ATOM 5689 O O . VAL A 1 712 ? 18.203 -29.594 -15.781 1 22.17 712 VAL A O 1
ATOM 5692 N N . MET B 1 1 ? -46.188 60.469 38.719 1 26 1 MET B N 1
ATOM 5693 C CA . MET B 1 1 ? -45.875 59.062 38.562 1 26 1 MET B CA 1
ATOM 5694 C C . MET B 1 1 ? -45.406 58.75 37.125 1 26 1 MET B C 1
ATOM 5696 O O . MET B 1 1 ? -46.25 58.594 36.219 1 26 1 MET B O 1
ATOM 5700 N N . ALA B 1 2 ? -44.375 59.312 36.719 1 30.28 2 ALA B N 1
ATOM 5701 C CA . ALA B 1 2 ? -43.844 59.344 35.375 1 30.28 2 ALA B CA 1
ATOM 5702 C C . ALA B 1 2 ? -43.406 57.969 34.938 1 30.28 2 ALA B C 1
ATOM 5704 O O . ALA B 1 2 ? -42.75 57.219 35.656 1 30.28 2 ALA B O 1
ATOM 5705 N N . LEU B 1 3 ? -44.25 57.312 34.062 1 30.84 3 LEU B N 1
ATOM 5706 C CA . LEU B 1 3 ? -44.125 56.031 33.344 1 30.84 3 LEU B CA 1
ATOM 5707 C C . LEU B 1 3 ? -42.719 55.875 32.75 1 30.84 3 LEU B C 1
ATOM 5709 O O . LEU B 1 3 ? -42.219 56.781 32.094 1 30.84 3 LEU B O 1
ATOM 5713 N N . ALA B 1 4 ? -41.875 55.125 33.531 1 40.62 4 ALA B N 1
ATOM 5714 C CA . ALA B 1 4 ? -40.562 54.656 33.062 1 40.62 4 ALA B CA 1
ATOM 5715 C C . ALA B 1 4 ? -40.594 54.375 31.578 1 40.62 4 ALA B C 1
ATOM 5717 O O . ALA B 1 4 ? -41.531 53.75 31.078 1 40.62 4 ALA B O 1
ATOM 5718 N N . PRO B 1 5 ? -39.938 55.219 30.828 1 38.78 5 PRO B N 1
ATOM 5719 C CA . PRO B 1 5 ? -39.969 55.062 29.359 1 38.78 5 PRO B CA 1
ATOM 5720 C C . PRO B 1 5 ? -39.75 53.625 28.922 1 38.78 5 PRO B C 1
ATOM 5722 O O . PRO B 1 5 ? -39.031 52.875 29.594 1 38.78 5 PRO B O 1
ATOM 5725 N N . SER B 1 6 ? -40.781 52.938 28.297 1 39 6 SER B N 1
ATOM 5726 C CA . SER B 1 6 ? -40.844 51.625 27.641 1 39 6 SER B CA 1
ATOM 5727 C C . SER B 1 6 ? -39.531 51.344 26.875 1 39 6 SER B C 1
ATOM 5729 O O . SER B 1 6 ? -38.969 52.219 26.234 1 39 6 SER B O 1
ATOM 5731 N N . PRO B 1 7 ? -38.812 50.344 27.453 1 45.75 7 PRO B N 1
ATOM 5732 C CA . PRO B 1 7 ? -37.562 50.031 26.719 1 45.75 7 PRO B CA 1
ATOM 5733 C C . PRO B 1 7 ? -37.75 50.188 25.203 1 45.75 7 PRO B C 1
ATOM 5735 O O . PRO B 1 7 ? -38.844 49.969 24.688 1 45.75 7 PRO B O 1
ATOM 5738 N N . THR B 1 8 ? -37.062 51.031 24.594 1 48.19 8 THR B N 1
ATOM 5739 C CA . THR B 1 8 ? -37.156 51.406 23.188 1 48.19 8 THR B CA 1
ATOM 5740 C C . THR B 1 8 ? -37.281 50.156 22.312 1 48.19 8 THR B C 1
ATOM 5742 O O . THR B 1 8 ? -36.656 49.156 22.562 1 48.19 8 THR B O 1
ATOM 5745 N N . PRO B 1 9 ? -38.344 50 21.453 1 53.28 9 PRO B N 1
ATOM 5746 C CA . PRO B 1 9 ? -38.656 48.938 20.516 1 53.28 9 PRO B CA 1
ATOM 5747 C C . PRO B 1 9 ? -37.438 48.344 19.844 1 53.28 9 PRO B C 1
ATOM 5749 O O . PRO B 1 9 ? -37.438 47.188 19.406 1 53.28 9 PRO B O 1
ATOM 5752 N N . GLN B 1 10 ? -36.469 49.094 19.734 1 49.72 10 GLN B N 1
ATOM 5753 C CA . GLN B 1 10 ? -35.281 48.625 19.062 1 49.72 10 GLN B CA 1
ATOM 5754 C C . GLN B 1 10 ? -34.531 47.594 19.906 1 49.72 10 GLN B C 1
ATOM 5756 O O . GLN B 1 10 ? -34.031 46.594 19.375 1 49.72 10 GLN B O 1
ATOM 5761 N N . VAL B 1 11 ? -34.469 47.812 21.156 1 49.38 11 VAL B N 1
ATOM 5762 C CA . VAL B 1 11 ? -33.812 46.875 22.031 1 49.38 11 VAL B CA 1
ATOM 5763 C C . VAL B 1 11 ? -34.625 45.562 22.109 1 49.38 11 VAL B C 1
ATOM 5765 O O . VAL B 1 11 ? -34.062 44.469 22.125 1 49.38 11 VAL B O 1
ATOM 5768 N N . ASP B 1 12 ? -35.906 45.688 22.109 1 51.94 12 ASP B N 1
ATOM 5769 C CA . ASP B 1 12 ? -36.75 44.469 22.125 1 51.94 12 ASP B CA 1
ATOM 5770 C C . ASP B 1 12 ? -36.594 43.688 20.828 1 51.94 12 ASP B C 1
ATOM 5772 O O . ASP B 1 12 ? -36.562 42.438 20.859 1 51.94 12 ASP B O 1
ATOM 5776 N N . ALA B 1 13 ? -36.438 44.406 19.734 1 52.84 13 ALA B N 1
ATOM 5777 C CA . ALA B 1 13 ? -36.25 43.75 18.453 1 52.84 13 ALA B CA 1
ATOM 5778 C C . ALA B 1 13 ? -34.875 43.031 18.406 1 52.84 13 ALA B C 1
ATOM 5780 O O . ALA B 1 13 ? -34.781 41.938 17.875 1 52.84 13 ALA B O 1
ATOM 5781 N N . LEU B 1 14 ? -33.938 43.719 18.938 1 50.16 14 LEU B N 1
ATOM 5782 C CA . LEU B 1 14 ? -32.625 43.125 19 1 50.16 14 LEU B CA 1
ATOM 5783 C C . LEU B 1 14 ? -32.625 41.906 19.922 1 50.16 14 LEU B C 1
ATOM 5785 O O . LEU B 1 14 ? -31.969 40.906 19.625 1 50.16 14 LEU B O 1
ATOM 5789 N N . LEU B 1 15 ? -33.281 42.062 21.031 1 51.78 15 LEU B N 1
ATOM 5790 C CA . LEU B 1 15 ? -33.375 40.938 21.969 1 51.78 15 LEU B CA 1
ATOM 5791 C C . LEU B 1 15 ? -34.188 39.781 21.359 1 51.78 15 LEU B C 1
ATOM 5793 O O . LEU B 1 15 ? -33.844 38.625 21.547 1 51.78 15 LEU B O 1
ATOM 5797 N N . ARG B 1 16 ? -35.156 40.125 20.703 1 56 16 ARG B N 1
ATOM 5798 C CA . ARG B 1 16 ? -35.938 39.094 20.031 1 56 16 ARG B CA 1
ATOM 5799 C C . ARG B 1 16 ? -35.156 38.438 18.891 1 56 16 ARG B C 1
ATOM 5801 O O . ARG B 1 16 ? -35.25 37.25 18.672 1 56 16 ARG B O 1
ATOM 5808 N N . HIS B 1 17 ? -34.562 39.312 18.266 1 53.16 17 HIS B N 1
ATOM 5809 C CA . HIS B 1 17 ? -33.719 38.781 17.188 1 53.16 17 HIS B CA 1
ATOM 5810 C C . HIS B 1 17 ? -32.594 37.906 17.734 1 53.16 17 HIS B C 1
ATOM 5812 O O . HIS B 1 17 ? -32.25 36.875 17.156 1 53.16 17 HIS B O 1
ATOM 5818 N N . SER B 1 18 ? -32.062 38.406 18.844 1 54.91 18 SER B N 1
ATOM 5819 C CA . SER B 1 18 ? -31.031 37.625 19.5 1 54.91 18 SER B CA 1
ATOM 5820 C C . SER B 1 18 ? -31.609 36.281 20 1 54.91 18 SER B C 1
ATOM 5822 O O . SER B 1 18 ? -30.953 35.25 19.891 1 54.91 18 SER B O 1
ATOM 5824 N N . GLN B 1 19 ? -32.781 36.406 20.562 1 55.19 19 GLN B N 1
ATOM 5825 C CA . GLN B 1 19 ? -33.438 35.188 21.078 1 55.19 19 GLN B CA 1
ATOM 5826 C C . GLN B 1 19 ? -33.781 34.25 19.938 1 55.19 19 GLN B C 1
ATOM 5828 O O . GLN B 1 19 ? -33.625 33.031 20.078 1 55.19 19 GLN B O 1
ATOM 5833 N N . ARG B 1 20 ? -34.281 34.781 18.844 1 54.09 20 ARG B N 1
ATOM 5834 C CA . ARG B 1 20 ? -34.625 33.938 17.688 1 54.09 20 ARG B CA 1
ATOM 5835 C C . ARG B 1 20 ? -33.344 33.312 17.094 1 54.09 20 ARG B C 1
ATOM 5837 O O . ARG B 1 20 ? -33.375 32.156 16.656 1 54.09 20 ARG B O 1
ATOM 5844 N N . HIS B 1 21 ? -32.375 34.031 17.078 1 57.78 21 HIS B N 1
ATOM 5845 C CA . HIS B 1 21 ? -31.109 33.531 16.578 1 57.78 21 HIS B CA 1
ATOM 5846 C C . HIS B 1 21 ? -30.562 32.438 17.484 1 57.78 21 HIS B C 1
ATOM 5848 O O . HIS B 1 21 ? -29.984 31.453 17.016 1 57.78 21 HIS B O 1
ATOM 5854 N N . ASP B 1 22 ? -30.812 32.719 18.734 1 59.56 22 ASP B N 1
ATOM 5855 C CA . ASP B 1 22 ? -30.359 31.703 19.672 1 59.56 22 ASP B CA 1
ATOM 5856 C C . ASP B 1 22 ? -31.172 30.422 19.516 1 59.56 22 ASP B C 1
ATOM 5858 O O . ASP B 1 22 ? -30.625 29.328 19.594 1 59.56 22 ASP B O 1
ATOM 5862 N N . MET B 1 23 ? -32.469 30.641 19.312 1 57.56 23 MET B N 1
ATOM 5863 C CA . MET B 1 23 ? -33.312 29.469 19.109 1 57.56 23 MET B CA 1
ATOM 5864 C C . MET B 1 23 ? -32.938 28.75 17.812 1 57.56 23 MET B C 1
ATOM 5866 O O . MET B 1 23 ? -32.906 27.531 17.766 1 57.56 23 MET B O 1
ATOM 5870 N N . LEU B 1 24 ? -32.656 29.469 16.797 1 60 24 LEU B N 1
ATOM 5871 C CA . LEU B 1 24 ? -32.281 28.891 15.508 1 60 24 LEU B CA 1
ATOM 5872 C C . LEU B 1 24 ? -30.906 28.203 15.602 1 60 24 LEU B C 1
ATOM 5874 O O . LEU B 1 24 ? -30.703 27.156 14.984 1 60 24 LEU B O 1
ATOM 5878 N N . SER B 1 25 ? -30.188 28.828 16.438 1 68.94 25 SER B N 1
ATOM 5879 C CA . SER B 1 25 ? -28.859 28.219 16.641 1 68.94 25 SER B CA 1
ATOM 5880 C C . SER B 1 25 ? -28.969 26.922 17.422 1 68.94 25 SER B C 1
ATOM 5882 O O . SER B 1 25 ? -28.266 25.953 17.109 1 68.94 25 SER B O 1
ATOM 5884 N N . LEU B 1 26 ? -30.062 26.859 18.25 1 73.81 26 LEU B N 1
ATOM 5885 C CA . LEU B 1 26 ? -30.25 25.625 19 1 73.81 26 LEU B CA 1
ATOM 5886 C C . LEU B 1 26 ? -30.812 24.516 18.109 1 73.81 26 LEU B C 1
ATOM 5888 O O . LEU B 1 26 ? -30.359 23.375 18.172 1 73.81 26 LEU B O 1
ATOM 5892 N N . ASP B 1 27 ? -31.719 24.875 17.266 1 76.25 27 ASP B N 1
ATOM 5893 C CA . ASP B 1 27 ? -32.312 23.891 16.359 1 76.25 27 ASP B CA 1
ATOM 5894 C C . ASP B 1 27 ? -31.281 23.359 15.375 1 76.25 27 ASP B C 1
ATOM 5896 O O . ASP B 1 27 ? -31.312 22.172 15.016 1 76.25 27 ASP B O 1
ATOM 5900 N N . TYR B 1 28 ? -30.422 24.188 15.031 1 78.94 28 TYR B N 1
ATOM 5901 C CA . TYR B 1 28 ? -29.359 23.781 14.109 1 78.94 28 TYR B CA 1
ATOM 5902 C C . TYR B 1 28 ? -28.422 22.797 14.773 1 78.94 28 TYR B C 1
ATOM 5904 O O . TYR B 1 28 ? -28.031 21.781 14.172 1 78.94 28 TYR B O 1
ATOM 5912 N N . VAL B 1 29 ? -28.125 23.016 15.977 1 81 29 VAL B N 1
ATOM 5913 C CA . VAL B 1 29 ? -27.203 22.141 16.703 1 81 29 VAL B CA 1
ATOM 5914 C C . VAL B 1 29 ? -27.859 20.797 16.938 1 81 29 VAL B C 1
ATOM 5916 O O . VAL B 1 29 ? -27.234 19.75 16.781 1 81 29 VAL B O 1
ATOM 5919 N N . VAL B 1 30 ? -29.188 20.844 17.25 1 82.81 30 VAL B N 1
ATOM 5920 C CA . VAL B 1 30 ? -29.906 19.609 17.516 1 82.81 30 VAL B CA 1
ATOM 5921 C C . VAL B 1 30 ? -30.047 18.797 16.219 1 82.81 30 VAL B C 1
ATOM 5923 O O . VAL B 1 30 ? -29.844 17.578 16.219 1 82.81 30 VAL B O 1
ATOM 5926 N N . ALA B 1 31 ? -30.25 19.5 15.188 1 83.75 31 ALA B N 1
ATOM 5927 C CA . ALA B 1 31 ? -30.375 18.812 13.898 1 83.75 31 ALA B CA 1
ATOM 5928 C C . ALA B 1 31 ? -29.047 18.188 13.484 1 83.75 31 ALA B C 1
ATOM 5930 O O . ALA B 1 31 ? -29 17.062 12.992 1 83.75 31 ALA B O 1
ATOM 5931 N N . LEU B 1 32 ? -28.031 18.875 13.688 1 85.12 32 LEU B N 1
ATOM 5932 C CA . LEU B 1 32 ? -26.719 18.375 13.32 1 85.12 32 LEU B CA 1
ATOM 5933 C C . LEU B 1 32 ? -26.328 17.188 14.195 1 85.12 32 LEU B C 1
ATOM 5935 O O . LEU B 1 32 ? -25.672 16.25 13.719 1 85.12 32 LEU B O 1
ATOM 5939 N N . PHE B 1 33 ? -26.703 17.25 15.43 1 86.31 33 PHE B N 1
ATOM 5940 C CA . PHE B 1 33 ? -26.453 16.125 16.328 1 86.31 33 PHE B CA 1
ATOM 5941 C C . PHE B 1 33 ? -27.141 14.859 15.836 1 86.31 33 PHE B C 1
ATOM 5943 O O . PHE B 1 33 ? -26.516 13.797 15.781 1 86.31 33 PHE B O 1
ATOM 5950 N N . PHE B 1 34 ? -28.281 15.016 15.359 1 87.62 34 PHE B N 1
ATOM 5951 C CA . PHE B 1 34 ? -29.016 13.844 14.906 1 87.62 34 PHE B CA 1
ATOM 5952 C C . PHE B 1 34 ? -28.5 13.367 13.555 1 87.62 34 PHE B C 1
ATOM 5954 O O . PHE B 1 34 ? -28.5 12.164 13.266 1 87.62 34 PHE B O 1
ATOM 5961 N N . VAL B 1 35 ? -28.047 14.266 12.789 1 87.75 35 VAL B N 1
ATOM 5962 C CA . VAL B 1 35 ? -27.422 13.867 11.531 1 87.75 35 VAL B CA 1
ATOM 5963 C C . VAL B 1 35 ? -26.172 13.039 11.805 1 87.75 35 VAL B C 1
ATOM 5965 O O . VAL B 1 35 ? -25.938 12.031 11.148 1 87.75 35 VAL B O 1
ATOM 5968 N N . ALA B 1 36 ? -25.484 13.43 12.789 1 87.75 36 ALA B N 1
ATOM 5969 C CA . ALA B 1 36 ? -24.266 12.695 13.156 1 87.75 36 ALA B CA 1
ATOM 5970 C C . ALA B 1 36 ? -24.625 11.312 13.695 1 87.75 36 ALA B C 1
ATOM 5972 O O . ALA B 1 36 ? -23.953 10.328 13.359 1 87.75 36 ALA B O 1
ATOM 5973 N N . VAL B 1 37 ? -25.656 11.219 14.43 1 87.75 37 VAL B N 1
ATOM 5974 C CA . VAL B 1 37 ? -26.078 9.945 15 1 87.75 37 VAL B CA 1
ATOM 5975 C C . VAL B 1 37 ? -26.562 9.016 13.891 1 87.75 37 VAL B C 1
ATOM 5977 O O . VAL B 1 37 ? -26.203 7.836 13.867 1 87.75 37 VAL B O 1
ATOM 5980 N N . VAL B 1 38 ? -27.281 9.555 12.992 1 88 38 VAL B N 1
ATOM 5981 C CA . VAL B 1 38 ? -27.797 8.758 11.883 1 88 38 VAL B CA 1
ATOM 5982 C C . VAL B 1 38 ? -26.641 8.281 11.008 1 88 38 VAL B C 1
ATOM 5984 O O . VAL B 1 38 ? -26.625 7.137 10.547 1 88 38 VAL B O 1
ATOM 5987 N N . ALA B 1 39 ? -25.75 9.125 10.828 1 87.75 39 ALA B N 1
ATOM 5988 C CA . ALA B 1 39 ? -24.578 8.758 10.031 1 87.75 39 ALA B CA 1
ATOM 5989 C C . ALA B 1 39 ? -23.812 7.613 10.68 1 87.75 39 ALA B C 1
ATOM 5991 O O . ALA B 1 39 ? -23.438 6.648 10.008 1 87.75 39 ALA B O 1
ATOM 5992 N N . MET B 1 40 ? -23.688 7.656 11.914 1 85.88 40 MET B N 1
ATOM 5993 C CA . MET B 1 40 ? -22.953 6.598 12.617 1 85.88 40 MET B CA 1
ATOM 5994 C C . MET B 1 40 ? -23.766 5.305 12.641 1 85.88 40 MET B C 1
ATOM 5996 O O . MET B 1 40 ? -23.203 4.215 12.539 1 85.88 40 MET B O 1
ATOM 6000 N N . PHE B 1 41 ? -25.031 5.441 12.766 1 84.38 41 PHE B N 1
ATOM 6001 C CA . PHE B 1 41 ? -25.922 4.293 12.734 1 84.38 41 PHE B CA 1
ATOM 6002 C C . PHE B 1 41 ? -25.844 3.584 11.383 1 84.38 41 PHE B C 1
ATOM 6004 O O . PHE B 1 41 ? -25.734 2.355 11.328 1 84.38 41 PHE B O 1
ATOM 6011 N N . LEU B 1 42 ? -25.812 4.363 10.359 1 83.44 42 LEU B N 1
ATOM 6012 C CA . LEU B 1 42 ? -25.719 3.807 9.016 1 83.44 42 LEU B CA 1
ATOM 6013 C C . LEU B 1 42 ? -24.391 3.098 8.812 1 83.44 42 LEU B C 1
ATOM 6015 O O . LEU B 1 42 ? -24.328 2.029 8.203 1 83.44 42 LEU B O 1
ATOM 6019 N N . LEU B 1 43 ? -23.406 3.641 9.305 1 84.31 43 LEU B N 1
ATOM 6020 C CA . LEU B 1 43 ? -22.094 3.023 9.172 1 84.31 43 LEU B CA 1
ATOM 6021 C C . LEU B 1 43 ? -22.047 1.697 9.922 1 84.31 43 LEU B C 1
ATOM 6023 O O . LEU B 1 43 ? -21.438 0.732 9.445 1 84.31 43 LEU B O 1
ATOM 6027 N N . HIS B 1 44 ? -22.719 1.573 10.969 1 82.94 44 HIS B N 1
ATOM 6028 C CA . HIS B 1 44 ? -22.734 0.378 11.805 1 82.94 44 HIS B CA 1
ATOM 6029 C C . HIS B 1 44 ? -23.5 -0.757 11.141 1 82.94 44 HIS B C 1
ATOM 6031 O O . HIS B 1 44 ? -23.078 -1.916 11.203 1 82.94 44 HIS B O 1
ATOM 6037 N N . ILE B 1 45 ? -24.484 -0.386 10.484 1 82.19 45 ILE B N 1
ATOM 6038 C CA . ILE B 1 45 ? -25.359 -1.403 9.906 1 82.19 45 ILE B CA 1
ATOM 6039 C C . ILE B 1 45 ? -24.875 -1.762 8.5 1 82.19 45 ILE B C 1
ATOM 6041 O O . ILE B 1 45 ? -24.875 -2.936 8.117 1 82.19 45 ILE B O 1
ATOM 6045 N N . LEU B 1 46 ? -24.438 -0.791 7.809 1 83 46 LEU B N 1
ATOM 6046 C CA . LEU B 1 46 ? -24.062 -1.021 6.414 1 83 46 LEU B CA 1
ATOM 6047 C C . LEU B 1 46 ? -22.625 -1.524 6.309 1 83 46 LEU B C 1
ATOM 6049 O O . LEU B 1 46 ? -22.25 -2.109 5.293 1 83 46 LEU B O 1
ATOM 6053 N N . GLY B 1 47 ? -21.906 -1.333 7.27 1 79.19 47 GLY B N 1
ATOM 6054 C CA . GLY B 1 47 ? -20.516 -1.758 7.242 1 79.19 47 GLY B CA 1
ATOM 6055 C C . GLY B 1 47 ? -20.344 -3.248 7.008 1 79.19 47 GLY B C 1
ATOM 6056 O O . GLY B 1 47 ? -19.75 -3.66 6.02 1 79.19 47 GLY B O 1
ATOM 6057 N N . PRO B 1 48 ? -21.047 -4.055 7.766 1 78.38 48 PRO B N 1
ATOM 6058 C CA . PRO B 1 48 ? -20.922 -5.504 7.582 1 78.38 48 PRO B CA 1
ATOM 6059 C C . PRO B 1 48 ? -21.641 -6 6.328 1 78.38 48 PRO B C 1
ATOM 6061 O O . PRO B 1 48 ? -21.328 -7.078 5.82 1 78.38 48 PRO B O 1
ATOM 6064 N N . LEU B 1 49 ? -22.5 -5.195 5.812 1 81.31 49 LEU B N 1
ATOM 6065 C CA . LEU B 1 49 ? -23.281 -5.605 4.645 1 81.31 49 LEU B CA 1
ATOM 6066 C C . LEU B 1 49 ? -22.484 -5.383 3.363 1 81.31 49 LEU B C 1
ATOM 6068 O O . LEU B 1 49 ? -22.859 -5.883 2.301 1 81.31 49 LEU B O 1
ATOM 6072 N N . ARG B 1 50 ? -21.422 -4.719 3.479 1 82.88 50 ARG B N 1
ATOM 6073 C CA . ARG B 1 50 ? -20.594 -4.43 2.305 1 82.88 50 ARG B CA 1
ATOM 6074 C C . ARG B 1 50 ? -20.062 -5.715 1.68 1 82.88 50 ARG B C 1
ATOM 6076 O O . ARG B 1 50 ? -19.812 -5.77 0.473 1 82.88 50 ARG B O 1
ATOM 6083 N N . ARG B 1 51 ? -19.953 -6.703 2.432 1 82.38 51 ARG B N 1
ATOM 6084 C CA . ARG B 1 51 ? -19.438 -7.973 1.935 1 82.38 51 ARG B CA 1
ATOM 6085 C C . ARG B 1 51 ? -20.469 -8.68 1.062 1 82.38 51 ARG B C 1
ATOM 6087 O O . ARG B 1 51 ? -20.109 -9.383 0.116 1 82.38 51 ARG B O 1
ATOM 6094 N N . TRP B 1 52 ? -21.656 -8.391 1.404 1 82.12 52 TRP B N 1
ATOM 6095 C CA . TRP B 1 52 ? -22.734 -9.102 0.727 1 82.12 52 TRP B CA 1
ATOM 6096 C C . TRP B 1 52 ? -23.234 -8.312 -0.474 1 82.12 52 TRP B C 1
ATOM 6098 O O . TRP B 1 52 ? -23.641 -8.898 -1.485 1 82.12 52 TRP B O 1
ATOM 6108 N N . LEU B 1 53 ? -23.203 -6.988 -0.263 1 76.38 53 LEU B N 1
ATOM 6109 C CA . LEU B 1 53 ? -23.766 -6.152 -1.313 1 76.38 53 LEU B CA 1
ATOM 6110 C C . LEU B 1 53 ? -22.672 -5.398 -2.062 1 76.38 53 LEU B C 1
ATOM 6112 O O . LEU B 1 53 ? -21.891 -4.664 -1.454 1 76.38 53 LEU B O 1
ATOM 6116 N N . SER B 1 54 ? -22.516 -5.746 -3.336 1 73.69 54 SER B N 1
ATOM 6117 C CA . SER B 1 54 ? -21.453 -5.109 -4.117 1 73.69 54 SER B CA 1
ATOM 6118 C C . SER B 1 54 ? -21.984 -3.881 -4.852 1 73.69 54 SER B C 1
ATOM 6120 O O . SER B 1 54 ? -21.328 -3.383 -5.773 1 73.69 54 SER B O 1
ATOM 6122 N N . HIS B 1 55 ? -23.047 -3.33 -4.312 1 74.5 55 HIS B N 1
ATOM 6123 C CA . HIS B 1 55 ? -23.578 -2.18 -5.031 1 74.5 55 HIS B CA 1
ATOM 6124 C C . HIS B 1 55 ? -22.688 -0.951 -4.836 1 74.5 55 HIS B C 1
ATOM 6126 O O . HIS B 1 55 ? -22.25 -0.672 -3.721 1 74.5 55 HIS B O 1
ATOM 6132 N N . GLY B 1 56 ? -22.453 -0.281 -5.879 1 74.12 56 GLY B N 1
ATOM 6133 C CA . GLY B 1 56 ? -21.578 0.876 -5.859 1 74.12 56 GLY B CA 1
ATOM 6134 C C . GLY B 1 56 ? -22.062 1.979 -4.938 1 74.12 56 GLY B C 1
ATOM 6135 O O . GLY B 1 56 ? -21.266 2.617 -4.246 1 74.12 56 GLY B O 1
ATOM 6136 N N . LEU B 1 57 ? -23.312 2.123 -4.855 1 76.12 57 LEU B N 1
ATOM 6137 C CA . LEU B 1 57 ? -23.875 3.191 -4.039 1 76.12 57 LEU B CA 1
ATOM 6138 C C . LEU B 1 57 ? -23.641 2.926 -2.557 1 76.12 57 LEU B C 1
ATOM 6140 O O . LEU B 1 57 ? -23.328 3.848 -1.798 1 76.12 57 LEU B O 1
ATOM 6144 N N . LEU B 1 58 ? -23.781 1.708 -2.176 1 82.19 58 LEU B N 1
ATOM 6145 C CA . LEU B 1 58 ? -23.547 1.354 -0.779 1 82.19 58 LEU B CA 1
ATOM 6146 C C . LEU B 1 58 ? -22.109 1.635 -0.375 1 82.19 58 LEU B C 1
ATOM 6148 O O . LEU B 1 58 ? -21.859 2.219 0.682 1 82.19 58 LEU B O 1
ATOM 6152 N N . HIS B 1 59 ? -21.281 1.348 -1.244 1 82.06 59 HIS B N 1
ATOM 6153 C CA . HIS B 1 59 ? -19.859 1.525 -0.941 1 82.06 59 HIS B CA 1
ATOM 6154 C C . HIS B 1 59 ? -19.5 3.004 -0.873 1 82.06 59 HIS B C 1
ATOM 6156 O O . HIS B 1 59 ? -18.75 3.422 0.012 1 82.06 59 HIS B O 1
ATOM 6162 N N . HIS B 1 60 ? -20.125 3.787 -1.684 1 80.5 60 HIS B N 1
ATOM 6163 C CA . HIS B 1 60 ? -19.859 5.219 -1.678 1 80.5 60 HIS B CA 1
ATOM 6164 C C . HIS B 1 60 ? -20.438 5.883 -0.43 1 80.5 60 HIS B C 1
ATOM 6166 O O . HIS B 1 60 ? -19.812 6.781 0.142 1 80.5 60 HIS B O 1
ATOM 6172 N N . ILE B 1 61 ? -21.5 5.41 -0.023 1 82.69 61 ILE B N 1
ATOM 6173 C CA . ILE B 1 61 ? -22.125 5.973 1.169 1 82.69 61 ILE B CA 1
ATOM 6174 C C . ILE B 1 61 ? -21.297 5.621 2.4 1 82.69 61 ILE B C 1
ATOM 6176 O O . ILE B 1 61 ? -21 6.488 3.227 1 82.69 61 ILE B O 1
ATOM 6180 N N . VAL B 1 62 ? -20.953 4.391 2.42 1 85.12 62 VAL B N 1
ATOM 6181 C CA . VAL B 1 62 ? -20.172 3.941 3.572 1 85.12 62 VAL B CA 1
ATOM 6182 C C . VAL B 1 62 ? -18.828 4.664 3.607 1 85.12 62 VAL B C 1
ATOM 6184 O O . VAL B 1 62 ? -18.406 5.152 4.66 1 85.12 62 VAL B O 1
ATOM 6187 N N . MET B 1 63 ? -18.234 4.832 2.492 1 83.56 63 MET B N 1
ATOM 6188 C CA . MET B 1 63 ? -16.938 5.504 2.422 1 83.56 63 MET B CA 1
ATOM 6189 C C . MET B 1 63 ? -17.078 6.984 2.758 1 83.56 63 MET B C 1
ATOM 6191 O O . MET B 1 63 ? -16.219 7.547 3.451 1 83.56 63 MET B O 1
ATOM 6195 N N . GLY B 1 64 ? -18.109 7.562 2.273 1 84.12 64 GLY B N 1
ATOM 6196 C CA . GLY B 1 64 ? -18.344 8.969 2.559 1 84.12 64 GLY B CA 1
ATOM 6197 C C . GLY B 1 64 ? -18.609 9.242 4.027 1 84.12 64 GLY B C 1
ATOM 6198 O O . GLY B 1 64 ? -18 10.141 4.613 1 84.12 64 GLY B O 1
ATOM 6199 N N . VAL B 1 65 ? -19.406 8.469 4.598 1 86.31 65 VAL B N 1
ATOM 6200 C CA . VAL B 1 65 ? -19.75 8.664 6 1 86.31 65 VAL B CA 1
ATOM 6201 C C . VAL B 1 65 ? -18.547 8.367 6.883 1 86.31 65 VAL B C 1
ATOM 6203 O O . VAL B 1 65 ? -18.281 9.078 7.855 1 86.31 65 VAL B O 1
ATOM 6206 N N . TYR B 1 66 ? -17.844 7.363 6.539 1 85.31 66 TYR B N 1
ATOM 6207 C CA . TYR B 1 66 ? -16.656 6.996 7.305 1 85.31 66 TYR B CA 1
ATOM 6208 C C . TYR B 1 66 ? -15.625 8.117 7.273 1 85.31 66 TYR B C 1
ATOM 6210 O O . TYR B 1 66 ? -15.031 8.445 8.305 1 85.31 66 TYR B O 1
ATOM 6218 N N . THR B 1 67 ? -15.445 8.688 6.137 1 85.12 67 THR B N 1
ATOM 6219 C CA . THR B 1 67 ? -14.461 9.75 5.977 1 85.12 67 THR B CA 1
ATOM 6220 C C . THR B 1 67 ? -14.906 11.016 6.703 1 85.12 67 THR B C 1
ATOM 6222 O O . THR B 1 67 ? -14.078 11.742 7.262 1 85.12 67 THR B O 1
ATOM 6225 N N . LEU B 1 68 ? -16.172 11.219 6.797 1 87.75 68 LEU B N 1
ATOM 6226 C CA . LEU B 1 68 ? -16.688 12.461 7.352 1 87.75 68 LEU B CA 1
ATOM 6227 C C . LEU B 1 68 ? -17 12.312 8.836 1 87.75 68 LEU B C 1
ATOM 6229 O O . LEU B 1 68 ? -17.312 13.289 9.516 1 87.75 68 LEU B O 1
ATOM 6233 N N . SER B 1 69 ? -16.875 11.148 9.336 1 85.5 69 SER B N 1
ATOM 6234 C CA . SER B 1 69 ? -17.297 10.906 10.711 1 85.5 69 SER B CA 1
ATOM 6235 C C . SER B 1 69 ? -16.5 11.75 11.688 1 85.5 69 SER B C 1
ATOM 6237 O O . SER B 1 69 ? -17.062 12.438 12.539 1 85.5 69 SER B O 1
ATOM 6239 N N . TYR B 1 70 ? -15.172 11.844 11.523 1 83.88 70 TYR B N 1
ATOM 6240 C CA . TYR B 1 70 ? -14.336 12.562 12.484 1 83.88 70 TYR B CA 1
ATOM 6241 C C . TYR B 1 70 ? -14.531 14.062 12.359 1 83.88 70 TYR B C 1
ATOM 6243 O O . TYR B 1 70 ? -14.789 14.75 13.359 1 83.88 70 TYR B O 1
ATOM 6251 N N . PRO B 1 71 ? -14.492 14.578 11.156 1 84.88 71 PRO B N 1
ATOM 6252 C CA . PRO B 1 71 ? -14.719 16.016 11.047 1 84.88 71 PRO B CA 1
ATOM 6253 C C . PRO B 1 71 ? -16.141 16.422 11.445 1 84.88 71 PRO B C 1
ATOM 6255 O O . PRO B 1 71 ? -16.328 17.5 12.023 1 84.88 71 PRO B O 1
ATOM 6258 N N . LEU B 1 72 ? -17.109 15.641 11.164 1 85.88 72 LEU B N 1
ATOM 6259 C CA . LEU B 1 72 ? -18.5 15.945 11.508 1 85.88 72 LEU B CA 1
ATOM 6260 C C . LEU B 1 72 ? -18.688 15.977 13.016 1 85.88 72 LEU B C 1
ATOM 6262 O O . LEU B 1 72 ? -19.328 16.891 13.547 1 85.88 72 LEU B O 1
ATOM 6266 N N . VAL B 1 73 ? -18.188 15.016 13.664 1 86.56 73 VAL B N 1
ATOM 6267 C CA . VAL B 1 73 ? -18.297 14.961 15.117 1 86.56 73 VAL B CA 1
ATOM 6268 C C . VAL B 1 73 ? -17.531 16.125 15.742 1 86.56 73 VAL B C 1
ATOM 6270 O O . VAL B 1 73 ? -18.016 16.781 16.672 1 86.56 73 VAL B O 1
ATOM 6273 N N . GLY B 1 74 ? -16.328 16.438 15.203 1 83.5 74 GLY B N 1
ATOM 6274 C CA . GLY B 1 74 ? -15.57 17.578 15.695 1 83.5 74 GLY B CA 1
ATOM 6275 C C . GLY B 1 74 ? -16.281 18.906 15.508 1 83.5 74 GLY B C 1
ATOM 6276 O O . GLY B 1 74 ? -16.344 19.719 16.438 1 83.5 74 GLY B O 1
ATOM 6277 N N . TYR B 1 75 ? -16.922 19.125 14.414 1 85.06 75 TYR B N 1
ATOM 6278 C CA . TYR B 1 75 ? -17.688 20.344 14.125 1 85.06 75 TYR B CA 1
ATOM 6279 C C . TYR B 1 75 ? -18.906 20.438 15.031 1 85.06 75 TYR B C 1
ATOM 6281 O O . TYR B 1 75 ? -19.203 21.516 15.562 1 85.06 75 TYR B O 1
ATOM 6289 N N . THR B 1 76 ? -19.531 19.344 15.242 1 84.25 76 THR B N 1
ATOM 6290 C CA . THR B 1 76 ? -20.75 19.328 16.047 1 84.25 76 THR B CA 1
ATOM 6291 C C . THR B 1 76 ? -20.438 19.609 17.516 1 84.25 76 THR B C 1
ATOM 6293 O O . THR B 1 76 ? -21.141 20.375 18.156 1 84.25 76 THR B O 1
ATOM 6296 N N . ILE B 1 77 ? -19.391 19.016 18.016 1 85.06 77 ILE B N 1
ATOM 6297 C CA . ILE B 1 77 ? -19 19.25 19.391 1 85.06 77 ILE B CA 1
ATOM 6298 C C . ILE B 1 77 ? -18.594 20.703 19.578 1 85.06 77 ILE B C 1
ATOM 6300 O O . ILE B 1 77 ? -18.906 21.312 20.609 1 85.06 77 ILE B O 1
ATOM 6304 N N . GLY B 1 78 ? -17.891 21.266 18.625 1 80.75 78 GLY B N 1
ATOM 6305 C CA . GLY B 1 78 ? -17.516 22.672 18.688 1 80.75 78 GLY B CA 1
ATOM 6306 C C . GLY B 1 78 ? -18.719 23.594 18.734 1 80.75 78 GLY B C 1
ATOM 6307 O O . GLY B 1 78 ? -18.75 24.531 19.547 1 80.75 78 GLY B O 1
ATOM 6308 N N . LEU B 1 79 ? -19.703 23.297 18.016 1 81.31 79 LEU B N 1
ATOM 6309 C CA . LEU B 1 79 ? -20.922 24.094 17.984 1 81.31 79 LEU B CA 1
ATOM 6310 C C . LEU B 1 79 ? -21.672 23.984 19.312 1 81.31 79 LEU B C 1
ATOM 6312 O O . LEU B 1 79 ? -22.234 24.969 19.797 1 81.31 79 LEU B O 1
ATOM 6316 N N . MET B 1 80 ? -21.703 22.812 19.875 1 79.75 80 MET B N 1
ATOM 6317 C CA . MET B 1 80 ? -22.438 22.562 21.109 1 79.75 80 MET B CA 1
ATOM 6318 C C . MET B 1 80 ? -21.781 23.297 22.281 1 79.75 80 MET B C 1
ATOM 6320 O O . MET B 1 80 ? -22.469 23.797 23.156 1 79.75 80 MET B O 1
ATOM 6324 N N . GLN B 1 81 ? -20.531 23.328 22.281 1 75.31 81 GLN B N 1
ATOM 6325 C CA . GLN B 1 81 ? -19.812 23.922 23.406 1 75.31 81 GLN B CA 1
ATOM 6326 C C . GLN B 1 81 ? -20.031 25.422 23.484 1 75.31 81 GLN B C 1
ATOM 6328 O O . GLN B 1 81 ? -20.016 26 24.578 1 75.31 81 GLN B O 1
ATOM 6333 N N . SER B 1 82 ? -20.188 26.094 22.359 1 65.69 82 SER B N 1
ATOM 6334 C CA . SER B 1 82 ? -20.297 27.562 22.344 1 65.69 82 SER B CA 1
ATOM 6335 C C . SER B 1 82 ? -21.719 28.016 22.625 1 65.69 82 SER B C 1
ATOM 6337 O O . SER B 1 82 ? -21.969 29.188 22.891 1 65.69 82 SER B O 1
ATOM 6339 N N . THR B 1 83 ? -22.703 27.047 22.531 1 60.41 83 THR B N 1
ATOM 6340 C CA . THR B 1 83 ? -24.062 27.469 22.781 1 60.41 83 THR B CA 1
ATOM 6341 C C . THR B 1 83 ? -24.297 27.75 24.266 1 60.41 83 THR B C 1
ATOM 6343 O O . THR B 1 83 ? -23.594 27.188 25.109 1 60.41 83 THR B O 1
ATOM 6346 N N . LYS B 1 84 ? -25.328 28.469 24.547 1 57.81 84 LYS B N 1
ATOM 6347 C CA . LYS B 1 84 ? -25.703 29.078 25.828 1 57.81 84 LYS B CA 1
ATOM 6348 C C . LYS B 1 84 ? -25.703 28.047 26.953 1 57.81 84 LYS B C 1
ATOM 6350 O O . LYS B 1 84 ? -25.922 26.859 26.703 1 57.81 84 LYS B O 1
ATOM 6355 N N . TYR B 1 85 ? -25.266 28.484 28.188 1 53.28 85 TYR B N 1
ATOM 6356 C CA . TYR B 1 85 ? -25.062 27.859 29.484 1 53.28 85 TYR B CA 1
ATOM 6357 C C . TYR B 1 85 ? -26.219 26.938 29.828 1 53.28 85 TYR B C 1
ATOM 6359 O O . TYR B 1 85 ? -26.047 25.922 30.516 1 53.28 85 TYR B O 1
ATOM 6367 N N . LEU B 1 86 ? -27.422 27.25 29.219 1 51.38 86 LEU B N 1
ATOM 6368 C CA . LEU B 1 86 ? -28.625 26.578 29.703 1 51.38 86 LEU B CA 1
ATOM 6369 C C . LEU B 1 86 ? -28.641 25.109 29.266 1 51.38 86 LEU B C 1
ATOM 6371 O O . LEU B 1 86 ? -29.281 24.281 29.906 1 51.38 86 LEU B O 1
ATOM 6375 N N . TYR B 1 87 ? -27.75 24.781 28.344 1 61.5 87 TYR B N 1
ATOM 6376 C CA . TYR B 1 87 ? -27.875 23.422 27.828 1 61.5 87 TYR B CA 1
ATOM 6377 C C . TYR B 1 87 ? -26.594 22.641 28.062 1 61.5 87 TYR B C 1
ATOM 6379 O O . TYR B 1 87 ? -26.297 21.703 27.328 1 61.5 87 TYR B O 1
ATOM 6387 N N . LEU B 1 88 ? -26 23.109 29.125 1 63.81 88 LEU B N 1
ATOM 6388 C CA . LEU B 1 88 ? -24.672 22.562 29.406 1 63.81 88 LEU B CA 1
ATOM 6389 C C . LEU B 1 88 ? -24.766 21.094 29.797 1 63.81 88 LEU B C 1
ATOM 6391 O O . LEU B 1 88 ? -23.906 20.281 29.406 1 63.81 88 LEU B O 1
ATOM 6395 N N . ASN B 1 89 ? -25.891 20.75 30.531 1 68.12 89 ASN B N 1
ATOM 6396 C CA . ASN B 1 89 ? -26.016 19.375 30.984 1 68.12 89 ASN B CA 1
ATOM 6397 C C . ASN B 1 89 ? -26.266 18.406 29.828 1 68.12 89 ASN B C 1
ATOM 6399 O O . ASN B 1 89 ? -25.547 17.406 29.688 1 68.12 89 ASN B O 1
ATOM 6403 N N . ASP B 1 90 ? -27.156 18.781 29.016 1 74.06 90 ASP B N 1
ATOM 6404 C CA . ASP B 1 90 ? -27.531 17.906 27.922 1 74.06 90 ASP B CA 1
ATOM 6405 C C . ASP B 1 90 ? -26.406 17.797 26.891 1 74.06 90 ASP B C 1
ATOM 6407 O O . ASP B 1 90 ? -26.109 16.719 26.391 1 74.06 90 ASP B O 1
ATOM 6411 N N . PHE B 1 91 ? -25.719 18.828 26.75 1 80.56 91 PHE B N 1
ATOM 6412 C CA . PHE B 1 91 ? -24.703 18.844 25.703 1 80.56 91 PHE B CA 1
ATOM 6413 C C . PHE B 1 91 ? -23.469 18.078 26.141 1 80.56 91 PHE B C 1
ATOM 6415 O O . PHE B 1 91 ? -22.781 17.469 25.312 1 80.56 91 PHE B O 1
ATOM 6422 N N . THR B 1 92 ? -23.266 18.047 27.391 1 81.12 92 THR B N 1
ATOM 6423 C CA . THR B 1 92 ? -22.156 17.25 27.891 1 81.12 92 THR B CA 1
ATOM 6424 C C . THR B 1 92 ? -22.422 15.758 27.719 1 81.12 92 THR B C 1
ATOM 6426 O O . THR B 1 92 ? -21.547 15.016 27.266 1 81.12 92 THR B O 1
ATOM 6429 N N . VAL B 1 93 ? -23.625 15.344 27.984 1 82.81 93 VAL B N 1
ATOM 6430 C CA . VAL B 1 93 ? -24.016 13.945 27.828 1 82.81 93 VAL B CA 1
ATOM 6431 C C . VAL B 1 93 ? -23.984 13.578 26.344 1 82.81 93 VAL B C 1
ATOM 6433 O O . VAL B 1 93 ? -23.469 12.508 25.984 1 82.81 93 VAL B O 1
ATOM 6436 N N . TRP B 1 94 ? -24.422 14.461 25.5 1 85.81 94 TRP B N 1
ATOM 6437 C CA . TRP B 1 94 ? -24.453 14.211 24.062 1 85.81 94 TRP B CA 1
ATOM 6438 C C . TRP B 1 94 ? -23.047 14.094 23.5 1 85.81 94 TRP B C 1
ATOM 6440 O O . TRP B 1 94 ? -22.781 13.289 22.594 1 85.81 94 TRP B O 1
ATOM 6450 N N . ALA B 1 95 ? -22.172 14.867 24.016 1 87.19 95 ALA B N 1
ATOM 6451 C CA . ALA B 1 95 ? -20.797 14.812 23.547 1 87.19 95 ALA B CA 1
ATOM 6452 C C . ALA B 1 95 ? -20.156 13.469 23.875 1 87.19 95 ALA B C 1
ATOM 6454 O O . ALA B 1 95 ? -19.469 12.875 23.047 1 87.19 95 ALA B O 1
ATOM 6455 N N . VAL B 1 96 ? -20.484 13.023 25.031 1 86.81 96 VAL B N 1
ATOM 6456 C CA . VAL B 1 96 ? -19.922 11.742 25.453 1 86.81 96 VAL B CA 1
ATOM 6457 C C . VAL B 1 96 ? -20.547 10.617 24.641 1 86.81 96 VAL B C 1
ATOM 6459 O O . VAL B 1 96 ? -19.844 9.695 24.203 1 86.81 96 VAL B O 1
ATOM 6462 N N . PHE B 1 97 ? -21.781 10.719 24.391 1 86.25 97 PHE B N 1
ATOM 6463 C CA . PHE B 1 97 ? -22.469 9.703 23.594 1 86.25 97 PHE B CA 1
ATOM 6464 C C . PHE B 1 97 ? -21.984 9.711 22.156 1 86.25 97 PHE B C 1
ATOM 6466 O O . PHE B 1 97 ? -21.844 8.656 21.531 1 86.25 97 PHE B O 1
ATOM 6473 N N . LEU B 1 98 ? -21.703 10.828 21.641 1 87.62 98 LEU B N 1
ATOM 6474 C CA . LEU B 1 98 ? -21.203 10.922 20.281 1 87.62 98 LEU B CA 1
ATOM 6475 C C . LEU B 1 98 ? -19.828 10.281 20.156 1 87.62 98 LEU B C 1
ATOM 6477 O O . LEU B 1 98 ? -19.531 9.602 19.172 1 87.62 98 LEU B O 1
ATOM 6481 N N . LEU B 1 99 ? -19.078 10.516 21.172 1 88.31 99 LEU B N 1
ATOM 6482 C CA . LEU B 1 99 ? -17.75 9.906 21.141 1 88.31 99 LEU B CA 1
ATOM 6483 C C . LEU B 1 99 ? -17.844 8.383 21.266 1 88.31 99 LEU B C 1
ATOM 6485 O O . LEU B 1 99 ? -17.078 7.66 20.609 1 88.31 99 LEU B O 1
ATOM 6489 N N . LEU B 1 100 ? -18.75 7.953 22.031 1 86.62 100 LEU B N 1
ATOM 6490 C CA . LEU B 1 100 ? -18.953 6.516 22.172 1 86.62 100 LEU B CA 1
ATOM 6491 C C . LEU B 1 100 ? -19.422 5.91 20.844 1 86.62 100 LEU B C 1
ATOM 6493 O O . LEU B 1 100 ? -18.953 4.852 20.438 1 86.62 100 LEU B O 1
ATOM 6497 N N . LEU B 1 101 ? -20.281 6.594 20.219 1 85.69 101 LEU B N 1
ATOM 6498 C CA . LEU B 1 101 ? -20.812 6.129 18.938 1 85.69 101 LEU B CA 1
ATOM 6499 C C . LEU B 1 101 ? -19.703 6.098 17.891 1 85.69 101 LEU B C 1
ATOM 6501 O O . LEU B 1 101 ? -19.625 5.152 17.109 1 85.69 101 LEU B O 1
ATOM 6505 N N . LEU B 1 102 ? -18.906 7.062 17.906 1 86 102 LEU B N 1
ATOM 6506 C CA . LEU B 1 102 ? -17.797 7.145 16.953 1 86 102 LEU B CA 1
ATOM 6507 C C . LEU B 1 102 ? -16.797 6.016 17.188 1 86 102 LEU B C 1
ATOM 6509 O O . LEU B 1 102 ? -16.344 5.379 16.234 1 86 102 LEU B O 1
ATOM 6513 N N . THR B 1 103 ? -16.547 5.762 18.391 1 81 103 THR B N 1
ATOM 6514 C CA . THR B 1 103 ? -15.562 4.734 18.734 1 81 103 THR B CA 1
ATOM 6515 C C . THR B 1 103 ? -16.125 3.342 18.438 1 81 103 THR B C 1
ATOM 6517 O O . THR B 1 103 ? -15.383 2.449 18.016 1 81 103 THR B O 1
ATOM 6520 N N . SER B 1 104 ? -17.375 3.213 18.594 1 74.75 104 SER B N 1
ATOM 6521 C CA . SER B 1 104 ? -18.016 1.923 18.344 1 74.75 104 SER B CA 1
ATOM 6522 C C . SER B 1 104 ? -18.109 1.632 16.844 1 74.75 104 SER B C 1
ATOM 6524 O O . SER B 1 104 ? -18.031 0.475 16.422 1 74.75 104 SER B O 1
ATOM 6526 N N . THR B 1 105 ? -18.312 2.607 16.062 1 68.44 105 THR B N 1
ATOM 6527 C CA . THR B 1 105 ? -18.484 2.445 14.617 1 68.44 105 THR B CA 1
ATOM 6528 C C . THR B 1 105 ? -17.141 2.184 13.945 1 68.44 105 THR B C 1
ATOM 6530 O O . THR B 1 105 ? -17.047 1.372 13.016 1 68.44 105 THR B O 1
ATOM 6533 N N . ASP B 1 106 ? -16.125 2.887 14.375 1 56.53 106 ASP B N 1
ATOM 6534 C CA . ASP B 1 106 ? -14.812 2.689 13.773 1 56.53 106 ASP B CA 1
ATOM 6535 C C . ASP B 1 106 ? -14.305 1.274 14.031 1 56.53 106 ASP B C 1
ATOM 6537 O O . ASP B 1 106 ? -13.523 0.737 13.242 1 56.53 106 ASP B O 1
ATOM 6541 N N . SER B 1 107 ? -14.781 0.753 15.133 1 53.5 107 SER B N 1
ATOM 6542 C CA . SER B 1 107 ? -14.32 -0.583 15.5 1 53.5 107 SER B CA 1
ATOM 6543 C C . SER B 1 107 ? -14.844 -1.634 14.523 1 53.5 107 SER B C 1
ATOM 6545 O O . SER B 1 107 ? -14.219 -2.678 14.336 1 53.5 107 SER B O 1
ATOM 6547 N N . LEU B 1 108 ? -16.016 -1.338 13.977 1 50.75 108 LEU B N 1
ATOM 6548 C CA . LEU B 1 108 ? -16.594 -2.379 13.125 1 50.75 108 LEU B CA 1
ATOM 6549 C C . LEU B 1 108 ? -16.016 -2.303 11.719 1 50.75 108 LEU B C 1
ATOM 6551 O O . LEU B 1 108 ? -15.984 -3.305 11 1 50.75 108 LEU B O 1
ATOM 6555 N N . THR B 1 109 ? -15.43 -1.085 11.406 1 60.69 109 THR B N 1
ATOM 6556 C CA . THR B 1 109 ? -15.312 -1.172 9.953 1 60.69 109 THR B CA 1
ATOM 6557 C C . THR B 1 109 ? -14.102 -0.384 9.461 1 60.69 109 THR B C 1
ATOM 6559 O O . THR B 1 109 ? -14.031 0.834 9.641 1 60.69 109 THR B O 1
ATOM 6562 N N . ALA B 1 110 ? -12.812 -1.188 9.492 1 66.56 110 ALA B N 1
ATOM 6563 C CA . ALA B 1 110 ? -11.867 -0.509 8.609 1 66.56 110 ALA B CA 1
ATOM 6564 C C . ALA B 1 110 ? -12.383 -0.495 7.172 1 66.56 110 ALA B C 1
ATOM 6566 O O . ALA B 1 110 ? -12.852 -1.516 6.66 1 66.56 110 ALA B O 1
ATOM 6567 N N . CYS B 1 111 ? -12.625 0.725 6.625 1 75.38 111 CYS B N 1
ATOM 6568 C CA . CYS B 1 111 ? -13.18 0.833 5.277 1 75.38 111 CYS B CA 1
ATOM 6569 C C . CYS B 1 111 ? -12.117 0.532 4.227 1 75.38 111 CYS B C 1
ATOM 6571 O O . CYS B 1 111 ? -12.422 -0.05 3.184 1 75.38 111 CYS B O 1
ATOM 6573 N N . ARG B 1 112 ? -10.914 0.857 4.691 1 85.62 112 ARG B N 1
ATOM 6574 C CA . ARG B 1 112 ? -9.844 0.665 3.725 1 85.62 112 ARG B CA 1
ATOM 6575 C C . ARG B 1 112 ? -8.602 0.086 4.395 1 85.62 112 ARG B C 1
ATOM 6577 O O . ARG B 1 112 ? -8.344 0.344 5.57 1 85.62 112 ARG B O 1
ATOM 6584 N N . LEU B 1 113 ? -7.801 -0.665 3.592 1 88.25 113 LEU B N 1
ATOM 6585 C CA . LEU B 1 113 ? -6.562 -1.252 4.094 1 88.25 113 LEU B CA 1
ATOM 6586 C C . LEU B 1 113 ? -5.543 -0.168 4.43 1 88.25 113 LEU B C 1
ATOM 6588 O O . LEU B 1 113 ? -4.77 -0.311 5.379 1 88.25 113 LEU B O 1
ATOM 6592 N N . ASP B 1 114 ? -5.625 0.969 3.723 1 86.31 114 ASP B N 1
ATOM 6593 C CA . ASP B 1 114 ? -4.691 2.064 3.967 1 86.31 114 ASP B CA 1
ATOM 6594 C C . ASP B 1 114 ? -4.934 2.699 5.336 1 86.31 114 ASP B C 1
ATOM 6596 O O . ASP B 1 114 ? -4.004 3.207 5.965 1 86.31 114 ASP B O 1
ATOM 6600 N N . ASP B 1 115 ? -6.133 2.627 5.785 1 85.81 115 ASP B N 1
ATOM 6601 C CA . ASP B 1 115 ? -6.453 3.146 7.113 1 85.81 115 ASP B CA 1
ATOM 6602 C C . ASP B 1 115 ? -5.859 2.26 8.203 1 85.81 115 ASP B C 1
ATOM 6604 O O . ASP B 1 115 ? -5.418 2.758 9.242 1 85.81 115 ASP B O 1
ATOM 6608 N N . ILE B 1 116 ? -5.863 1 7.867 1 88.38 116 ILE B N 1
ATOM 6609 C CA . ILE B 1 116 ? -5.297 0.048 8.82 1 88.38 116 ILE B CA 1
ATOM 6610 C C . ILE B 1 116 ? -3.791 0.271 8.938 1 88.38 116 ILE B C 1
ATOM 6612 O O . ILE B 1 116 ? -3.246 0.297 10.039 1 88.38 116 ILE B O 1
ATOM 6616 N N . ASP B 1 117 ? -3.184 0.556 7.844 1 87.19 117 ASP B N 1
ATOM 6617 C CA . ASP B 1 117 ? -1.741 0.778 7.844 1 87.19 117 ASP B CA 1
ATOM 6618 C C . ASP B 1 117 ? -1.39 2.102 8.516 1 87.19 117 ASP B C 1
ATOM 6620 O O . ASP B 1 117 ? -0.301 2.25 9.078 1 87.19 117 ASP B O 1
ATOM 6624 N N . ASN B 1 118 ? -2.377 2.971 8.508 1 86.81 118 ASN B N 1
ATOM 6625 C CA . ASN B 1 118 ? -2.178 4.266 9.156 1 86.81 118 ASN B CA 1
ATOM 6626 C C . ASN B 1 118 ? -2.906 4.344 10.492 1 86.81 118 ASN B C 1
ATOM 6628 O O . ASN B 1 118 ? -3.529 5.359 10.805 1 86.81 118 ASN B O 1
ATOM 6632 N N . TRP B 1 119 ? -2.828 3.336 11.219 1 85.88 119 TRP B N 1
ATOM 6633 C CA . TRP B 1 119 ? -3.529 3.264 12.492 1 85.88 119 TRP B CA 1
ATOM 6634 C C . TRP B 1 119 ? -3.055 4.363 13.438 1 85.88 119 TRP B C 1
ATOM 6636 O O . TRP B 1 119 ? -3.818 4.836 14.281 1 85.88 119 TRP B O 1
ATOM 6646 N N . LYS B 1 120 ? -1.817 4.898 13.32 1 85.44 120 LYS B N 1
ATOM 6647 C CA . LYS B 1 120 ? -1.302 5.957 14.18 1 85.44 120 LYS B CA 1
ATOM 6648 C C . LYS B 1 120 ? -2.09 7.25 13.992 1 85.44 120 LYS B C 1
ATOM 6650 O O . LYS B 1 120 ? -2.295 8.008 14.945 1 85.44 120 LYS B O 1
ATOM 6655 N N . SER B 1 121 ? -2.473 7.445 12.734 1 85.62 121 SER B N 1
ATOM 6656 C CA . SER B 1 121 ? -3.273 8.633 12.469 1 85.62 121 SER B CA 1
ATOM 6657 C C . SER B 1 121 ? -4.641 8.547 13.133 1 85.62 121 SER B C 1
ATOM 6659 O O . SER B 1 121 ? -5.133 9.531 13.688 1 85.62 121 SER B O 1
ATOM 6661 N N . ILE B 1 122 ? -5.203 7.434 13.109 1 85.56 122 ILE B N 1
ATOM 6662 C CA . ILE B 1 122 ? -6.5 7.242 13.75 1 85.56 122 ILE B CA 1
ATOM 6663 C C . ILE B 1 122 ? -6.355 7.375 15.258 1 85.56 122 ILE B C 1
ATOM 6665 O O . ILE B 1 122 ? -7.227 7.938 15.93 1 85.56 122 ILE B O 1
ATOM 6669 N N . TYR B 1 123 ? -5.254 6.922 15.742 1 86.31 123 TYR B N 1
ATOM 6670 C CA . TYR B 1 123 ? -4.965 7.027 17.172 1 86.31 123 TYR B CA 1
ATOM 6671 C C . TYR B 1 123 ? -4.875 8.484 17.594 1 86.31 123 TYR B C 1
ATOM 6673 O O . TYR B 1 123 ? -5.469 8.883 18.609 1 86.31 123 TYR B O 1
ATOM 6681 N N . VAL B 1 124 ? -4.203 9.266 16.844 1 86.5 124 VAL B N 1
ATOM 6682 C CA . VAL B 1 124 ? -4.031 10.68 17.156 1 86.5 124 VAL B CA 1
ATOM 6683 C C . VAL B 1 124 ? -5.375 11.391 17.078 1 86.5 124 VAL B C 1
ATOM 6685 O O . VAL B 1 124 ? -5.695 12.227 17.922 1 86.5 124 VAL B O 1
ATOM 6688 N N . LYS B 1 125 ? -6.133 11.062 16.125 1 86.06 125 LYS B N 1
ATOM 6689 C CA . LYS B 1 125 ? -7.453 11.672 15.984 1 86.06 125 LYS B CA 1
ATOM 6690 C C . LYS B 1 125 ? -8.352 11.32 17.156 1 86.06 125 LYS B C 1
ATOM 6692 O O . LYS B 1 125 ? -9.078 12.172 17.672 1 86.06 125 LYS B O 1
ATOM 6697 N N . GLN B 1 126 ? -8.234 10.109 17.578 1 86 126 GLN B N 1
ATOM 6698 C CA . GLN B 1 126 ? -9.031 9.664 18.703 1 86 126 GLN B CA 1
ATOM 6699 C C . GLN B 1 126 ? -8.578 10.328 20 1 86 126 GLN B C 1
ATOM 6701 O O . GLN B 1 126 ? -9.398 10.695 20.844 1 86 126 GLN B O 1
ATOM 6706 N N . LEU B 1 127 ? -7.336 10.523 20.125 1 84.88 127 LEU B N 1
ATOM 6707 C CA . LEU B 1 127 ? -6.801 11.18 21.312 1 84.88 127 LEU B CA 1
ATOM 6708 C C . LEU B 1 127 ? -7.254 12.633 21.375 1 84.88 127 LEU B C 1
ATOM 6710 O O . LEU B 1 127 ? -7.617 13.125 22.453 1 84.88 127 LEU B O 1
ATOM 6714 N N . PHE B 1 128 ? -7.27 13.242 20.297 1 86 128 PHE B N 1
ATOM 6715 C CA . PHE B 1 128 ? -7.688 14.641 20.234 1 86 128 PHE B CA 1
ATOM 6716 C C . PHE B 1 128 ? -9.156 14.773 20.609 1 86 128 PHE B C 1
ATOM 6718 O O . PHE B 1 128 ? -9.523 15.617 21.438 1 86 128 PHE B O 1
ATOM 6725 N N . LYS B 1 129 ? -9.906 13.945 20.094 1 85.88 129 LYS B N 1
ATOM 6726 C CA . LYS B 1 129 ? -11.336 14.008 20.406 1 85.88 129 LYS B CA 1
ATOM 6727 C C . LYS B 1 129 ? -11.609 13.617 21.844 1 85.88 129 LYS B C 1
ATOM 6729 O O . LYS B 1 129 ? -12.469 14.203 22.516 1 85.88 129 LYS B O 1
ATOM 6734 N N . GLY B 1 130 ? -10.875 12.586 22.234 1 86.19 130 GLY B N 1
ATOM 6735 C CA . GLY B 1 130 ? -10.977 12.211 23.641 1 86.19 130 GLY B CA 1
ATOM 6736 C C . GLY B 1 130 ? -10.594 13.328 24.594 1 86.19 130 GLY B C 1
ATOM 6737 O O . GLY B 1 130 ? -11.273 13.555 25.594 1 86.19 130 GLY B O 1
ATOM 6738 N N . PHE B 1 131 ? -9.656 14.086 24.203 1 85.56 131 PHE B N 1
ATOM 6739 C CA . PHE B 1 131 ? -9.211 15.203 25.031 1 85.56 131 PHE B CA 1
ATOM 6740 C C . PHE B 1 131 ? -10.273 16.281 25.094 1 85.56 131 PHE B C 1
ATOM 6742 O O . PHE B 1 131 ? -10.523 16.859 26.156 1 85.56 131 PHE B O 1
ATOM 6749 N N . ILE B 1 132 ? -10.867 16.547 24 1 84.94 132 ILE B N 1
ATOM 6750 C CA . ILE B 1 132 ? -11.898 17.578 23.938 1 84.94 132 ILE B CA 1
ATOM 6751 C C . ILE B 1 132 ? -13.078 17.172 24.828 1 84.94 132 ILE B C 1
ATOM 6753 O O . ILE B 1 132 ? -13.586 17.984 25.609 1 84.94 132 ILE B O 1
ATOM 6757 N N . VAL B 1 133 ? -13.445 15.953 24.75 1 86.81 133 VAL B N 1
ATOM 6758 C CA . VAL B 1 133 ? -14.609 15.492 25.5 1 86.81 133 VAL B CA 1
ATOM 6759 C C . VAL B 1 133 ? -14.281 15.453 26.984 1 86.81 133 VAL B C 1
ATOM 6761 O O . VAL B 1 133 ? -15.109 15.828 27.812 1 86.81 133 VAL B O 1
ATOM 6764 N N . VAL B 1 134 ? -13.117 15.031 27.312 1 85.5 134 VAL B N 1
ATOM 6765 C CA . VAL B 1 134 ? -12.711 15.031 28.719 1 85.5 134 VAL B CA 1
ATOM 6766 C C . VAL B 1 134 ? -12.695 16.469 29.25 1 85.5 134 VAL B C 1
ATOM 6768 O O . VAL B 1 134 ? -13.109 16.719 30.391 1 85.5 134 VAL B O 1
ATOM 6771 N N . PHE B 1 135 ? -12.281 17.406 28.453 1 84.06 135 PHE B N 1
ATOM 6772 C CA . PHE B 1 135 ? -12.266 18.812 28.844 1 84.06 135 PHE B CA 1
ATOM 6773 C C . PHE B 1 135 ? -13.68 19.312 29.094 1 84.06 135 PHE B C 1
ATOM 6775 O O . PHE B 1 135 ? -13.922 20.047 30.062 1 84.06 135 PHE B O 1
ATOM 6782 N N . ILE B 1 136 ? -14.5 18.906 28.266 1 83.12 136 ILE B N 1
ATOM 6783 C CA . ILE B 1 136 ? -15.898 19.328 28.406 1 83.12 136 ILE B CA 1
ATOM 6784 C C . ILE B 1 136 ? -16.484 18.719 29.688 1 83.12 136 ILE B C 1
ATOM 6786 O O . ILE B 1 136 ? -17.188 19.406 30.438 1 83.12 136 ILE B O 1
ATOM 6790 N N . VAL B 1 137 ? -16.188 17.5 30 1 83.38 137 VAL B N 1
ATOM 6791 C CA . VAL B 1 137 ? -16.703 16.828 31.172 1 83.38 137 VAL B CA 1
ATOM 6792 C C . VAL B 1 137 ? -16.109 17.438 32.438 1 83.38 137 VAL B C 1
ATOM 6794 O O . VAL B 1 137 ? -16.797 17.641 33.438 1 83.38 137 VAL B O 1
ATOM 6797 N N . LEU B 1 138 ? -14.867 17.781 32.375 1 80.88 138 LEU B N 1
ATOM 6798 C CA . LEU B 1 138 ? -14.219 18.406 33.531 1 80.88 138 LEU B CA 1
ATOM 6799 C C . LEU B 1 138 ? -14.812 19.797 33.781 1 80.88 138 LEU B C 1
ATOM 6801 O O . LEU B 1 138 ? -15.031 20.172 34.938 1 80.88 138 LEU B O 1
ATOM 6805 N N . LYS B 1 139 ? -15.023 20.547 32.781 1 76.88 139 LYS B N 1
ATOM 6806 C CA . LYS B 1 139 ? -15.664 21.859 32.906 1 76.88 139 LYS B CA 1
ATOM 6807 C C . LYS B 1 139 ? -17.062 21.719 33.5 1 76.88 139 LYS B C 1
ATOM 6809 O O . LYS B 1 139 ? -17.469 22.547 34.344 1 76.88 139 LYS B O 1
ATOM 6814 N N . PHE B 1 140 ? -17.656 20.734 33.094 1 76.25 140 PHE B N 1
ATOM 6815 C CA . PHE B 1 140 ? -18.984 20.453 33.625 1 76.25 140 PHE B CA 1
ATOM 6816 C C . PHE B 1 140 ? -18.922 20.094 35.094 1 76.25 140 PHE B C 1
ATOM 6818 O O . PHE B 1 140 ? -19.75 20.547 35.875 1 76.25 140 PHE B O 1
ATOM 6825 N N . CYS B 1 141 ? -17.984 19.297 35.406 1 73.19 141 CYS B N 1
ATOM 6826 C CA . CYS B 1 141 ? -17.844 18.875 36.812 1 73.19 141 CYS B CA 1
ATOM 6827 C C . CYS B 1 141 ? -17.531 20.078 37.688 1 73.19 141 CYS B C 1
ATOM 6829 O O . CYS B 1 141 ? -18.062 20.172 38.812 1 73.19 141 CYS B O 1
ATOM 6831 N N . ILE B 1 142 ? -16.703 20.891 37.188 1 70.12 142 ILE B N 1
ATOM 6832 C CA . ILE B 1 142 ? -16.344 22.062 37.969 1 70.12 142 ILE B CA 1
ATOM 6833 C C . ILE B 1 142 ? -17.562 22.953 38.156 1 70.12 142 ILE B C 1
ATOM 6835 O O . ILE B 1 142 ? -17.797 23.484 39.25 1 70.12 142 ILE B O 1
ATOM 6839 N N . TYR B 1 143 ? -18.297 22.953 37.125 1 64.38 143 TYR B N 1
ATOM 6840 C CA . TYR B 1 143 ? -19.516 23.766 37.188 1 64.38 143 TYR B CA 1
ATOM 6841 C C . TYR B 1 143 ? -20.531 23.141 38.125 1 64.38 143 TYR B C 1
ATOM 6843 O O . TYR B 1 143 ? -21.203 23.844 38.906 1 64.38 143 TYR B O 1
ATOM 6851 N N . MET B 1 144 ? -20.672 21.891 38.031 1 62.34 144 MET B N 1
ATOM 6852 C CA . MET B 1 144 ? -21.625 21.172 38.844 1 62.34 144 MET B CA 1
ATOM 6853 C C . MET B 1 144 ? -21.234 21.219 40.312 1 62.34 144 MET B C 1
ATOM 6855 O O . MET B 1 144 ? -22.109 21.25 41.188 1 62.34 144 MET B O 1
ATOM 6859 N N . GLU B 1 145 ? -19.984 20.906 40.594 1 57.75 145 GLU B N 1
ATOM 6860 C CA . GLU B 1 145 ? -19.562 21.047 41.969 1 57.75 145 GLU B CA 1
ATOM 6861 C C . GLU B 1 145 ? -20 22.391 42.562 1 57.75 145 GLU B C 1
ATOM 6863 O O . GLU B 1 145 ? -20.312 22.484 43.75 1 57.75 145 GLU B O 1
ATOM 6868 N N . LEU B 1 146 ? -20.078 23.297 41.656 1 53 146 LEU B N 1
ATOM 6869 C CA . LEU B 1 146 ? -20.547 24.594 42.094 1 53 146 LEU B CA 1
ATOM 6870 C C . LEU B 1 146 ? -22.062 24.609 42.219 1 53 146 LEU B C 1
ATOM 6872 O O . LEU B 1 146 ? -22.609 25.344 43.031 1 53 146 LEU B O 1
ATOM 6876 N N . ALA B 1 147 ? -22.562 23.672 41.312 1 51.72 147 ALA B N 1
ATOM 6877 C CA . ALA B 1 147 ? -24.016 23.625 41.375 1 51.72 147 ALA B CA 1
ATOM 6878 C C . ALA B 1 147 ? -24.484 22.344 42.062 1 51.72 147 ALA B C 1
ATOM 6880 O O . ALA B 1 147 ? -24 21.25 41.719 1 51.72 147 ALA B O 1
ATOM 6881 N N . SER B 1 148 ? -24.719 22.156 43.344 1 51.84 148 SER B N 1
ATOM 6882 C CA . SER B 1 148 ? -25.031 21.094 44.281 1 51.84 148 SER B CA 1
ATOM 6883 C C . SER B 1 148 ? -25.719 19.922 43.594 1 51.84 148 SER B C 1
ATOM 6885 O O . SER B 1 148 ? -25.5 18.766 43.969 1 51.84 148 SER B O 1
ATOM 6887 N N . ASN B 1 149 ? -26.734 20.016 42.656 1 49.5 149 ASN B N 1
ATOM 6888 C CA . ASN B 1 149 ? -27.781 19.047 42.344 1 49.5 149 ASN B CA 1
ATOM 6889 C C . ASN B 1 149 ? -27.328 18.062 41.25 1 49.5 149 ASN B C 1
ATOM 6891 O O . ASN B 1 149 ? -28.109 17.234 40.812 1 49.5 149 ASN B O 1
ATOM 6895 N N . LEU B 1 150 ? -26.188 18.219 40.719 1 55.06 150 LEU B N 1
ATOM 6896 C CA . LEU B 1 150 ? -26.016 17.422 39.5 1 55.06 150 LEU B CA 1
ATOM 6897 C C . LEU B 1 150 ? -24.984 16.328 39.719 1 55.06 150 LEU B C 1
ATOM 6899 O O . LEU B 1 150 ? -24.422 15.797 38.75 1 55.06 150 LEU B O 1
ATOM 6903 N N . ASN B 1 151 ? -24.797 15.867 41 1 57.84 151 ASN B N 1
ATOM 6904 C CA . ASN B 1 151 ? -23.812 14.844 41.312 1 57.84 151 ASN B CA 1
ATOM 6905 C C . ASN B 1 151 ? -24.172 13.492 40.719 1 57.84 151 ASN B C 1
ATOM 6907 O O . ASN B 1 151 ? -23.297 12.656 40.5 1 57.84 151 ASN B O 1
ATOM 6911 N N . TYR B 1 152 ? -25.469 13.336 40.344 1 61.75 152 TYR B N 1
ATOM 6912 C CA . TYR B 1 152 ? -25.938 12.031 39.906 1 61.75 152 TYR B CA 1
ATOM 6913 C C . TYR B 1 152 ? -25.406 11.711 38.5 1 61.75 152 TYR B C 1
ATOM 6915 O O . TYR B 1 152 ? -25.328 10.547 38.125 1 61.75 152 TYR B O 1
ATOM 6923 N N . LEU B 1 153 ? -24.906 12.703 37.719 1 71.88 153 LEU B N 1
ATOM 6924 C CA . LEU B 1 153 ? -24.5 12.461 36.344 1 71.88 153 LEU B CA 1
ATOM 6925 C C . LEU B 1 153 ? -23.016 12.133 36.25 1 71.88 153 LEU B C 1
ATOM 6927 O O . LEU B 1 153 ? -22.547 11.562 35.281 1 71.88 153 LEU B O 1
ATOM 6931 N N . TRP B 1 154 ? -22.375 12.234 37.406 1 73.38 154 TRP B N 1
ATOM 6932 C CA . TRP B 1 154 ? -20.922 12.086 37.375 1 73.38 154 TRP B CA 1
ATOM 6933 C C . TRP B 1 154 ? -20.531 10.617 37.219 1 73.38 154 TRP B C 1
ATOM 6935 O O . TRP B 1 154 ? -19.641 10.273 36.438 1 73.38 154 TRP B O 1
ATOM 6945 N N . TYR B 1 155 ? -21.141 9.742 37.906 1 72.06 155 TYR B N 1
ATOM 6946 C CA . TYR B 1 155 ? -20.75 8.336 37.938 1 72.06 155 TYR B CA 1
ATOM 6947 C C . TYR B 1 155 ? -21.031 7.672 36.594 1 72.06 155 TYR B C 1
ATOM 6949 O O . TYR B 1 155 ? -20.156 7.043 36 1 72.06 155 TYR B O 1
ATOM 6957 N N . PRO B 1 156 ? -22.172 7.883 36.062 1 74.19 156 PRO B N 1
ATOM 6958 C CA . PRO B 1 156 ? -22.438 7.27 34.75 1 74.19 156 PRO B CA 1
ATOM 6959 C C . PRO B 1 156 ? -21.547 7.832 33.656 1 74.19 156 PRO B C 1
ATOM 6961 O O . PRO B 1 156 ? -21.109 7.086 32.75 1 74.19 156 PRO B O 1
ATOM 6964 N N . LEU B 1 157 ? -21.281 9.086 33.656 1 80.81 157 LEU B N 1
ATOM 6965 C CA . LEU B 1 157 ? -20.453 9.68 32.625 1 80.81 157 LEU B CA 1
ATOM 6966 C C . LEU B 1 157 ? -19.016 9.156 32.719 1 80.81 157 LEU B C 1
ATOM 6968 O O . LEU B 1 157 ? -18.391 8.898 31.688 1 80.81 157 LEU B O 1
ATOM 6972 N N . SER B 1 158 ? -18.609 8.953 33.938 1 79.62 158 SER B N 1
ATOM 6973 C CA . SER B 1 158 ? -17.266 8.422 34.125 1 79.62 158 SER B CA 1
ATOM 6974 C C . SER B 1 158 ? -17.172 6.969 33.656 1 79.62 158 SER B C 1
ATOM 6976 O O . SER B 1 158 ? -16.172 6.551 33.094 1 79.62 158 SER B O 1
ATOM 6978 N N . ALA B 1 159 ? -18.156 6.215 33.906 1 79.75 159 ALA B N 1
ATOM 6979 C CA . ALA B 1 159 ? -18.188 4.82 33.469 1 79.75 159 ALA B CA 1
ATOM 6980 C C . ALA B 1 159 ? -18.188 4.727 31.938 1 79.75 159 ALA B C 1
ATOM 6982 O O . ALA B 1 159 ? -17.469 3.891 31.359 1 79.75 159 ALA B O 1
ATOM 6983 N N . ILE B 1 160 ? -18.906 5.59 31.266 1 83.12 160 ILE B N 1
ATOM 6984 C CA . ILE B 1 160 ? -18.953 5.578 29.812 1 83.12 160 ILE B CA 1
ATOM 6985 C C . ILE B 1 160 ? -17.609 5.996 29.25 1 83.12 160 ILE B C 1
ATOM 6987 O O . ILE B 1 160 ? -17.172 5.473 28.219 1 83.12 160 ILE B O 1
ATOM 6991 N N . LEU B 1 161 ? -17 6.891 29.938 1 85.69 161 LEU B N 1
ATOM 6992 C CA . LEU B 1 161 ? -15.68 7.324 29.484 1 85.69 161 LEU B CA 1
ATOM 6993 C C . LEU B 1 161 ? -14.68 6.176 29.547 1 85.69 161 LEU B C 1
ATOM 6995 O O . LEU B 1 161 ? -13.836 6.031 28.672 1 85.69 161 LEU B O 1
ATOM 6999 N N . VAL B 1 162 ? -14.805 5.32 30.5 1 82.75 162 VAL B N 1
ATOM 7000 C CA . VAL B 1 162 ? -13.914 4.176 30.609 1 82.75 162 VAL B CA 1
ATOM 7001 C C . VAL B 1 162 ? -14.188 3.188 29.484 1 82.75 162 VAL B C 1
ATOM 7003 O O . VAL B 1 162 ? -13.258 2.635 28.891 1 82.75 162 VAL B O 1
ATOM 7006 N N . VAL B 1 163 ? -15.391 2.98 29.172 1 82.06 163 VAL B N 1
ATOM 7007 C CA . VAL B 1 163 ? -15.766 2.084 28.078 1 82.06 163 VAL B CA 1
ATOM 7008 C C . VAL B 1 163 ? -15.219 2.625 26.766 1 82.06 163 VAL B C 1
ATOM 7010 O O . VAL B 1 163 ? -14.75 1.858 25.906 1 82.06 163 VAL B O 1
ATOM 7013 N N . ILE B 1 164 ? -15.242 3.908 26.625 1 85.06 164 ILE B N 1
ATOM 7014 C CA . ILE B 1 164 ? -14.727 4.535 25.422 1 85.06 164 ILE B CA 1
ATOM 7015 C C . ILE B 1 164 ? -13.227 4.281 25.297 1 85.06 164 ILE B C 1
ATOM 7017 O O . ILE B 1 164 ? -12.727 3.967 24.219 1 85.06 164 ILE B O 1
ATOM 7021 N N . VAL B 1 165 ? -12.578 4.336 26.406 1 84 165 VAL B N 1
ATOM 7022 C CA . VAL B 1 165 ? -11.141 4.113 26.391 1 84 165 VAL B CA 1
ATOM 7023 C C . VAL B 1 165 ? -10.844 2.654 26.062 1 84 165 VAL B C 1
ATOM 7025 O O . VAL B 1 165 ? -9.945 2.365 25.266 1 84 165 VAL B O 1
ATOM 7028 N N . LEU B 1 166 ? -11.594 1.796 26.531 1 81.81 166 LEU B N 1
ATOM 7029 C CA . LEU B 1 166 ? -11.391 0.374 26.281 1 81.81 166 LEU B CA 1
ATOM 7030 C C . LEU B 1 166 ? -11.688 0.033 24.828 1 81.81 166 LEU B C 1
ATOM 7032 O O . LEU B 1 166 ? -10.922 -0.69 24.188 1 81.81 166 LEU B O 1
ATOM 7036 N N . LYS B 1 167 ? -12.703 0.538 24.359 1 82.5 167 LYS B N 1
ATOM 7037 C CA . LYS B 1 167 ? -13.086 0.273 22.984 1 82.5 167 LYS B CA 1
ATOM 7038 C C . LYS B 1 167 ? -12.086 0.9 22.016 1 82.5 167 LYS B C 1
ATOM 7040 O O . LYS B 1 167 ? -11.797 0.331 20.953 1 82.5 167 LYS B O 1
ATOM 7045 N N . SER B 1 168 ? -11.617 2.064 22.375 1 83.94 168 SER B N 1
ATOM 7046 C CA . SER B 1 168 ? -10.594 2.705 21.562 1 83.94 168 SER B CA 1
ATOM 7047 C C . SER B 1 168 ? -9.305 1.887 21.547 1 83.94 168 SER B C 1
ATOM 7049 O O . SER B 1 168 ? -8.68 1.74 20.484 1 83.94 168 SER B O 1
ATOM 7051 N N . TYR B 1 169 ? -9.062 1.371 22.656 1 82.75 169 TYR B N 1
ATOM 7052 C CA . TYR B 1 169 ? -7.867 0.542 22.734 1 82.75 169 TYR B CA 1
ATOM 7053 C C . TYR B 1 169 ? -8.016 -0.717 21.891 1 82.75 169 TYR B C 1
ATOM 7055 O O . TYR B 1 169 ? -7.09 -1.098 21.156 1 82.75 169 TYR B O 1
ATOM 7063 N N . LEU B 1 170 ? -9.117 -1.334 21.953 1 82.75 170 LEU B N 1
ATOM 7064 C CA . LEU B 1 170 ? -9.375 -2.553 21.188 1 82.75 170 LEU B CA 1
ATOM 7065 C C . LEU B 1 170 ? -9.32 -2.281 19.688 1 82.75 170 LEU B C 1
ATOM 7067 O O . LEU B 1 170 ? -8.797 -3.094 18.922 1 82.75 170 LEU B O 1
ATOM 7071 N N . MET B 1 171 ? -9.812 -1.21 19.359 1 84.12 171 MET B N 1
ATOM 7072 C CA . MET B 1 171 ? -9.828 -0.833 17.953 1 84.12 171 MET B CA 1
ATOM 7073 C C . MET B 1 171 ? -8.414 -0.597 17.422 1 84.12 171 MET B C 1
ATOM 7075 O O . MET B 1 171 ? -8.039 -1.131 16.375 1 84.12 171 MET B O 1
ATOM 7079 N N . ILE B 1 172 ? -7.668 0.115 18.141 1 85.56 172 ILE B N 1
ATOM 7080 C CA . ILE B 1 172 ? -6.316 0.462 17.719 1 85.56 172 ILE B CA 1
ATOM 7081 C C . ILE B 1 172 ? -5.43 -0.781 17.75 1 85.56 172 ILE B C 1
ATOM 7083 O O . ILE B 1 172 ? -4.617 -0.996 16.844 1 85.56 172 ILE B O 1
ATOM 7087 N N . ALA B 1 173 ? -5.664 -1.598 18.734 1 85.31 173 ALA B N 1
ATOM 7088 C CA . ALA B 1 173 ? -4.867 -2.814 18.859 1 85.31 173 ALA B CA 1
ATOM 7089 C C . ALA B 1 173 ? -5.176 -3.789 17.719 1 85.31 173 ALA B C 1
ATOM 7091 O O . ALA B 1 173 ? -4.281 -4.473 17.219 1 85.31 173 ALA B O 1
ATOM 7092 N N . SER B 1 174 ? -6.414 -3.871 17.375 1 86.19 174 SER B N 1
ATOM 7093 C CA . SER B 1 174 ? -6.801 -4.75 16.266 1 86.19 174 SER B CA 1
ATOM 7094 C C . SER B 1 174 ? -6.215 -4.27 14.945 1 86.19 174 SER B C 1
ATOM 7096 O O . SER B 1 174 ? -5.746 -5.074 14.141 1 86.19 174 SER B O 1
ATOM 7098 N N . MET B 1 175 ? -6.191 -2.945 14.75 1 88.06 175 MET B N 1
ATOM 7099 C CA . MET B 1 175 ? -5.617 -2.395 13.523 1 88.06 175 MET B CA 1
ATOM 7100 C C . MET B 1 175 ? -4.102 -2.557 13.508 1 88.06 175 MET B C 1
ATOM 7102 O O . MET B 1 175 ? -3.521 -2.896 12.477 1 88.06 175 MET B O 1
ATOM 7106 N N . ARG B 1 176 ? -3.535 -2.391 14.633 1 87.69 176 ARG B N 1
ATOM 7107 C CA . ARG B 1 176 ? -2.084 -2.516 14.742 1 87.69 176 ARG B CA 1
ATOM 7108 C C . ARG B 1 176 ? -1.638 -3.949 14.469 1 87.69 176 ARG B C 1
ATOM 7110 O O . ARG B 1 176 ? -0.62 -4.172 13.812 1 87.69 176 ARG B O 1
ATOM 7117 N N . MET B 1 177 ? -2.398 -4.879 14.867 1 87.75 177 MET B N 1
ATOM 7118 C CA . MET B 1 177 ? -2.053 -6.293 14.75 1 87.75 177 MET B CA 1
ATOM 7119 C C . MET B 1 177 ? -1.976 -6.711 13.281 1 87.75 177 MET B C 1
ATOM 7121 O O . MET B 1 177 ? -1.161 -7.559 12.914 1 87.75 177 MET B O 1
ATOM 7125 N N . VAL B 1 178 ? -2.768 -6.125 12.445 1 90.56 178 VAL B N 1
ATOM 7126 C CA . VAL B 1 178 ? -2.84 -6.57 11.062 1 90.56 178 VAL B CA 1
ATOM 7127 C C . VAL B 1 178 ? -2.176 -5.539 10.148 1 90.56 178 VAL B C 1
ATOM 7129 O O . VAL B 1 178 ? -2.234 -5.656 8.922 1 90.56 178 VAL B O 1
ATOM 7132 N N . SER B 1 179 ? -1.556 -4.551 10.758 1 89.06 179 SER B N 1
ATOM 7133 C CA . SER B 1 179 ? -0.839 -3.547 9.977 1 89.06 179 SER B CA 1
ATOM 7134 C C . SER B 1 179 ? 0.429 -4.129 9.359 1 89.06 179 SER B C 1
ATOM 7136 O O . SER B 1 179 ? 0.914 -5.176 9.797 1 89.06 179 SER B O 1
ATOM 7138 N N . LYS B 1 180 ? 0.928 -3.504 8.383 1 82.44 180 LYS B N 1
ATOM 7139 C CA . LYS B 1 180 ? 2.102 -3.975 7.652 1 82.44 180 LYS B CA 1
ATOM 7140 C C . LYS B 1 180 ? 3.299 -4.141 8.586 1 82.44 180 LYS B C 1
ATOM 7142 O O . LYS B 1 180 ? 4.105 -5.055 8.414 1 82.44 180 LYS B O 1
ATOM 7147 N N . SER B 1 181 ? 3.398 -3.363 9.633 1 76.56 181 SER B N 1
ATOM 7148 C CA . SER B 1 181 ? 4.551 -3.367 10.523 1 76.56 181 SER B CA 1
ATOM 7149 C C . SER B 1 181 ? 4.477 -4.52 11.523 1 76.56 181 SER B C 1
ATOM 7151 O O . SER B 1 181 ? 5.508 -5.039 11.953 1 76.56 181 SER B O 1
ATOM 7153 N N . TYR B 1 182 ? 3.264 -4.969 11.797 1 84.81 182 TYR B N 1
ATOM 7154 C CA . TYR B 1 182 ? 3.141 -5.957 12.859 1 84.81 182 TYR B CA 1
ATOM 7155 C C . TYR B 1 182 ? 2.637 -7.289 12.312 1 84.81 182 TYR B C 1
ATOM 7157 O O . TYR B 1 182 ? 2.793 -8.328 12.961 1 84.81 182 TYR B O 1
ATOM 7165 N N . HIS B 1 183 ? 2.061 -7.203 11.211 1 88.94 183 HIS B N 1
ATOM 7166 C CA . HIS B 1 183 ? 1.471 -8.406 10.625 1 88.94 183 HIS B CA 1
ATOM 7167 C C . HIS B 1 183 ? 2.525 -9.477 10.398 1 88.94 183 HIS B C 1
ATOM 7169 O O . HIS B 1 183 ? 2.279 -10.664 10.656 1 88.94 183 HIS B O 1
ATOM 7175 N N . GLY B 1 184 ? 3.707 -9.047 9.992 1 87.69 184 GLY B N 1
ATOM 7176 C CA . GLY B 1 184 ? 4.789 -9.984 9.742 1 87.69 184 GLY B CA 1
ATOM 7177 C C . GLY B 1 184 ? 5.227 -10.742 10.992 1 87.69 184 GLY B C 1
ATOM 7178 O O . GLY B 1 184 ? 5.504 -11.938 10.93 1 87.69 184 GLY B O 1
ATOM 7179 N N . LYS B 1 185 ? 5.172 -10.141 12.086 1 84.62 185 LYS B N 1
ATOM 7180 C CA . LYS B 1 185 ? 5.598 -10.758 13.336 1 84.62 185 LYS B CA 1
ATOM 7181 C C . LYS B 1 185 ? 4.613 -11.836 13.781 1 84.62 185 LYS B C 1
ATOM 7183 O O . LYS B 1 185 ? 5.023 -12.906 14.234 1 84.62 185 LYS B O 1
ATOM 7188 N N . ASN B 1 186 ? 3.406 -11.531 13.57 1 84.44 186 ASN B N 1
ATOM 7189 C CA . ASN B 1 186 ? 2.375 -12.477 13.992 1 84.44 186 ASN B CA 1
ATOM 7190 C C . ASN B 1 186 ? 2.338 -13.703 13.086 1 84.44 186 ASN B C 1
ATOM 7192 O O . ASN B 1 186 ? 2.119 -14.82 13.555 1 84.44 186 ASN B O 1
ATOM 7196 N N . VAL B 1 187 ? 2.586 -13.5 11.883 1 91.75 187 VAL B N 1
ATOM 7197 C CA . VAL B 1 187 ? 2.463 -14.578 10.914 1 91.75 187 VAL B CA 1
ATOM 7198 C C . VAL B 1 187 ? 3.762 -15.383 10.859 1 91.75 187 VAL B C 1
ATOM 7200 O O . VAL B 1 187 ? 3.779 -16.516 10.383 1 91.75 187 VAL B O 1
ATOM 7203 N N . LYS B 1 188 ? 4.852 -14.836 11.367 1 89.94 188 LYS B N 1
ATOM 7204 C CA . LYS B 1 188 ? 6.148 -15.508 11.367 1 89.94 188 LYS B CA 1
ATOM 7205 C C . LYS B 1 188 ? 6.082 -16.844 12.109 1 89.94 188 LYS B C 1
ATOM 7207 O O . LYS B 1 188 ? 6.688 -17.828 11.68 1 89.94 188 LYS B O 1
ATOM 7212 N N . VAL B 1 189 ? 5.344 -16.812 13.156 1 89.44 189 VAL B N 1
ATOM 7213 C CA . VAL B 1 189 ? 5.219 -18.016 13.969 1 89.44 189 VAL B CA 1
ATOM 7214 C C . VAL B 1 189 ? 4.629 -19.141 13.125 1 89.44 189 VAL B C 1
ATOM 7216 O O . VAL B 1 189 ? 5.09 -20.281 13.195 1 89.44 189 VAL B O 1
ATOM 7219 N N . ILE B 1 190 ? 3.678 -18.812 12.359 1 92.69 190 ILE B N 1
ATOM 7220 C CA . ILE B 1 190 ? 3.027 -19.828 11.531 1 92.69 190 ILE B CA 1
ATOM 7221 C C . ILE B 1 190 ? 3.979 -20.281 10.422 1 92.69 190 ILE B C 1
ATOM 7223 O O . ILE B 1 190 ? 4.059 -21.469 10.117 1 92.69 190 ILE B O 1
ATOM 7227 N N . ALA B 1 191 ? 4.68 -19.344 9.828 1 92.38 191 ALA B N 1
ATOM 7228 C CA . ALA B 1 191 ? 5.625 -19.656 8.766 1 92.38 191 ALA B CA 1
ATOM 7229 C C . ALA B 1 191 ? 6.723 -20.594 9.266 1 92.38 191 ALA B C 1
ATOM 7231 O O . ALA B 1 191 ? 7.066 -21.562 8.602 1 92.38 191 ALA B O 1
ATOM 7232 N N . GLU B 1 192 ? 7.234 -20.375 10.398 1 88.75 192 GLU B N 1
ATOM 7233 C CA . GLU B 1 192 ? 8.281 -21.203 10.984 1 88.75 192 GLU B CA 1
ATOM 7234 C C . GLU B 1 192 ? 7.738 -22.578 11.391 1 88.75 192 GLU B C 1
ATOM 7236 O O . GLU B 1 192 ? 8.414 -23.594 11.219 1 88.75 192 GLU B O 1
ATOM 7241 N N . TYR B 1 193 ? 6.566 -22.531 11.914 1 91.19 193 TYR B N 1
ATOM 7242 C CA . TYR B 1 193 ? 5.93 -23.781 12.281 1 91.19 193 TYR B CA 1
ATOM 7243 C C . TYR B 1 193 ? 5.777 -24.703 11.062 1 91.19 193 TYR B C 1
ATOM 7245 O O . TYR B 1 193 ? 6.082 -25.891 11.133 1 91.19 193 TYR B O 1
ATOM 7253 N N . MET B 1 194 ? 5.309 -24.156 10.023 1 91.81 194 MET B N 1
ATOM 7254 C CA . MET B 1 194 ? 5.117 -24.938 8.812 1 91.81 194 MET B CA 1
ATOM 7255 C C . MET B 1 194 ? 6.457 -25.438 8.266 1 91.81 194 MET B C 1
ATOM 7257 O O . MET B 1 194 ? 6.594 -26.609 7.914 1 91.81 194 MET B O 1
ATOM 7261 N N . GLN B 1 195 ? 7.426 -24.609 8.25 1 88.75 195 GLN B N 1
ATOM 7262 C CA . GLN B 1 195 ? 8.719 -24.922 7.645 1 88.75 195 GLN B CA 1
ATOM 7263 C C . GLN B 1 195 ? 9.469 -25.969 8.461 1 88.75 195 GLN B C 1
ATOM 7265 O O . GLN B 1 195 ? 10.07 -26.891 7.902 1 88.75 195 GLN B O 1
ATOM 7270 N N . HIS B 1 196 ? 9.32 -25.906 9.781 1 86.56 196 HIS B N 1
ATOM 7271 C CA . HIS B 1 196 ? 10.227 -26.703 10.609 1 86.56 196 H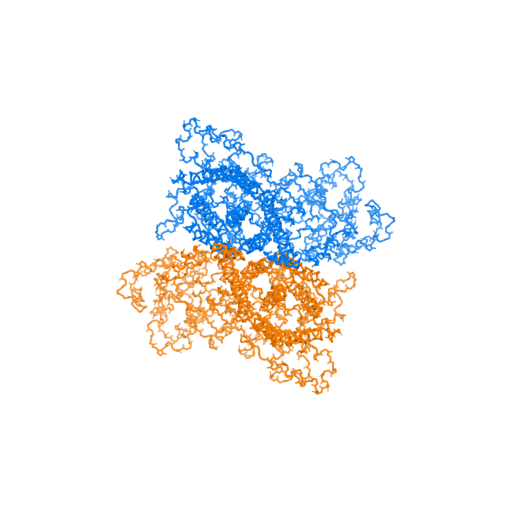IS B CA 1
ATOM 7272 C C . HIS B 1 196 ? 9.508 -27.891 11.234 1 86.56 196 HIS B C 1
ATOM 7274 O O . HIS B 1 196 ? 10.148 -28.844 11.695 1 86.56 196 HIS B O 1
ATOM 7280 N N . ILE B 1 197 ? 8.219 -27.844 11.219 1 87.75 197 ILE B N 1
ATOM 7281 C CA . ILE B 1 197 ? 7.523 -28.906 11.922 1 87.75 197 ILE B CA 1
ATOM 7282 C C . ILE B 1 197 ? 6.602 -29.656 10.953 1 87.75 197 ILE B C 1
ATOM 7284 O O . ILE B 1 197 ? 6.844 -30.812 10.617 1 87.75 197 ILE B O 1
ATOM 7288 N N . ASP B 1 198 ? 5.676 -28.969 10.391 1 88.56 198 ASP B N 1
ATOM 7289 C CA . ASP B 1 198 ? 4.617 -29.625 9.641 1 88.56 198 ASP B CA 1
ATOM 7290 C C . ASP B 1 198 ? 5.152 -30.219 8.328 1 88.56 198 ASP B C 1
ATOM 7292 O O . ASP B 1 198 ? 4.773 -31.312 7.938 1 88.56 198 ASP B O 1
ATOM 7296 N N . ASN B 1 199 ? 6.02 -29.484 7.684 1 87.5 199 ASN B N 1
ATOM 7297 C CA . ASN B 1 199 ? 6.52 -29.922 6.387 1 87.5 199 ASN B CA 1
ATOM 7298 C C . ASN B 1 199 ? 7.395 -31.172 6.516 1 87.5 199 ASN B C 1
ATOM 7300 O O . ASN B 1 199 ? 7.633 -31.875 5.531 1 87.5 199 ASN B O 1
ATOM 7304 N N . LYS B 1 200 ? 7.848 -31.438 7.691 1 83.44 200 LYS B N 1
ATOM 7305 C CA . LYS B 1 200 ? 8.758 -32.562 7.906 1 83.44 200 LYS B CA 1
ATOM 7306 C C . LYS B 1 200 ? 7.984 -33.844 8.25 1 83.44 200 LYS B C 1
ATOM 7308 O O . LYS B 1 200 ? 8.57 -34.906 8.336 1 83.44 200 LYS B O 1
ATOM 7313 N N . LEU B 1 201 ? 6.723 -33.719 8.312 1 81.88 201 LEU B N 1
ATOM 7314 C CA . LEU B 1 201 ? 5.906 -34.875 8.625 1 81.88 201 LEU B CA 1
ATOM 7315 C C . LEU B 1 201 ? 5.777 -35.781 7.402 1 81.88 201 LEU B C 1
ATOM 7317 O O . LEU B 1 201 ? 5.527 -35.312 6.293 1 81.88 201 LEU B O 1
ATOM 7321 N N . VAL B 1 202 ? 5.988 -37.125 7.566 1 78.25 202 VAL B N 1
ATOM 7322 C CA . VAL B 1 202 ? 6.117 -38.031 6.449 1 78.25 202 VAL B CA 1
ATOM 7323 C C . VAL B 1 202 ? 4.785 -38.75 6.203 1 78.25 202 VAL B C 1
ATOM 7325 O O . VAL B 1 202 ? 4.41 -39 5.059 1 78.25 202 VAL B O 1
ATOM 7328 N N . ALA B 1 203 ? 4.055 -39.062 7.258 1 88.25 203 ALA B N 1
ATOM 7329 C CA . ALA B 1 203 ? 2.787 -39.75 7.07 1 88.25 203 ALA B CA 1
ATOM 7330 C C . ALA B 1 203 ? 1.612 -38.781 7.094 1 88.25 203 ALA B C 1
ATOM 7332 O O . ALA B 1 203 ? 1.464 -38 8.031 1 88.25 203 ALA B O 1
ATOM 7333 N N . PHE B 1 204 ? 0.935 -38.812 5.898 1 92.94 204 PHE B N 1
ATOM 7334 C CA . PHE B 1 204 ? -0.218 -37.938 5.84 1 92.94 204 PHE B CA 1
ATOM 7335 C C . PHE B 1 204 ? -1.371 -38.594 5.09 1 92.94 204 PHE B C 1
ATOM 7337 O O . PHE B 1 204 ? -1.151 -39.406 4.195 1 92.94 204 PHE B O 1
ATOM 7344 N N . ASP B 1 205 ? -2.596 -38.344 5.48 1 93.88 205 ASP B N 1
ATOM 7345 C CA . ASP B 1 205 ? -3.836 -38.75 4.836 1 93.88 205 ASP B CA 1
ATOM 7346 C C . ASP B 1 205 ? -4.801 -37.562 4.688 1 93.88 205 ASP B C 1
ATOM 7348 O O . ASP B 1 205 ? -5.387 -37.125 5.672 1 93.88 205 ASP B O 1
ATOM 7352 N N . PRO B 1 206 ? -5.004 -37.125 3.502 1 92.44 206 PRO B N 1
ATOM 7353 C CA . PRO B 1 206 ? -5.824 -35.938 3.297 1 92.44 206 PRO B CA 1
ATOM 7354 C C . PRO B 1 206 ? -7.305 -36.188 3.598 1 92.44 206 PRO B C 1
ATOM 7356 O O . PRO B 1 206 ? -8.055 -35.219 3.83 1 92.44 206 PRO B O 1
ATOM 7359 N N . VAL B 1 207 ? -7.793 -37.375 3.658 1 88.44 207 VAL B N 1
ATOM 7360 C CA . VAL B 1 207 ? -9.203 -37.688 3.891 1 88.44 207 VAL B CA 1
ATOM 7361 C C . VAL B 1 207 ? -9.508 -37.594 5.383 1 88.44 207 VAL B C 1
ATOM 7363 O O . VAL B 1 207 ? -10.508 -37 5.781 1 88.44 207 VAL B O 1
ATOM 7366 N N . THR B 1 208 ? -8.664 -38.094 6.199 1 88.75 208 THR B N 1
ATOM 7367 C CA . THR B 1 208 ? -8.875 -38.094 7.645 1 88.75 208 THR B CA 1
ATOM 7368 C C . THR B 1 208 ? -8.102 -36.938 8.289 1 88.75 208 THR B C 1
ATOM 7370 O O . THR B 1 208 ? -8.227 -36.688 9.484 1 88.75 208 THR B O 1
ATOM 7373 N N . MET B 1 209 ? -7.355 -36.219 7.52 1 92.12 209 MET B N 1
ATOM 7374 C CA . MET B 1 209 ? -6.543 -35.094 7.949 1 92.12 209 MET B CA 1
ATOM 7375 C C . MET B 1 209 ? -5.449 -35.531 8.914 1 92.12 209 MET B C 1
ATOM 7377 O O . MET B 1 209 ? -4.938 -34.719 9.688 1 92.12 209 MET B O 1
ATOM 7381 N N . GLU B 1 210 ? -5.176 -36.844 8.898 1 92.69 210 GLU B N 1
ATOM 7382 C CA . GLU B 1 210 ? -4.047 -37.312 9.688 1 92.69 210 GLU B CA 1
ATOM 7383 C C . GLU B 1 210 ? -2.723 -36.844 9.109 1 92.69 210 GLU B C 1
ATOM 7385 O O . GLU B 1 210 ? -2.506 -36.906 7.895 1 92.69 210 GLU B O 1
ATOM 7390 N N . GLY B 1 211 ? -1.883 -36.219 9.867 1 92.44 211 GLY B N 1
ATOM 7391 C CA . GLY B 1 211 ? -0.599 -35.719 9.398 1 92.44 211 GLY B CA 1
ATOM 7392 C C . GLY B 1 211 ? -0.636 -34.25 8.992 1 92.44 211 GLY B C 1
ATOM 7393 O O . GLY B 1 211 ? 0.4 -33.656 8.688 1 92.44 211 GLY B O 1
ATOM 7394 N N . TYR B 1 212 ? -1.826 -33.719 8.914 1 93.94 212 TYR B N 1
ATOM 7395 C CA . TYR B 1 212 ? -1.985 -32.281 8.633 1 93.94 212 TYR B CA 1
ATOM 7396 C C . TYR B 1 212 ? -2.176 -31.5 9.922 1 93.94 212 TYR B C 1
ATOM 7398 O O . TYR B 1 212 ? -3.307 -31.203 10.312 1 93.94 212 TYR B O 1
ATOM 7406 N N . ARG B 1 213 ? -1.106 -31.031 10.5 1 92.69 213 ARG B N 1
ATOM 7407 C CA . ARG B 1 213 ? -1.128 -30.359 11.797 1 92.69 213 ARG B CA 1
ATOM 7408 C C . ARG B 1 213 ? -1.118 -28.844 11.617 1 92.69 213 ARG B C 1
ATOM 7410 O O . ARG B 1 213 ? -0.335 -28.141 12.266 1 92.69 213 ARG B O 1
ATOM 7417 N N . TYR B 1 214 ? -2.055 -28.438 10.812 1 94.25 214 TYR B N 1
ATOM 7418 C CA . TYR B 1 214 ? -2.195 -27 10.648 1 94.25 214 TYR B CA 1
ATOM 7419 C C . TYR B 1 214 ? -2.662 -26.344 11.945 1 94.25 214 TYR B C 1
ATOM 7421 O O . TYR B 1 214 ? -3.539 -26.875 12.633 1 94.25 214 TYR B O 1
ATOM 7429 N N . MET B 1 215 ? -2.146 -25.25 12.25 1 92.19 215 MET B N 1
ATOM 7430 C CA . MET B 1 215 ? -2.396 -24.578 13.523 1 92.19 215 MET B CA 1
ATOM 7431 C C . MET B 1 215 ? -3.752 -23.875 13.516 1 92.19 215 MET B C 1
ATOM 7433 O O . MET B 1 215 ? -4.039 -23.078 12.625 1 92.19 215 MET B O 1
ATOM 7437 N N . VAL B 1 216 ? -4.543 -24.172 14.453 1 92.88 216 VAL B N 1
ATOM 7438 C CA . VAL B 1 216 ? -5.809 -23.469 14.641 1 92.88 216 VAL B CA 1
ATOM 7439 C C . VAL B 1 216 ? -5.66 -22.406 15.734 1 92.88 216 VAL B C 1
ATOM 7441 O O . VAL B 1 216 ? -6.176 -21.297 15.609 1 92.88 216 VAL B O 1
ATOM 7444 N N . ALA B 1 217 ? -4.914 -22.781 16.781 1 88.88 217 ALA B N 1
ATOM 7445 C CA . ALA B 1 217 ? -4.684 -21.844 17.891 1 88.88 217 ALA B CA 1
ATOM 7446 C C . ALA B 1 217 ? -3.404 -22.203 18.641 1 88.88 217 ALA B C 1
ATOM 7448 O O . ALA B 1 217 ? -2.883 -23.312 18.516 1 88.88 217 ALA B O 1
ATOM 7449 N N . GLY B 1 218 ? -2.883 -21.25 19.375 1 84.25 218 GLY B N 1
ATOM 7450 C CA . GLY B 1 218 ? -1.734 -21.453 20.25 1 84.25 218 GLY B CA 1
ATOM 7451 C C . GLY B 1 218 ? -0.503 -20.688 19.797 1 84.25 218 GLY B C 1
ATOM 7452 O O . GLY B 1 218 ? 0.611 -20.984 20.234 1 84.25 218 GLY B O 1
ATOM 7453 N N . GLU B 1 219 ? -0.642 -19.75 18.969 1 84.12 219 GLU B N 1
ATOM 7454 C CA . GLU B 1 219 ? 0.481 -18.969 18.469 1 84.12 219 GLU B CA 1
ATOM 7455 C C . GLU B 1 219 ? 1.193 -18.25 19.609 1 84.12 219 GLU B C 1
ATOM 7457 O O . GLU B 1 219 ? 2.416 -18.094 19.594 1 84.12 219 GLU B O 1
ATOM 7462 N N . LYS B 1 220 ? 0.47 -17.812 20.562 1 75.06 220 LYS B N 1
ATOM 7463 C CA . LYS B 1 220 ? 1.022 -17.047 21.672 1 75.06 220 LYS B CA 1
ATOM 7464 C C . LYS B 1 220 ? 2.016 -17.875 22.484 1 75.06 220 LYS B C 1
ATOM 7466 O O . LYS B 1 220 ? 2.979 -17.344 23.031 1 75.06 220 LYS B O 1
ATOM 7471 N N . HIS B 1 221 ? 1.751 -19.141 22.516 1 72.69 221 HIS B N 1
ATOM 7472 C CA . HIS B 1 221 ? 2.604 -20.016 23.312 1 72.69 221 HIS B CA 1
ATOM 7473 C C . HIS B 1 221 ? 3.928 -20.281 22.594 1 72.69 221 HIS B C 1
ATOM 7475 O O . HIS B 1 221 ? 4.906 -20.672 23.234 1 72.69 221 HIS B O 1
ATOM 7481 N N . CYS B 1 222 ? 3.906 -20.062 21.359 1 73.94 222 CYS B N 1
ATOM 7482 C CA . CYS B 1 222 ? 5.129 -20.25 20.578 1 73.94 222 CYS B CA 1
ATOM 7483 C C . CYS B 1 222 ? 6.059 -19.047 20.734 1 73.94 222 CYS B C 1
ATOM 7485 O O . CYS B 1 222 ? 7.277 -19.219 20.812 1 73.94 222 CYS B O 1
ATOM 7487 N N . VAL B 1 223 ? 5.559 -17.891 20.922 1 68.25 223 VAL B N 1
ATOM 7488 C CA . VAL B 1 223 ? 6.355 -16.656 20.953 1 68.25 223 VAL B CA 1
ATOM 7489 C C . VAL B 1 223 ? 6.984 -16.5 22.328 1 68.25 223 VAL B C 1
ATOM 7491 O O . VAL B 1 223 ? 8.109 -16.016 22.453 1 68.25 223 VAL B O 1
ATOM 7494 N N . ASN B 1 224 ? 6.34 -16.891 23.391 1 59.91 224 ASN B N 1
ATOM 7495 C CA . ASN B 1 224 ? 6.766 -16.578 24.75 1 59.91 224 ASN B CA 1
ATOM 7496 C C . ASN B 1 224 ? 7.695 -17.656 25.297 1 59.91 224 ASN B C 1
ATOM 7498 O O . ASN B 1 224 ? 7.965 -17.688 26.5 1 59.91 224 ASN B O 1
ATOM 7502 N N . GLN B 1 225 ? 8.086 -18.5 24.469 1 57.22 225 GLN B N 1
ATOM 7503 C CA . GLN B 1 225 ? 8.945 -19.516 25.078 1 57.22 225 GLN B CA 1
ATOM 7504 C C . GLN B 1 225 ? 10.289 -18.922 25.469 1 57.22 225 GLN B C 1
ATOM 7506 O O . GLN B 1 225 ? 10.977 -18.328 24.641 1 57.22 225 GLN B O 1
ATOM 7511 N N . PRO B 1 226 ? 10.305 -18.875 26.875 1 54.84 226 PRO B N 1
ATOM 7512 C CA . PRO B 1 226 ? 11.594 -18.406 27.391 1 54.84 226 PRO B CA 1
ATOM 7513 C C . PRO B 1 226 ? 12.758 -19.328 26.984 1 54.84 226 PRO B C 1
ATOM 7515 O O . PRO B 1 226 ? 12.57 -20.531 26.844 1 54.84 226 PRO B O 1
ATOM 7518 N N . GLY B 1 227 ? 13.875 -18.906 26.359 1 56.5 227 GLY B N 1
ATOM 7519 C CA . GLY B 1 227 ? 15.078 -19.703 26.172 1 56.5 227 GLY B CA 1
ATOM 7520 C C . GLY B 1 227 ? 15.766 -19.422 24.844 1 56.5 227 GLY B C 1
ATOM 7521 O O . GLY B 1 227 ? 15.273 -18.641 24.031 1 56.5 227 GLY B O 1
ATOM 7522 N N . HIS B 1 228 ? 16.922 -20.062 24.719 1 55.19 228 HIS B N 1
ATOM 7523 C CA . HIS B 1 228 ? 17.906 -19.891 23.672 1 55.19 228 HIS B CA 1
ATOM 7524 C C . HIS B 1 228 ? 17.531 -20.703 22.438 1 55.19 228 HIS B C 1
ATOM 7526 O O . HIS B 1 228 ? 17.984 -20.375 21.328 1 55.19 228 HIS B O 1
ATOM 7532 N N . THR B 1 229 ? 16.625 -21.656 22.734 1 61.88 229 THR B N 1
ATOM 7533 C CA . THR B 1 229 ? 16.344 -22.562 21.625 1 61.88 229 THR B CA 1
ATOM 7534 C C . THR B 1 229 ? 15.078 -22.141 20.891 1 61.88 229 THR B C 1
ATOM 7536 O O . THR B 1 229 ? 14.078 -21.797 21.516 1 61.88 229 THR B O 1
ATOM 7539 N N . PRO B 1 230 ? 15.289 -22.047 19.688 1 71.31 230 PRO B N 1
ATOM 7540 C CA . PRO B 1 230 ? 14.07 -21.75 18.922 1 71.31 230 PRO B CA 1
ATOM 7541 C C . PRO B 1 230 ? 12.906 -22.672 19.297 1 71.31 230 PRO B C 1
ATOM 7543 O O . PRO B 1 230 ? 13.102 -23.859 19.547 1 71.31 230 PRO B O 1
ATOM 7546 N N . TRP B 1 231 ? 11.727 -22.203 19.484 1 75.25 231 TRP B N 1
ATOM 7547 C CA . TRP B 1 231 ? 10.539 -22.891 19.984 1 75.25 231 TRP B CA 1
ATOM 7548 C C . TRP B 1 231 ? 10.203 -24.094 19.125 1 75.25 231 TRP B C 1
ATOM 7550 O O . TRP B 1 231 ? 9.633 -25.078 19.625 1 75.25 231 TRP B O 1
ATOM 7560 N N . TYR B 1 232 ? 10.68 -24.031 17.859 1 77.06 232 TYR B N 1
ATOM 7561 C CA . TYR B 1 232 ? 10.273 -25.109 16.953 1 77.06 232 TYR B CA 1
ATOM 7562 C C . TYR B 1 232 ? 11.125 -26.359 17.172 1 77.06 232 TYR B C 1
ATOM 7564 O O . TYR B 1 232 ? 10.812 -27.422 16.656 1 77.06 232 TYR B O 1
ATOM 7572 N N . LYS B 1 233 ? 12.148 -26.203 17.953 1 73.12 233 LYS B N 1
ATOM 7573 C CA . LYS B 1 233 ? 12.984 -27.375 18.234 1 73.12 233 LYS B CA 1
ATOM 7574 C C . LYS B 1 233 ? 12.391 -28.203 19.375 1 73.12 233 LYS B C 1
ATOM 7576 O O . LYS B 1 233 ? 12.758 -29.375 19.547 1 73.12 233 LYS B O 1
ATOM 7581 N N . LYS B 1 234 ? 11.516 -27.625 20.156 1 75.5 234 LYS B N 1
ATOM 7582 C CA . LYS B 1 234 ? 10.812 -28.375 21.188 1 75.5 234 LYS B CA 1
ATOM 7583 C C . LYS B 1 234 ? 9.305 -28.375 20.953 1 75.5 234 LYS B C 1
ATOM 7585 O O . LYS B 1 234 ? 8.555 -27.766 21.719 1 75.5 234 LYS B O 1
ATOM 7590 N N . PRO B 1 235 ? 8.898 -29.156 19.953 1 71 235 PRO B N 1
ATOM 7591 C CA . PRO B 1 235 ? 7.492 -29.094 19.547 1 71 235 PRO B CA 1
ATOM 7592 C C . PRO B 1 235 ? 6.559 -29.719 20.594 1 71 235 PRO B C 1
ATOM 7594 O O . PRO B 1 235 ? 5.383 -29.344 20.672 1 71 235 PRO B O 1
ATOM 7597 N N . ASP B 1 236 ? 7.059 -30.562 21.406 1 67.5 236 ASP B N 1
ATOM 7598 C CA . ASP B 1 236 ? 6.223 -31.312 22.328 1 67.5 236 ASP B CA 1
ATOM 7599 C C . ASP B 1 236 ? 5.691 -30.422 23.438 1 67.5 236 ASP B C 1
ATOM 7601 O O . ASP B 1 236 ? 4.668 -30.719 24.062 1 67.5 236 ASP B O 1
ATOM 7605 N N . ASP B 1 237 ? 6.27 -29.375 23.672 1 69.06 237 ASP B N 1
ATOM 7606 C CA . ASP B 1 237 ? 5.887 -28.484 24.766 1 69.06 237 ASP B CA 1
ATOM 7607 C C . ASP B 1 237 ? 4.887 -27.438 24.312 1 69.06 237 ASP B C 1
ATOM 7609 O O . ASP B 1 237 ? 4.375 -26.656 25.125 1 69.06 237 ASP B O 1
ATOM 7613 N N . LEU B 1 238 ? 4.543 -27.641 23.078 1 75.06 238 LEU B N 1
ATOM 7614 C CA . LEU B 1 238 ? 3.701 -26.578 22.562 1 75.06 238 LEU B CA 1
ATOM 7615 C C . LEU B 1 238 ? 2.223 -26.906 22.734 1 75.06 238 LEU B C 1
ATOM 7617 O O . LEU B 1 238 ? 1.788 -28.016 22.422 1 75.06 238 LEU B O 1
ATOM 7621 N N . LYS B 1 239 ? 1.535 -26.219 23.562 1 80.69 239 LYS B N 1
ATOM 7622 C CA . LYS B 1 239 ? 0.09 -26.359 23.703 1 80.69 239 LYS B CA 1
ATOM 7623 C C . LYS B 1 239 ? -0.642 -25.781 22.484 1 80.69 239 LYS B C 1
ATOM 7625 O O . LYS B 1 239 ? -1.195 -24.688 22.562 1 80.69 239 LYS B O 1
ATOM 7630 N N . LEU B 1 240 ? -0.546 -26.594 21.406 1 88.31 240 LEU B N 1
ATOM 7631 C CA . LEU B 1 240 ? -1.149 -26.156 20.156 1 88.31 240 LEU B CA 1
ATOM 7632 C C . LEU B 1 240 ? -2.398 -26.969 19.828 1 88.31 240 LEU B C 1
ATOM 7634 O O . LEU B 1 240 ? -2.49 -28.141 20.219 1 88.31 240 LEU B O 1
ATOM 7638 N N . THR B 1 241 ? -3.393 -26.312 19.422 1 91.94 241 THR B N 1
ATOM 7639 C CA . THR B 1 241 ? -4.539 -27 18.828 1 91.94 241 THR B CA 1
ATOM 7640 C C . THR B 1 241 ? -4.418 -27.062 17.312 1 91.94 241 THR B C 1
ATOM 7642 O O . THR B 1 241 ? -4.293 -26.047 16.656 1 91.94 241 THR B O 1
ATOM 7645 N N . THR B 1 242 ? -4.383 -28.266 16.812 1 93.62 242 THR B N 1
ATOM 7646 C CA . THR B 1 242 ? -4.184 -28.453 15.383 1 93.62 242 THR B CA 1
ATOM 7647 C C . THR B 1 242 ? -5.453 -29 14.727 1 93.62 242 THR B C 1
ATOM 7649 O O . THR B 1 242 ? -6.383 -29.422 15.422 1 93.62 242 THR B O 1
ATOM 7652 N N . VAL B 1 243 ? -5.504 -28.906 13.445 1 95.31 243 VAL B N 1
ATOM 7653 C CA . VAL B 1 243 ? -6.637 -29.422 12.68 1 95.31 243 VAL B CA 1
ATOM 7654 C C . VAL B 1 243 ? -6.758 -30.922 12.891 1 95.31 243 VAL B C 1
ATOM 7656 O O . VAL B 1 243 ? -7.863 -31.453 13 1 95.31 243 VAL B O 1
ATOM 7659 N N . GLU B 1 244 ? -5.637 -31.641 12.953 1 93.94 244 GLU B N 1
ATOM 7660 C CA . GLU B 1 244 ? -5.633 -33.094 13.172 1 93.94 244 GLU B CA 1
ATOM 7661 C C . GLU B 1 244 ? -6.34 -33.438 14.477 1 93.94 244 GLU B C 1
ATOM 7663 O O . GLU B 1 244 ? -7.168 -34.344 14.508 1 93.94 244 GLU B O 1
ATOM 7668 N N . GLN B 1 245 ? -6.059 -32.719 15.508 1 92.38 245 GLN B N 1
ATOM 7669 C CA . GLN B 1 245 ? -6.66 -32.969 16.812 1 92.38 245 GLN B CA 1
ATOM 7670 C C . GLN B 1 245 ? -8.172 -32.781 16.766 1 92.38 245 GLN B C 1
ATOM 7672 O O . GLN B 1 245 ? -8.922 -33.562 17.359 1 92.38 245 GLN B O 1
ATOM 7677 N N . ILE B 1 246 ? -8.609 -31.781 16.078 1 94.19 246 ILE B N 1
ATOM 7678 C CA . ILE B 1 246 ? -10.031 -31.484 15.992 1 94.19 246 ILE B CA 1
ATOM 7679 C C . ILE B 1 246 ? -10.727 -32.562 15.164 1 94.19 246 ILE B C 1
ATOM 7681 O O . ILE B 1 246 ? -11.82 -33.031 15.523 1 94.19 246 ILE B O 1
ATOM 7685 N N . TRP B 1 247 ? -10.109 -32.938 14.094 1 93.25 247 TRP B N 1
ATOM 7686 C CA . TRP B 1 247 ? -10.703 -33.938 13.211 1 93.25 247 TRP B CA 1
ATOM 7687 C C . TRP B 1 247 ? -10.75 -35.312 13.875 1 93.25 247 TRP B C 1
ATOM 7689 O O . TRP B 1 247 ? -11.625 -36.125 13.578 1 93.25 247 TRP B O 1
ATOM 7699 N N . GLN B 1 248 ? -9.844 -35.562 14.828 1 91.31 248 GLN B N 1
ATOM 7700 C CA . GLN B 1 248 ? -9.781 -36.875 15.492 1 91.31 248 GLN B CA 1
ATOM 7701 C C . GLN B 1 248 ? -10.648 -36.875 16.75 1 91.31 248 GLN B C 1
ATOM 7703 O O . GLN B 1 248 ? -10.852 -37.938 17.359 1 91.31 248 GLN B O 1
ATOM 7708 N N . CYS B 1 249 ? -11.133 -35.75 17.078 1 91.81 249 CYS B N 1
ATOM 7709 C CA . CYS B 1 249 ? -11.984 -35.656 18.25 1 91.81 249 CYS B CA 1
ATOM 7710 C C . CYS B 1 249 ? -13.281 -36.438 18.047 1 91.81 249 CYS B C 1
ATOM 7712 O O . CYS B 1 249 ? -13.953 -36.25 17.031 1 91.81 249 CYS B O 1
ATOM 7714 N N . GLU B 1 250 ? -13.695 -37.25 19.047 1 87.06 250 GLU B N 1
ATOM 7715 C CA . GLU B 1 250 ? -14.875 -38.125 18.938 1 87.06 250 GLU B CA 1
ATOM 7716 C C . GLU B 1 250 ? -16.016 -37.594 19.797 1 87.06 250 GLU B C 1
ATOM 7718 O O . GLU B 1 250 ? -16.906 -38.344 20.188 1 87.06 250 GLU B O 1
ATOM 7723 N N . GLY B 1 251 ? -15.945 -36.344 20.078 1 88.06 251 GLY B N 1
ATOM 7724 C CA . GLY B 1 251 ? -17.047 -35.75 20.844 1 88.06 251 GLY B CA 1
ATOM 7725 C C . GLY B 1 251 ? -18.359 -35.719 20.062 1 88.06 251 GLY B C 1
ATOM 7726 O O . GLY B 1 251 ? -18.344 -35.656 18.828 1 88.06 251 GLY B O 1
ATOM 7727 N N . ASN B 1 252 ? -19.453 -35.719 20.703 1 87.88 252 ASN B N 1
ATOM 7728 C CA . ASN B 1 252 ? -20.766 -35.812 20.094 1 87.88 252 ASN B CA 1
ATOM 7729 C C . ASN B 1 252 ? -21.062 -34.625 19.188 1 87.88 252 ASN B C 1
ATOM 7731 O O . ASN B 1 252 ? -21.797 -34.75 18.203 1 87.88 252 ASN B O 1
ATOM 7735 N N . LEU B 1 253 ? -20.516 -33.562 19.547 1 90 253 LEU B N 1
ATOM 7736 C CA . LEU B 1 253 ? -20.766 -32.344 18.781 1 90 253 LEU B CA 1
ATOM 7737 C C . LEU B 1 253 ? -20.109 -32.406 17.406 1 90 253 LEU B C 1
ATOM 7739 O O . LEU B 1 253 ? -20.531 -31.719 16.469 1 90 253 LEU B O 1
ATOM 7743 N N . LEU B 1 254 ? -19.062 -33.188 17.25 1 92.38 254 LEU B N 1
ATOM 7744 C CA . LEU B 1 254 ? -18.234 -33.188 16.031 1 92.38 254 LEU B CA 1
ATOM 7745 C C . LEU B 1 254 ? -18.438 -34.469 15.242 1 92.38 254 LEU B C 1
ATOM 7747 O O . LEU B 1 254 ? -17.688 -34.75 14.297 1 92.38 254 LEU B O 1
ATOM 7751 N N . ILE B 1 255 ? -19.422 -35.188 15.68 1 90 255 ILE B N 1
ATOM 7752 C CA . ILE B 1 255 ? -19.75 -36.406 14.953 1 90 255 ILE B CA 1
ATOM 7753 C C . ILE B 1 255 ? -20.969 -36.156 14.055 1 90 255 ILE B C 1
ATOM 7755 O O . ILE B 1 255 ? -21.828 -35.344 14.375 1 90 255 ILE B O 1
ATOM 7759 N N . GLY B 1 256 ? -20.969 -36.781 12.836 1 86.75 256 GLY B N 1
ATOM 7760 C CA . GLY B 1 256 ? -22.094 -36.656 11.914 1 86.75 256 GLY B CA 1
ATOM 7761 C C . GLY B 1 256 ? -21.875 -35.594 10.859 1 86.75 256 GLY B C 1
ATOM 7762 O O . GLY B 1 256 ? -20.766 -35.094 10.711 1 86.75 256 GLY B O 1
ATOM 7763 N N . ASP B 1 257 ? -22.938 -35.219 10.18 1 86.75 257 ASP B N 1
ATOM 7764 C CA . ASP B 1 257 ? -22.844 -34.312 9.062 1 86.75 257 ASP B CA 1
ATOM 7765 C C . ASP B 1 257 ? -22.594 -32.875 9.555 1 86.75 257 ASP B C 1
ATOM 7767 O O . ASP B 1 257 ? -21.797 -32.156 8.977 1 86.75 257 ASP B O 1
ATOM 7771 N N . GLN B 1 258 ? -23.266 -32.594 10.57 1 88.69 258 GLN B N 1
ATOM 7772 C CA . GLN B 1 258 ? -23.078 -31.25 11.133 1 88.69 258 GLN B CA 1
ATOM 7773 C C . GLN B 1 258 ? -21.672 -31.109 11.742 1 88.69 258 GLN B C 1
ATOM 7775 O O . GLN B 1 258 ? -21.094 -30.031 11.703 1 88.69 258 GLN B O 1
ATOM 7780 N N . GLY B 1 259 ? -21.25 -32.188 12.266 1 90.88 259 GLY B N 1
ATOM 7781 C CA . GLY B 1 259 ? -19.906 -32.188 12.805 1 90.88 259 GLY B CA 1
ATOM 7782 C C . GLY B 1 259 ? -18.828 -31.969 11.75 1 90.88 259 GLY B C 1
ATOM 7783 O O . GLY B 1 259 ? -17.844 -31.266 11.984 1 90.88 259 GLY B O 1
ATOM 7784 N N . LYS B 1 260 ? -19.109 -32.531 10.609 1 90.5 260 LYS B N 1
ATOM 7785 C CA . LYS B 1 260 ? -18.172 -32.344 9.508 1 90.5 260 LYS B CA 1
ATOM 7786 C C . LYS B 1 260 ? -18.078 -30.891 9.07 1 90.5 260 LYS B C 1
ATOM 7788 O O . LYS B 1 260 ? -17 -30.406 8.734 1 90.5 260 LYS B O 1
ATOM 7793 N N . VAL B 1 261 ? -19.203 -30.266 9.117 1 92.56 261 VAL B N 1
ATOM 7794 C CA . VAL B 1 261 ? -19.25 -28.859 8.742 1 92.56 261 VAL B CA 1
ATOM 7795 C C . VAL B 1 261 ? -18.469 -28.031 9.758 1 92.56 261 VAL B C 1
ATOM 7797 O O . VAL B 1 261 ? -17.766 -27.078 9.391 1 92.56 261 VAL B O 1
ATOM 7800 N N . LEU B 1 262 ? -18.609 -28.422 10.977 1 94.81 262 LEU B N 1
ATOM 7801 C CA . LEU B 1 262 ? -17.891 -27.703 12.031 1 94.81 262 LEU B CA 1
ATOM 7802 C C . LEU B 1 262 ? -16.391 -27.969 11.945 1 94.81 262 LEU B C 1
ATOM 7804 O O . LEU B 1 262 ? -15.586 -27.078 12.188 1 94.81 262 LEU B O 1
ATOM 7808 N N . LYS B 1 263 ? -16.047 -29.172 11.602 1 94.88 263 LYS B N 1
ATOM 7809 C CA . LYS B 1 263 ? -14.633 -29.5 11.398 1 94.88 263 LYS B CA 1
ATOM 7810 C C . LYS B 1 263 ? -14.047 -28.703 10.227 1 94.88 263 LYS B C 1
ATOM 7812 O O . LYS B 1 263 ? -12.922 -28.219 10.305 1 94.88 263 LYS B O 1
ATOM 7817 N N . ASP B 1 264 ? -14.867 -28.484 9.203 1 94.44 264 ASP B N 1
ATOM 7818 C CA . ASP B 1 264 ? -14.438 -27.703 8.047 1 94.44 264 ASP B CA 1
ATOM 7819 C C . ASP B 1 264 ? -14.273 -26.234 8.406 1 94.44 264 ASP B C 1
ATOM 7821 O O . ASP B 1 264 ? -13.414 -25.547 7.848 1 94.44 264 ASP B O 1
ATOM 7825 N N . LEU B 1 265 ? -15.062 -25.859 9.273 1 95.94 265 LEU B N 1
ATOM 7826 C CA . LEU B 1 265 ? -14.93 -24.484 9.734 1 95.94 265 LEU B CA 1
ATOM 7827 C C . LEU B 1 265 ? -13.578 -24.25 10.398 1 95.94 265 LEU B C 1
ATOM 7829 O O . LEU B 1 265 ? -12.93 -23.234 10.164 1 95.94 265 LEU B O 1
ATOM 7833 N N . CYS B 1 266 ? -13.172 -25.172 11.164 1 96.75 266 CYS B N 1
ATOM 7834 C CA . CYS B 1 266 ? -11.875 -25.078 11.812 1 96.75 266 CYS B CA 1
ATOM 7835 C C . CYS B 1 266 ? -10.742 -25.203 10.797 1 96.75 266 CYS B C 1
ATOM 7837 O O . CYS B 1 266 ? -9.711 -24.531 10.93 1 96.75 266 CYS B O 1
ATOM 7839 N N . LEU B 1 267 ? -11 -26.047 9.844 1 97 267 LEU B N 1
ATOM 7840 C CA . LEU B 1 267 ? -10.039 -26.141 8.75 1 97 267 LEU B CA 1
ATOM 7841 C C . LEU B 1 267 ? -9.906 -24.812 8.016 1 97 267 LEU B C 1
ATOM 7843 O O . LEU B 1 267 ? -8.797 -24.375 7.703 1 97 267 LEU B O 1
ATOM 7847 N N . SER B 1 268 ? -11.039 -24.172 7.762 1 97.56 268 SER B N 1
ATOM 7848 C CA . SER B 1 268 ? -11.031 -22.875 7.094 1 97.56 268 SER B CA 1
ATOM 7849 C C . SER B 1 268 ? -10.234 -21.844 7.887 1 97.56 268 SER B C 1
ATOM 7851 O O . SER B 1 268 ? -9.539 -21 7.309 1 97.56 268 SER B O 1
ATOM 7853 N N . MET B 1 269 ? -10.352 -21.906 9.133 1 97.31 269 MET B N 1
ATOM 7854 C CA . MET B 1 269 ? -9.578 -21 9.969 1 97.31 269 MET B CA 1
ATOM 7855 C C . MET B 1 269 ? -8.086 -21.266 9.844 1 97.31 269 MET B C 1
ATOM 7857 O O . MET B 1 269 ? -7.289 -20.328 9.719 1 97.31 269 MET B O 1
ATOM 7861 N N . ALA B 1 270 ? -7.727 -22.484 9.898 1 97.25 270 ALA B N 1
ATOM 7862 C CA . ALA B 1 270 ? -6.316 -22.844 9.75 1 97.25 270 ALA B CA 1
ATOM 7863 C C . ALA B 1 270 ? -5.785 -22.406 8.391 1 97.25 270 ALA B C 1
ATOM 7865 O O . ALA B 1 270 ? -4.672 -21.891 8.289 1 97.25 270 ALA B O 1
ATOM 7866 N N . LEU B 1 271 ? -6.594 -22.625 7.391 1 97.75 271 LEU B N 1
ATOM 7867 C CA . LEU B 1 271 ? -6.195 -22.234 6.043 1 97.75 271 LEU B CA 1
ATOM 7868 C C . LEU B 1 271 ? -6.062 -20.719 5.93 1 97.75 271 LEU B C 1
ATOM 7870 O O . LEU B 1 271 ? -5.215 -20.219 5.188 1 97.75 271 LEU B O 1
ATOM 7874 N N . SER B 1 272 ? -6.93 -20.016 6.613 1 97.62 272 SER B N 1
ATOM 7875 C CA . SER B 1 272 ? -6.832 -18.562 6.605 1 97.62 272 SER B CA 1
ATOM 7876 C C . SER B 1 272 ? -5.5 -18.094 7.184 1 97.62 272 SER B C 1
ATOM 7878 O O . SER B 1 272 ? -4.902 -17.125 6.688 1 97.62 272 SER B O 1
ATOM 7880 N N . LYS B 1 273 ? -5.02 -18.75 8.156 1 95.56 273 LYS B N 1
ATOM 7881 C CA . LYS B 1 273 ? -3.719 -18.438 8.734 1 95.56 273 LYS B CA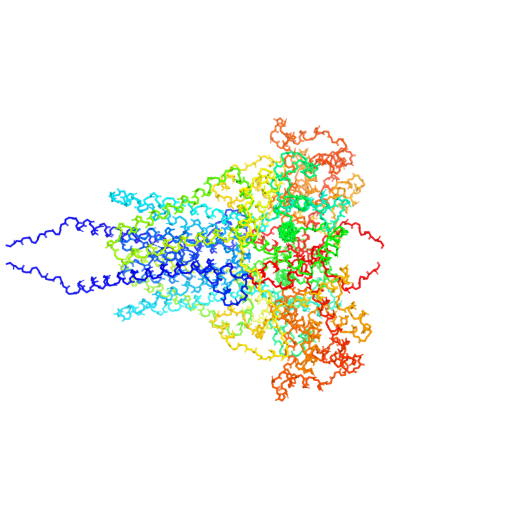 1
ATOM 7882 C C . LYS B 1 273 ? -2.586 -18.75 7.762 1 95.56 273 LYS B C 1
ATOM 7884 O O . LYS B 1 273 ? -1.61 -18 7.676 1 95.56 273 LYS B O 1
ATOM 7889 N N . MET B 1 274 ? -2.795 -19.781 7.07 1 96.19 274 MET B N 1
ATOM 7890 C CA . MET B 1 274 ? -1.812 -20.156 6.059 1 96.19 274 MET B CA 1
ATOM 7891 C C . MET B 1 274 ? -1.787 -19.141 4.926 1 96.19 274 MET B C 1
ATOM 7893 O O . MET B 1 274 ? -0.715 -18.75 4.457 1 96.19 274 MET B O 1
ATOM 7897 N N . LEU B 1 275 ? -2.922 -18.719 4.551 1 95.94 275 LEU B N 1
ATOM 7898 C CA . LEU B 1 275 ? -3.037 -17.75 3.463 1 95.94 275 LEU B CA 1
ATOM 7899 C C . LEU B 1 275 ? -2.451 -16.391 3.869 1 95.94 275 LEU B C 1
ATOM 7901 O O . LEU B 1 275 ? -1.898 -15.68 3.033 1 95.94 275 LEU B O 1
ATOM 7905 N N . ASN B 1 276 ? -2.537 -16.062 5.109 1 95.12 276 ASN B N 1
ATOM 7906 C CA . ASN B 1 276 ? -2.037 -14.789 5.617 1 95.12 276 ASN B CA 1
ATOM 7907 C C . ASN B 1 276 ? -0.523 -14.68 5.461 1 95.12 276 ASN B C 1
ATOM 7909 O O . ASN B 1 276 ? 0.02 -13.57 5.406 1 95.12 276 ASN B O 1
ATOM 7913 N N . ARG B 1 277 ? 0.172 -15.758 5.363 1 94.12 277 ARG B N 1
ATOM 7914 C CA . ARG B 1 277 ? 1.612 -15.742 5.129 1 94.12 277 ARG B CA 1
ATOM 7915 C C . ARG B 1 277 ? 1.941 -15.109 3.781 1 94.12 277 ARG B C 1
ATOM 7917 O O . ARG B 1 277 ? 2.934 -14.391 3.652 1 94.12 277 ARG B O 1
ATOM 7924 N N . ARG B 1 278 ? 1.062 -15.352 2.895 1 93.19 278 ARG B N 1
ATOM 7925 C CA . ARG B 1 278 ? 1.276 -14.789 1.566 1 93.19 278 ARG B CA 1
ATOM 7926 C C . ARG B 1 278 ? 1.069 -13.273 1.575 1 93.19 278 ARG B C 1
ATOM 7928 O O . ARG B 1 278 ? 1.807 -12.539 0.916 1 93.19 278 ARG B O 1
ATOM 7935 N N . PHE B 1 279 ? 0.11 -12.836 2.393 1 92.56 279 PHE B N 1
ATOM 7936 C CA . PHE B 1 279 ? -0.142 -11.398 2.504 1 92.56 279 PHE B CA 1
ATOM 7937 C C . PHE B 1 279 ? 1.005 -10.703 3.227 1 92.56 279 PHE B C 1
ATOM 7939 O O . PHE B 1 279 ? 1.286 -9.531 2.971 1 92.56 279 PHE B O 1
ATOM 7946 N N . ALA B 1 280 ? 1.638 -11.453 4.059 1 92.12 280 ALA B N 1
ATOM 7947 C CA . ALA B 1 280 ? 2.75 -10.883 4.82 1 92.12 280 ALA B CA 1
ATOM 7948 C C . ALA B 1 280 ? 4.051 -10.961 4.023 1 92.12 280 ALA B C 1
ATOM 7950 O O . ALA B 1 280 ? 5.074 -10.414 4.445 1 92.12 280 ALA B O 1
ATOM 7951 N N . GLY B 1 281 ? 4.082 -11.664 2.93 1 88.5 281 GLY B N 1
ATOM 7952 C CA . GLY B 1 281 ? 5.238 -11.711 2.049 1 88.5 281 GLY B CA 1
ATOM 7953 C C . GLY B 1 281 ? 6.18 -12.859 2.363 1 88.5 281 GLY B C 1
ATOM 7954 O O . GLY B 1 281 ? 7.359 -12.812 2.004 1 88.5 281 GLY B O 1
ATOM 7955 N N . PHE B 1 282 ? 5.711 -13.852 3.033 1 90.88 282 PHE B N 1
ATOM 7956 C CA . PHE B 1 282 ? 6.551 -15.008 3.336 1 90.88 282 PHE B CA 1
ATOM 7957 C C . PHE B 1 282 ? 6.5 -16.031 2.203 1 90.88 282 PHE B C 1
ATOM 7959 O O . PHE B 1 282 ? 5.469 -16.172 1.548 1 90.88 282 PHE B O 1
ATOM 7966 N N . LYS B 1 283 ? 7.602 -16.641 2.014 1 86.81 283 LYS B N 1
ATOM 7967 C CA . LYS B 1 283 ? 7.625 -17.75 1.06 1 86.81 283 LYS B CA 1
ATOM 7968 C C . LYS B 1 283 ? 6.887 -18.953 1.61 1 86.81 283 LYS B C 1
ATOM 7970 O O . LYS B 1 283 ? 7 -19.281 2.795 1 86.81 283 LYS B O 1
ATOM 7975 N N . LEU B 1 284 ? 6.125 -19.531 0.777 1 92.31 284 LEU B N 1
ATOM 7976 C CA . LEU B 1 284 ? 5.414 -20.75 1.172 1 92.31 284 LEU B CA 1
ATOM 7977 C C . LEU B 1 284 ? 6.277 -21.984 0.933 1 92.31 284 LEU B C 1
ATOM 7979 O O . LEU B 1 284 ? 6.352 -22.484 -0.192 1 92.31 284 LEU B O 1
ATOM 7983 N N . SER B 1 285 ? 6.836 -22.547 1.913 1 88.25 285 SER B N 1
ATOM 7984 C CA . SER B 1 285 ? 7.773 -23.656 1.813 1 88.25 285 SER B CA 1
ATOM 7985 C C . SER B 1 285 ? 7.059 -24.953 1.45 1 88.25 285 SER B C 1
ATOM 7987 O O . SER B 1 285 ? 7.676 -25.891 0.935 1 88.25 285 SER B O 1
ATOM 7989 N N . GLU B 1 286 ? 5.781 -24.984 1.656 1 91.94 286 GLU B N 1
ATOM 7990 C CA . GLU B 1 286 ? 5.027 -26.203 1.445 1 91.94 286 GLU B CA 1
ATOM 7991 C C . GLU B 1 286 ? 4.52 -26.312 0.009 1 91.94 286 GLU B C 1
ATOM 7993 O O . GLU B 1 286 ? 4 -27.344 -0.402 1 91.94 286 GLU B O 1
ATOM 7998 N N . ALA B 1 287 ? 4.707 -25.328 -0.789 1 90 287 ALA B N 1
ATOM 7999 C CA . ALA B 1 287 ? 4.055 -25.219 -2.092 1 90 287 ALA B CA 1
ATOM 8000 C C . ALA B 1 287 ? 4.477 -26.359 -3.014 1 90 287 ALA B C 1
ATOM 8002 O O . ALA B 1 287 ? 3.67 -26.875 -3.799 1 90 287 ALA B O 1
ATOM 8003 N N . GLU B 1 288 ? 5.695 -26.906 -2.865 1 89.25 288 GLU B N 1
ATOM 8004 C CA . GLU B 1 288 ? 6.195 -27.906 -3.803 1 89.25 288 GLU B CA 1
ATOM 8005 C C . GLU B 1 288 ? 6.102 -29.312 -3.213 1 89.25 288 GLU B C 1
ATOM 8007 O O . GLU B 1 288 ? 6.473 -30.297 -3.865 1 89.25 288 GLU B O 1
ATOM 8012 N N . LEU B 1 289 ? 5.48 -29.422 -2.104 1 93.44 289 LEU B N 1
ATOM 8013 C CA . LEU B 1 289 ? 5.41 -30.719 -1.438 1 93.44 289 LEU B CA 1
ATOM 8014 C C . LEU B 1 289 ? 4.207 -31.516 -1.928 1 93.44 289 LEU B C 1
ATOM 8016 O O . LEU B 1 289 ? 3.162 -30.938 -2.246 1 93.44 289 LEU B O 1
ATOM 8020 N N . GLU B 1 290 ? 4.328 -32.781 -1.947 1 93.12 290 GLU B N 1
ATOM 8021 C CA . GLU B 1 290 ? 3.236 -33.688 -2.314 1 93.12 290 GLU B CA 1
ATOM 8022 C C . GLU B 1 290 ? 2.078 -33.562 -1.327 1 93.12 290 GLU B C 1
ATOM 8024 O O . GLU B 1 290 ? 0.912 -33.656 -1.717 1 93.12 290 GLU B O 1
ATOM 8029 N N . LYS B 1 291 ? 2.43 -33.406 -0.134 1 93.81 291 LYS B N 1
ATOM 8030 C CA . LYS B 1 291 ? 1.432 -33.25 0.92 1 93.81 291 LYS B CA 1
ATOM 8031 C C . LYS B 1 291 ? 0.452 -32.125 0.591 1 93.81 291 LYS B C 1
ATOM 8033 O O . LYS B 1 291 ? -0.757 -32.281 0.779 1 93.81 291 LYS B O 1
ATOM 8038 N N . THR B 1 292 ? 0.999 -31.031 0.128 1 93.75 292 THR B N 1
ATOM 8039 C CA . THR B 1 292 ? 0.194 -29.875 -0.221 1 93.75 292 THR B CA 1
ATOM 8040 C C . THR B 1 292 ? -0.651 -30.141 -1.461 1 93.75 292 THR B C 1
ATOM 8042 O O . THR B 1 292 ? -1.829 -29.781 -1.51 1 93.75 292 THR B O 1
ATOM 8045 N N . HIS B 1 293 ? -0.079 -30.812 -2.395 1 94.25 293 HIS B N 1
ATOM 8046 C CA . HIS B 1 293 ? -0.806 -31.188 -3.6 1 94.25 293 HIS B CA 1
ATOM 8047 C C . HIS B 1 293 ? -1.956 -32.125 -3.275 1 94.25 293 HIS B C 1
ATOM 8049 O O . HIS B 1 293 ? -3.086 -31.922 -3.723 1 94.25 293 HIS B O 1
ATOM 8055 N N . ASP B 1 294 ? -1.703 -33.125 -2.461 1 94.25 294 ASP B N 1
ATOM 8056 C CA . ASP B 1 294 ? -2.689 -34.156 -2.137 1 94.25 294 ASP B CA 1
ATOM 8057 C C . ASP B 1 294 ? -3.801 -33.594 -1.254 1 94.25 294 ASP B C 1
ATOM 8059 O O . ASP B 1 294 ? -4.941 -34.062 -1.315 1 94.25 294 ASP B O 1
ATOM 8063 N N . PHE B 1 295 ? -3.492 -32.688 -0.443 1 95.69 295 PHE B N 1
ATOM 8064 C CA . PHE B 1 295 ? -4.5 -32.062 0.401 1 95.69 295 PHE B CA 1
ATOM 8065 C C . PHE B 1 295 ? -5.676 -31.562 -0.434 1 95.69 295 PHE B C 1
ATOM 8067 O O . PHE B 1 295 ? -6.832 -31.797 -0.078 1 95.69 295 PHE B O 1
ATOM 8074 N N . VAL B 1 296 ? -5.328 -30.891 -1.623 1 95.56 296 VAL B N 1
ATOM 8075 C CA . VAL B 1 296 ? -6.379 -30.297 -2.438 1 95.56 296 VAL B CA 1
ATOM 8076 C C . VAL B 1 296 ? -6.949 -31.344 -3.395 1 95.56 296 VAL B C 1
ATOM 8078 O O . VAL B 1 296 ? -8.164 -31.562 -3.441 1 95.56 296 VAL B O 1
ATOM 8081 N N . PHE B 1 297 ? -6.195 -32.125 -4.082 1 94.31 297 PHE B N 1
ATOM 8082 C CA . PHE B 1 297 ? -6.637 -32.969 -5.188 1 94.31 297 PHE B CA 1
ATOM 8083 C C . PHE B 1 297 ? -7.23 -34.281 -4.676 1 94.31 297 PHE B C 1
ATOM 8085 O O . PHE B 1 297 ? -8.172 -34.812 -5.266 1 94.31 297 PHE B O 1
ATOM 8092 N N . LYS B 1 298 ? -6.699 -34.719 -3.539 1 92.88 298 LYS B N 1
ATOM 8093 C CA . LYS B 1 298 ? -7.215 -35.969 -3 1 92.88 298 LYS B CA 1
ATOM 8094 C C . LYS B 1 298 ? -8.07 -35.719 -1.756 1 92.88 298 LYS B C 1
ATOM 8096 O O . LYS B 1 298 ? -8.828 -36.594 -1.339 1 92.88 298 LYS B O 1
ATOM 8101 N N . GLY B 1 299 ? -7.914 -34.625 -1.207 1 92.5 299 GLY B N 1
ATOM 8102 C CA . GLY B 1 299 ? -8.641 -34.312 0.02 1 92.5 299 GLY B CA 1
ATOM 8103 C C . GLY B 1 299 ? -9.844 -33.438 -0.193 1 92.5 299 GLY B C 1
ATOM 8104 O O . GLY B 1 299 ? -10.977 -33.906 -0.271 1 92.5 299 GLY B O 1
ATOM 8105 N N . LEU B 1 300 ? -9.586 -32.188 -0.527 1 91.31 300 LEU B N 1
ATOM 8106 C CA . LEU B 1 300 ? -10.641 -31.188 -0.608 1 91.31 300 LEU B CA 1
ATOM 8107 C C . LEU B 1 300 ? -11.531 -31.438 -1.821 1 91.31 300 LEU B C 1
ATOM 8109 O O . LEU B 1 300 ? -12.758 -31.266 -1.744 1 91.31 300 LEU B O 1
ATOM 8113 N N . LEU B 1 301 ? -10.938 -31.828 -2.936 1 89.81 301 LEU B N 1
ATOM 8114 C CA . LEU B 1 301 ? -11.688 -31.969 -4.18 1 89.81 301 LEU B CA 1
ATOM 8115 C C . LEU B 1 301 ? -12.344 -33.344 -4.273 1 89.81 301 LEU B C 1
ATOM 8117 O O . LEU B 1 301 ? -13.25 -33.531 -5.09 1 89.81 301 LEU B O 1
ATOM 8121 N N . ALA B 1 302 ? -11.898 -34.406 -3.596 1 79.88 302 ALA B N 1
ATOM 8122 C CA . ALA B 1 302 ? -12.414 -35.781 -3.693 1 79.88 302 ALA B CA 1
ATOM 8123 C C . ALA B 1 302 ? -13.828 -35.875 -3.139 1 79.88 302 ALA B C 1
ATOM 8125 O O . ALA B 1 302 ? -14.602 -36.75 -3.529 1 79.88 302 ALA B O 1
ATOM 8126 N N . GLY B 1 303 ? -14.273 -35 -2.295 1 68.12 303 GLY B N 1
ATOM 8127 C CA . GLY B 1 303 ? -15.602 -35.094 -1.725 1 68.12 303 GLY B CA 1
ATOM 8128 C C . GLY B 1 303 ? -16.656 -34.344 -2.533 1 68.12 303 GLY B C 1
ATOM 8129 O O . GLY B 1 303 ? -16.609 -34.344 -3.766 1 68.12 303 GLY B O 1
ATOM 8130 N N . ASP B 1 304 ? -17.578 -33.844 -1.912 1 75.31 304 ASP B N 1
ATOM 8131 C CA . ASP B 1 304 ? -18.688 -33.062 -2.475 1 75.31 304 ASP B CA 1
ATOM 8132 C C . ASP B 1 304 ? -18.172 -31.766 -3.08 1 75.31 304 ASP B C 1
ATOM 8134 O O . ASP B 1 304 ? -17.391 -31.062 -2.457 1 75.31 304 ASP B O 1
ATOM 8138 N N . GLU B 1 305 ? -18.531 -31.625 -4.34 1 75.19 305 GLU B N 1
ATOM 8139 C CA . GLU B 1 305 ? -18.109 -30.453 -5.102 1 75.19 305 GLU B CA 1
ATOM 8140 C C . GLU B 1 305 ? -18.438 -29.172 -4.355 1 75.19 305 GLU B C 1
ATOM 8142 O O . GLU B 1 305 ? -17.719 -28.172 -4.492 1 75.19 305 GLU B O 1
ATOM 8147 N N . GLN B 1 306 ? -19.344 -29.266 -3.531 1 85.5 306 GLN B N 1
ATOM 8148 C CA . GLN B 1 306 ? -19.75 -28.047 -2.848 1 85.5 306 GLN B CA 1
ATOM 8149 C C . GLN B 1 306 ? -18.875 -27.797 -1.616 1 85.5 306 GLN B C 1
ATOM 8151 O O . GLN B 1 306 ? -18.828 -26.672 -1.114 1 85.5 306 GLN B O 1
ATOM 8156 N N . ARG B 1 307 ? -18.219 -28.766 -1.186 1 90.81 307 ARG B N 1
ATOM 8157 C CA . ARG B 1 307 ? -17.438 -28.656 0.034 1 90.81 307 ARG B CA 1
ATOM 8158 C C . ARG B 1 307 ? -16.25 -27.719 -0.166 1 90.81 307 ARG B C 1
ATOM 8160 O O . ARG B 1 307 ? -15.953 -26.891 0.695 1 90.81 307 ARG B O 1
ATOM 8167 N N . VAL B 1 308 ? -15.664 -27.828 -1.33 1 93.25 308 VAL B N 1
ATOM 8168 C CA . VAL B 1 308 ? -14.461 -27.047 -1.591 1 93.25 308 VAL B CA 1
ATOM 8169 C C . VAL B 1 308 ? -14.797 -25.562 -1.539 1 93.25 308 VAL B C 1
ATOM 8171 O O . VAL B 1 308 ? -14.094 -24.781 -0.888 1 93.25 308 VAL B O 1
ATOM 8174 N N . PHE B 1 309 ? -15.844 -25.156 -2.125 1 92.75 309 PHE B N 1
ATOM 8175 C CA . PHE B 1 309 ? -16.188 -23.75 -2.178 1 92.75 309 PHE B CA 1
ATOM 8176 C C . PHE B 1 309 ? -16.688 -23.266 -0.821 1 92.75 309 PHE B C 1
ATOM 8178 O O . PHE B 1 309 ? -16.469 -22.109 -0.446 1 92.75 309 PHE B O 1
ATOM 8185 N N . ARG B 1 310 ? -17.266 -24.141 -0.102 1 92.75 310 ARG B N 1
ATOM 8186 C CA . ARG B 1 310 ? -17.688 -23.781 1.246 1 92.75 310 ARG B CA 1
ATOM 8187 C C . ARG B 1 310 ? -16.484 -23.5 2.137 1 92.75 310 ARG B C 1
ATOM 8189 O O . ARG B 1 310 ? -16.453 -22.5 2.861 1 92.75 310 ARG B O 1
ATOM 8196 N N . VAL B 1 311 ? -15.516 -24.328 2.064 1 95.81 311 VAL B N 1
ATOM 8197 C CA . VAL B 1 311 ? -14.32 -24.188 2.891 1 95.81 311 VAL B CA 1
ATOM 8198 C C . VAL B 1 311 ? -13.57 -22.922 2.508 1 95.81 311 VAL B C 1
ATOM 8200 O O . VAL B 1 311 ? -13.164 -22.141 3.379 1 95.81 311 VAL B O 1
ATOM 8203 N N . ILE B 1 312 ? -13.477 -22.672 1.229 1 96.06 312 ILE B N 1
ATOM 8204 C CA . ILE B 1 312 ? -12.727 -21.5 0.756 1 96.06 312 ILE B CA 1
ATOM 8205 C C . ILE B 1 312 ? -13.5 -20.234 1.075 1 96.06 312 ILE B C 1
ATOM 8207 O O . ILE B 1 312 ? -12.906 -19.203 1.432 1 96.06 312 ILE B O 1
ATOM 8211 N N . GLU B 1 313 ? -14.773 -20.297 0.936 1 94.94 313 GLU B N 1
ATOM 8212 C CA . GLU B 1 313 ? -15.602 -19.141 1.257 1 94.94 313 GLU B CA 1
ATOM 8213 C C . GLU B 1 313 ? -15.469 -18.766 2.729 1 94.94 313 GLU B C 1
ATOM 8215 O O . GLU B 1 313 ? -15.312 -17.594 3.059 1 94.94 313 GLU B O 1
ATOM 8220 N N . GLU B 1 314 ? -15.516 -19.719 3.533 1 95.56 314 GLU B N 1
ATOM 8221 C CA . GLU B 1 314 ? -15.367 -19.453 4.957 1 95.56 314 GLU B CA 1
ATOM 8222 C C . GLU B 1 314 ? -13.953 -18.984 5.285 1 95.56 314 GLU B C 1
ATOM 8224 O O . GLU B 1 314 ? -13.758 -18.156 6.18 1 95.56 314 GLU B O 1
ATOM 8229 N N . GLU B 1 315 ? -13.016 -19.562 4.602 1 97.44 315 GLU B N 1
ATOM 8230 C CA . GLU B 1 315 ? -11.641 -19.094 4.77 1 97.44 315 GLU B CA 1
ATOM 8231 C C . GLU B 1 315 ? -11.523 -17.609 4.488 1 97.44 315 GLU B C 1
ATOM 8233 O O . GLU B 1 315 ? -10.922 -16.859 5.27 1 97.44 315 GLU B O 1
ATOM 8238 N N . LEU B 1 316 ? -12.117 -17.203 3.434 1 96.44 316 LEU B N 1
ATOM 8239 C CA . LEU B 1 316 ? -12.039 -15.797 3.033 1 96.44 316 LEU B CA 1
ATOM 8240 C C . LEU B 1 316 ? -12.836 -14.914 3.984 1 96.44 316 LEU B C 1
ATOM 8242 O O . LEU B 1 316 ? -12.531 -13.727 4.137 1 96.44 316 LEU B O 1
ATOM 8246 N N . VAL B 1 317 ? -13.805 -15.484 4.625 1 94.94 317 VAL B N 1
ATOM 8247 C CA . VAL B 1 317 ? -14.523 -14.742 5.652 1 94.94 317 VAL B CA 1
ATOM 8248 C C . VAL B 1 317 ? -13.594 -14.469 6.836 1 94.94 317 VAL B C 1
ATOM 8250 O O . VAL B 1 317 ? -13.57 -13.359 7.375 1 94.94 317 VAL B O 1
ATOM 8253 N N . PHE B 1 318 ? -12.875 -15.453 7.18 1 95.69 318 PHE B N 1
ATOM 8254 C CA . PHE B 1 318 ? -11.93 -15.289 8.273 1 95.69 318 PHE B CA 1
ATOM 8255 C C . PHE B 1 318 ? -10.883 -14.234 7.93 1 95.69 318 PHE B C 1
ATOM 8257 O O . PHE B 1 318 ? -10.516 -13.422 8.781 1 95.69 318 PHE B O 1
ATOM 8264 N N . VAL B 1 319 ? -10.438 -14.289 6.699 1 95.56 319 VAL B N 1
ATOM 8265 C CA . VAL B 1 319 ? -9.445 -13.305 6.27 1 95.56 319 VAL B CA 1
ATOM 8266 C C . VAL B 1 319 ? -10.055 -11.906 6.297 1 95.56 319 VAL B C 1
ATOM 8268 O O . VAL B 1 319 ? -9.43 -10.961 6.781 1 95.56 319 VAL B O 1
ATOM 8271 N N . HIS B 1 320 ? -11.234 -11.812 5.801 1 92.81 320 HIS B N 1
ATOM 8272 C CA . HIS B 1 320 ? -11.93 -10.531 5.832 1 92.81 320 HIS B CA 1
ATOM 8273 C C . HIS B 1 320 ? -12.055 -10 7.258 1 92.81 320 HIS B C 1
ATOM 8275 O O . HIS B 1 320 ? -11.734 -8.844 7.523 1 92.81 320 HIS B O 1
ATOM 8281 N N . ASP B 1 321 ? -12.453 -10.844 8.109 1 90.94 321 ASP B N 1
ATOM 8282 C CA . ASP B 1 321 ? -12.695 -10.43 9.492 1 90.94 321 ASP B CA 1
ATOM 8283 C C . ASP B 1 321 ? -11.383 -10.07 10.195 1 90.94 321 ASP B C 1
ATOM 8285 O O . ASP B 1 321 ? -11.367 -9.219 11.086 1 90.94 321 ASP B O 1
ATOM 8289 N N . MET B 1 322 ? -10.43 -10.703 9.844 1 92.06 322 MET B N 1
ATOM 8290 C CA . MET B 1 322 ? -9.141 -10.414 10.453 1 92.06 322 MET B CA 1
ATOM 8291 C C . MET B 1 322 ? -8.703 -8.984 10.148 1 92.06 322 MET B C 1
ATOM 8293 O O . MET B 1 322 ? -8.227 -8.273 11.031 1 92.06 322 MET B O 1
ATOM 8297 N N . TYR B 1 323 ? -8.914 -8.523 8.93 1 91.06 323 TYR B N 1
ATOM 8298 C CA . TYR B 1 323 ? -8.398 -7.227 8.508 1 91.06 323 TYR B CA 1
ATOM 8299 C C . TYR B 1 323 ? -9.43 -6.129 8.75 1 91.06 323 TYR B C 1
ATOM 8301 O O . TYR B 1 323 ? -9.062 -4.988 9.047 1 91.06 323 TYR B O 1
ATOM 8309 N N . TYR B 1 324 ? -10.664 -6.449 8.672 1 88.38 324 TYR B N 1
ATOM 8310 C CA . TYR B 1 324 ? -11.648 -5.371 8.617 1 88.38 324 TYR B CA 1
ATOM 8311 C C . TYR B 1 324 ? -12.492 -5.332 9.883 1 88.38 324 TYR B C 1
ATOM 8313 O O . TYR B 1 324 ? -13.352 -4.465 10.039 1 88.38 324 TYR B O 1
ATOM 8321 N N . THR B 1 325 ? -12.258 -6.285 10.734 1 87.56 325 THR B N 1
ATOM 8322 C CA . THR B 1 325 ? -12.984 -6.285 12 1 87.56 325 THR B CA 1
ATOM 8323 C C . THR B 1 325 ? -12.031 -6.496 13.172 1 87.56 325 THR B C 1
ATOM 8325 O O . THR B 1 325 ? -10.812 -6.594 12.977 1 87.56 325 THR B O 1
ATOM 8328 N N . ARG B 1 326 ? -12.617 -6.578 14.414 1 86.06 326 ARG B N 1
ATOM 8329 C CA . ARG B 1 326 ? -11.805 -6.758 15.609 1 86.06 326 ARG B CA 1
ATOM 8330 C C . ARG B 1 326 ? -11.883 -8.195 16.125 1 86.06 326 ARG B C 1
ATOM 8332 O O . ARG B 1 326 ? -11.359 -8.508 17.188 1 86.06 326 ARG B O 1
ATOM 8339 N N . TYR B 1 327 ? -12.43 -9.031 15.414 1 86.94 327 TYR B N 1
ATOM 8340 C CA . TYR B 1 327 ? -12.742 -10.367 15.914 1 86.94 327 TYR B CA 1
ATOM 8341 C C . TYR B 1 327 ? -11.477 -11.172 16.141 1 86.94 327 TYR B C 1
ATOM 8343 O O . TYR B 1 327 ? -11.375 -11.93 17.109 1 86.94 327 TYR B O 1
ATOM 8351 N N . SER B 1 328 ? -10.57 -10.992 15.234 1 87.25 328 SER B N 1
ATOM 8352 C CA . SER B 1 328 ? -9.336 -11.758 15.359 1 87.25 328 SER B CA 1
ATOM 8353 C C . SER B 1 328 ? -8.594 -11.406 16.641 1 87.25 328 SER B C 1
ATOM 8355 O O . SER B 1 328 ? -8.031 -12.281 17.312 1 87.25 328 SER B O 1
ATOM 8357 N N . TYR B 1 329 ? -8.617 -10.125 16.984 1 86.75 329 TYR B N 1
ATOM 8358 C CA . TYR B 1 329 ? -7.957 -9.703 18.219 1 86.75 329 TYR B CA 1
ATOM 8359 C C . TYR B 1 329 ? -8.688 -10.25 19.438 1 86.75 329 TYR B C 1
ATOM 8361 O O . TYR B 1 329 ? -8.055 -10.688 20.406 1 86.75 329 TYR B O 1
ATOM 8369 N N . LEU B 1 330 ? -9.969 -10.234 19.391 1 83.25 330 LEU B N 1
ATOM 8370 C CA . LEU B 1 330 ? -10.766 -10.766 20.5 1 83.25 330 LEU B CA 1
ATOM 8371 C C . LEU B 1 330 ? -10.531 -12.258 20.672 1 83.25 330 LEU B C 1
ATOM 8373 O O . LEU B 1 330 ? -10.484 -12.758 21.797 1 83.25 330 LEU B O 1
ATOM 8377 N N . TYR B 1 331 ? -10.367 -12.883 19.562 1 83.31 331 TYR B N 1
ATOM 8378 C CA . TYR B 1 331 ? -10.086 -14.312 19.578 1 83.31 331 TYR B CA 1
ATOM 8379 C C . TYR B 1 331 ? -8.75 -14.602 20.25 1 83.31 331 TYR B C 1
ATOM 8381 O O . TYR B 1 331 ? -8.648 -15.531 21.062 1 83.31 331 TYR B O 1
ATOM 8389 N N . GLN B 1 332 ? -7.762 -13.812 19.969 1 78.44 332 GLN B N 1
ATOM 8390 C CA . GLN B 1 332 ? -6.43 -14.023 20.531 1 78.44 332 GLN B CA 1
ATOM 8391 C C . GLN B 1 332 ? -6.395 -13.672 22.016 1 78.44 332 GLN B C 1
ATOM 8393 O O . GLN B 1 332 ? -5.727 -14.344 22.797 1 78.44 332 GLN B O 1
ATOM 8398 N N . LYS B 1 333 ? -7.137 -12.602 22.344 1 70.44 333 LYS B N 1
ATOM 8399 C CA . LYS B 1 333 ? -7.082 -12.148 23.719 1 70.44 333 LYS B CA 1
ATOM 8400 C C . LYS B 1 333 ? -8.102 -12.891 24.594 1 70.44 333 LYS B C 1
ATOM 8402 O O . LYS B 1 333 ? -7.844 -13.164 25.766 1 70.44 333 LYS B O 1
ATOM 8407 N N . VAL B 1 334 ? -9.32 -12.969 24.047 1 56.97 334 VAL B N 1
ATOM 8408 C CA . VAL B 1 334 ? -10.32 -13.703 24.812 1 56.97 334 VAL B CA 1
ATOM 8409 C C . VAL B 1 334 ? -9.859 -15.141 25.031 1 56.97 334 VAL B C 1
ATOM 8411 O O . VAL B 1 334 ? -10.109 -15.727 26.094 1 56.97 334 VAL B O 1
ATOM 8414 N N . ALA B 1 335 ? -9.297 -15.664 23.938 1 49.97 335 ALA B N 1
ATOM 8415 C CA . ALA B 1 335 ? -8.734 -17 24.172 1 49.97 335 ALA B CA 1
ATOM 8416 C C . ALA B 1 335 ? -7.781 -16.984 25.375 1 49.97 335 ALA B C 1
ATOM 8418 O O . ALA B 1 335 ? -7.648 -17.984 26.078 1 49.97 335 ALA B O 1
ATOM 8419 N N . SER B 1 336 ? -7.109 -15.781 25.469 1 45.97 336 SER B N 1
ATOM 8420 C CA . SER B 1 336 ? -6.23 -15.664 26.625 1 45.97 336 SER B CA 1
ATOM 8421 C C . SER B 1 336 ? -7.023 -15.328 27.891 1 45.97 336 SER B C 1
ATOM 8423 O O . SER B 1 336 ? -6.535 -15.523 29 1 45.97 336 SER B O 1
ATOM 8425 N N . LEU B 1 337 ? -8.094 -14.508 27.641 1 41.16 337 LEU B N 1
ATOM 8426 C CA . LEU B 1 337 ? -8.914 -14.148 28.797 1 41.16 337 LEU B CA 1
ATOM 8427 C C . LEU B 1 337 ? -9.703 -15.352 29.297 1 41.16 337 LEU B C 1
ATOM 8429 O O . LEU B 1 337 ? -10.523 -15.227 30.203 1 41.16 337 LEU B O 1
ATOM 8433 N N . HIS B 1 338 ? -9.844 -16.375 28.656 1 37.56 338 HIS B N 1
ATOM 8434 C CA . HIS B 1 338 ? -10.5 -17.5 29.328 1 37.56 338 HIS B CA 1
ATOM 8435 C C . HIS B 1 338 ? -10.156 -17.547 30.812 1 37.56 338 HIS B C 1
ATOM 8437 O O . HIS B 1 338 ? -10.883 -18.141 31.594 1 37.56 338 HIS B O 1
ATOM 8443 N N . VAL B 1 339 ? -8.961 -17.5 31.109 1 33.88 339 VAL B N 1
ATOM 8444 C CA . VAL B 1 339 ? -8.867 -17.641 32.562 1 33.88 339 VAL B CA 1
ATOM 8445 C C . VAL B 1 339 ? -9.641 -16.531 33.25 1 33.88 339 VAL B C 1
ATOM 8447 O O . VAL B 1 339 ? -10.312 -16.75 34.25 1 33.88 339 VAL B O 1
ATOM 8450 N N . LYS B 1 340 ? -9.539 -15.188 33.031 1 34.81 340 LYS B N 1
ATOM 8451 C CA . LYS B 1 340 ? -10.203 -14.172 33.844 1 34.81 340 LYS B CA 1
ATOM 8452 C C . LYS B 1 340 ? -11.523 -13.742 33.188 1 34.81 340 LYS B C 1
ATOM 8454 O O . LYS B 1 340 ? -11.695 -12.57 32.844 1 34.81 340 LYS B O 1
ATOM 8459 N N . ARG B 1 341 ? -12.312 -14.312 32.344 1 41.22 341 ARG B N 1
ATOM 8460 C CA . ARG B 1 341 ? -13.539 -14.312 31.547 1 41.22 341 ARG B CA 1
ATOM 8461 C C . ARG B 1 341 ? -14.672 -13.625 32.312 1 41.22 341 ARG B C 1
ATOM 8463 O O . ARG B 1 341 ? -15.453 -12.883 31.703 1 41.22 341 ARG B O 1
ATOM 8470 N N . ASP B 1 342 ? -14.82 -14.016 33.406 1 37.28 342 ASP B N 1
ATOM 8471 C CA . ASP B 1 342 ? -15.969 -13.633 34.219 1 37.28 342 ASP B CA 1
ATOM 8472 C C . ASP B 1 342 ? -16.047 -12.117 34.375 1 37.28 342 ASP B C 1
ATOM 8474 O O . ASP B 1 342 ? -17.141 -11.539 34.344 1 37.28 342 ASP B O 1
ATOM 8478 N N . GLU B 1 343 ? -14.93 -11.484 34.344 1 36.97 343 GLU B N 1
ATOM 8479 C CA . GLU B 1 343 ? -14.938 -10.078 34.719 1 36.97 343 GLU B CA 1
ATOM 8480 C C . GLU B 1 343 ? -15.234 -9.172 33.531 1 36.97 343 GLU B C 1
ATOM 8482 O O . GLU B 1 343 ? -15.922 -8.156 33.688 1 36.97 343 GLU B O 1
ATOM 8487 N N . HIS B 1 344 ? -14.828 -9.492 32.281 1 41.25 344 HIS B N 1
ATOM 8488 C CA . HIS B 1 344 ? -15.047 -8.555 31.203 1 41.25 344 HIS B CA 1
ATOM 8489 C C . HIS B 1 344 ? -16.484 -8.625 30.688 1 41.25 344 HIS B C 1
ATOM 8491 O O . HIS B 1 344 ? -17.062 -7.605 30.297 1 41.25 344 HIS B O 1
ATOM 8497 N N . THR B 1 345 ? -16.969 -9.828 30.516 1 41.84 345 THR B N 1
ATOM 8498 C CA . THR B 1 345 ? -18.406 -9.922 30.219 1 41.84 345 THR B CA 1
ATOM 8499 C C . THR B 1 345 ? -19.219 -9.195 31.281 1 41.84 345 THR B C 1
ATOM 8501 O O . THR B 1 345 ? -20.172 -8.492 30.953 1 41.84 345 THR B O 1
ATOM 8504 N N . ASP B 1 346 ? -18.828 -9.391 32.469 1 40.16 346 ASP B N 1
ATOM 8505 C CA . ASP B 1 346 ? -19.516 -8.688 33.562 1 40.16 346 ASP B CA 1
ATOM 8506 C C . ASP B 1 346 ? -19.359 -7.176 33.406 1 40.16 346 ASP B C 1
ATOM 8508 O O . ASP B 1 346 ? -20.312 -6.426 33.594 1 40.16 346 ASP B O 1
ATOM 8512 N N . LEU B 1 347 ? -18.203 -6.859 32.969 1 41.78 347 LEU B N 1
ATOM 8513 C CA . LEU B 1 347 ? -17.984 -5.426 32.812 1 41.78 347 LEU B CA 1
ATOM 8514 C C . LEU B 1 347 ? -18.781 -4.867 31.641 1 41.78 347 LEU B C 1
ATOM 8516 O O . LEU B 1 347 ? -19.312 -3.762 31.719 1 41.78 347 LEU B O 1
ATOM 8520 N N . SER B 1 348 ? -18.859 -5.656 30.625 1 45.47 348 SER B N 1
ATOM 8521 C CA . SER B 1 348 ? -19.688 -5.203 29.516 1 45.47 348 SER B CA 1
ATOM 8522 C C . SER B 1 348 ? -21.156 -5.188 29.875 1 45.47 348 SER B C 1
ATOM 8524 O O . SER B 1 348 ? -21.875 -4.242 29.547 1 45.47 348 SER B O 1
ATOM 8526 N N . ILE B 1 349 ? -21.594 -6.262 30.547 1 45.47 349 ILE B N 1
ATOM 8527 C CA . ILE B 1 349 ? -22.969 -6.324 31.016 1 45.47 349 ILE B CA 1
ATOM 8528 C C . ILE B 1 349 ? -23.219 -5.238 32.062 1 45.47 349 ILE B C 1
ATOM 8530 O O . ILE B 1 349 ? -24.25 -4.566 32.031 1 45.47 349 ILE B O 1
ATOM 8534 N N . ASP B 1 350 ? -22.297 -5.078 32.938 1 44.94 350 ASP B N 1
ATOM 8535 C CA . ASP B 1 350 ? -22.453 -4.059 33.969 1 44.94 350 ASP B CA 1
ATOM 8536 C C . ASP B 1 350 ? -22.422 -2.656 33.375 1 44.94 350 ASP B C 1
ATOM 8538 O O . ASP B 1 350 ? -23.219 -1.791 33.75 1 44.94 350 ASP B O 1
ATOM 8542 N N . SER B 1 351 ? -21.594 -2.479 32.5 1 47.59 351 SER B N 1
ATOM 8543 C CA . SER B 1 351 ? -21.562 -1.183 31.828 1 47.59 351 SER B CA 1
ATOM 8544 C C . SER B 1 351 ? -22.828 -0.938 31.016 1 47.59 351 SER B C 1
ATOM 8546 O O . SER B 1 351 ? -23.359 0.18 31 1 47.59 351 SER B O 1
ATOM 8548 N N . PHE B 1 352 ? -23.312 -1.997 30.438 1 50.25 352 PHE B N 1
ATOM 8549 C CA . PHE B 1 352 ? -24.594 -1.9 29.75 1 50.25 352 PHE B CA 1
ATOM 8550 C C . PHE B 1 352 ? -25.719 -1.621 30.75 1 50.25 352 PHE B C 1
ATOM 8552 O O . PHE B 1 352 ? -26.578 -0.783 30.5 1 50.25 352 PHE B O 1
ATOM 8559 N N . GLN B 1 353 ? -25.719 -2.363 31.828 1 48.47 353 GLN B N 1
ATOM 8560 C CA . GLN B 1 353 ? -26.734 -2.133 32.875 1 48.47 353 GLN B CA 1
ATOM 8561 C C . GLN B 1 353 ? -26.609 -0.724 33.438 1 48.47 353 GLN B C 1
ATOM 8563 O O . GLN B 1 353 ? -27.625 -0.063 33.688 1 48.47 353 GLN B O 1
ATOM 8568 N N . ASP B 1 354 ? -25.484 -0.282 33.656 1 47.5 354 ASP B N 1
ATOM 8569 C CA . ASP B 1 354 ? -25.297 1.064 34.188 1 47.5 354 ASP B CA 1
ATOM 8570 C C . ASP B 1 354 ? -25.688 2.119 33.156 1 47.5 354 ASP B C 1
ATOM 8572 O O . ASP B 1 354 ? -26.297 3.135 33.469 1 47.5 354 ASP B O 1
ATOM 8576 N N . LEU B 1 355 ? -25.391 1.91 31.953 1 51.84 355 LEU B N 1
ATOM 8577 C CA . LEU B 1 355 ? -25.844 2.799 30.891 1 51.84 355 LEU B CA 1
ATOM 8578 C C . LEU B 1 355 ? -27.375 2.809 30.828 1 51.84 355 LEU B C 1
ATOM 8580 O O . LEU B 1 355 ? -27.984 3.867 30.672 1 51.84 355 LEU B O 1
ATOM 8584 N N . MET B 1 356 ? -27.906 1.577 30.969 1 51.53 356 MET B N 1
ATOM 8585 C CA . MET B 1 356 ? -29.375 1.49 30.969 1 51.53 356 MET B CA 1
ATOM 8586 C C . MET B 1 356 ? -29.953 2.174 32.188 1 51.53 356 MET B C 1
ATOM 8588 O O . MET B 1 356 ? -30.984 2.852 32.094 1 51.53 356 MET B O 1
ATOM 8592 N N . ASN B 1 357 ? -29.375 1.952 33.312 1 50.16 357 ASN B N 1
ATOM 8593 C CA . ASN B 1 357 ? -29.859 2.609 34.5 1 50.16 357 ASN B CA 1
ATOM 8594 C C . ASN B 1 357 ? -29.688 4.125 34.438 1 50.16 357 ASN B C 1
ATOM 8596 O O . ASN B 1 357 ? -30.578 4.875 34.844 1 50.16 357 ASN B O 1
ATOM 8600 N N . ALA B 1 358 ? -28.656 4.586 34 1 49.03 358 ALA B N 1
ATOM 8601 C CA . ALA B 1 358 ? -28.453 6.016 33.812 1 49.03 358 ALA B CA 1
ATOM 8602 C C . ALA B 1 358 ? -29.438 6.57 32.781 1 49.03 358 ALA B C 1
ATOM 8604 O O . ALA B 1 358 ? -30.016 7.641 32.969 1 49.03 358 ALA B O 1
ATOM 8605 N N . ALA B 1 359 ? -29.594 5.832 31.75 1 50.78 359 ALA B N 1
ATOM 8606 C CA . ALA B 1 359 ? -30.609 6.219 30.766 1 50.78 359 ALA B CA 1
ATOM 8607 C C . ALA B 1 359 ? -32 6.289 31.422 1 50.78 359 ALA B C 1
ATOM 8609 O O . ALA B 1 359 ? -32.75 7.23 31.172 1 50.78 359 ALA B O 1
ATOM 8610 N N . SER B 1 360 ? -32.281 5.309 32.219 1 48.91 360 SER B N 1
ATOM 8611 C CA . SER B 1 360 ? -33.562 5.312 32.938 1 48.91 360 SER B CA 1
ATOM 8612 C C . SER B 1 360 ? -33.656 6.492 33.875 1 48.91 360 SER B C 1
ATOM 8614 O O . SER B 1 360 ? -34.719 7.125 34 1 48.91 360 SER B O 1
ATOM 8616 N N . TYR B 1 361 ? -32.625 6.719 34.562 1 45.56 361 TYR B N 1
ATOM 8617 C CA . TYR B 1 361 ? -32.656 7.824 35.531 1 45.56 361 TYR B CA 1
ATOM 8618 C C . TYR B 1 361 ? -32.781 9.164 34.812 1 45.56 361 TYR B C 1
ATOM 8620 O O . TYR B 1 361 ? -33.562 10.016 35.188 1 45.56 361 TYR B O 1
ATOM 8628 N N . ILE B 1 362 ? -31.953 9.383 33.875 1 47.91 362 ILE B N 1
ATOM 8629 C CA . ILE B 1 362 ? -32.062 10.609 33.094 1 47.91 362 ILE B CA 1
ATOM 8630 C C . ILE B 1 362 ? -33.438 10.719 32.469 1 47.91 362 ILE B C 1
ATOM 8632 O O . ILE B 1 362 ? -34.031 11.797 32.438 1 47.91 362 ILE B O 1
ATOM 8636 N N . MET B 1 363 ? -33.938 9.594 32 1 45.97 363 MET B N 1
ATOM 8637 C CA . MET B 1 363 ? -35.281 9.57 31.484 1 45.97 363 MET B CA 1
ATOM 8638 C C . MET B 1 363 ? -36.281 10.016 32.531 1 45.97 363 MET B C 1
ATOM 8640 O O . MET B 1 363 ? -37.219 10.758 32.25 1 45.97 363 MET B O 1
ATOM 8644 N N . PHE B 1 364 ? -36.125 9.57 33.719 1 43.94 364 PHE B N 1
ATOM 8645 C CA . PHE B 1 364 ? -37.125 9.867 34.75 1 43.94 364 PHE B CA 1
ATOM 8646 C C . PHE B 1 364 ? -37.031 11.328 35.156 1 43.94 364 PHE B C 1
ATOM 8648 O O . PHE B 1 364 ? -38.031 11.984 35.375 1 43.94 364 PHE B O 1
ATOM 8655 N N . LYS B 1 365 ? -35.906 11.82 35.531 1 44.41 365 LYS B N 1
ATOM 8656 C CA . LYS B 1 365 ? -35.844 13.172 36.062 1 44.41 365 LYS B CA 1
ATOM 8657 C C . LYS B 1 365 ? -36.188 14.211 35 1 44.41 365 LYS B C 1
ATOM 8659 O O . LYS B 1 365 ? -36.781 15.25 35.281 1 44.41 365 LYS B O 1
ATOM 8664 N N . HIS B 1 366 ? -35.625 14.156 33.812 1 43.97 366 HIS B N 1
ATOM 8665 C CA . HIS B 1 366 ? -35.812 15.211 32.844 1 43.97 366 HIS B CA 1
ATOM 8666 C C . HIS B 1 366 ? -37.156 15.07 32.125 1 43.97 366 HIS B C 1
ATOM 8668 O O . HIS B 1 366 ? -37.375 15.719 31.094 1 43.97 366 HIS B O 1
ATOM 8674 N N . ILE B 1 367 ? -38.031 14.312 32.406 1 39.94 367 ILE B N 1
ATOM 8675 C CA . ILE B 1 367 ? -39.344 14.453 31.859 1 39.94 367 ILE B CA 1
ATOM 8676 C C . ILE B 1 367 ? -39.812 15.906 31.969 1 39.94 367 ILE B C 1
ATOM 8678 O O . ILE B 1 367 ? -40.719 16.344 31.25 1 39.94 367 ILE B O 1
ATOM 8682 N N . THR B 1 368 ? -39.281 16.703 3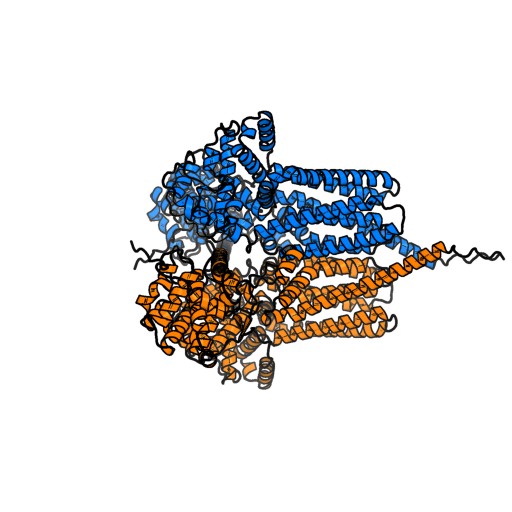2.781 1 36.94 368 THR B N 1
ATOM 8683 C CA . THR B 1 368 ? -39.906 18.016 32.844 1 36.94 368 THR B CA 1
ATOM 8684 C C . THR B 1 368 ? -39.406 18.922 31.703 1 36.94 368 THR B C 1
ATOM 8686 O O . THR B 1 368 ? -40.031 19.938 31.406 1 36.94 368 THR B O 1
ATOM 8689 N N . SER B 1 369 ? -38.094 19.188 31.297 1 48 369 SER B N 1
ATOM 8690 C CA . SER B 1 369 ? -37.812 20.094 30.188 1 48 369 SER B CA 1
ATOM 8691 C C . SER B 1 369 ? -37.812 19.359 28.844 1 48 369 SER B C 1
ATOM 8693 O O . SER B 1 369 ? -37.125 18.344 28.688 1 48 369 SER B O 1
ATOM 8695 N N . GLY B 1 370 ? -38.844 19.25 27.844 1 49.78 370 GLY B N 1
ATOM 8696 C CA . GLY B 1 370 ? -39.5 18.516 26.766 1 49.78 370 GLY B CA 1
ATOM 8697 C C . GLY B 1 370 ? -38.531 18.078 25.688 1 49.78 370 GLY B C 1
ATOM 8698 O O . GLY B 1 370 ? -38.438 16.891 25.375 1 49.78 370 GLY B O 1
ATOM 8699 N N . SER B 1 371 ? -38.062 18.953 24.703 1 53.5 371 SER B N 1
ATOM 8700 C CA . SER B 1 371 ? -37.5 18.609 23.406 1 53.5 371 SER B CA 1
ATOM 8701 C C . SER B 1 371 ? -36.125 17.969 23.547 1 53.5 371 SER B C 1
ATOM 8703 O O . SER B 1 371 ? -35.812 16.984 22.859 1 53.5 371 SER B O 1
ATOM 8705 N N . LEU B 1 372 ? -35.25 18.469 24.375 1 58.78 372 LEU B N 1
ATOM 8706 C CA . LEU B 1 372 ? -33.906 17.984 24.516 1 58.78 372 LEU B CA 1
ATOM 8707 C C . LEU B 1 372 ? -33.875 16.625 25.203 1 58.78 372 LEU B C 1
ATOM 8709 O O . LEU B 1 372 ? -33.062 15.758 24.875 1 58.78 372 LEU B O 1
ATOM 8713 N N . MET B 1 373 ? -34.781 16.375 25.969 1 59.06 373 MET B N 1
ATOM 8714 C CA . MET B 1 373 ? -34.812 15.109 26.688 1 59.06 373 MET B CA 1
ATOM 8715 C C . MET B 1 373 ? -35.219 13.961 25.766 1 59.06 373 MET B C 1
ATOM 8717 O O . MET B 1 373 ? -34.656 12.867 25.875 1 59.06 373 MET B O 1
ATOM 8721 N N . SER B 1 374 ? -36.156 14.344 24.906 1 67.81 374 SER B N 1
ATOM 8722 C CA . SER B 1 374 ? -36.5 13.336 23.922 1 67.81 374 SER B CA 1
ATOM 8723 C C . SER B 1 374 ? -35.312 12.914 23.078 1 67.81 374 SER B C 1
ATOM 8725 O O . SER B 1 374 ? -35.156 11.734 22.766 1 67.81 374 SER B O 1
ATOM 8727 N N . GLY B 1 375 ? -34.406 13.82 22.906 1 75.19 375 GLY B N 1
ATOM 8728 C CA . GLY B 1 375 ? -33.219 13.5 22.125 1 75.19 375 GLY B CA 1
ATOM 8729 C C . GLY B 1 375 ? -32.281 12.586 22.875 1 75.19 375 GLY B C 1
ATOM 8730 O O . GLY B 1 375 ? -31.703 11.664 22.281 1 75.19 375 GLY B O 1
ATOM 8731 N N . THR B 1 376 ? -32.156 12.711 24.172 1 78.5 376 THR B N 1
ATOM 8732 C CA . THR B 1 376 ? -31.25 11.898 24.969 1 78.5 376 THR B CA 1
ATOM 8733 C C . THR B 1 376 ? -31.75 10.461 25.078 1 78.5 376 THR B C 1
ATOM 8735 O O . THR B 1 376 ? -30.969 9.516 25.047 1 78.5 376 THR B O 1
ATOM 8738 N N . ILE B 1 377 ? -33.062 10.297 25.172 1 77.69 377 ILE B N 1
ATOM 8739 C CA . ILE B 1 377 ? -33.625 8.961 25.25 1 77.69 377 ILE B CA 1
ATOM 8740 C C . ILE B 1 377 ? -33.438 8.227 23.922 1 77.69 377 ILE B C 1
ATOM 8742 O O . ILE B 1 377 ? -33.062 7.051 23.906 1 77.69 377 ILE B O 1
ATOM 8746 N N . VAL B 1 378 ? -33.656 8.914 22.875 1 78.81 378 VAL B N 1
ATOM 8747 C CA . VAL B 1 378 ? -33.5 8.32 21.562 1 78.81 378 VAL B CA 1
ATOM 8748 C C . VAL B 1 378 ? -32.062 7.855 21.375 1 78.81 378 VAL B C 1
ATOM 8750 O O . VAL B 1 378 ? -31.797 6.746 20.891 1 78.81 378 VAL B O 1
ATOM 8753 N N . ILE B 1 379 ? -31.125 8.602 21.766 1 82.75 379 ILE B N 1
ATOM 8754 C CA . ILE B 1 379 ? -29.719 8.266 21.562 1 82.75 379 ILE B CA 1
ATOM 8755 C C . ILE B 1 379 ? -29.328 7.074 22.438 1 82.75 379 ILE B C 1
ATOM 8757 O O . ILE B 1 379 ? -28.547 6.219 22.031 1 82.75 379 ILE B O 1
ATOM 8761 N N . THR B 1 380 ? -29.906 7 23.594 1 80.44 380 THR B N 1
ATOM 8762 C CA . THR B 1 380 ? -29.609 5.887 24.484 1 80.44 380 THR B CA 1
ATOM 8763 C C . THR B 1 380 ? -30.125 4.574 23.906 1 80.44 380 THR B C 1
ATOM 8765 O O . THR B 1 380 ? -29.453 3.547 23.984 1 80.44 380 THR B O 1
ATOM 8768 N N . VAL B 1 381 ? -31.234 4.66 23.359 1 81.75 381 VAL B N 1
ATOM 8769 C CA . VAL B 1 381 ? -31.828 3.471 22.75 1 81.75 381 VAL B CA 1
ATOM 8770 C C . VAL B 1 381 ? -31.016 3.047 21.531 1 81.75 381 VAL B C 1
ATOM 8772 O O . VAL B 1 381 ? -30.75 1.857 21.328 1 81.75 381 VAL B O 1
ATOM 8775 N N . VAL B 1 382 ? -30.656 3.984 20.812 1 82.75 382 VAL B N 1
ATOM 8776 C CA . VAL B 1 382 ? -29.844 3.693 19.625 1 82.75 382 VAL B CA 1
ATOM 8777 C C . VAL B 1 382 ? -28.516 3.064 20.047 1 82.75 382 VAL B C 1
ATOM 8779 O O . VAL B 1 382 ? -28.078 2.08 19.453 1 82.75 382 VAL B O 1
ATOM 8782 N N . LEU B 1 383 ? -27.938 3.553 21.062 1 83 383 LEU B N 1
ATOM 8783 C CA . LEU B 1 383 ? -26.656 3.031 21.531 1 83 383 LEU B CA 1
ATOM 8784 C C . LEU B 1 383 ? -26.812 1.602 22.047 1 83 383 LEU B C 1
ATOM 8786 O O . LEU B 1 383 ? -25.984 0.741 21.766 1 83 383 LEU B O 1
ATOM 8790 N N . ALA B 1 384 ? -27.844 1.34 22.734 1 81.06 384 ALA B N 1
ATOM 8791 C CA . ALA B 1 384 ? -28.094 -0.003 23.266 1 81.06 384 ALA B CA 1
ATOM 8792 C C . ALA B 1 384 ? -28.328 -0.993 22.125 1 81.06 384 ALA B C 1
ATOM 8794 O O . ALA B 1 384 ? -27.828 -2.119 22.156 1 81.06 384 ALA B O 1
ATOM 8795 N N . PHE B 1 385 ? -29.047 -0.554 21.188 1 84.06 385 PHE B N 1
ATOM 8796 C CA . PHE B 1 385 ? -29.328 -1.406 20.031 1 84.06 385 PHE B CA 1
ATOM 8797 C C . PHE B 1 385 ? -28.047 -1.729 19.281 1 84.06 385 PHE B C 1
ATOM 8799 O O . PHE B 1 385 ? -27.812 -2.873 18.891 1 84.06 385 PHE B O 1
ATOM 8806 N N . LEU B 1 386 ? -27.266 -0.792 19.125 1 82.88 386 LEU B N 1
ATOM 8807 C CA . LEU B 1 386 ? -26.031 -0.995 18.375 1 82.88 386 LEU B CA 1
ATOM 8808 C C . LEU B 1 386 ? -25.094 -1.926 19.125 1 82.88 386 LEU B C 1
ATOM 8810 O O . LEU B 1 386 ? -24.406 -2.748 18.516 1 82.88 386 LEU B O 1
ATOM 8814 N N . GLU B 1 387 ? -25.047 -1.857 20.359 1 81.19 387 GLU B N 1
ATOM 8815 C CA . GLU B 1 387 ? -24.203 -2.748 21.141 1 81.19 387 GLU B CA 1
ATOM 8816 C C . GLU B 1 387 ? -24.719 -4.184 21.094 1 81.19 387 GLU B C 1
ATOM 8818 O O . GLU B 1 387 ? -23.922 -5.125 20.984 1 81.19 387 GLU B O 1
ATOM 8823 N N . ALA B 1 388 ? -25.953 -4.336 21.156 1 82.75 388 ALA B N 1
ATOM 8824 C CA . ALA B 1 388 ? -26.547 -5.668 21.062 1 82.75 388 ALA B CA 1
ATOM 8825 C C . ALA B 1 388 ? -26.312 -6.266 19.672 1 82.75 388 ALA B C 1
ATOM 8827 O O . ALA B 1 388 ? -26.031 -7.457 19.547 1 82.75 388 ALA B O 1
ATOM 8828 N N . TYR B 1 389 ? -26.391 -5.453 18.734 1 83.81 389 TYR B N 1
ATOM 8829 C CA . TYR B 1 389 ? -26.172 -5.887 17.359 1 83.81 389 TYR B CA 1
ATOM 8830 C C . TYR B 1 389 ? -24.734 -6.336 17.156 1 83.81 389 TYR B C 1
ATOM 8832 O O . TYR B 1 389 ? -24.484 -7.367 16.531 1 83.81 389 TYR B O 1
ATOM 8840 N N . GLN B 1 390 ? -23.844 -5.641 17.719 1 82.44 390 GLN B N 1
ATOM 8841 C CA . GLN B 1 390 ? -22.438 -6 17.609 1 82.44 390 GLN B CA 1
ATOM 8842 C C . GLN B 1 390 ? -22.141 -7.309 18.328 1 82.44 390 GLN B C 1
ATOM 8844 O O . GLN B 1 390 ? -21.344 -8.125 17.859 1 82.44 390 GLN B O 1
ATOM 8849 N N . LEU B 1 391 ? -22.734 -7.465 19.391 1 82.19 391 LEU B N 1
ATOM 8850 C CA . LEU B 1 391 ? -22.562 -8.703 20.156 1 82.19 391 LEU B CA 1
ATOM 8851 C C . LEU B 1 391 ? -23.125 -9.891 19.375 1 82.19 391 LEU B C 1
ATOM 8853 O O . LEU B 1 391 ? -22.5 -10.961 19.328 1 82.19 391 LEU B O 1
ATOM 8857 N N . TYR B 1 392 ? -24.234 -9.68 18.75 1 86.69 392 TYR B N 1
ATOM 8858 C CA . TYR B 1 392 ? -24.844 -10.742 17.953 1 86.69 392 TYR B CA 1
ATOM 8859 C C . TYR B 1 392 ? -23.938 -11.125 16.781 1 86.69 392 TYR B C 1
ATOM 8861 O O . TYR B 1 392 ? -23.719 -12.305 16.516 1 86.69 392 TYR B O 1
ATOM 8869 N N . LEU B 1 393 ? -23.422 -10.125 16.156 1 85.81 393 LEU B N 1
ATOM 8870 C CA . LEU B 1 393 ? -22.562 -10.391 15 1 85.81 393 LEU B CA 1
ATOM 8871 C C . LEU B 1 393 ? -21.297 -11.125 15.422 1 85.81 393 LEU B C 1
ATOM 8873 O O . LEU B 1 393 ? -20.812 -12.008 14.695 1 85.81 393 LEU B O 1
ATOM 8877 N N . TYR B 1 394 ? -20.797 -10.844 16.531 1 86.38 394 TYR B N 1
ATOM 8878 C CA . TYR B 1 394 ? -19.609 -11.516 17.016 1 86.38 394 TYR B CA 1
ATOM 8879 C C . TYR B 1 394 ? -19.891 -12.969 17.359 1 86.38 394 TYR B C 1
ATOM 8881 O O . TYR B 1 394 ? -19.141 -13.867 17 1 86.38 394 TYR B O 1
ATOM 8889 N N . MET B 1 395 ? -21.016 -13.141 18 1 87.62 395 MET B N 1
ATOM 8890 C CA . MET B 1 395 ? -21.375 -14.5 18.422 1 87.62 395 MET B CA 1
ATOM 8891 C C . MET B 1 395 ? -21.703 -15.367 17.203 1 87.62 395 MET B C 1
ATOM 8893 O O . MET B 1 395 ? -21.5 -16.578 17.234 1 87.62 395 MET B O 1
ATOM 8897 N N . ALA B 1 396 ? -22.109 -14.734 16.203 1 90.19 396 ALA B N 1
ATOM 8898 C CA . ALA B 1 396 ? -22.469 -15.477 15 1 90.19 396 ALA B CA 1
ATOM 8899 C C . ALA B 1 396 ? -21.266 -15.625 14.078 1 90.19 396 ALA B C 1
ATOM 8901 O O . ALA B 1 396 ? -21.328 -16.328 13.062 1 90.19 396 ALA B O 1
ATOM 8902 N N . SER B 1 397 ? -20.188 -15.078 14.406 1 89.94 397 SER B N 1
ATOM 8903 C CA . SER B 1 397 ? -19.016 -15.109 13.547 1 89.94 397 SER B CA 1
ATOM 8904 C C . SER B 1 397 ? -18.297 -16.453 13.648 1 89.94 397 SER B C 1
ATOM 8906 O O . SER B 1 397 ? -18.484 -17.188 14.609 1 89.94 397 SER B O 1
ATOM 8908 N N . GLY B 1 398 ? -17.531 -16.719 12.617 1 92.44 398 GLY B N 1
ATOM 8909 C CA . GLY B 1 398 ? -16.734 -17.922 12.609 1 92.44 398 GLY B CA 1
ATOM 8910 C C . GLY B 1 398 ? -15.664 -17.938 13.688 1 92.44 398 GLY B C 1
ATOM 8911 O O . GLY B 1 398 ? -15.32 -19 14.211 1 92.44 398 GLY B O 1
ATOM 8912 N N . TRP B 1 399 ? -15.219 -16.812 14.102 1 92.31 399 TRP B N 1
ATOM 8913 C CA . TRP B 1 399 ? -14.164 -16.703 15.102 1 92.31 399 TRP B CA 1
ATOM 8914 C C . TRP B 1 399 ? -14.648 -17.188 16.469 1 92.31 399 TRP B C 1
ATOM 8916 O O . TRP B 1 399 ? -13.945 -17.922 17.156 1 92.31 399 TRP B O 1
ATOM 8926 N N . PHE B 1 400 ? -15.852 -16.781 16.734 1 91.31 400 PHE B N 1
ATOM 8927 C CA . PHE B 1 400 ? -16.422 -17.188 18 1 91.31 400 PHE B CA 1
ATOM 8928 C C . PHE B 1 400 ? -16.75 -18.688 17.984 1 91.31 400 PHE B C 1
ATOM 8930 O O . PHE B 1 400 ? -16.531 -19.375 18.984 1 91.31 400 PHE B O 1
ATOM 8937 N N . LYS B 1 401 ? -17.219 -19.156 16.969 1 93.44 401 LYS B N 1
ATOM 8938 C CA . LYS B 1 401 ? -17.562 -20.562 16.844 1 93.44 401 LYS B CA 1
ATOM 8939 C C . LYS B 1 401 ? -16.328 -21.453 16.984 1 93.44 401 LYS B C 1
ATOM 8941 O O . LYS B 1 401 ? -16.375 -22.469 17.688 1 93.44 401 LYS B O 1
ATOM 8946 N N . VAL B 1 402 ? -15.289 -21.047 16.281 1 95 402 VAL B N 1
ATOM 8947 C CA . VAL B 1 402 ? -14.062 -21.844 16.359 1 95 402 VAL B CA 1
ATOM 8948 C C . VAL B 1 402 ? -13.516 -21.797 17.797 1 95 402 VAL B C 1
ATOM 8950 O O . VAL B 1 402 ? -12.977 -22.797 18.281 1 95 402 VAL B O 1
ATOM 8953 N N . ALA B 1 403 ? -13.648 -20.656 18.438 1 91.88 403 ALA B N 1
ATOM 8954 C CA . ALA B 1 403 ? -13.203 -20.562 19.828 1 91.88 403 ALA B CA 1
ATOM 8955 C C . ALA B 1 403 ? -13.977 -21.531 20.719 1 91.88 403 ALA B C 1
ATOM 8957 O O . ALA B 1 403 ? -13.398 -22.172 21.609 1 91.88 403 ALA B O 1
ATOM 8958 N N . LEU B 1 404 ? -15.242 -21.672 20.5 1 91.19 404 LEU B N 1
ATOM 8959 C CA . LEU B 1 404 ? -16.078 -22.594 21.266 1 91.19 404 LEU B CA 1
ATOM 8960 C C . LEU B 1 404 ? -15.695 -24.047 20.984 1 91.19 404 LEU B C 1
ATOM 8962 O O . LEU B 1 404 ? -15.602 -24.859 21.906 1 91.19 404 LEU B O 1
ATOM 8966 N N . ILE B 1 405 ? -15.477 -24.344 19.75 1 93.25 405 ILE B N 1
ATOM 8967 C CA . ILE B 1 405 ? -15.102 -25.703 19.375 1 93.25 405 ILE B CA 1
ATOM 8968 C C . ILE B 1 405 ? -13.758 -26.062 20 1 93.25 405 ILE B C 1
ATOM 8970 O O . ILE B 1 405 ? -13.57 -27.172 20.484 1 93.25 405 ILE B O 1
ATOM 8974 N N . ARG B 1 406 ? -12.883 -25.141 19.891 1 91.44 406 ARG B N 1
ATOM 8975 C CA . ARG B 1 406 ? -11.57 -25.375 20.5 1 91.44 406 ARG B CA 1
ATOM 8976 C C . ARG B 1 406 ? -11.695 -25.672 21.984 1 91.44 406 ARG B C 1
ATOM 8978 O O . ARG B 1 406 ? -11.055 -26.594 22.484 1 91.44 406 ARG B O 1
ATOM 8985 N N . SER B 1 407 ? -12.5 -24.875 22.656 1 88.88 407 SER B N 1
ATOM 8986 C CA . SER B 1 407 ? -12.711 -25.094 24.078 1 88.88 407 SER B CA 1
ATOM 8987 C C . SER B 1 407 ? -13.336 -26.469 24.344 1 88.88 407 SER B C 1
ATOM 8989 O O . SER B 1 407 ? -12.992 -27.141 25.312 1 88.88 407 SER B O 1
ATOM 8991 N N . TYR B 1 408 ? -14.188 -26.812 23.484 1 90.94 408 TYR B N 1
ATOM 8992 C CA . TYR B 1 408 ? -14.844 -28.109 23.594 1 90.94 408 TYR B CA 1
ATOM 8993 C C . TYR B 1 408 ? -13.836 -29.25 23.422 1 90.94 408 TYR B C 1
ATOM 8995 O O . TYR B 1 408 ? -13.898 -30.25 24.141 1 90.94 408 TYR B O 1
ATOM 9003 N N . VAL B 1 409 ? -12.898 -29.094 22.547 1 90.88 409 VAL B N 1
ATOM 9004 C CA . VAL B 1 409 ? -11.938 -30.141 22.234 1 90.88 409 VAL B CA 1
ATOM 9005 C C . VAL B 1 409 ? -10.852 -30.188 23.312 1 90.88 409 VAL B C 1
ATOM 9007 O O . VAL B 1 409 ? -10.375 -31.266 23.672 1 90.88 409 VAL B O 1
ATOM 9010 N N . THR B 1 410 ? -10.422 -29.047 23.812 1 87.69 410 THR B N 1
ATOM 9011 C CA . THR B 1 410 ? -9.289 -28.984 24.734 1 87.69 410 THR B CA 1
ATOM 9012 C C . THR B 1 410 ? -9.734 -29.281 26.156 1 87.69 410 THR B C 1
ATOM 9014 O O . THR B 1 410 ? -8.93 -29.688 27 1 87.69 410 THR B O 1
ATOM 9017 N N . ALA B 1 411 ? -11.023 -29 26.422 1 86.44 411 ALA B N 1
ATOM 9018 C CA . ALA B 1 411 ? -11.523 -29.219 27.781 1 86.44 411 ALA B CA 1
ATOM 9019 C C . ALA B 1 411 ? -12.43 -30.438 27.844 1 86.44 411 ALA B C 1
ATOM 9021 O O . ALA B 1 411 ? -13.594 -30.391 27.453 1 86.44 411 ALA B O 1
ATOM 9022 N N . PRO B 1 412 ? -12.008 -31.516 28.5 1 84.38 412 PRO B N 1
ATOM 9023 C CA . PRO B 1 412 ? -12.797 -32.75 28.547 1 84.38 412 PRO B CA 1
ATOM 9024 C C . PRO B 1 412 ? -14.086 -32.594 29.344 1 84.38 412 PRO B C 1
ATOM 9026 O O . PRO B 1 412 ? -15.078 -33.281 29.078 1 84.38 412 PRO B O 1
ATOM 9029 N N . PHE B 1 413 ? -14.055 -31.672 30.359 1 85.44 413 PHE B N 1
ATOM 9030 C CA . PHE B 1 413 ? -15.242 -31.484 31.188 1 85.44 413 PHE B CA 1
ATOM 9031 C C . PHE B 1 413 ? -16.422 -30.984 30.344 1 85.44 413 PHE B C 1
ATOM 9033 O O . PHE B 1 413 ? -17.578 -31.281 30.641 1 85.44 413 PHE B O 1
ATOM 9040 N N . LEU B 1 414 ? -16.141 -30.297 29.281 1 85.69 414 LEU B N 1
ATOM 9041 C CA . LEU B 1 414 ? -17.188 -29.75 28.422 1 85.69 414 LEU B CA 1
ATOM 9042 C C . LEU B 1 414 ? -17.797 -30.859 27.562 1 85.69 414 LEU B C 1
ATOM 9044 O O . LEU B 1 414 ? -18.938 -30.734 27.109 1 85.69 414 LEU B O 1
ATOM 9048 N N . GLN B 1 415 ? -17.078 -31.922 27.391 1 85.94 415 GLN B N 1
ATOM 9049 C CA . GLN B 1 415 ? -17.547 -33.031 26.562 1 85.94 415 GLN B CA 1
ATOM 9050 C C . GLN B 1 415 ? -18.469 -33.938 27.359 1 85.94 415 GLN B C 1
ATOM 9052 O O . GLN B 1 415 ? -19.312 -34.625 26.781 1 85.94 415 GLN B O 1
ATOM 9057 N N . THR B 1 416 ? -18.25 -33.906 28.703 1 86.5 416 THR B N 1
ATOM 9058 C CA . THR B 1 416 ? -18.984 -34.844 29.547 1 86.5 416 THR B CA 1
ATOM 9059 C C . THR B 1 416 ? -20.25 -34.188 30.078 1 86.5 416 THR B C 1
ATOM 9061 O O . THR B 1 416 ? -21.219 -34.906 30.422 1 86.5 416 THR B O 1
ATOM 9064 N N . SER B 1 417 ? -20.234 -32.938 30.141 1 88.06 417 SER B N 1
ATOM 9065 C CA . SER B 1 417 ? -21.391 -32.219 30.688 1 88.06 417 SER B CA 1
ATOM 9066 C C . SER B 1 417 ? -22.453 -32 29.625 1 88.06 417 SER B C 1
ATOM 9068 O O . SER B 1 417 ? -22.234 -31.266 28.656 1 88.06 417 SER B O 1
ATOM 9070 N N . TYR B 1 418 ? -23.625 -32.562 29.812 1 87.62 418 TYR B N 1
ATOM 9071 C CA . TYR B 1 418 ? -24.719 -32.438 28.859 1 87.62 418 TYR B CA 1
ATOM 9072 C C . TYR B 1 418 ? -25.219 -31 28.75 1 87.62 418 TYR B C 1
ATOM 9074 O O . TYR B 1 418 ? -25.516 -30.531 27.641 1 87.62 418 TYR B O 1
ATOM 9082 N N . CYS B 1 419 ? -25.219 -30.328 29.766 1 87.88 419 CYS B N 1
ATOM 9083 C CA . CYS B 1 419 ? -25.688 -28.953 29.781 1 87.88 419 CYS B CA 1
ATOM 9084 C C . CYS B 1 419 ? -24.75 -28.047 28.984 1 87.88 419 CYS B C 1
ATOM 9086 O O . CYS B 1 419 ? -25.203 -27.234 28.172 1 87.88 419 CYS B O 1
ATOM 9088 N N . SER B 1 420 ? -23.578 -28.266 29.25 1 88.56 420 SER B N 1
ATOM 9089 C CA . SER B 1 420 ? -22.609 -27.438 28.531 1 88.56 420 SER B CA 1
ATOM 9090 C C . SER B 1 420 ? -22.641 -27.734 27.031 1 88.56 420 SER B C 1
ATOM 9092 O O . SER B 1 420 ? -22.547 -26.812 26.219 1 88.56 420 SER B O 1
ATOM 9094 N N . GLU B 1 421 ? -22.828 -28.906 26.688 1 90.12 421 GLU B N 1
ATOM 9095 C CA . GLU B 1 421 ? -22.891 -29.281 25.281 1 90.12 421 GLU B CA 1
ATOM 9096 C C . GLU B 1 421 ? -24.125 -28.672 24.594 1 90.12 421 GLU B C 1
ATOM 9098 O O . GLU B 1 421 ? -24.047 -28.234 23.453 1 90.12 421 GLU B O 1
ATOM 9103 N N . MET B 1 422 ? -25.203 -28.578 25.297 1 91.06 422 MET B N 1
ATOM 9104 C CA . MET B 1 422 ? -26.422 -28 24.75 1 91.06 422 MET B CA 1
ATOM 9105 C C . MET B 1 422 ? -26.266 -26.5 24.5 1 91.06 422 MET B C 1
ATOM 9107 O O . MET B 1 422 ? -26.719 -25.969 23.5 1 91.06 422 MET B O 1
ATOM 9111 N N . ILE B 1 423 ? -25.625 -25.906 25.391 1 88.88 423 ILE B N 1
ATOM 9112 C CA . ILE B 1 423 ? -25.406 -24.469 25.266 1 88.88 423 ILE B CA 1
ATOM 9113 C C . ILE B 1 423 ? -24.516 -24.188 24.062 1 88.88 423 ILE B C 1
ATOM 9115 O O . ILE B 1 423 ? -24.797 -23.281 23.266 1 88.88 423 ILE B O 1
ATOM 9119 N N . ILE B 1 424 ? -23.469 -24.953 23.984 1 90.56 424 ILE B N 1
ATOM 9120 C CA . ILE B 1 424 ? -22.547 -24.766 22.859 1 90.56 424 ILE B CA 1
ATOM 9121 C C . ILE B 1 424 ? -23.266 -25.047 21.547 1 90.56 424 ILE B C 1
ATOM 9123 O O . ILE B 1 424 ? -23.078 -24.312 20.562 1 90.56 424 ILE B O 1
ATOM 9127 N N . ARG B 1 425 ? -24.094 -26 21.562 1 91.19 425 ARG B N 1
ATOM 9128 C CA . ARG B 1 425 ? -24.844 -26.328 20.359 1 91.19 425 ARG B CA 1
ATOM 9129 C C . ARG B 1 425 ? -25.781 -25.188 19.953 1 91.19 425 ARG B C 1
ATOM 9131 O O . ARG B 1 425 ? -25.906 -24.875 18.766 1 91.19 425 ARG B O 1
ATOM 9138 N N . LEU B 1 426 ? -26.359 -24.531 20.891 1 91.19 426 LEU B N 1
ATOM 9139 C CA . LEU B 1 426 ? -27.266 -23.422 20.625 1 91.19 426 LEU B CA 1
ATOM 9140 C C . LEU B 1 426 ? -26.5 -22.234 20.047 1 91.19 426 LEU B C 1
ATOM 9142 O O . LEU B 1 426 ? -26.969 -21.562 19.141 1 91.19 426 LEU B O 1
ATOM 9146 N N . LEU B 1 427 ? -25.391 -22.047 20.578 1 89.81 427 LEU B N 1
ATOM 9147 C CA . LEU B 1 427 ? -24.594 -20.922 20.109 1 89.81 427 LEU B CA 1
ATOM 9148 C C . LEU B 1 427 ? -24.047 -21.188 18.703 1 89.81 427 LEU B C 1
ATOM 9150 O O . LEU B 1 427 ? -23.922 -20.266 17.906 1 89.81 427 LEU B O 1
ATOM 9154 N N . LEU B 1 428 ? -23.766 -22.406 18.422 1 91.94 428 LEU B N 1
ATOM 9155 C CA . LEU B 1 428 ? -23.219 -22.781 17.125 1 91.94 428 LEU B CA 1
ATOM 9156 C C . LEU B 1 428 ? -24.297 -22.719 16.047 1 91.94 428 LEU B C 1
ATOM 9158 O O . LEU B 1 428 ? -23.984 -22.672 14.852 1 91.94 428 LEU B O 1
ATOM 9162 N N . MET B 1 429 ? -25.516 -22.609 16.422 1 90.38 429 MET B N 1
ATOM 9163 C CA . MET B 1 429 ? -26.625 -22.594 15.477 1 90.38 429 MET B CA 1
ATOM 9164 C C . MET B 1 429 ? -26.906 -21.172 15 1 90.38 429 MET B C 1
ATOM 9166 O O . MET B 1 429 ? -27.641 -20.969 14.039 1 90.38 429 MET B O 1
ATOM 9170 N N . LEU B 1 430 ? -26.25 -20.234 15.633 1 89.88 430 LEU B N 1
ATOM 9171 C CA . LEU B 1 430 ? -26.453 -18.859 15.195 1 89.88 430 LEU B CA 1
ATOM 9172 C C . LEU B 1 430 ? -25.922 -18.656 13.773 1 89.88 430 LEU B C 1
ATOM 9174 O O . LEU B 1 430 ? -24.844 -19.125 13.438 1 89.88 430 LEU B O 1
ATOM 9178 N N . LYS B 1 431 ? -26.75 -18.125 12.953 1 84.31 431 LYS B N 1
ATOM 9179 C CA . LYS B 1 431 ? -26.391 -17.984 11.547 1 84.31 431 LYS B CA 1
ATOM 9180 C C . LYS B 1 431 ? -25.969 -16.562 11.227 1 84.31 431 LYS B C 1
ATOM 9182 O O . LYS B 1 431 ? -26.656 -15.602 11.578 1 84.31 431 LYS B O 1
ATOM 9187 N N . PRO B 1 432 ? -24.734 -16.484 10.719 1 78.06 432 PRO B N 1
ATOM 9188 C CA . PRO B 1 432 ? -24.297 -15.156 10.25 1 78.06 432 PRO B CA 1
ATOM 9189 C C . PRO B 1 432 ? -24.969 -14.758 8.938 1 78.06 432 PRO B C 1
ATOM 9191 O O . PRO B 1 432 ? -25.703 -15.555 8.344 1 78.06 432 PRO B O 1
ATOM 9194 N N . PHE B 1 433 ? -24.797 -13.492 8.5 1 76 433 PHE B N 1
ATOM 9195 C CA . PHE B 1 433 ? -25.219 -13.039 7.18 1 76 433 PHE B CA 1
ATOM 9196 C C . PHE B 1 433 ? -24.469 -13.789 6.086 1 76 433 PHE B C 1
ATOM 9198 O O . PHE B 1 433 ? -23.359 -14.289 6.32 1 76 433 PHE B O 1
ATOM 9205 N N . ARG B 1 434 ? -25.172 -13.938 5.035 1 77.75 434 ARG B N 1
ATOM 9206 C CA . ARG B 1 434 ? -24.484 -14.547 3.904 1 77.75 434 ARG B CA 1
ATOM 9207 C C . ARG B 1 434 ? -23.141 -13.852 3.652 1 77.75 434 ARG B C 1
ATOM 9209 O O . ARG B 1 434 ? -23.078 -12.625 3.625 1 77.75 434 ARG B O 1
ATOM 9216 N N . PRO B 1 435 ? -22.219 -14.656 3.518 1 79.31 435 PRO B N 1
ATOM 9217 C CA . PRO B 1 435 ? -20.875 -14.07 3.488 1 79.31 435 PRO B CA 1
ATOM 9218 C C . PRO B 1 435 ? -20.562 -13.375 2.166 1 79.31 435 PRO B C 1
ATOM 9220 O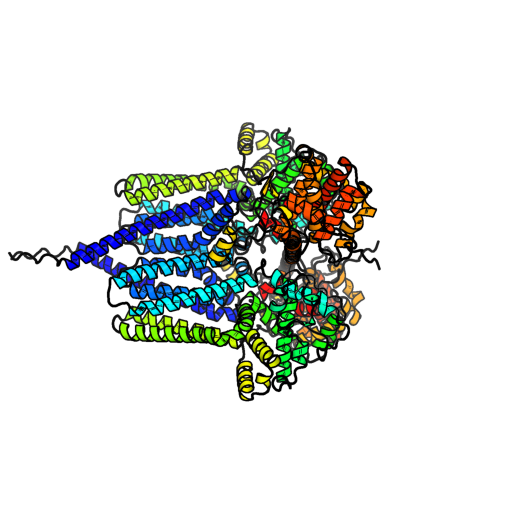 O . PRO B 1 435 ? -19.891 -12.344 2.152 1 79.31 435 PRO B O 1
ATOM 9223 N N . TRP B 1 436 ? -20.984 -13.984 1.102 1 87.75 436 TRP B N 1
ATOM 9224 C CA . TRP B 1 436 ? -20.594 -13.422 -0.186 1 87.75 436 TRP B CA 1
ATOM 9225 C C . TRP B 1 436 ? -21.812 -13.211 -1.081 1 87.75 436 TRP B C 1
ATOM 9227 O O . TRP B 1 436 ? -22.891 -13.758 -0.819 1 87.75 436 TRP B O 1
ATOM 9237 N N . LYS B 1 437 ? -21.75 -12.438 -2.061 1 82.19 437 LYS B N 1
ATOM 9238 C CA . LYS B 1 437 ? -22.828 -12.102 -2.984 1 82.19 437 LYS B CA 1
ATOM 9239 C C . LYS B 1 437 ? -23.266 -13.32 -3.793 1 82.19 437 LYS B C 1
ATOM 9241 O O . LYS B 1 437 ? -24.453 -13.5 -4.066 1 82.19 437 LYS B O 1
ATOM 9246 N N . GLY B 1 438 ? -22.359 -14.227 -4.168 1 86.5 438 GLY B N 1
ATOM 9247 C CA . GLY B 1 438 ? -22.641 -15.406 -4.969 1 86.5 438 GLY B CA 1
ATOM 9248 C C . GLY B 1 438 ? -23.031 -15.078 -6.398 1 86.5 438 GLY B C 1
ATOM 9249 O O . GLY B 1 438 ? -23.812 -15.797 -7.016 1 86.5 438 GLY B O 1
ATOM 9250 N N . ARG B 1 439 ? -22.625 -13.891 -6.84 1 89.94 439 ARG B N 1
ATOM 9251 C CA . ARG B 1 439 ? -22.922 -13.461 -8.203 1 89.94 439 ARG B CA 1
ATOM 9252 C C . ARG B 1 439 ? -21.641 -13.117 -8.953 1 89.94 439 ARG B C 1
ATOM 9254 O O . ARG B 1 439 ? -20.656 -12.703 -8.344 1 89.94 439 ARG B O 1
ATOM 9261 N N . LEU B 1 440 ? -21.719 -13.367 -10.25 1 92.38 440 LEU B N 1
ATOM 9262 C CA . LEU B 1 440 ? -20.594 -13.039 -11.125 1 92.38 440 LEU B CA 1
ATOM 9263 C C . LEU B 1 440 ? -20.906 -11.812 -11.977 1 92.38 440 LEU B C 1
ATOM 9265 O O . LEU B 1 440 ? -22 -11.719 -12.555 1 92.38 440 LEU B O 1
ATOM 9269 N N . GLY B 1 441 ? -19.969 -10.891 -11.953 1 90.62 441 GLY B N 1
ATOM 9270 C CA . GLY B 1 441 ? -20.125 -9.789 -12.883 1 90.62 441 GLY B CA 1
ATOM 9271 C C . GLY B 1 441 ? -20.062 -10.219 -14.336 1 90.62 441 GLY B C 1
ATOM 9272 O O . GLY B 1 441 ? -19.281 -11.109 -14.688 1 90.62 441 GLY B O 1
ATOM 9273 N N . GLN B 1 442 ? -20.953 -9.633 -15.133 1 92.94 442 GLN B N 1
ATOM 9274 C CA . GLN B 1 442 ? -21 -9.969 -16.547 1 92.94 442 GLN B CA 1
ATOM 9275 C C . GLN B 1 442 ? -20.781 -8.727 -17.422 1 92.94 442 GLN B C 1
ATOM 9277 O O . GLN B 1 442 ? -21.281 -7.645 -17.109 1 92.94 442 GLN B O 1
ATOM 9282 N N . TYR B 1 443 ? -19.906 -8.938 -18.406 1 91.56 443 TYR B N 1
ATOM 9283 C CA . TYR B 1 443 ? -19.672 -7.879 -19.375 1 91.56 443 TYR B CA 1
ATOM 9284 C C . TYR B 1 443 ? -19.562 -8.445 -20.781 1 91.56 443 TYR B C 1
ATOM 9286 O O . TYR B 1 443 ? -18.766 -9.352 -21.031 1 91.56 443 TYR B O 1
ATOM 9294 N N . CYS B 1 444 ? -20.469 -7.953 -21.531 1 92.44 444 CYS B N 1
ATOM 9295 C CA . CYS B 1 444 ? -20.406 -8.32 -22.953 1 92.44 444 CYS B CA 1
ATOM 9296 C C . CYS B 1 444 ? -19.844 -7.172 -23.781 1 92.44 444 CYS B C 1
ATOM 9298 O O . CYS B 1 444 ? -20.469 -6.121 -23.891 1 92.44 444 CYS B O 1
ATOM 9300 N N . PHE B 1 445 ? -18.812 -7.426 -24.438 1 90 445 PHE B N 1
ATOM 9301 C CA . PHE B 1 445 ? -18.047 -6.441 -25.203 1 90 445 PHE B CA 1
ATOM 9302 C C . PHE B 1 445 ? -18.906 -5.824 -26.297 1 90 445 PHE B C 1
ATOM 9304 O O . PHE B 1 445 ? -18.953 -4.602 -26.453 1 90 445 PHE B O 1
ATOM 9311 N N . LEU B 1 446 ? -19.625 -6.566 -26.953 1 88.81 446 LEU B N 1
ATOM 9312 C CA . LEU B 1 446 ? -20.391 -6.121 -28.125 1 88.81 446 LEU B CA 1
ATOM 9313 C C . LEU B 1 446 ? -21.703 -5.473 -27.703 1 88.81 446 LEU B C 1
ATOM 9315 O O . LEU B 1 446 ? -22.219 -4.586 -28.391 1 88.81 446 LEU B O 1
ATOM 9319 N N . GLU B 1 447 ? -22.234 -5.898 -26.625 1 84.62 447 GLU B N 1
ATOM 9320 C CA . GLU B 1 447 ? -23.484 -5.328 -26.141 1 84.62 447 GLU B CA 1
ATOM 9321 C C . GLU B 1 447 ? -23.266 -3.957 -25.516 1 84.62 447 GLU B C 1
ATOM 9323 O O . GLU B 1 447 ? -24.094 -3.059 -25.656 1 84.62 447 GLU B O 1
ATOM 9328 N N . ASN B 1 448 ? -22.188 -3.805 -24.922 1 77.31 448 ASN B N 1
ATOM 9329 C CA . ASN B 1 448 ? -21.938 -2.611 -24.125 1 77.31 448 ASN B CA 1
ATOM 9330 C C . ASN B 1 448 ? -21.141 -1.568 -24.906 1 77.31 448 ASN B C 1
ATOM 9332 O O . ASN B 1 448 ? -20.812 -0.505 -24.375 1 77.31 448 ASN B O 1
ATOM 9336 N N . LEU B 1 449 ? -20.875 -1.951 -26.047 1 78.06 449 LEU B N 1
ATOM 9337 C CA . LEU B 1 449 ? -20.141 -1.014 -26.891 1 78.06 449 LEU B CA 1
ATOM 9338 C C . LEU B 1 449 ? -20.953 0.265 -27.109 1 78.06 449 LEU B C 1
ATOM 9340 O O . LEU B 1 449 ? -22.125 0.21 -27.484 1 78.06 449 LEU B O 1
ATOM 9344 N N . GLY B 1 450 ? -20.375 1.385 -26.75 1 63.03 450 GLY B N 1
ATOM 9345 C CA . GLY B 1 450 ? -20.984 2.672 -27.031 1 63.03 450 GLY B CA 1
ATOM 9346 C C . GLY B 1 450 ? -21.891 3.154 -25.906 1 63.03 450 GLY B C 1
ATOM 9347 O O . GLY B 1 450 ? -22.406 4.273 -25.953 1 63.03 450 GLY B O 1
ATOM 9348 N N . ARG B 1 451 ? -22.219 2.283 -25.062 1 61.34 451 ARG B N 1
ATOM 9349 C CA . ARG B 1 451 ? -23.141 2.723 -24.016 1 61.34 451 ARG B CA 1
ATOM 9350 C C . ARG B 1 451 ? -22.391 3.531 -22.953 1 61.34 451 ARG B C 1
ATOM 9352 O O . ARG B 1 451 ? -21.781 2.963 -22.047 1 61.34 451 ARG B O 1
ATOM 9359 N N . LYS B 1 452 ? -22 4.711 -23.234 1 59.88 452 LYS B N 1
ATOM 9360 C CA . LYS B 1 452 ? -21.422 5.598 -22.234 1 59.88 452 LYS B CA 1
ATOM 9361 C C . LYS B 1 452 ? -22.484 6.137 -21.297 1 59.88 452 LYS B C 1
ATOM 9363 O O . LYS B 1 452 ? -23.531 6.617 -21.75 1 59.88 452 LYS B O 1
ATOM 9368 N N . SER B 1 453 ? -22.516 5.625 -20.047 1 62.06 453 SER B N 1
ATOM 9369 C CA . SER B 1 453 ? -23.484 6.16 -19.109 1 62.06 453 SER B CA 1
ATOM 9370 C C . SER B 1 453 ? -23.344 7.668 -18.953 1 62.06 453 SER B C 1
ATOM 9372 O O . SER B 1 453 ? -22.328 8.141 -18.438 1 62.06 453 SER B O 1
ATOM 9374 N N . LYS B 1 454 ? -24.234 8.453 -19.641 1 62.94 454 LYS B N 1
ATOM 9375 C CA . LYS B 1 454 ? -24.234 9.914 -19.516 1 62.94 454 LYS B CA 1
ATOM 9376 C C . LYS B 1 454 ? -24.25 10.352 -18.062 1 62.94 454 LYS B C 1
ATOM 9378 O O . LYS B 1 454 ? -23.609 11.336 -17.703 1 62.94 454 LYS B O 1
ATOM 9383 N N . VAL B 1 455 ? -24.906 9.539 -17.25 1 66.69 455 VAL B N 1
ATOM 9384 C CA . VAL B 1 455 ? -25.062 9.891 -15.844 1 66.69 455 VAL B CA 1
ATOM 9385 C C . VAL B 1 455 ? -23.703 9.812 -15.148 1 66.69 455 VAL B C 1
ATOM 9387 O O . VAL B 1 455 ? -23.328 10.703 -14.383 1 66.69 455 VAL B O 1
ATOM 9390 N N . MET B 1 456 ? -23.031 8.812 -15.539 1 70.94 456 MET B N 1
ATOM 9391 C CA . MET B 1 456 ? -21.75 8.633 -14.859 1 70.94 456 MET B CA 1
ATOM 9392 C C . MET B 1 456 ? -20.734 9.664 -15.344 1 70.94 456 MET B C 1
ATOM 9394 O O . MET B 1 456 ? -19.891 10.125 -14.562 1 70.94 456 MET B O 1
ATOM 9398 N N . SER B 1 457 ? -20.938 10.023 -16.578 1 70.12 457 SER B N 1
ATOM 9399 C CA . SER B 1 457 ? -20.047 11.07 -17.078 1 70.12 457 SER B CA 1
ATOM 9400 C C . SER B 1 457 ? -20.359 12.414 -16.422 1 70.12 457 SER B C 1
ATOM 9402 O O . SER B 1 457 ? -19.438 13.18 -16.109 1 70.12 457 SER B O 1
ATOM 9404 N N . CYS B 1 458 ? -21.609 12.609 -16.141 1 68.38 458 CYS B N 1
ATOM 9405 C CA . CYS B 1 458 ? -22 13.844 -15.477 1 68.38 458 CYS B CA 1
ATOM 9406 C C . CYS B 1 458 ? -21.5 13.859 -14.031 1 68.38 458 CYS B C 1
ATOM 9408 O O . CYS B 1 458 ? -21.016 14.883 -13.547 1 68.38 458 CYS B O 1
ATOM 9410 N N . LEU B 1 459 ? -21.547 12.719 -13.516 1 71.75 459 LEU B N 1
ATOM 9411 C CA . LEU B 1 459 ? -21.094 12.625 -12.133 1 71.75 459 LEU B CA 1
ATOM 9412 C C . LEU B 1 459 ? -19.578 12.773 -12.047 1 71.75 459 LEU B C 1
ATOM 9414 O O . LEU B 1 459 ? -19.062 13.367 -11.102 1 71.75 459 LEU B O 1
ATOM 9418 N N . HIS B 1 460 ? -19 12.25 -13.016 1 72.69 460 HIS B N 1
ATOM 9419 C CA . HIS B 1 460 ? -17.547 12.375 -13.078 1 72.69 460 HIS B CA 1
ATOM 9420 C C . HIS B 1 460 ? -17.109 13.836 -13.148 1 72.69 460 HIS B C 1
ATOM 9422 O O . HIS B 1 460 ? -16.281 14.281 -12.352 1 72.69 460 HIS B O 1
ATOM 9428 N N . TYR B 1 461 ? -17.75 14.523 -13.914 1 68.69 461 TYR B N 1
ATOM 9429 C CA . TYR B 1 461 ? -17.375 15.922 -14.078 1 68.69 461 TYR B CA 1
ATOM 9430 C C . TYR B 1 461 ? -17.938 16.766 -12.945 1 68.69 461 TYR B C 1
ATOM 9432 O O . TYR B 1 461 ? -17.297 17.719 -12.492 1 68.69 461 TYR B O 1
ATOM 9440 N N . GLY B 1 462 ? -19.172 16.25 -12.562 1 63.28 462 GLY B N 1
ATOM 9441 C CA . GLY B 1 462 ? -19.797 16.984 -11.477 1 63.28 462 GLY B CA 1
ATOM 9442 C C . GLY B 1 462 ? -19.031 16.875 -10.172 1 63.28 462 GLY B C 1
ATOM 9443 O O . GLY B 1 462 ? -19.062 17.797 -9.352 1 63.28 462 GLY B O 1
ATOM 9444 N N . THR B 1 463 ? -18.406 15.766 -10.047 1 67.62 463 THR B N 1
ATOM 9445 C CA . THR B 1 463 ? -17.656 15.57 -8.812 1 67.62 463 THR B CA 1
ATOM 9446 C C . THR B 1 463 ? -16.172 15.883 -9.023 1 67.62 463 THR B C 1
ATOM 9448 O O . THR B 1 463 ? -15.336 15.508 -8.203 1 67.62 463 THR B O 1
ATOM 9451 N N . LEU B 1 464 ? -15.914 16.578 -10.008 1 64.5 464 LEU B N 1
ATOM 9452 C CA . LEU B 1 464 ? -14.547 16.969 -10.352 1 64.5 464 LEU B CA 1
ATOM 9453 C C . LEU B 1 464 ? -13.617 15.758 -10.352 1 64.5 464 LEU B C 1
ATOM 9455 O O . LEU B 1 464 ? -12.578 15.773 -9.688 1 64.5 464 LEU B O 1
ATOM 9459 N N . CYS B 1 465 ? -14.055 14.672 -10.992 1 59.5 465 CYS B N 1
ATOM 9460 C CA . CYS B 1 465 ? -13.273 13.484 -11.336 1 59.5 465 CYS B CA 1
ATOM 9461 C C . CYS B 1 465 ? -13.078 12.586 -10.125 1 59.5 465 CYS B C 1
ATOM 9463 O O . CYS B 1 465 ? -12.156 11.773 -10.086 1 59.5 465 CYS B O 1
ATOM 9465 N N . MET B 1 466 ? -13.891 12.859 -9.062 1 65.75 466 MET B N 1
ATOM 9466 C CA . MET B 1 466 ? -13.852 11.953 -7.918 1 65.75 466 MET B CA 1
ATOM 9467 C C . MET B 1 466 ? -14.336 10.562 -8.312 1 65.75 466 MET B C 1
ATOM 9469 O O . MET B 1 466 ? -13.766 9.555 -7.883 1 65.75 466 MET B O 1
ATOM 9473 N N . VAL B 1 467 ? -15.375 10.641 -9.102 1 64.38 467 VAL B N 1
ATOM 9474 C CA . VAL B 1 467 ? -15.914 9.375 -9.586 1 64.38 467 VAL B CA 1
ATOM 9475 C C . VAL B 1 467 ? -15.273 9.023 -10.93 1 64.38 467 VAL B C 1
ATOM 9477 O O . VAL B 1 467 ? -15.141 9.875 -11.805 1 64.38 467 VAL B O 1
ATOM 9480 N N . ASP B 1 468 ? -14.656 7.859 -10.898 1 63.16 468 ASP B N 1
ATOM 9481 C CA . ASP B 1 468 ? -14.016 7.445 -12.141 1 63.16 468 ASP B CA 1
ATOM 9482 C C . ASP B 1 468 ? -15.031 7.348 -13.273 1 63.16 468 ASP B C 1
ATOM 9484 O O . ASP B 1 468 ? -16.219 7.113 -13.031 1 63.16 468 ASP B O 1
ATOM 9488 N N . LYS B 1 469 ? -14.57 7.945 -14.352 1 59.31 469 LYS B N 1
ATOM 9489 C CA . LYS B 1 469 ? -15.422 7.82 -15.531 1 59.31 469 LYS B CA 1
ATOM 9490 C C . LYS B 1 469 ? -15.859 6.371 -15.734 1 59.31 469 LYS B C 1
ATOM 9492 O O . LYS B 1 469 ? -15.07 5.445 -15.539 1 59.31 469 LYS B O 1
ATOM 9497 N N . ALA B 1 470 ? -17.172 6.102 -15.383 1 54.31 470 ALA B N 1
ATOM 9498 C CA . ALA B 1 470 ? -17.734 4.762 -15.547 1 54.31 470 ALA B CA 1
ATOM 9499 C C . ALA B 1 470 ? -17.156 4.066 -16.781 1 54.31 470 ALA B C 1
ATOM 9501 O O . ALA B 1 470 ? -17.141 4.633 -17.875 1 54.31 470 ALA B O 1
ATOM 9502 N N . MET B 1 471 ? -16.172 3.305 -16.562 1 56.88 471 MET B N 1
ATOM 9503 C CA . MET B 1 471 ? -15.953 2.443 -17.719 1 56.88 471 MET B CA 1
ATOM 9504 C C . MET B 1 471 ? -17.281 1.922 -18.281 1 56.88 471 MET B C 1
ATOM 9506 O O . MET B 1 471 ? -18.266 1.848 -17.547 1 56.88 471 MET B O 1
ATOM 9510 N N . LYS B 1 472 ? -17.562 1.837 -19.75 1 55.56 472 LYS B N 1
ATOM 9511 C CA . LYS B 1 472 ? -18.547 1.876 -20.828 1 55.56 472 LYS B CA 1
ATOM 9512 C C . LYS B 1 472 ? -19.734 0.969 -20.531 1 55.56 472 LYS B C 1
ATOM 9514 O O . LYS B 1 472 ? -20.781 1.048 -21.188 1 55.56 472 LYS B O 1
ATOM 9519 N N . GLY B 1 473 ? -19.719 0.066 -19.5 1 58.56 473 GLY B N 1
ATOM 9520 C CA . GLY B 1 473 ? -20.953 -0.711 -19.609 1 58.56 473 GLY B CA 1
ATOM 9521 C C . GLY B 1 473 ? -21.547 -1.068 -18.266 1 58.56 473 GLY B C 1
ATOM 9522 O O . GLY B 1 473 ? -21.016 -0.701 -17.219 1 58.56 473 GLY B O 1
ATOM 9523 N N . SER B 1 474 ? -22.922 -1.251 -18.359 1 58.22 474 SER B N 1
ATOM 9524 C CA . SER B 1 474 ? -23.688 -1.651 -17.172 1 58.22 474 SER B CA 1
ATOM 9525 C C . SER B 1 474 ? -23.219 -3.004 -16.656 1 58.22 474 SER B C 1
ATOM 9527 O O . SER B 1 474 ? -22.953 -3.924 -17.422 1 58.22 474 SER B O 1
ATOM 9529 N N . LYS B 1 475 ? -22.953 -2.988 -15.336 1 64.75 475 LYS B N 1
ATOM 9530 C CA . LYS B 1 475 ? -22.609 -4.23 -14.648 1 64.75 475 LYS B CA 1
ATOM 9531 C C . LYS B 1 475 ? -23.844 -5.113 -14.461 1 64.75 475 LYS B C 1
ATOM 9533 O O . LYS B 1 475 ? -24.812 -4.699 -13.828 1 64.75 475 LYS B O 1
ATOM 9538 N N . LYS B 1 476 ? -23.984 -6.164 -15.398 1 80.06 476 LYS B N 1
ATOM 9539 C CA . LYS B 1 476 ? -24.969 -7.207 -15.094 1 80.06 476 LYS B CA 1
ATOM 9540 C C . LYS B 1 476 ? -24.344 -8.312 -14.242 1 80.06 476 LYS B C 1
ATOM 9542 O O . LYS B 1 476 ? -23.125 -8.398 -14.133 1 80.06 476 LYS B O 1
ATOM 9547 N N . SER B 1 477 ? -25.172 -8.906 -13.445 1 87.94 477 SER B N 1
ATOM 9548 C CA . SER B 1 477 ? -24.656 -10 -12.625 1 87.94 477 SER B CA 1
ATOM 9549 C C . SER B 1 477 ? -25.531 -11.242 -12.75 1 87.94 477 SER B C 1
ATOM 9551 O O . SER B 1 477 ? -26.75 -11.133 -12.961 1 87.94 477 SER B O 1
ATOM 9553 N N . VAL B 1 478 ? -24.891 -12.289 -12.828 1 90.81 478 VAL B N 1
ATOM 9554 C CA . VAL B 1 478 ? -25.594 -13.57 -12.867 1 90.81 478 VAL B CA 1
ATOM 9555 C C . VAL B 1 478 ? -25.203 -14.406 -11.641 1 90.81 478 VAL B C 1
ATOM 9557 O O . VAL B 1 478 ? -24.078 -14.32 -11.156 1 90.81 478 VAL B O 1
ATOM 9560 N N . LYS B 1 479 ? -26.125 -15.125 -11.227 1 91.38 479 LYS B N 1
ATOM 9561 C CA . LYS B 1 479 ? -25.859 -16 -10.094 1 91.38 479 LYS B CA 1
ATOM 9562 C C . LYS B 1 479 ? -24.875 -17.094 -10.461 1 91.38 479 LYS B C 1
ATOM 9564 O O . LYS B 1 479 ? -24.938 -17.672 -11.555 1 91.38 479 LYS B O 1
ATOM 9569 N N . LEU B 1 480 ? -23.938 -17.344 -9.648 1 92.38 480 LEU B N 1
ATOM 9570 C CA . LEU B 1 480 ? -22.984 -18.438 -9.852 1 92.38 480 LEU B CA 1
ATOM 9571 C C . LEU B 1 480 ? -23.672 -19.781 -9.727 1 92.38 480 LEU B C 1
ATOM 9573 O O . LEU B 1 480 ? -24.109 -20.172 -8.633 1 92.38 480 LEU B O 1
ATOM 9577 N N . SER B 1 481 ? -23.719 -20.453 -10.805 1 91.44 481 SER B N 1
ATOM 9578 C CA . SER B 1 481 ? -24.422 -21.734 -10.836 1 91.44 481 SER B CA 1
ATOM 9579 C C . SER B 1 481 ? -23.531 -22.875 -10.344 1 91.44 481 SER B C 1
ATOM 9581 O O . SER B 1 481 ? -22.312 -22.766 -10.375 1 91.44 481 SER B O 1
ATOM 9583 N N . LYS B 1 482 ? -24.172 -23.891 -9.953 1 91 482 LYS B N 1
ATOM 9584 C CA . LYS B 1 482 ? -23.484 -25.094 -9.508 1 91 482 LYS B CA 1
ATOM 9585 C C . LYS B 1 482 ? -22.75 -25.766 -10.672 1 91 482 LYS B C 1
ATOM 9587 O O . LYS B 1 482 ? -21.672 -26.344 -10.484 1 91 482 LYS B O 1
ATOM 9592 N N . ASP B 1 483 ? -23.297 -25.516 -11.805 1 90.94 483 ASP B N 1
ATOM 9593 C CA . ASP B 1 483 ? -22.703 -26.141 -12.984 1 90.94 483 ASP B CA 1
ATOM 9594 C C . ASP B 1 483 ? -21.375 -25.516 -13.344 1 90.94 483 ASP B C 1
ATOM 9596 O O . ASP B 1 483 ? -20.422 -26.219 -13.719 1 90.94 483 ASP B O 1
ATOM 9600 N N . VAL B 1 484 ? -21.344 -24.281 -13.18 1 94.06 484 VAL B N 1
ATOM 9601 C CA . VAL B 1 484 ? -20.094 -23.594 -13.469 1 94.06 484 VAL B CA 1
ATOM 9602 C C . VAL B 1 484 ? -19.031 -24 -12.453 1 94.06 484 VAL B C 1
ATOM 9604 O O . VAL B 1 484 ? -17.875 -24.25 -12.812 1 94.06 484 VAL B O 1
ATOM 9607 N N . LYS B 1 485 ? -19.375 -24.078 -11.188 1 93.06 485 LYS B N 1
ATOM 9608 C CA . LYS B 1 485 ? -18.453 -24.5 -10.133 1 93.06 485 LYS B CA 1
ATOM 9609 C C . LYS B 1 485 ? -17.922 -25.906 -10.398 1 93.06 485 LYS B C 1
ATOM 9611 O O . LYS B 1 485 ? -16.719 -26.156 -10.289 1 93.06 485 LYS B O 1
ATOM 9616 N N . LYS B 1 486 ? -18.844 -26.719 -10.781 1 93 486 LYS B N 1
ATOM 9617 C CA . LYS B 1 486 ? -18.469 -28.094 -11.062 1 93 486 LYS B CA 1
ATOM 9618 C C . LYS B 1 486 ? -17.531 -28.172 -12.258 1 93 486 LYS B C 1
ATOM 9620 O O . LYS B 1 486 ? -16.547 -28.922 -12.234 1 93 486 LYS B O 1
ATOM 9625 N N . ALA B 1 487 ? -17.828 -27.406 -13.258 1 94.12 487 ALA B N 1
ATOM 9626 C CA . ALA B 1 487 ? -17 -27.406 -14.461 1 94.12 487 ALA B CA 1
ATOM 9627 C C . ALA B 1 487 ? -15.578 -26.969 -14.156 1 94.12 487 ALA B C 1
ATOM 9629 O O . ALA B 1 487 ? -14.617 -27.547 -14.664 1 94.12 487 ALA B O 1
ATOM 9630 N N . ILE B 1 488 ? -15.445 -26.031 -13.305 1 94.12 488 ILE B N 1
ATOM 9631 C CA . ILE B 1 488 ? -14.133 -25.5 -12.953 1 94.12 488 ILE B CA 1
ATOM 9632 C C . ILE B 1 488 ? -13.367 -26.531 -12.133 1 94.12 488 ILE B C 1
ATOM 9634 O O . ILE B 1 488 ? -12.172 -26.75 -12.352 1 94.12 488 ILE B O 1
ATOM 9638 N N . ILE B 1 489 ? -14.031 -27.203 -11.211 1 94 489 ILE B N 1
ATOM 9639 C CA . ILE B 1 489 ? -13.391 -28.203 -10.367 1 94 489 ILE B CA 1
ATOM 9640 C C . ILE B 1 489 ? -12.938 -29.375 -11.227 1 94 489 ILE B C 1
ATOM 9642 O O . ILE B 1 489 ? -11.836 -29.906 -11.039 1 94 489 ILE B O 1
ATOM 9646 N N . ASP B 1 490 ? -13.789 -29.688 -12.172 1 92.56 490 ASP B N 1
ATOM 9647 C CA . ASP B 1 490 ? -13.43 -30.781 -13.07 1 92.56 490 ASP B CA 1
ATOM 9648 C C . ASP B 1 490 ? -12.203 -30.422 -13.906 1 92.56 490 ASP B C 1
ATOM 9650 O O . ASP B 1 490 ? -11.328 -31.266 -14.125 1 92.56 490 ASP B O 1
ATOM 9654 N N . SER B 1 491 ? -12.195 -29.219 -14.312 1 93.69 491 SER B N 1
ATOM 9655 C CA . SER B 1 491 ? -11.047 -28.766 -15.094 1 93.69 491 SER B CA 1
ATOM 9656 C C . SER B 1 491 ? -9.773 -28.766 -14.242 1 93.69 491 SER B C 1
ATOM 9658 O O . SER B 1 491 ? -8.703 -29.125 -14.727 1 93.69 491 SER B O 1
ATOM 9660 N N . LEU B 1 492 ? -9.891 -28.359 -13.016 1 94 492 LEU B N 1
ATOM 9661 C CA . LEU B 1 492 ? -8.75 -28.328 -12.109 1 94 492 LEU B CA 1
ATOM 9662 C C . LEU B 1 492 ? -8.234 -29.75 -11.828 1 94 492 LEU B C 1
ATOM 9664 O O . LEU B 1 492 ? -7.027 -29.984 -11.836 1 94 492 LEU B O 1
ATOM 9668 N N . LEU B 1 493 ? -9.117 -30.656 -11.633 1 93.06 493 LEU B N 1
ATOM 9669 C CA . LEU B 1 493 ? -8.75 -32.031 -11.398 1 93.06 493 LEU B CA 1
ATOM 9670 C C . LEU B 1 493 ? -8.039 -32.625 -12.609 1 93.06 493 LEU B C 1
ATOM 9672 O O . LEU B 1 493 ? -7.031 -33.344 -12.461 1 93.06 493 LEU B O 1
ATOM 9676 N N . ALA B 1 494 ? -8.547 -32.219 -13.75 1 90.25 494 ALA B N 1
ATOM 9677 C CA . ALA B 1 494 ? -7.977 -32.75 -14.992 1 90.25 494 ALA B CA 1
ATOM 9678 C C . ALA B 1 494 ? -6.582 -32.188 -15.234 1 90.25 494 ALA B C 1
ATOM 9680 O O . ALA B 1 494 ? -5.723 -32.844 -15.797 1 90.25 494 ALA B O 1
ATOM 9681 N N . SER B 1 495 ? -6.336 -31.016 -14.828 1 89.38 495 SER B N 1
ATOM 9682 C CA . SER B 1 495 ? -5.051 -30.359 -15.055 1 89.38 495 SER B CA 1
ATOM 9683 C C . SER B 1 495 ? -4.008 -30.812 -14.039 1 89.38 495 SER B C 1
ATOM 9685 O O . SER B 1 495 ? -2.809 -30.609 -14.242 1 89.38 495 SER B O 1
ATOM 9687 N N . ASN B 1 496 ? -4.363 -31.328 -12.938 1 90.25 496 ASN B N 1
ATOM 9688 C CA . ASN B 1 496 ? -3.488 -31.766 -11.852 1 90.25 496 ASN B CA 1
ATOM 9689 C C . ASN B 1 496 ? -2.523 -30.672 -11.43 1 90.25 496 ASN B C 1
ATOM 9691 O O . ASN B 1 496 ? -1.355 -30.938 -11.141 1 90.25 496 ASN B O 1
ATOM 9695 N N . GLY B 1 497 ? -3.008 -29.484 -11.602 1 86.88 497 GLY B N 1
ATOM 9696 C CA . GLY B 1 497 ? -2.203 -28.375 -11.117 1 86.88 497 GLY B CA 1
ATOM 9697 C C . GLY B 1 497 ? -1.388 -27.703 -12.211 1 86.88 497 GLY B C 1
ATOM 9698 O O . GLY B 1 497 ? -0.795 -26.656 -11.984 1 86.88 497 GLY B O 1
ATOM 9699 N N . HIS B 1 498 ? -1.326 -28.25 -13.391 1 88 498 HIS B N 1
ATOM 9700 C CA . HIS B 1 498 ? -0.613 -27.656 -14.508 1 88 498 HIS B CA 1
ATOM 9701 C C . HIS B 1 498 ? -1.552 -26.812 -15.375 1 88 498 HIS B C 1
ATOM 9703 O O . HIS B 1 498 ? -2.426 -27.359 -16.062 1 88 498 HIS B O 1
ATOM 9709 N N . LEU B 1 499 ? -1.319 -25.516 -15.289 1 89.06 499 LEU B N 1
ATOM 9710 C CA . LEU B 1 499 ? -2.229 -24.609 -15.984 1 89.06 499 LEU B CA 1
ATOM 9711 C C . LEU B 1 499 ? -1.547 -23.969 -17.188 1 89.06 499 LEU B C 1
ATOM 9713 O O . LEU B 1 499 ? -0.375 -23.594 -17.109 1 89.06 499 LEU B O 1
ATOM 9717 N N . THR B 1 500 ? -2.195 -23.984 -18.297 1 88.31 500 THR B N 1
ATOM 9718 C CA . THR B 1 500 ? -1.733 -23.328 -19.516 1 88.31 500 THR B CA 1
ATOM 9719 C C . THR B 1 500 ? -2.744 -22.281 -19.969 1 88.31 500 THR B C 1
ATOM 9721 O O . THR B 1 500 ? -3.801 -22.109 -19.359 1 88.31 500 THR B O 1
ATOM 9724 N N . ASN B 1 501 ? -2.363 -21.547 -21 1 87.31 501 ASN B N 1
ATOM 9725 C CA . ASN B 1 501 ? -3.219 -20.484 -21.531 1 87.31 501 ASN B CA 1
ATOM 9726 C C . ASN B 1 501 ? -4.23 -21.031 -22.531 1 87.31 501 ASN B C 1
ATOM 9728 O O . ASN B 1 501 ? -4.348 -20.516 -23.641 1 87.31 501 ASN B O 1
ATOM 9732 N N . GLY B 1 502 ? -4.906 -22.156 -22.219 1 88.69 502 GLY B N 1
ATOM 9733 C CA . GLY B 1 502 ? -5.918 -22.734 -23.078 1 88.69 502 GLY B CA 1
ATOM 9734 C C . GLY B 1 502 ? -5.383 -23.859 -23.953 1 88.69 502 GLY B C 1
ATOM 9735 O O . GLY B 1 502 ? -6.148 -24.547 -24.625 1 88.69 502 GLY B O 1
ATOM 9736 N N . VAL B 1 503 ? -4.145 -24.156 -23.922 1 87.88 503 VAL B N 1
ATOM 9737 C CA . VAL B 1 503 ? -3.492 -25.109 -24.797 1 87.88 503 VAL B CA 1
ATOM 9738 C C . VAL B 1 503 ? -3.939 -26.531 -24.422 1 87.88 503 VAL B C 1
ATOM 9740 O O . VAL B 1 503 ? -4.258 -27.328 -25.312 1 87.88 503 VAL B O 1
ATOM 9743 N N . THR B 1 504 ? -3.977 -26.781 -23.188 1 88.81 504 THR B N 1
ATOM 9744 C CA . THR B 1 504 ? -4.332 -28.125 -22.719 1 88.81 504 THR B CA 1
ATOM 9745 C C . THR B 1 504 ? -5.777 -28.453 -23.078 1 88.81 504 THR B C 1
ATOM 9747 O O . THR B 1 504 ? -6.086 -29.594 -23.453 1 88.81 504 THR B O 1
ATOM 9750 N N . SER B 1 505 ? -6.648 -27.5 -22.953 1 91.69 505 SER B N 1
ATOM 9751 C CA . SER B 1 505 ? -8.047 -27.734 -23.297 1 91.69 505 SER B CA 1
ATOM 9752 C C . SER B 1 505 ? -8.211 -27.984 -24.797 1 91.69 505 SER B C 1
ATOM 9754 O O . SER B 1 505 ? -9 -28.844 -25.188 1 91.69 505 SER B O 1
ATOM 9756 N N . LEU B 1 506 ? -7.449 -27.297 -25.609 1 92.31 506 LEU B N 1
ATOM 9757 C CA . LEU B 1 506 ? -7.527 -27.484 -27.047 1 92.31 506 LEU B CA 1
ATOM 9758 C C . LEU B 1 506 ? -6.945 -28.844 -27.453 1 92.31 506 LEU B C 1
ATOM 9760 O O . LEU B 1 506 ? -7.469 -29.5 -28.359 1 92.31 506 LEU B O 1
ATOM 9764 N N . GLN B 1 507 ? -5.91 -29.25 -26.797 1 90.94 507 GLN B N 1
ATOM 9765 C CA . GLN B 1 507 ? -5.301 -30.547 -27.062 1 90.94 507 GLN B CA 1
ATOM 9766 C C . GLN B 1 507 ? -6.238 -31.688 -26.688 1 90.94 507 GLN B C 1
ATOM 9768 O O . GLN B 1 507 ? -6.371 -32.656 -27.438 1 90.94 507 GLN B O 1
ATOM 9773 N N . ARG B 1 508 ? -6.863 -31.531 -25.578 1 89.88 508 ARG B N 1
ATOM 9774 C CA . ARG B 1 508 ? -7.789 -32.562 -25.094 1 89.88 508 ARG B CA 1
ATOM 9775 C C . ARG B 1 508 ? -8.953 -32.719 -26.062 1 89.88 508 ARG B C 1
ATOM 9777 O O . ARG B 1 508 ? -9.477 -33.844 -26.219 1 89.88 508 ARG B O 1
ATOM 9784 N N . ASN B 1 509 ? -9.312 -31.609 -26.719 1 91.75 509 ASN B N 1
ATOM 9785 C CA . ASN B 1 509 ? -10.438 -31.672 -27.656 1 91.75 509 ASN B CA 1
ATOM 9786 C C . ASN B 1 509 ? -9.977 -31.922 -29.078 1 91.75 509 ASN B C 1
ATOM 9788 O O . ASN B 1 509 ? -10.789 -31.938 -30.016 1 91.75 509 ASN B O 1
ATOM 9792 N N . GLY B 1 510 ? -8.68 -32.031 -29.391 1 87.94 510 GLY B N 1
ATOM 9793 C CA . GLY B 1 510 ? -8.125 -32.375 -30.688 1 87.94 510 GLY B CA 1
ATOM 9794 C C . GLY B 1 510 ? -8.148 -31.234 -31.672 1 87.94 510 GLY B C 1
ATOM 9795 O O . GLY B 1 510 ? -8.141 -31.453 -32.875 1 87.94 510 GLY B O 1
ATOM 9796 N N . VAL B 1 511 ? -8.242 -30 -31.281 1 90.44 511 VAL B N 1
ATOM 9797 C CA . VAL B 1 511 ? -8.367 -28.875 -32.219 1 90.44 511 VAL B CA 1
ATOM 9798 C C . VAL B 1 511 ? -7.172 -27.938 -32.031 1 90.44 511 VAL B C 1
ATOM 9800 O O . VAL B 1 511 ? -7.184 -26.812 -32.562 1 90.44 511 VAL B O 1
ATOM 9803 N N . HIS B 1 512 ? -6.156 -28.328 -31.328 1 89.81 512 HIS B N 1
ATOM 9804 C CA . HIS B 1 512 ? -5.023 -27.484 -30.984 1 89.81 512 HIS B CA 1
ATOM 9805 C C . HIS B 1 512 ? -4.293 -27.016 -32.25 1 89.81 512 HIS B C 1
ATOM 9807 O O . HIS B 1 512 ? -3.908 -25.844 -32.344 1 89.81 512 HIS B O 1
ATOM 9813 N N . ASP B 1 513 ? -4.082 -27.812 -33.156 1 85.25 513 ASP B N 1
ATOM 9814 C CA . ASP B 1 513 ? -3.293 -27.484 -34.344 1 85.25 513 ASP B CA 1
ATOM 9815 C C . ASP B 1 513 ? -3.963 -26.391 -35.156 1 85.25 513 ASP B C 1
ATOM 9817 O O . ASP B 1 513 ? -3.283 -25.531 -35.719 1 85.25 513 ASP B O 1
ATOM 9821 N N . ASP B 1 514 ? -5.211 -26.344 -35.156 1 84.88 514 ASP B N 1
ATOM 9822 C CA . ASP B 1 514 ? -5.957 -25.391 -35.969 1 84.88 514 ASP B CA 1
ATOM 9823 C C . ASP B 1 514 ? -6.117 -24.047 -35.25 1 84.88 514 ASP B C 1
ATOM 9825 O O . ASP B 1 514 ? -6.242 -23 -35.875 1 84.88 514 ASP B O 1
ATOM 9829 N N . LEU B 1 515 ? -6.176 -24.109 -33.969 1 88.88 515 LEU B N 1
ATOM 9830 C CA . LEU B 1 515 ? -6.539 -22.906 -33.219 1 88.88 515 LEU B CA 1
ATOM 9831 C C . LEU B 1 515 ? -5.367 -22.422 -32.375 1 88.88 515 LEU B C 1
ATOM 9833 O O . LEU B 1 515 ? -5.52 -21.5 -31.578 1 88.88 515 LEU B O 1
ATOM 9837 N N . LYS B 1 516 ? -4.18 -22.938 -32.531 1 85.06 516 LYS B N 1
ATOM 9838 C CA . LYS B 1 516 ? -3.002 -22.625 -31.734 1 85.06 516 LYS B CA 1
ATOM 9839 C C . LYS B 1 516 ? -2.641 -21.141 -31.875 1 85.06 516 LYS B C 1
ATOM 9841 O O . LYS B 1 516 ? -2.131 -20.531 -30.922 1 85.06 516 LYS B O 1
ATOM 9846 N N . TRP B 1 517 ? -2.961 -20.516 -32.969 1 84.38 517 TRP B N 1
ATOM 9847 C CA . TRP B 1 517 ? -2.625 -19.109 -33.188 1 84.38 517 TRP B CA 1
ATOM 9848 C C . TRP B 1 517 ? -3.383 -18.188 -32.25 1 84.38 517 TRP B C 1
ATOM 9850 O O . TRP B 1 517 ? -2.912 -17.109 -31.922 1 84.38 517 TRP B O 1
ATOM 9860 N N . ALA B 1 518 ? -4.523 -18.656 -31.812 1 87.5 518 ALA B N 1
ATOM 9861 C CA . ALA B 1 518 ? -5.387 -17.812 -31 1 87.5 518 ALA B CA 1
ATOM 9862 C C . ALA B 1 518 ? -4.965 -17.844 -29.531 1 87.5 518 ALA B C 1
ATOM 9864 O O . ALA B 1 518 ? -5.406 -17.031 -28.719 1 87.5 518 ALA B O 1
ATOM 9865 N N . CYS B 1 519 ? -4.156 -18.797 -29.156 1 80.69 519 CYS B N 1
ATOM 9866 C CA . CYS B 1 519 ? -3.648 -18.906 -27.797 1 80.69 519 CYS B CA 1
ATOM 9867 C C . CYS B 1 519 ? -2.213 -18.391 -27.703 1 80.69 519 CYS B C 1
ATOM 9869 O O . CYS B 1 519 ? -1.89 -17.578 -26.828 1 80.69 519 CYS B O 1
ATOM 9871 N N . ASP B 1 520 ? -1.189 -19.188 -28.562 1 59.31 520 ASP B N 1
ATOM 9872 C CA . ASP B 1 520 ? 0.257 -18.984 -28.531 1 59.31 520 ASP B CA 1
ATOM 9873 C C . ASP B 1 520 ? 0.644 -17.625 -29.094 1 59.31 520 ASP B C 1
ATOM 9875 O O . ASP B 1 520 ? 1.535 -16.953 -28.547 1 59.31 520 ASP B O 1
ATOM 9879 N N . GLY B 1 521 ? 0.192 -17.375 -30.328 1 52.03 521 GLY B N 1
ATOM 9880 C CA . GLY B 1 521 ? 0.642 -16.266 -31.172 1 52.03 521 GLY B CA 1
ATOM 9881 C C . GLY B 1 521 ? 0.163 -14.914 -30.672 1 52.03 521 GLY B C 1
ATOM 9882 O O . GLY B 1 521 ? 0.688 -13.883 -31.094 1 52.03 521 GLY B O 1
ATOM 9883 N N . THR B 1 522 ? -0.933 -14.93 -30.156 1 44.94 522 THR B N 1
ATOM 9884 C CA . THR B 1 522 ? -1.487 -13.672 -29.656 1 44.94 522 THR B CA 1
ATOM 9885 C C . THR B 1 522 ? -0.68 -13.156 -28.469 1 44.94 522 THR B C 1
ATOM 9887 O O . THR B 1 522 ? -0.89 -12.023 -28.016 1 44.94 522 THR B O 1
ATOM 9890 N N . ALA B 1 523 ? 0.184 -13.977 -27.922 1 44.53 523 ALA B N 1
ATOM 9891 C CA . ALA B 1 523 ? 1.02 -13.641 -26.766 1 44.53 523 ALA B CA 1
ATOM 9892 C C . ALA B 1 523 ? 2.256 -12.852 -27.203 1 44.53 523 ALA B C 1
ATOM 9894 O O . ALA B 1 523 ? 3.342 -13.047 -26.656 1 44.53 523 ALA B O 1
ATOM 9895 N N . THR B 1 524 ? 2.258 -12.484 -28.531 1 40.47 524 THR B N 1
ATOM 9896 C CA . THR B 1 524 ? 3.498 -11.789 -28.844 1 40.47 524 THR B CA 1
ATOM 9897 C C . THR B 1 524 ? 3.943 -10.914 -27.672 1 40.47 524 THR B C 1
ATOM 9899 O O . THR B 1 524 ? 5.133 -10.852 -27.359 1 40.47 524 THR B O 1
ATOM 9902 N N . ASP B 1 525 ? 3.082 -9.859 -27.438 1 50.62 525 ASP B N 1
ATOM 9903 C CA . ASP B 1 525 ? 3.541 -9.023 -26.328 1 50.62 525 ASP B CA 1
ATOM 9904 C C . ASP B 1 525 ? 3.186 -9.656 -24.984 1 50.62 525 ASP B C 1
ATOM 9906 O O . ASP B 1 525 ? 3.48 -9.086 -23.922 1 50.62 525 ASP B O 1
ATOM 9910 N N . GLY B 1 526 ? 2.619 -11 -25.078 1 62.59 526 GLY B N 1
ATOM 9911 C CA . GLY B 1 526 ? 2.555 -11.859 -23.906 1 62.59 526 GLY B CA 1
ATOM 9912 C C . GLY B 1 526 ? 1.457 -11.461 -22.938 1 62.59 526 GLY B C 1
ATOM 9913 O O . GLY B 1 526 ? 1.463 -11.883 -21.781 1 62.59 526 GLY B O 1
ATOM 9914 N N . ALA B 1 527 ? 0.403 -10.578 -23.484 1 79 527 ALA B N 1
ATOM 9915 C CA . ALA B 1 527 ? -0.597 -10.141 -22.516 1 79 527 ALA B CA 1
ATOM 9916 C C . ALA B 1 527 ? -1.842 -11.023 -22.578 1 79 527 ALA B C 1
ATOM 9918 O O . ALA B 1 527 ? -2.406 -11.234 -23.656 1 79 527 ALA B O 1
ATOM 9919 N N . VAL B 1 528 ? -2.348 -11.594 -21.625 1 89.69 528 VAL B N 1
ATOM 9920 C CA . VAL B 1 528 ? -3.506 -12.469 -21.5 1 89.69 528 VAL B CA 1
ATOM 9921 C C . VAL B 1 528 ? -4.777 -11.703 -21.859 1 89.69 528 VAL B C 1
ATOM 9923 O O . VAL B 1 528 ? -5.762 -12.297 -22.312 1 89.69 528 VAL B O 1
ATOM 9926 N N . ALA B 1 529 ? -4.746 -10.398 -21.766 1 91.31 529 ALA B N 1
ATOM 9927 C CA . ALA B 1 529 ? -5.891 -9.547 -22.094 1 91.31 529 ALA B CA 1
ATOM 9928 C C . ALA B 1 529 ? -6.281 -9.68 -23.562 1 91.31 529 ALA B C 1
ATOM 9930 O O . ALA B 1 529 ? -7.469 -9.664 -23.891 1 91.31 529 ALA B O 1
ATOM 9931 N N . ARG B 1 530 ? -5.355 -9.844 -24.438 1 91.38 530 ARG B N 1
ATOM 9932 C CA . ARG B 1 530 ? -5.629 -10.008 -25.859 1 91.38 530 ARG B CA 1
ATOM 9933 C C . ARG B 1 530 ? -6.359 -11.312 -26.141 1 91.38 530 ARG B C 1
ATOM 9935 O O . ARG B 1 530 ? -7.309 -11.352 -26.922 1 91.38 530 ARG B O 1
ATOM 9942 N N . THR B 1 531 ? -5.879 -12.328 -25.484 1 92.56 531 THR B N 1
ATOM 9943 C CA . THR B 1 531 ? -6.512 -13.633 -25.625 1 92.56 531 THR B CA 1
ATOM 9944 C C . THR B 1 531 ? -7.957 -13.594 -25.141 1 92.56 531 THR B C 1
ATOM 9946 O O . THR B 1 531 ? -8.852 -14.156 -25.781 1 92.56 531 THR B O 1
ATOM 9949 N N . ILE B 1 532 ? -8.219 -12.906 -24.047 1 95.12 532 ILE B N 1
ATOM 9950 C CA . ILE B 1 532 ? -9.562 -12.805 -23.484 1 95.12 532 ILE B CA 1
ATOM 9951 C C . ILE B 1 532 ? -10.484 -12.078 -24.453 1 95.12 532 ILE B C 1
ATOM 9953 O O . ILE B 1 532 ? -11.602 -12.523 -24.703 1 95.12 532 ILE B O 1
ATOM 9957 N N . VAL B 1 533 ? -10 -11.047 -25.078 1 94.5 533 VAL B N 1
ATOM 9958 C CA . VAL B 1 533 ? -10.828 -10.258 -25.984 1 94.5 533 VAL B CA 1
ATOM 9959 C C . VAL B 1 533 ? -11.172 -11.078 -27.219 1 94.5 533 VAL B C 1
ATOM 9961 O O . VAL B 1 533 ? -12.336 -11.156 -27.609 1 94.5 533 VAL B O 1
ATOM 9964 N N . VAL B 1 534 ? -10.203 -11.727 -27.781 1 94.31 534 VAL B N 1
ATOM 9965 C CA . VAL B 1 534 ? -10.383 -12.492 -29.016 1 94.31 534 VAL B CA 1
ATOM 9966 C C . VAL B 1 534 ? -11.367 -13.633 -28.781 1 94.31 534 VAL B C 1
ATOM 9968 O O . VAL B 1 534 ? -12.344 -13.781 -29.516 1 94.31 534 VAL B O 1
ATOM 9971 N N . TRP B 1 535 ? -11.164 -14.375 -27.781 1 96.5 535 TRP B N 1
ATOM 9972 C CA . TRP B 1 535 ? -12.016 -15.523 -27.5 1 96.5 535 TRP B CA 1
ATOM 9973 C C . TRP B 1 535 ? -13.406 -15.086 -27.062 1 96.5 535 TRP B C 1
ATOM 9975 O O . TRP B 1 535 ? -14.398 -15.766 -27.312 1 96.5 535 TRP B O 1
ATOM 9985 N N . HIS B 1 536 ? -13.523 -13.961 -26.344 1 97 536 HIS B N 1
ATOM 9986 C CA . HIS B 1 536 ? -14.82 -13.445 -25.922 1 97 536 HIS B CA 1
ATOM 9987 C C . HIS B 1 536 ? -15.656 -13.039 -27.141 1 97 536 HIS B C 1
ATOM 9989 O O . HIS B 1 536 ? -16.859 -13.336 -27.203 1 97 536 HIS B O 1
ATOM 9995 N N . ILE B 1 537 ? -15.016 -12.352 -28.016 1 95.81 537 ILE B N 1
ATOM 9996 C CA . ILE B 1 537 ? -15.727 -11.945 -29.234 1 95.81 537 ILE B CA 1
ATOM 9997 C C . ILE B 1 537 ? -16.188 -13.18 -30 1 95.81 537 ILE B C 1
ATOM 9999 O O . ILE B 1 537 ? -17.344 -13.25 -30.422 1 95.81 537 ILE B O 1
ATOM 10003 N N . ALA B 1 538 ? -15.336 -14.141 -30.156 1 96.25 538 ALA B N 1
ATOM 10004 C CA . ALA B 1 538 ? -15.68 -15.367 -30.859 1 96.25 538 ALA B CA 1
ATOM 10005 C C . ALA B 1 538 ? -16.844 -16.078 -30.172 1 96.25 538 ALA B C 1
ATOM 10007 O O . ALA B 1 538 ? -17.781 -16.531 -30.844 1 96.25 538 ALA B O 1
ATOM 10008 N N . THR B 1 539 ? -16.766 -16.188 -28.828 1 97.38 539 THR B N 1
ATOM 10009 C CA . THR B 1 539 ? -17.828 -16.859 -28.062 1 97.38 539 THR B CA 1
ATOM 10010 C C . THR B 1 539 ? -19.156 -16.125 -28.203 1 97.38 539 THR B C 1
ATOM 10012 O O . THR B 1 539 ? -20.203 -16.75 -28.328 1 97.38 539 THR B O 1
ATOM 10015 N N . THR B 1 540 ? -19.078 -14.836 -28.172 1 96.38 540 THR B N 1
ATOM 10016 C CA . THR B 1 540 ? -20.297 -14.031 -28.297 1 96.38 540 THR B CA 1
ATOM 10017 C C . THR B 1 540 ? -20.922 -14.195 -29.672 1 96.38 540 THR B C 1
ATOM 10019 O O . THR B 1 540 ? -22.141 -14.305 -29.797 1 96.38 540 THR B O 1
ATOM 10022 N N . LEU B 1 541 ? -20.141 -14.219 -30.703 1 95.44 541 LEU B N 1
ATOM 10023 C CA . LEU B 1 541 ? -20.625 -14.406 -32.062 1 95.44 541 LEU B CA 1
ATOM 10024 C C . LEU B 1 541 ? -21.266 -15.781 -32.219 1 95.44 541 LEU B C 1
ATOM 10026 O O . LEU B 1 541 ? -22.312 -15.914 -32.844 1 95.44 541 LEU B O 1
ATOM 10030 N N . CYS B 1 542 ? -20.656 -16.781 -31.672 1 95.06 542 CYS B N 1
ATOM 10031 C CA . CYS B 1 542 ? -21.219 -18.125 -31.703 1 95.06 542 CYS B CA 1
ATOM 10032 C C . CYS B 1 542 ? -22.531 -18.203 -30.938 1 95.06 542 CYS B C 1
ATOM 10034 O O . CYS B 1 542 ? -23.453 -18.891 -31.344 1 95.06 542 CYS B O 1
ATOM 10036 N N . GLU B 1 543 ? -22.594 -17.516 -29.812 1 95.12 543 GLU B N 1
ATOM 10037 C CA . GLU B 1 543 ? -23.781 -17.562 -28.953 1 95.12 543 GLU B CA 1
ATOM 10038 C C . GLU B 1 543 ? -24.969 -16.891 -29.641 1 95.12 543 GLU B C 1
ATOM 10040 O O . GLU B 1 543 ? -26.109 -17.344 -29.484 1 95.12 543 GLU B O 1
ATOM 10045 N N . GLN B 1 544 ? -24.719 -15.875 -30.359 1 91.81 544 GLN B N 1
ATOM 10046 C CA . GLN B 1 544 ? -25.812 -15.094 -30.953 1 91.81 544 GLN B CA 1
ATOM 10047 C C . GLN B 1 544 ? -26.469 -15.852 -32.094 1 91.81 544 GLN B C 1
ATOM 10049 O O . GLN B 1 544 ? -27.609 -15.562 -32.469 1 91.81 544 GLN B O 1
ATOM 10054 N N . LYS B 1 545 ? -25.844 -16.781 -32.625 1 89.38 545 LYS B N 1
ATOM 10055 C CA . LYS B 1 545 ? -26.406 -17.578 -33.719 1 89.38 545 LYS B CA 1
ATOM 10056 C C . LYS B 1 545 ? -27.297 -18.703 -33.188 1 89.38 545 LYS B C 1
ATOM 10058 O O . LYS B 1 545 ? -28 -19.359 -33.938 1 89.38 545 LYS B O 1
ATOM 10063 N N . LEU B 1 546 ? -27.312 -18.812 -31.875 1 91.94 546 LEU B N 1
ATOM 10064 C CA . LEU B 1 546 ? -28.062 -19.906 -31.266 1 91.94 546 LEU B CA 1
ATOM 10065 C C . LEU B 1 546 ? -29.5 -19.453 -30.938 1 91.94 546 LEU B C 1
ATOM 10067 O O . LEU B 1 546 ? -29.734 -18.266 -30.719 1 91.94 546 LEU B O 1
ATOM 10071 N N . ASP B 1 547 ? -30.359 -20.438 -30.875 1 89.62 547 ASP B N 1
ATOM 10072 C CA . ASP B 1 547 ? -31.719 -20.172 -30.438 1 89.62 547 ASP B CA 1
ATOM 10073 C C . ASP B 1 547 ? -31.812 -20.156 -28.906 1 89.62 547 ASP B C 1
ATOM 10075 O O . ASP B 1 547 ? -30.844 -20.516 -28.219 1 89.62 547 ASP B O 1
ATOM 10079 N N . LYS B 1 548 ? -32.938 -19.828 -28.406 1 89.5 548 LYS B N 1
ATOM 10080 C CA . LYS B 1 548 ? -33.125 -19.641 -26.969 1 89.5 548 LYS B CA 1
ATOM 10081 C C . LYS B 1 548 ? -32.969 -20.969 -26.219 1 89.5 548 LYS B C 1
ATOM 10083 O O . LYS B 1 548 ? -32.406 -21 -25.125 1 89.5 548 LYS B O 1
ATOM 10088 N N . GLN B 1 549 ? -33.375 -21.984 -26.797 1 89.94 549 GLN B N 1
ATOM 10089 C CA . GLN B 1 549 ? -33.312 -23.281 -26.156 1 89.94 549 GLN B CA 1
ATOM 10090 C C . GLN B 1 549 ? -31.859 -23.781 -26.109 1 89.94 549 GLN B C 1
ATOM 10092 O O . GLN B 1 549 ? -31.438 -24.375 -25.109 1 89.94 549 GLN B O 1
ATOM 10097 N N . ALA B 1 550 ? -31.109 -23.547 -27.125 1 91 550 ALA B N 1
ATOM 10098 C CA . ALA B 1 550 ? -29.703 -23.969 -27.188 1 91 550 ALA B CA 1
ATOM 10099 C C . ALA B 1 550 ? -28.859 -23.172 -26.188 1 91 550 ALA B C 1
ATOM 10101 O O . ALA B 1 550 ? -27.891 -23.703 -25.641 1 91 550 ALA B O 1
ATOM 10102 N N . LYS B 1 551 ? -29.297 -22.031 -25.922 1 91.44 551 LYS B N 1
ATOM 10103 C CA . LYS B 1 551 ? -28.562 -21.141 -25.016 1 91.44 551 LYS B CA 1
ATOM 10104 C C . LYS B 1 551 ? -28.672 -21.625 -23.578 1 91.44 551 LYS B C 1
ATOM 10106 O O . LYS B 1 551 ? -27.844 -21.281 -22.734 1 91.44 551 LYS B O 1
ATOM 10111 N N . GLU B 1 552 ? -29.609 -22.453 -23.312 1 90.75 552 GLU B N 1
ATOM 10112 C CA . GLU B 1 552 ? -29.859 -22.906 -21.953 1 90.75 552 GLU B CA 1
ATOM 10113 C C . GLU B 1 552 ? -29.094 -24.203 -21.641 1 90.75 552 GLU B C 1
ATOM 10115 O O . GLU B 1 552 ? -29.062 -24.656 -20.5 1 90.75 552 GLU B O 1
ATOM 10120 N N . GLN B 1 553 ? -28.422 -24.641 -22.656 1 92.5 553 GLN B N 1
ATOM 10121 C CA . GLN B 1 553 ? -27.609 -25.828 -22.422 1 92.5 553 GLN B CA 1
ATOM 10122 C C . GLN B 1 553 ? -26.438 -25.516 -21.5 1 92.5 553 GLN B C 1
ATOM 10124 O O . GLN B 1 553 ? -25.844 -24.438 -21.594 1 92.5 553 GLN B O 1
ATOM 10129 N N . ASP B 1 554 ? -26.062 -26.5 -20.719 1 91.75 554 ASP B N 1
ATOM 10130 C CA . ASP B 1 554 ? -25.094 -26.297 -19.656 1 91.75 554 ASP B CA 1
ATOM 10131 C C . ASP B 1 554 ? -23.75 -25.859 -20.219 1 91.75 554 ASP B C 1
ATOM 10133 O O . ASP B 1 554 ? -23.125 -24.938 -19.703 1 91.75 554 ASP B O 1
ATOM 10137 N N . ALA B 1 555 ? -23.344 -26.5 -21.266 1 93.62 555 ALA B N 1
ATOM 10138 C CA . ALA B 1 555 ? -22.047 -26.156 -21.859 1 93.62 555 ALA B CA 1
ATOM 10139 C C . ALA B 1 555 ? -22.031 -24.734 -22.391 1 93.62 555 ALA B C 1
ATOM 10141 O O . ALA B 1 555 ? -21.031 -24.016 -22.25 1 93.62 555 ALA B O 1
ATOM 10142 N N . VAL B 1 556 ? -23.125 -24.344 -22.969 1 96.25 556 VAL B N 1
ATOM 10143 C CA . VAL B 1 556 ? -23.234 -23 -23.531 1 96.25 556 VAL B CA 1
ATOM 10144 C C . VAL B 1 556 ? -23.266 -21.984 -22.391 1 96.25 556 VAL B C 1
ATOM 10146 O O . VAL B 1 556 ? -22.578 -20.969 -22.438 1 96.25 556 VAL B O 1
ATOM 10149 N N . LYS B 1 557 ? -24.031 -22.312 -21.406 1 95.38 557 LYS B N 1
ATOM 10150 C CA . LYS B 1 557 ? -24.156 -21.422 -20.25 1 95.38 557 LYS B CA 1
ATOM 10151 C C . LYS B 1 557 ? -22.812 -21.25 -19.547 1 95.38 557 LYS B C 1
ATOM 10153 O O . LYS B 1 557 ? -22.453 -20.125 -19.156 1 95.38 557 LYS B O 1
ATOM 10158 N N . THR B 1 558 ? -22.141 -22.281 -19.391 1 96.56 558 THR B N 1
ATOM 10159 C CA . THR B 1 558 ? -20.844 -22.234 -18.719 1 96.56 558 THR B CA 1
ATOM 10160 C C . THR B 1 558 ? -19.859 -21.391 -19.531 1 96.56 558 THR B C 1
ATOM 10162 O O . THR B 1 558 ? -19.203 -20.5 -19 1 96.56 558 THR B O 1
ATOM 10165 N N . ALA B 1 559 ? -19.766 -21.656 -20.781 1 97.62 559 ALA B N 1
ATOM 10166 C CA . ALA B 1 559 ? -18.859 -20.922 -21.656 1 97.62 559 ALA B CA 1
ATOM 10167 C C . ALA B 1 559 ? -19.203 -19.438 -21.703 1 97.62 559 ALA B C 1
ATOM 10169 O O . ALA B 1 559 ? -18.312 -18.594 -21.547 1 97.62 559 ALA B O 1
ATOM 10170 N N . SER B 1 560 ? -20.438 -19.172 -21.859 1 96.44 560 SER B N 1
ATOM 10171 C CA . SER B 1 560 ? -20.875 -17.781 -21.969 1 96.44 560 SER B CA 1
ATOM 10172 C C . SER B 1 560 ? -20.688 -17.031 -20.656 1 96.44 560 SER B C 1
ATOM 10174 O O . SER B 1 560 ? -20.234 -15.891 -20.641 1 96.44 560 SER B O 1
ATOM 10176 N N . THR B 1 561 ? -21 -17.688 -19.562 1 96.56 561 THR B N 1
ATOM 10177 C CA . THR B 1 561 ? -20.875 -17.062 -18.25 1 96.56 561 THR B CA 1
ATOM 10178 C C . THR B 1 561 ? -19.406 -16.75 -17.938 1 96.56 561 THR B C 1
ATOM 10180 O O . THR B 1 561 ? -19.078 -15.648 -17.5 1 96.56 561 THR B O 1
ATOM 10183 N N . LEU B 1 562 ? -18.562 -17.688 -18.219 1 97.75 562 LEU B N 1
ATOM 10184 C CA . LEU B 1 562 ? -17.156 -17.5 -17.906 1 97.75 562 LEU B CA 1
ATOM 10185 C C . LEU B 1 562 ? -16.516 -16.5 -18.859 1 97.75 562 LEU B C 1
ATOM 10187 O O . LEU B 1 562 ? -15.641 -15.719 -18.469 1 97.75 562 LEU B O 1
ATOM 10191 N N . SER B 1 563 ? -16.922 -16.547 -20.094 1 97.31 563 SER B N 1
ATOM 10192 C CA . SER B 1 563 ? -16.438 -15.57 -21.062 1 97.31 563 SER B CA 1
ATOM 10193 C C . SER B 1 563 ? -16.797 -14.148 -20.656 1 97.31 563 SER B C 1
ATOM 10195 O O . SER B 1 563 ? -15.938 -13.266 -20.609 1 97.31 563 SER B O 1
ATOM 10197 N N . LYS B 1 564 ? -18.016 -13.977 -20.281 1 96.06 564 LYS B N 1
ATOM 10198 C CA . LYS B 1 564 ? -18.5 -12.656 -19.875 1 96.06 564 LYS B CA 1
ATOM 10199 C C . LYS B 1 564 ? -17.891 -12.234 -18.547 1 96.06 564 LYS B C 1
ATOM 10201 O O . LYS B 1 564 ? -17.656 -11.039 -18.312 1 96.06 564 LYS B O 1
ATOM 10206 N N . TYR B 1 565 ? -17.594 -13.195 -17.672 1 95.69 565 TYR B N 1
ATOM 10207 C CA . TYR B 1 565 ? -16.938 -12.875 -16.406 1 95.69 565 TYR B CA 1
ATOM 10208 C C . TYR B 1 565 ? -15.5 -12.414 -16.641 1 95.69 565 TYR B C 1
ATOM 10210 O O . TYR B 1 565 ? -15.047 -11.438 -16.031 1 95.69 565 TYR B O 1
ATOM 10218 N N . CYS B 1 566 ? -14.82 -13.109 -17.5 1 96.12 566 CYS B N 1
ATOM 10219 C CA . CYS B 1 566 ? -13.453 -12.711 -17.828 1 96.12 566 CYS B CA 1
ATOM 10220 C C . CYS B 1 566 ? -13.422 -11.32 -18.438 1 96.12 566 CYS B C 1
ATOM 10222 O O . CYS B 1 566 ? -12.539 -10.523 -18.141 1 96.12 566 CYS B O 1
ATOM 10224 N N . MET B 1 567 ? -14.391 -11.062 -19.25 1 94.44 567 MET B N 1
ATOM 10225 C CA . MET B 1 567 ? -14.477 -9.734 -19.844 1 94.44 567 MET B CA 1
ATOM 10226 C C . MET B 1 567 ? -14.812 -8.68 -18.797 1 94.44 567 MET B C 1
ATOM 10228 O O . MET B 1 567 ? -14.359 -7.539 -18.891 1 94.44 567 MET B O 1
ATOM 10232 N N . HIS B 1 568 ? -15.609 -9.133 -17.859 1 93.25 568 HIS B N 1
ATOM 10233 C CA . HIS B 1 568 ? -15.914 -8.25 -16.734 1 93.25 568 HIS B CA 1
ATOM 10234 C C . HIS B 1 568 ? -14.656 -7.895 -15.953 1 93.25 568 HIS B C 1
ATOM 10236 O O . HIS B 1 568 ? -14.453 -6.738 -15.586 1 93.25 568 HIS B O 1
ATOM 10242 N N . LEU B 1 569 ? -13.812 -8.836 -15.703 1 93.62 569 LEU B N 1
ATOM 10243 C CA . LEU B 1 569 ? -12.562 -8.594 -14.992 1 93.62 569 LEU B CA 1
ATOM 10244 C C . LEU B 1 569 ? -11.664 -7.645 -15.773 1 93.62 569 LEU B C 1
ATOM 10246 O O . LEU B 1 569 ? -11.047 -6.746 -15.188 1 93.62 569 LEU B O 1
ATOM 10250 N N . LEU B 1 570 ? -11.664 -7.801 -17.047 1 93.31 570 LEU B N 1
ATOM 10251 C CA . LEU B 1 570 ? -10.836 -6.957 -17.891 1 93.31 570 LEU B CA 1
ATOM 10252 C C . LEU B 1 570 ? -11.344 -5.52 -17.891 1 93.31 570 LEU B C 1
ATOM 10254 O O . LEU B 1 570 ? -10.547 -4.574 -17.875 1 93.31 570 LEU B O 1
ATOM 10258 N N . ALA B 1 571 ? -12.586 -5.383 -17.781 1 90.56 571 ALA B N 1
ATOM 10259 C CA . ALA B 1 571 ? -13.188 -4.059 -17.906 1 90.56 571 ALA B CA 1
ATOM 10260 C C . ALA B 1 571 ? -13.234 -3.346 -16.562 1 90.56 571 ALA B C 1
ATOM 10262 O O . ALA B 1 571 ? -12.977 -2.141 -16.484 1 90.56 571 ALA B O 1
ATOM 10263 N N . PHE B 1 572 ? -13.539 -4.09 -15.477 1 87.5 572 PHE B N 1
ATOM 10264 C CA . PHE B 1 572 ? -13.867 -3.408 -14.227 1 87.5 572 PHE B CA 1
ATOM 10265 C C . PHE B 1 572 ? -12.836 -3.729 -13.156 1 87.5 572 PHE B C 1
ATOM 10267 O O . PHE B 1 572 ? -12.703 -2.992 -12.172 1 87.5 572 PHE B O 1
ATOM 10274 N N . ALA B 1 573 ? -12.109 -4.805 -13.297 1 90.38 573 ALA B N 1
ATOM 10275 C CA . ALA B 1 573 ? -11.125 -5.184 -12.281 1 90.38 573 ALA B CA 1
ATOM 10276 C C . ALA B 1 573 ? -9.852 -5.723 -12.93 1 90.38 573 ALA B C 1
ATOM 10278 O O . ALA B 1 573 ? -9.406 -6.828 -12.617 1 90.38 573 ALA B O 1
ATOM 10279 N N . PRO B 1 574 ? -9.219 -4.898 -13.664 1 91.12 574 PRO B N 1
ATOM 10280 C CA . PRO B 1 574 ? -8.023 -5.383 -14.367 1 91.12 574 PRO B CA 1
ATOM 10281 C C . PRO B 1 574 ? -6.859 -5.676 -13.422 1 91.12 574 PRO B C 1
ATOM 10283 O O . PRO B 1 574 ? -5.93 -6.395 -13.789 1 91.12 574 PRO B O 1
ATOM 10286 N N . ASN B 1 575 ? -6.895 -5.164 -12.211 1 89.94 575 ASN B N 1
ATOM 10287 C CA . ASN B 1 575 ? -5.824 -5.383 -11.242 1 89.94 575 ASN B CA 1
ATOM 10288 C C . ASN B 1 575 ? -5.777 -6.84 -10.781 1 89.94 575 ASN B C 1
ATOM 10290 O O . ASN B 1 575 ? -4.777 -7.281 -10.211 1 89.94 575 ASN B O 1
ATOM 10294 N N . LEU B 1 576 ? -6.891 -7.559 -11 1 93.31 576 LEU B N 1
ATOM 10295 C CA . LEU B 1 576 ? -6.953 -8.953 -10.586 1 93.31 576 LEU B CA 1
ATOM 10296 C C . LEU B 1 576 ? -6.395 -9.867 -11.664 1 93.31 576 LEU B C 1
ATOM 10298 O O . LEU B 1 576 ? -6.18 -11.062 -11.422 1 93.31 576 LEU B O 1
ATOM 10302 N N . LEU B 1 577 ? -6.152 -9.32 -12.836 1 92.5 577 LEU B N 1
ATOM 10303 C CA . LEU B 1 577 ? -5.578 -10.094 -13.93 1 92.5 577 LEU B CA 1
ATOM 10304 C C . LEU B 1 577 ? -4.055 -10.078 -13.867 1 92.5 577 LEU B C 1
ATOM 10306 O O . LEU B 1 577 ? -3.463 -9.203 -13.227 1 92.5 577 LEU B O 1
ATOM 10310 N N . PRO B 1 578 ? -3.449 -11.039 -14.453 1 88.12 578 PRO B N 1
ATOM 10311 C CA . PRO B 1 578 ? -1.993 -11.156 -14.336 1 88.12 578 PRO B CA 1
ATOM 10312 C C . PRO B 1 578 ? -1.247 -10.031 -15.047 1 88.12 578 PRO B C 1
ATOM 10314 O O . PRO B 1 578 ? -0.144 -9.664 -14.641 1 88.12 578 PRO B O 1
ATOM 10317 N N . ASP B 1 579 ? -1.802 -9.438 -16.078 1 86.88 579 ASP B N 1
ATOM 10318 C CA . ASP B 1 579 ? -1.156 -8.352 -16.812 1 86.88 579 ASP B CA 1
ATOM 10319 C C . ASP B 1 579 ? -1.229 -7.043 -16.016 1 86.88 579 ASP B C 1
ATOM 10321 O O . ASP B 1 579 ? -2.084 -6.883 -15.148 1 86.88 579 ASP B O 1
ATOM 10325 N N . HIS B 1 580 ? -0.234 -6.238 -16.344 1 87.62 580 HIS B N 1
ATOM 10326 C CA . HIS B 1 580 ? -0.317 -4.906 -15.75 1 87.62 580 HIS B CA 1
ATOM 10327 C C . HIS B 1 580 ? -1.651 -4.242 -16.078 1 87.62 580 HIS B C 1
ATOM 10329 O O . HIS B 1 580 ? -2.123 -4.309 -17.203 1 87.62 580 HIS B O 1
ATOM 10335 N N . SER B 1 581 ? -2.275 -3.633 -15.094 1 88.81 581 SER B N 1
ATOM 10336 C CA . SER B 1 581 ? -3.623 -3.088 -15.227 1 88.81 581 SER B CA 1
ATOM 10337 C C . SER B 1 581 ? -3.693 -2.055 -16.344 1 88.81 581 SER B C 1
ATOM 10339 O O . SER B 1 581 ? -4.668 -2.018 -17.109 1 88.81 581 SER B O 1
ATOM 10341 N N . SER B 1 582 ? -2.688 -1.225 -16.5 1 87.5 582 SER B N 1
ATOM 10342 C CA . SER B 1 582 ? -2.705 -0.165 -17.5 1 87.5 582 SER B CA 1
ATOM 10343 C C . SER B 1 582 ? -2.604 -0.738 -18.922 1 87.5 582 SER B C 1
ATOM 10345 O O . SER B 1 582 ? -3.166 -0.18 -19.859 1 87.5 582 SER B O 1
ATOM 10347 N N . ILE B 1 583 ? -1.914 -1.798 -19.016 1 86.62 583 ILE B N 1
ATOM 10348 C CA . ILE B 1 583 ? -1.81 -2.461 -20.312 1 86.62 583 ILE B CA 1
ATOM 10349 C C . ILE B 1 583 ? -3.152 -3.088 -20.688 1 86.62 583 ILE B C 1
ATOM 10351 O O . ILE B 1 583 ? -3.627 -2.938 -21.812 1 86.62 583 ILE B O 1
ATOM 10355 N N . SER B 1 584 ? -3.734 -3.748 -19.719 1 90.19 584 SER B N 1
ATOM 10356 C CA . SER B 1 584 ? -5.039 -4.359 -19.938 1 90.19 584 SER B CA 1
ATOM 10357 C C . SER B 1 584 ? -6.086 -3.316 -20.312 1 90.19 584 SER B C 1
ATOM 10359 O O . SER B 1 584 ? -6.887 -3.529 -21.234 1 90.19 584 SER B O 1
ATOM 10361 N N . GLU B 1 585 ? -6.043 -2.227 -19.672 1 87.62 585 GLU B N 1
ATOM 10362 C CA . GLU B 1 585 ? -6.996 -1.157 -19.953 1 87.62 585 GLU B CA 1
ATOM 10363 C C . GLU B 1 585 ? -6.77 -0.569 -21.344 1 87.62 585 GLU B C 1
ATOM 10365 O O . GLU B 1 585 ? -7.723 -0.206 -22.031 1 87.62 585 GLU B O 1
ATOM 10370 N N . SER B 1 586 ? -5.559 -0.463 -21.703 1 85.38 586 SER B N 1
ATOM 10371 C CA . SER B 1 586 ? -5.234 0.071 -23.016 1 85.38 586 SER B CA 1
ATOM 10372 C C . SER B 1 586 ? -5.707 -0.866 -24.125 1 85.38 586 SER B C 1
ATOM 10374 O O . SER B 1 586 ? -6.234 -0.415 -25.141 1 85.38 586 SER B O 1
ATOM 10376 N N . ILE B 1 587 ? -5.508 -2.088 -23.906 1 87.56 587 ILE B N 1
ATOM 10377 C CA . ILE B 1 587 ? -5.941 -3.08 -24.891 1 87.56 587 ILE B CA 1
ATOM 10378 C C . ILE B 1 587 ? -7.461 -3.029 -25.031 1 87.56 587 ILE B C 1
ATOM 10380 O O . ILE B 1 587 ? -7.984 -3.082 -26.156 1 87.56 587 ILE B O 1
ATOM 10384 N N . LEU B 1 588 ? -8.133 -2.932 -23.953 1 89.75 588 LEU B N 1
ATOM 10385 C CA . LEU B 1 588 ? -9.586 -2.852 -23.984 1 89.75 588 LEU B CA 1
ATOM 10386 C C . LEU B 1 588 ? -10.039 -1.583 -24.703 1 89.75 588 LEU B C 1
ATOM 10388 O O . LEU B 1 588 ? -10.938 -1.628 -25.547 1 89.75 588 LEU B O 1
ATOM 10392 N N . ARG B 1 589 ? -9.477 -0.479 -24.422 1 85.19 589 ARG B N 1
ATOM 10393 C CA . ARG B 1 589 ? -9.836 0.79 -25.047 1 85.19 589 ARG B CA 1
ATOM 10394 C C . ARG B 1 589 ? -9.602 0.745 -26.547 1 85.19 589 ARG B C 1
ATOM 10396 O O . ARG B 1 589 ? -10.422 1.223 -27.328 1 85.19 589 ARG B O 1
ATOM 10403 N N . GLN B 1 590 ? -8.508 0.203 -26.906 1 84.12 590 GLN B N 1
ATOM 10404 C CA . GLN B 1 590 ? -8.195 0.077 -28.328 1 84.12 590 GLN B CA 1
ATOM 10405 C C . GLN B 1 590 ? -9.203 -0.827 -29.047 1 84.12 590 GLN B C 1
ATOM 10407 O O . GLN B 1 590 ? -9.633 -0.531 -30.156 1 84.12 590 GLN B O 1
ATOM 10412 N N . SER B 1 591 ? -9.492 -1.869 -28.359 1 88.75 591 SER B N 1
ATOM 10413 C CA . SER B 1 591 ? -10.461 -2.793 -28.938 1 88.75 591 SER B CA 1
ATOM 10414 C C . SER B 1 591 ? -11.828 -2.137 -29.094 1 88.75 591 SER B C 1
ATOM 10416 O O . SER B 1 591 ? -12.531 -2.375 -30.062 1 88.75 591 SER B O 1
ATOM 10418 N N . ILE B 1 592 ? -12.195 -1.365 -28.125 1 86.81 592 ILE B N 1
ATOM 10419 C CA . ILE B 1 592 ? -13.477 -0.667 -28.172 1 86.81 592 ILE B CA 1
ATOM 10420 C C . ILE B 1 592 ? -13.469 0.351 -29.312 1 86.81 592 ILE B C 1
ATOM 10422 O O . ILE B 1 592 ? -14.445 0.468 -30.062 1 86.81 592 ILE B O 1
ATOM 10426 N N . ASP B 1 593 ? -12.43 1.065 -29.469 1 83.56 593 ASP B N 1
ATOM 10427 C CA . ASP B 1 593 ? -12.312 2.057 -30.531 1 83.56 593 ASP B CA 1
ATOM 10428 C C . ASP B 1 593 ? -12.367 1.396 -31.906 1 83.56 593 ASP B C 1
ATOM 10430 O O . ASP B 1 593 ? -13.023 1.897 -32.812 1 83.56 593 ASP B O 1
ATOM 10434 N N . GLU B 1 594 ? -11.711 0.309 -32.031 1 84.56 594 GLU B N 1
ATOM 10435 C CA . GLU B 1 594 ? -11.703 -0.434 -33.281 1 84.56 594 GLU B CA 1
ATOM 10436 C C . GLU B 1 594 ? -13.094 -0.962 -33.625 1 84.56 594 GLU B C 1
ATOM 10438 O O . GLU B 1 594 ? -13.555 -0.829 -34.75 1 84.56 594 GLU B O 1
ATOM 10443 N N . ALA B 1 595 ? -13.641 -1.521 -32.625 1 88.69 595 ALA B N 1
ATOM 10444 C CA . ALA B 1 595 ? -14.977 -2.068 -32.844 1 88.69 595 ALA B CA 1
ATOM 10445 C C . ALA B 1 595 ? -15.977 -0.964 -33.188 1 88.69 595 ALA B C 1
ATOM 10447 O O . ALA B 1 595 ? -16.859 -1.152 -34 1 88.69 595 ALA B O 1
ATOM 10448 N N . SER B 1 596 ? -15.805 0.113 -32.531 1 84.81 596 SER B N 1
ATOM 10449 C CA . SER B 1 596 ? -16.703 1.235 -32.781 1 84.81 596 SER B CA 1
ATOM 10450 C C . SER B 1 596 ? -16.547 1.763 -34.188 1 84.81 596 SER B C 1
ATOM 10452 O O . SER B 1 596 ? -17.531 2.182 -34.812 1 84.81 596 SER B O 1
ATOM 10454 N N . LYS B 1 597 ? -15.438 1.781 -34.719 1 84 597 LYS B N 1
ATOM 10455 C CA . LYS B 1 597 ? -15.188 2.234 -36.094 1 84 597 LYS B CA 1
ATOM 10456 C C . LYS B 1 597 ? -15.797 1.277 -37.125 1 84 597 LYS B C 1
ATOM 10458 O O . LYS B 1 597 ? -16.391 1.713 -38.094 1 84 597 LYS B O 1
ATOM 10463 N N . ILE B 1 598 ? -15.672 0.07 -36.812 1 86.12 598 ILE B N 1
ATOM 10464 C CA . ILE B 1 598 ? -16.188 -0.945 -37.719 1 86.12 598 ILE B CA 1
ATOM 10465 C C . ILE B 1 598 ? -17.719 -0.933 -37.688 1 86.12 598 ILE B C 1
ATOM 10467 O O . ILE B 1 598 ? -18.375 -1.099 -38.719 1 86.12 598 ILE B O 1
ATOM 10471 N N . LEU B 1 599 ? -18.234 -0.707 -36.5 1 88.38 599 LEU B N 1
ATOM 10472 C CA . LEU B 1 599 ? -19.672 -0.837 -36.312 1 88.38 599 LEU B CA 1
ATOM 10473 C C . LEU B 1 599 ? -20.375 0.496 -36.562 1 88.38 599 LEU B C 1
ATOM 10475 O O . LEU B 1 599 ? -21.594 0.604 -36.375 1 88.38 599 LEU B O 1
ATOM 10479 N N . LYS B 1 600 ? -19.609 1.508 -36.781 1 80.5 600 LYS B N 1
ATOM 10480 C CA . LYS B 1 600 ? -20.234 2.797 -37.094 1 80.5 600 LYS B CA 1
ATOM 10481 C C . LYS B 1 600 ? -21.219 2.674 -38.25 1 80.5 600 LYS B C 1
ATOM 10483 O O . LYS B 1 600 ? -22.25 3.361 -38.25 1 80.5 600 LYS B O 1
ATOM 10488 N N . GLU B 1 601 ? -20.938 1.812 -39.125 1 72.12 601 GLU B N 1
ATOM 10489 C CA . GLU B 1 601 ? -21.766 1.688 -40.312 1 72.12 601 GLU B CA 1
ATOM 10490 C C . GLU B 1 601 ? -22.828 0.596 -40.125 1 72.12 601 GLU B C 1
ATOM 10492 O O . GLU B 1 601 ? -23.484 0.208 -41.094 1 72.12 601 GLU B O 1
ATOM 10497 N N . ALA B 1 602 ? -22.859 0.145 -38.844 1 73.5 602 ALA B N 1
ATOM 10498 C CA . ALA B 1 602 ? -23.797 -0.954 -38.594 1 73.5 602 ALA B CA 1
ATOM 10499 C C . ALA B 1 602 ? -25.234 -0.465 -38.656 1 73.5 602 ALA B C 1
ATOM 10501 O O . ALA B 1 602 ? -25.562 0.604 -38.125 1 73.5 602 ALA B O 1
ATOM 10502 N N . LYS B 1 603 ? -26.109 -1.085 -39.5 1 61.88 603 LYS B N 1
ATOM 10503 C CA . LYS B 1 603 ? -27.5 -0.732 -39.781 1 61.88 603 LYS B CA 1
ATOM 10504 C C . LYS B 1 603 ? -28.328 -0.713 -38.5 1 61.88 603 LYS B C 1
ATOM 10506 O O . LYS B 1 603 ? -29.219 0.119 -38.344 1 61.88 603 LYS B O 1
ATOM 10511 N N . ASN B 1 604 ? -28 -1.737 -37.531 1 69.5 604 ASN B N 1
ATOM 10512 C CA . ASN B 1 604 ? -28.75 -1.889 -36.281 1 69.5 604 ASN B CA 1
ATOM 10513 C C . ASN B 1 604 ? -27.812 -1.935 -35.094 1 69.5 604 ASN B C 1
ATOM 10515 O O . ASN B 1 604 ? -26.812 -2.652 -35.094 1 69.5 604 ASN B O 1
ATOM 10519 N N . ASN B 1 605 ? -28.203 -1.121 -34.031 1 75.19 605 ASN B N 1
ATOM 10520 C CA . ASN B 1 605 ? -27.359 -0.964 -32.844 1 75.19 605 ASN B CA 1
ATOM 10521 C C . ASN B 1 605 ? -27.625 -2.057 -31.828 1 75.19 605 ASN B C 1
ATOM 10523 O O . ASN B 1 605 ? -27.016 -2.066 -30.75 1 75.19 605 ASN B O 1
ATOM 10527 N N . LYS B 1 606 ? -28.531 -2.941 -32.281 1 81.5 606 LYS B N 1
ATOM 10528 C CA . LYS B 1 606 ? -28.75 -4.086 -31.391 1 81.5 606 LYS B CA 1
ATOM 10529 C C . LYS B 1 606 ? -27.641 -5.125 -31.547 1 81.5 606 LYS B C 1
ATOM 10531 O O . LYS B 1 606 ? -26.906 -5.098 -32.531 1 81.5 606 LYS B O 1
ATOM 10536 N N . ILE B 1 607 ? -27.453 -6.012 -30.594 1 87.81 607 ILE B N 1
ATOM 10537 C CA . ILE B 1 607 ? -26.359 -6.973 -30.547 1 87.81 607 ILE B CA 1
ATOM 10538 C C . ILE B 1 607 ? -26.406 -7.859 -31.781 1 87.81 607 ILE B C 1
ATOM 10540 O O . ILE B 1 607 ? -25.359 -8.219 -32.344 1 87.81 607 ILE B O 1
ATOM 10544 N N . ASP B 1 608 ? -27.578 -8.25 -32.219 1 85.75 608 ASP B N 1
ATOM 10545 C CA . ASP B 1 608 ? -27.734 -9.117 -33.406 1 85.75 608 ASP B CA 1
ATOM 10546 C C . ASP B 1 608 ? -27.203 -8.438 -34.656 1 85.75 608 ASP B C 1
ATOM 10548 O O . ASP B 1 608 ? -26.516 -9.062 -35.469 1 85.75 608 ASP B O 1
ATOM 10552 N N . GLY B 1 609 ? -27.625 -7.168 -34.844 1 86.5 609 GLY B N 1
ATOM 10553 C CA . GLY B 1 609 ? -27.141 -6.414 -36 1 86.5 609 GLY B CA 1
ATOM 10554 C C . GLY B 1 609 ? -25.641 -6.199 -35.969 1 86.5 609 GLY B C 1
ATOM 10555 O O . GLY B 1 609 ? -24.984 -6.254 -37.031 1 86.5 609 GLY B O 1
ATOM 10556 N N . ARG B 1 610 ? -25.125 -6.008 -34.875 1 90.75 610 ARG B N 1
ATOM 10557 C CA . ARG B 1 610 ? -23.688 -5.805 -34.719 1 90.75 610 ARG B CA 1
ATOM 10558 C C . ARG B 1 610 ? -22.922 -7.078 -35.062 1 90.75 610 ARG B C 1
ATOM 10560 O O . ARG B 1 610 ? -21.875 -7.023 -35.719 1 90.75 610 ARG B O 1
ATOM 10567 N N . CYS B 1 611 ? -23.422 -8.18 -34.531 1 91.88 611 CYS B N 1
ATOM 10568 C CA . CYS B 1 611 ? -22.781 -9.461 -34.781 1 91.88 611 CYS B CA 1
ATOM 10569 C C . CYS B 1 611 ? -22.797 -9.797 -36.281 1 91.88 611 CYS B C 1
ATOM 10571 O O . CYS B 1 611 ? -21.812 -10.305 -36.812 1 91.88 611 CYS B O 1
ATOM 10573 N N . GLU B 1 612 ? -23.891 -9.453 -36.938 1 89.88 612 GLU B N 1
ATOM 10574 C CA . GLU B 1 612 ? -24 -9.711 -38.375 1 89.88 612 GLU B CA 1
ATOM 10575 C C . GLU B 1 612 ? -23 -8.859 -39.156 1 89.88 612 GLU B C 1
ATOM 10577 O O . GLU B 1 612 ? -22.359 -9.352 -40.094 1 89.88 612 GLU B O 1
ATOM 10582 N N . THR B 1 613 ? -22.891 -7.668 -38.781 1 90.75 613 THR B N 1
ATOM 10583 C CA . THR B 1 613 ? -21.969 -6.766 -39.469 1 90.75 613 THR B CA 1
ATOM 10584 C C . THR B 1 613 ? -20.516 -7.238 -39.281 1 90.75 613 THR B C 1
ATOM 10586 O O . THR B 1 613 ? -19.719 -7.168 -40.219 1 90.75 613 THR B O 1
ATOM 10589 N N . LEU B 1 614 ? -20.203 -7.691 -38.156 1 91.56 614 LEU B N 1
ATOM 10590 C CA . LEU B 1 614 ? -18.859 -8.148 -37.844 1 91.56 614 LEU B CA 1
ATOM 10591 C C . LEU B 1 614 ? -18.531 -9.406 -38.656 1 91.56 614 LEU B C 1
ATOM 10593 O O . LEU B 1 614 ? -17.391 -9.578 -39.125 1 91.56 614 LEU B O 1
ATOM 10597 N N . MET B 1 615 ? -19.516 -10.234 -38.812 1 90.12 615 MET B N 1
ATOM 10598 C CA . MET B 1 615 ? -19.297 -11.492 -39.531 1 90.12 615 MET B CA 1
ATOM 10599 C C . MET B 1 615 ? -19.078 -11.258 -41.031 1 90.12 615 MET B C 1
ATOM 10601 O O . MET B 1 615 ? -18.562 -12.133 -41.719 1 90.12 615 MET B O 1
ATOM 10605 N N . GLU B 1 616 ? -19.328 -10.055 -41.469 1 87.81 616 GLU B N 1
ATOM 10606 C CA . GLU B 1 616 ? -19.188 -9.734 -42.875 1 87.81 616 GLU B CA 1
ATOM 10607 C C . GLU B 1 616 ? -17.812 -9.164 -43.188 1 87.81 616 GLU B C 1
ATOM 10609 O O . GLU B 1 616 ? -17.406 -9.062 -44.344 1 87.81 616 GLU B O 1
ATOM 10614 N N . ILE B 1 617 ? -17.141 -8.922 -42.156 1 86.94 617 ILE B N 1
ATOM 10615 C CA . ILE B 1 617 ? -15.828 -8.312 -42.344 1 86.94 617 ILE B CA 1
ATOM 10616 C C . ILE B 1 617 ? -14.859 -9.344 -42.938 1 86.94 617 ILE B C 1
ATOM 10618 O O . ILE B 1 617 ? -14.93 -10.531 -42.625 1 86.94 617 ILE B O 1
ATOM 10622 N N . ASN B 1 618 ? -13.969 -8.805 -43.812 1 80.44 618 ASN B N 1
ATOM 10623 C CA . ASN B 1 618 ? -12.945 -9.672 -44.375 1 80.44 618 ASN B CA 1
ATOM 10624 C C . ASN B 1 618 ? -11.812 -9.945 -43.406 1 80.44 618 ASN B C 1
ATOM 10626 O O . ASN B 1 618 ? -11.188 -9.008 -42.906 1 80.44 618 ASN B O 1
ATOM 10630 N N . THR B 1 619 ? -11.68 -11.141 -43.062 1 79.44 619 THR B N 1
ATOM 10631 C CA . THR B 1 619 ? -10.68 -11.523 -42.094 1 79.44 619 THR B CA 1
ATOM 10632 C C . THR B 1 619 ? -9.5 -12.219 -42.75 1 79.44 619 THR B C 1
ATOM 10634 O O . THR B 1 619 ? -8.672 -12.836 -42.094 1 79.44 619 THR B O 1
ATOM 10637 N N . ASP B 1 620 ? -9.344 -12.031 -44.125 1 69.25 620 ASP B N 1
ATOM 10638 C CA . ASP B 1 620 ? -8.25 -12.68 -44.812 1 69.25 620 ASP B CA 1
ATOM 10639 C C . ASP B 1 620 ? -6.902 -12.078 -44.406 1 69.25 620 ASP B C 1
ATOM 10641 O O . ASP B 1 620 ? -6.73 -10.859 -44.438 1 69.25 620 ASP B O 1
ATOM 10645 N N . GLY B 1 621 ? -5.891 -12.773 -43.906 1 63.38 621 GLY B N 1
ATOM 10646 C CA . GLY B 1 621 ? -4.551 -12.359 -43.531 1 63.38 621 GLY B CA 1
ATOM 10647 C C . GLY B 1 621 ? -4.449 -11.898 -42.094 1 63.38 621 GLY B C 1
ATOM 10648 O O . GLY B 1 621 ? -3.457 -11.281 -41.688 1 63.38 621 GLY B O 1
ATOM 10649 N N . CYS B 1 622 ? -5.375 -12.016 -41.312 1 63.75 622 CYS B N 1
ATOM 10650 C CA . CYS B 1 622 ? -5.531 -11.383 -40 1 63.75 622 CYS B CA 1
ATOM 10651 C C . CYS B 1 622 ? -4.75 -12.141 -38.938 1 63.75 622 CYS B C 1
ATOM 10653 O O . CYS B 1 622 ? -4.836 -11.82 -37.75 1 63.75 622 CYS B O 1
ATOM 10655 N N . VAL B 1 623 ? -3.93 -13.078 -39.281 1 61.97 623 VAL B N 1
ATOM 10656 C CA . VAL B 1 623 ? -3.242 -13.859 -38.281 1 61.97 623 VAL B CA 1
ATOM 10657 C C . VAL B 1 623 ? -1.969 -13.133 -37.844 1 61.97 623 VAL B C 1
ATOM 10659 O O . VAL B 1 623 ? -1.354 -13.492 -36.844 1 61.97 623 VAL B O 1
ATOM 10662 N N . ASP B 1 624 ? -1.696 -11.977 -38.5 1 56.62 624 ASP B N 1
ATOM 10663 C CA . ASP B 1 624 ? -0.434 -11.328 -38.156 1 56.62 624 ASP B CA 1
ATOM 10664 C C . ASP B 1 624 ? -0.59 -10.43 -36.938 1 56.62 624 ASP B C 1
ATOM 10666 O O . ASP B 1 624 ? -1.694 -9.977 -36.625 1 56.62 624 ASP B O 1
ATOM 10670 N N . ASP B 1 625 ? 0.462 -10.312 -36.125 1 56.56 625 ASP B N 1
ATOM 10671 C CA . ASP B 1 625 ? 0.588 -9.617 -34.875 1 56.56 625 ASP B CA 1
ATOM 10672 C C . ASP B 1 625 ? 0.072 -8.188 -34.969 1 56.56 625 ASP B C 1
ATOM 10674 O O . ASP B 1 625 ? -0.376 -7.613 -33.969 1 56.56 625 ASP B O 1
ATOM 10678 N N . GLU B 1 626 ? 0.03 -7.68 -36.219 1 57.69 626 GLU B N 1
ATOM 10679 C CA . GLU B 1 626 ? -0.309 -6.266 -36.375 1 57.69 626 GLU B CA 1
ATOM 10680 C C . GLU B 1 626 ? -1.806 -6.078 -36.594 1 57.69 626 GLU B C 1
ATOM 10682 O O . GLU B 1 626 ? -2.295 -4.945 -36.625 1 57.69 626 GLU B O 1
ATOM 10687 N N . THR B 1 627 ? -2.473 -7.219 -36.531 1 66.12 627 THR B N 1
ATOM 10688 C CA . THR B 1 627 ? -3.875 -7.098 -36.906 1 66.12 627 THR B CA 1
ATOM 10689 C C . THR B 1 627 ? -4.734 -6.707 -35.719 1 66.12 627 THR B C 1
ATOM 10691 O O . THR B 1 627 ? -4.336 -6.91 -34.562 1 66.12 627 THR B O 1
ATOM 10694 N N . ILE B 1 628 ? -5.949 -6.094 -36.062 1 80.5 628 ILE B N 1
ATOM 10695 C CA . ILE B 1 628 ? -6.977 -5.609 -35.156 1 80.5 628 ILE B CA 1
ATOM 10696 C C . ILE B 1 628 ? -7.566 -6.781 -34.375 1 80.5 628 ILE B C 1
ATOM 10698 O O . ILE B 1 628 ? -7.887 -7.824 -34.969 1 80.5 628 ILE B O 1
ATOM 10702 N N . LEU B 1 629 ? -7.695 -6.742 -33.094 1 88.06 629 LEU B N 1
ATOM 10703 C CA . LEU B 1 629 ? -8.141 -7.812 -32.219 1 88.06 629 LEU B CA 1
ATOM 10704 C C . LEU B 1 629 ? -9.57 -8.234 -32.531 1 88.06 629 LEU B C 1
ATOM 10706 O O . LEU B 1 629 ? -9.906 -9.414 -32.469 1 88.06 629 LEU B O 1
ATOM 10710 N N . VAL B 1 630 ? -10.359 -7.309 -32.969 1 90.56 630 VAL B N 1
ATOM 10711 C CA . VAL B 1 630 ? -11.75 -7.594 -33.281 1 90.56 630 VAL B CA 1
ATOM 10712 C C . VAL B 1 630 ? -11.82 -8.5 -34.5 1 90.56 630 VAL B C 1
ATOM 10714 O O . VAL B 1 630 ? -12.602 -9.453 -34.531 1 90.56 630 VAL B O 1
ATOM 10717 N N . ALA B 1 631 ? -10.984 -8.234 -35.469 1 91 631 ALA B N 1
ATOM 10718 C CA . ALA B 1 631 ? -10.945 -9.055 -36.656 1 91 631 ALA B CA 1
ATOM 10719 C C . ALA B 1 631 ? -10.445 -10.469 -36.375 1 91 631 ALA B C 1
ATOM 10721 O O . ALA B 1 631 ? -10.906 -11.438 -36.969 1 91 631 ALA B O 1
ATOM 10722 N N . ARG B 1 632 ? -9.562 -10.57 -35.469 1 91.25 632 ARG B N 1
ATOM 10723 C CA . ARG B 1 632 ? -9.062 -11.875 -35.031 1 91.25 632 ARG B CA 1
ATOM 10724 C C . ARG B 1 632 ? -10.156 -12.688 -34.344 1 91.25 632 ARG B C 1
ATOM 10726 O O . ARG B 1 632 ? -10.242 -13.898 -34.531 1 91.25 632 ARG B O 1
ATOM 10733 N N . GLY B 1 633 ? -10.93 -11.961 -33.562 1 93.56 633 GLY B N 1
ATOM 10734 C CA . GLY B 1 633 ? -12.055 -12.625 -32.906 1 93.56 633 GLY B CA 1
ATOM 10735 C C . GLY B 1 633 ? -13.078 -13.156 -33.906 1 93.56 633 GLY B C 1
ATOM 10736 O O . GLY B 1 633 ? -13.609 -14.25 -33.719 1 93.56 633 GLY B O 1
ATOM 10737 N N . VAL B 1 634 ? -13.289 -12.398 -34.938 1 93.88 634 VAL B N 1
ATOM 10738 C CA . VAL B 1 634 ? -14.227 -12.805 -35.969 1 93.88 634 VAL B CA 1
ATOM 10739 C C . VAL B 1 634 ? -13.672 -14.008 -36.719 1 93.88 634 VAL B C 1
ATOM 10741 O O . VAL B 1 634 ? -14.406 -14.953 -37.031 1 93.88 634 VAL B O 1
ATOM 10744 N N . HIS B 1 635 ? -12.438 -13.953 -37.031 1 92.75 635 HIS B N 1
ATOM 10745 C CA . HIS B 1 635 ? -11.789 -15.07 -37.719 1 92.75 635 HIS B CA 1
ATOM 10746 C C . HIS B 1 635 ? -11.906 -16.344 -36.906 1 92.75 635 HIS B C 1
ATOM 10748 O O . HIS B 1 635 ? -12.18 -17.422 -37.438 1 92.75 635 HIS B O 1
ATOM 10754 N N . LEU B 1 636 ? -11.664 -16.234 -35.625 1 93.62 636 LEU B N 1
ATOM 10755 C CA . LEU B 1 636 ? -11.773 -17.391 -34.719 1 93.62 636 LEU B CA 1
ATOM 10756 C C . LEU B 1 636 ? -13.203 -17.922 -34.719 1 93.62 636 LEU B C 1
ATOM 10758 O O . LEU B 1 636 ? -13.414 -19.141 -34.719 1 93.62 636 LEU B O 1
ATOM 10762 N N . ALA B 1 637 ? -14.172 -17.094 -34.656 1 94.62 637 ALA B N 1
ATOM 10763 C CA . ALA B 1 637 ? -15.57 -17.5 -34.656 1 94.62 637 ALA B CA 1
ATOM 10764 C C . ALA B 1 637 ? -15.891 -18.297 -35.938 1 94.62 637 ALA B C 1
ATOM 10766 O O . ALA B 1 637 ? -16.594 -19.312 -35.875 1 94.62 637 ALA B O 1
ATOM 10767 N N . ARG B 1 638 ? -15.398 -17.875 -37.062 1 92.12 638 ARG B N 1
ATOM 10768 C CA . ARG B 1 638 ? -15.617 -18.578 -38.312 1 92.12 638 ARG B CA 1
ATOM 10769 C C . ARG B 1 638 ? -14.977 -19.953 -38.312 1 92.12 638 ARG B C 1
ATOM 10771 O O . ARG B 1 638 ? -15.562 -20.922 -38.812 1 92.12 638 ARG B O 1
ATOM 10778 N N . GLN B 1 639 ? -13.836 -20 -37.781 1 90.62 639 GLN B N 1
ATOM 10779 C CA . GLN B 1 639 ? -13.156 -21.297 -37.688 1 90.62 639 GLN B CA 1
ATOM 10780 C C . GLN B 1 639 ? -13.922 -22.25 -36.781 1 90.62 639 GLN B C 1
ATOM 10782 O O . GLN B 1 639 ? -13.977 -23.453 -37.062 1 90.62 639 GLN B O 1
ATOM 10787 N N . LEU B 1 640 ? -14.484 -21.703 -35.75 1 92.38 640 LEU B N 1
ATOM 10788 C CA . LEU B 1 640 ? -15.227 -22.531 -34.812 1 92.38 640 LEU B CA 1
ATOM 10789 C C . LEU B 1 640 ? -16.562 -22.984 -35.406 1 92.38 640 LEU B C 1
ATOM 10791 O O . LEU B 1 640 ? -17.031 -24.078 -35.125 1 92.38 640 LEU B O 1
ATOM 10795 N N . MET B 1 641 ? -17.156 -22.156 -36.219 1 87.94 641 MET B N 1
ATOM 10796 C CA . MET B 1 641 ? -18.5 -22.422 -36.719 1 87.94 641 MET B CA 1
ATOM 10797 C C . MET B 1 641 ? -18.453 -23.156 -38.062 1 87.94 641 MET B C 1
ATOM 10799 O O . MET B 1 641 ? -19.297 -24.016 -38.344 1 87.94 641 MET B O 1
ATOM 10803 N N . ILE B 1 642 ? -17.562 -22.812 -38.875 1 74.75 642 ILE B N 1
ATOM 10804 C CA . ILE B 1 642 ? -17.656 -23.219 -40.281 1 74.75 642 ILE B CA 1
ATOM 10805 C C . ILE B 1 642 ? -16.547 -24.219 -40.594 1 74.75 642 ILE B C 1
ATOM 10807 O O . ILE B 1 642 ? -16.797 -25.297 -41.125 1 74.75 642 ILE B O 1
ATOM 10811 N N . ASP B 1 643 ? -15.391 -23.984 -40.281 1 69.19 643 ASP B N 1
ATOM 10812 C CA . ASP B 1 643 ? -14.25 -24.656 -40.875 1 69.19 643 ASP B CA 1
ATOM 10813 C C . ASP B 1 643 ? -13.844 -25.891 -40.062 1 69.19 643 ASP B C 1
ATOM 10815 O O . ASP B 1 643 ? -13.625 -26.969 -40.625 1 69.19 643 ASP B O 1
ATOM 10819 N N . ASN B 1 644 ? -13.859 -25.719 -38.781 1 68.06 644 ASN B N 1
ATOM 10820 C CA . ASN B 1 644 ? -13.125 -26.75 -38.062 1 68.06 644 ASN B CA 1
ATOM 10821 C C . ASN B 1 644 ? -14.039 -27.594 -37.188 1 68.06 644 ASN B C 1
ATOM 10823 O O . ASN B 1 644 ? -13.82 -28.797 -37 1 68.06 644 ASN B O 1
ATOM 10827 N N . ILE B 1 645 ? -15.055 -26.922 -36.562 1 77.25 645 ILE B N 1
ATOM 10828 C CA . ILE B 1 645 ? -15.844 -27.656 -35.562 1 77.25 645 ILE B CA 1
ATOM 10829 C C . ILE B 1 645 ? -17.328 -27.547 -35.906 1 77.25 645 ILE B C 1
ATOM 10831 O O . ILE B 1 645 ? -18.047 -26.734 -35.344 1 77.25 645 ILE B O 1
ATOM 10835 N N . GLN B 1 646 ? -17.766 -28.359 -36.781 1 74.19 646 GLN B N 1
ATOM 10836 C CA . GLN B 1 646 ? -19.125 -28.219 -37.281 1 74.19 646 GLN B CA 1
ATOM 10837 C C . GLN B 1 646 ? -20.156 -28.734 -36.312 1 74.19 646 GLN B C 1
ATOM 10839 O O . GLN B 1 646 ? -21.281 -28.219 -36.25 1 74.19 646 GLN B O 1
ATOM 10844 N N . ASP B 1 647 ? -19.734 -29.531 -35.438 1 87.44 647 ASP B N 1
ATOM 10845 C CA . ASP B 1 647 ? -20.672 -30.109 -34.469 1 87.44 647 ASP B CA 1
ATOM 10846 C C . ASP B 1 647 ? -20.906 -29.172 -33.312 1 87.44 647 ASP B C 1
ATOM 10848 O O . ASP B 1 647 ? -19.953 -28.672 -32.688 1 87.44 647 ASP B O 1
ATOM 10852 N N . PHE B 1 648 ? -22.219 -28.953 -33.031 1 90.44 648 PHE B N 1
ATOM 10853 C CA . PHE B 1 648 ? -22.656 -28.047 -31.969 1 90.44 648 PHE B CA 1
ATOM 10854 C C . PHE B 1 648 ? -22.078 -28.484 -30.609 1 90.44 648 PHE B C 1
ATOM 10856 O O . PHE B 1 648 ? -21.516 -27.672 -29.891 1 90.44 648 PHE B O 1
ATOM 10863 N N . THR B 1 649 ? -22.234 -29.734 -30.297 1 90 649 THR B N 1
ATOM 10864 C CA . THR B 1 649 ? -21.844 -30.266 -29 1 90 649 THR B CA 1
ATOM 10865 C C . THR B 1 649 ? -20.328 -30.141 -28.812 1 90 649 THR B C 1
ATOM 10867 O O . THR B 1 649 ? -19.875 -29.734 -27.75 1 90 649 THR B O 1
ATOM 10870 N N . THR B 1 650 ? -19.625 -30.453 -29.859 1 91.5 650 THR B N 1
ATOM 10871 C CA . THR B 1 650 ? -18.172 -30.375 -29.781 1 91.5 650 THR B CA 1
ATOM 10872 C C . THR B 1 650 ? -17.703 -28.922 -29.688 1 91.5 650 THR B C 1
ATOM 10874 O O . THR B 1 650 ? -16.781 -28.609 -28.938 1 91.5 650 THR B O 1
ATOM 10877 N N . ARG B 1 651 ? -18.344 -28.094 -30.406 1 94.38 651 ARG B N 1
ATOM 10878 C CA . ARG B 1 651 ? -17.984 -26.688 -30.406 1 94.38 651 ARG B CA 1
ATOM 10879 C C . ARG B 1 651 ? -18.109 -26.078 -29.016 1 94.38 651 ARG B C 1
ATOM 10881 O O . ARG B 1 651 ? -17.172 -25.438 -28.516 1 94.38 651 ARG B O 1
ATOM 10888 N N . TRP B 1 652 ? -19.156 -26.297 -28.375 1 95.69 652 TRP B N 1
ATOM 10889 C CA . TRP B 1 652 ? -19.406 -25.656 -27.094 1 95.69 652 TRP B CA 1
ATOM 10890 C C . TRP B 1 652 ? -18.672 -26.375 -25.969 1 95.69 652 TRP B C 1
ATOM 10892 O O . TRP B 1 652 ? -18.391 -25.766 -24.922 1 95.69 652 TRP B O 1
ATOM 10902 N N . LYS B 1 653 ? -18.391 -27.594 -26.203 1 94.19 653 LYS B N 1
ATOM 10903 C CA . LYS B 1 653 ? -17.469 -28.266 -25.281 1 94.19 653 LYS B CA 1
ATOM 10904 C C . LYS B 1 653 ? -16.094 -27.625 -25.328 1 94.19 653 LYS B C 1
ATOM 10906 O O . LYS B 1 653 ? -15.477 -27.375 -24.281 1 94.19 653 LYS B O 1
ATOM 10911 N N . VAL B 1 654 ? -15.609 -27.359 -26.531 1 94.38 654 VAL B N 1
ATOM 10912 C CA . VAL B 1 654 ? -14.312 -26.719 -26.734 1 94.38 654 VAL B CA 1
ATOM 10913 C C . VAL B 1 654 ? -14.305 -25.344 -26.062 1 94.38 654 VAL B C 1
ATOM 10915 O O . VAL B 1 654 ? -13.367 -25 -25.344 1 94.38 654 VAL B O 1
ATOM 10918 N N . LEU B 1 655 ? -15.367 -24.625 -26.25 1 96.69 655 LEU B N 1
ATOM 10919 C CA . LEU B 1 655 ? -15.469 -23.281 -25.672 1 96.69 655 LEU B CA 1
ATOM 10920 C C . LEU B 1 655 ? -15.555 -23.328 -24.156 1 96.69 655 LEU B C 1
ATOM 10922 O O . LEU B 1 655 ? -14.906 -22.547 -23.469 1 96.69 655 LEU B O 1
ATOM 10926 N N . SER B 1 656 ? -16.344 -24.203 -23.672 1 96.88 656 SER B N 1
ATOM 10927 C CA . SER B 1 656 ? -16.469 -24.344 -22.219 1 96.88 656 SER B CA 1
ATOM 10928 C C . SER B 1 656 ? -15.148 -24.766 -21.594 1 96.88 656 SER B C 1
ATOM 10930 O O . SER B 1 656 ? -14.695 -24.141 -20.625 1 96.88 656 SER B O 1
ATOM 10932 N N . ASP B 1 657 ? -14.539 -25.75 -22.203 1 96 657 ASP B N 1
ATOM 10933 C CA . ASP B 1 657 ? -13.266 -26.234 -21.688 1 96 657 ASP B CA 1
ATOM 10934 C C . ASP B 1 657 ? -12.203 -25.141 -21.734 1 96 657 ASP B C 1
ATOM 10936 O O . ASP B 1 657 ? -11.383 -25.016 -20.812 1 96 657 ASP B O 1
ATOM 10940 N N . PHE B 1 658 ? -12.211 -24.344 -22.766 1 95.69 658 PHE B N 1
ATOM 10941 C CA . PHE B 1 658 ? -11.242 -23.266 -22.922 1 95.69 658 PHE B CA 1
ATOM 10942 C C . PHE B 1 658 ? -11.391 -22.25 -21.797 1 95.69 658 PHE B C 1
ATOM 10944 O O . PHE B 1 658 ? -10.414 -21.859 -21.156 1 95.69 658 PHE B O 1
ATOM 10951 N N . TRP B 1 659 ? -12.586 -21.859 -21.594 1 97.62 659 TRP B N 1
ATOM 10952 C CA . TRP B 1 659 ? -12.82 -20.797 -20.625 1 97.62 659 TRP B CA 1
ATOM 10953 C C . TRP B 1 659 ? -12.602 -21.297 -19.203 1 97.62 659 TRP B C 1
ATOM 10955 O O . TRP B 1 659 ? -12.164 -20.531 -18.344 1 97.62 659 TRP B O 1
ATOM 10965 N N . GLU B 1 660 ? -12.961 -22.531 -18.953 1 97 660 GLU B N 1
ATOM 10966 C CA . GLU B 1 660 ? -12.664 -23.109 -17.656 1 97 660 GLU B CA 1
ATOM 10967 C C . GLU B 1 660 ? -11.164 -23.078 -17.359 1 97 660 GLU B C 1
ATOM 10969 O O . GLU B 1 660 ? -10.742 -22.672 -16.281 1 97 660 GLU B O 1
ATOM 10974 N N . GLU B 1 661 ? -10.438 -23.438 -18.328 1 95.06 661 GLU B N 1
ATOM 10975 C CA . GLU B 1 661 ? -8.984 -23.422 -18.172 1 95.06 661 GLU B CA 1
ATOM 10976 C C . GLU B 1 661 ? -8.461 -21.984 -18.062 1 95.06 661 GLU B C 1
ATOM 10978 O O . GLU B 1 661 ? -7.574 -21.703 -17.25 1 95.06 661 GLU B O 1
ATOM 10983 N N . MET B 1 662 ? -9 -21.141 -18.844 1 94.31 662 MET B N 1
ATOM 10984 C CA . MET B 1 662 ? -8.578 -19.75 -18.828 1 94.31 662 MET B CA 1
ATOM 10985 C C . MET B 1 662 ? -8.828 -19.125 -17.453 1 94.31 662 MET B C 1
ATOM 10987 O O . MET B 1 662 ? -7.992 -18.375 -16.953 1 94.31 662 MET B O 1
ATOM 10991 N N . MET B 1 663 ? -9.945 -19.453 -16.875 1 95.69 663 MET B N 1
ATOM 10992 C CA . MET B 1 663 ? -10.281 -18.938 -15.562 1 95.69 663 MET B CA 1
ATOM 10993 C C . MET B 1 663 ? -9.266 -19.375 -14.516 1 95.69 663 MET B C 1
ATOM 10995 O O . MET B 1 663 ? -8.867 -18.594 -13.656 1 95.69 663 MET B O 1
ATOM 10999 N N . LEU B 1 664 ? -8.852 -20.562 -14.633 1 95.56 664 LEU B N 1
ATOM 11000 C CA . LEU B 1 664 ? -7.859 -21.094 -13.703 1 95.56 664 LEU B CA 1
ATOM 11001 C C . LEU B 1 664 ? -6.48 -20.5 -13.984 1 95.56 664 LEU B C 1
ATOM 11003 O O . LEU B 1 664 ? -5.715 -20.234 -13.062 1 95.56 664 LEU B O 1
ATOM 11007 N N . TYR B 1 665 ? -6.219 -20.219 -15.273 1 93.81 665 TYR B N 1
ATOM 11008 C CA . TYR B 1 665 ? -4.918 -19.719 -15.695 1 93.81 665 TYR B CA 1
ATOM 11009 C C . TYR B 1 665 ? -4.719 -18.281 -15.242 1 93.81 665 TYR B C 1
ATOM 11011 O O . TYR B 1 665 ? -3.602 -17.875 -14.914 1 93.81 665 TYR B O 1
ATOM 11019 N N . VAL B 1 666 ? -5.707 -17.547 -15.188 1 93.44 666 VAL B N 1
ATOM 11020 C CA . VAL B 1 666 ? -5.59 -16.125 -14.883 1 93.44 666 VAL B CA 1
ATOM 11021 C C . VAL B 1 666 ? -5.707 -15.898 -13.375 1 93.44 666 VAL B C 1
ATOM 11023 O O . VAL B 1 666 ? -5.43 -14.805 -12.883 1 93.44 666 VAL B O 1
ATOM 11026 N N . SER B 1 667 ? -5.973 -16.844 -12.547 1 93.81 667 SER B N 1
ATOM 11027 C CA . SER B 1 667 ? -6.297 -16.688 -11.133 1 93.81 667 SER B CA 1
ATOM 11028 C C . SER B 1 667 ? -5.035 -16.516 -10.289 1 93.81 667 SER B C 1
ATOM 11030 O O . SER B 1 667 ? -4.996 -15.703 -9.367 1 93.81 667 SER B O 1
ATOM 11032 N N . PRO B 1 668 ? -3.949 -17.25 -10.609 1 91.19 668 PRO B N 1
ATOM 11033 C CA . PRO B 1 668 ? -2.748 -17.031 -9.805 1 91.19 668 PRO B CA 1
ATOM 11034 C C . PRO B 1 668 ? -2.156 -15.641 -9.984 1 91.19 668 PRO B C 1
ATOM 11036 O O . PRO B 1 668 ? -2.221 -15.078 -11.078 1 91.19 668 PRO B O 1
ATOM 11039 N N . SER B 1 669 ? -1.746 -15.031 -8.953 1 84 669 SER B N 1
ATOM 11040 C CA . SER B 1 669 ? -1.212 -13.672 -8.969 1 84 669 SER B CA 1
ATOM 11041 C C . SER B 1 669 ? 0.191 -13.625 -8.367 1 84 669 SER B C 1
ATOM 11043 O O . SER B 1 669 ? 0.516 -14.398 -7.469 1 84 669 SER B O 1
ATOM 11045 N N . ASP B 1 670 ? 0.971 -12.688 -8.859 1 79.75 670 ASP B N 1
ATOM 11046 C CA . ASP B 1 670 ? 2.297 -12.453 -8.297 1 79.75 670 ASP B CA 1
ATOM 11047 C C . ASP B 1 670 ? 2.201 -11.859 -6.895 1 79.75 670 ASP B C 1
ATOM 11049 O O . ASP B 1 670 ? 1.198 -11.227 -6.551 1 79.75 670 ASP B O 1
ATOM 11053 N N . ASP B 1 671 ? 3.293 -12.039 -6.219 1 74.94 671 ASP B N 1
ATOM 11054 C CA . ASP B 1 671 ? 3.322 -11.602 -4.824 1 74.94 671 ASP B CA 1
ATOM 11055 C C . ASP B 1 671 ? 3.158 -10.086 -4.715 1 74.94 671 ASP B C 1
ATOM 11057 O O . ASP B 1 671 ? 2.602 -9.586 -3.734 1 74.94 671 ASP B O 1
ATOM 11061 N N . ALA B 1 672 ? 3.604 -9.43 -5.727 1 72.31 672 ALA B N 1
ATOM 11062 C CA . ALA B 1 672 ? 3.523 -7.973 -5.695 1 72.31 672 ALA B CA 1
ATOM 11063 C C . ALA B 1 672 ? 2.076 -7.504 -5.809 1 72.31 672 ALA B C 1
ATOM 11065 O O . ALA B 1 672 ? 1.758 -6.367 -5.449 1 72.31 672 ALA B O 1
ATOM 11066 N N . ARG B 1 673 ? 1.099 -8.406 -6.078 1 83.75 673 ARG B N 1
ATOM 11067 C CA . ARG B 1 673 ? -0.273 -7.988 -6.344 1 83.75 673 ARG B CA 1
ATOM 11068 C C . ARG B 1 673 ? -1.259 -8.742 -5.457 1 83.75 673 ARG B C 1
ATOM 11070 O O . ARG B 1 673 ? -2.473 -8.664 -5.668 1 83.75 673 ARG B O 1
ATOM 11077 N N . VAL B 1 674 ? -0.821 -9.391 -4.473 1 87.94 674 VAL B N 1
ATOM 11078 C CA . VAL B 1 674 ? -1.68 -10.219 -3.627 1 87.94 674 VAL B CA 1
ATOM 11079 C C . VAL B 1 674 ? -2.604 -9.32 -2.801 1 87.94 674 VAL B C 1
ATOM 11081 O O . VAL B 1 674 ? -3.719 -9.719 -2.461 1 87.94 674 VAL B O 1
ATOM 11084 N N . ARG B 1 675 ? -2.18 -8.148 -2.609 1 89.06 675 ARG B N 1
ATOM 11085 C CA . ARG B 1 675 ? -2.938 -7.223 -1.776 1 89.06 675 ARG B CA 1
ATOM 11086 C C . ARG B 1 675 ? -4.27 -6.867 -2.426 1 89.06 675 ARG B C 1
ATOM 11088 O O . ARG B 1 675 ? -5.242 -6.551 -1.734 1 89.06 675 ARG B O 1
ATOM 11095 N N . VAL B 1 676 ? -4.363 -6.98 -3.707 1 91.81 676 VAL B N 1
ATOM 11096 C CA . VAL B 1 676 ? -5.578 -6.641 -4.441 1 91.81 676 VAL B CA 1
ATOM 11097 C C . VAL B 1 676 ? -6.707 -7.59 -4.043 1 91.81 676 VAL B C 1
ATOM 11099 O O . VAL B 1 676 ? -7.871 -7.188 -3.979 1 91.81 676 VAL B O 1
ATOM 11102 N N . HIS B 1 677 ? -6.391 -8.781 -3.764 1 94 677 HIS B N 1
ATOM 11103 C CA . HIS B 1 677 ? -7.395 -9.758 -3.357 1 94 677 HIS B CA 1
ATOM 11104 C C . HIS B 1 677 ? -7.984 -9.406 -1.996 1 94 677 HIS B C 1
ATOM 11106 O O . HIS B 1 677 ? -9.148 -9.703 -1.728 1 94 677 HIS B O 1
ATOM 11112 N N . LEU B 1 678 ? -7.168 -8.82 -1.161 1 93.19 678 LEU B N 1
ATOM 11113 C CA . LEU B 1 678 ? -7.66 -8.367 0.136 1 93.19 678 LEU B CA 1
ATOM 11114 C C . LEU B 1 678 ? -8.594 -7.168 -0.025 1 93.19 678 LEU B C 1
ATOM 11116 O O . LEU B 1 678 ? -9.586 -7.051 0.695 1 93.19 678 LEU B O 1
ATOM 11120 N N . GLU B 1 679 ? -8.32 -6.324 -0.957 1 89.94 679 GLU B N 1
ATOM 11121 C CA . GLU B 1 679 ? -9.078 -5.09 -1.161 1 89.94 679 GLU B CA 1
ATOM 11122 C C . GLU B 1 679 ? -10.469 -5.379 -1.715 1 89.94 679 GLU B C 1
ATOM 11124 O O . GLU B 1 679 ? -11.398 -4.598 -1.514 1 89.94 679 GLU B O 1
ATOM 11129 N N . VAL B 1 680 ? -10.641 -6.523 -2.371 1 91.12 680 VAL B N 1
ATOM 11130 C CA . VAL B 1 680 ? -11.906 -6.812 -3.031 1 91.12 680 VAL B CA 1
ATOM 11131 C C . VAL B 1 680 ? -12.844 -7.535 -2.062 1 91.12 680 VAL B C 1
ATOM 11133 O O . VAL B 1 680 ? -14.047 -7.633 -2.309 1 91.12 680 VAL B O 1
ATOM 11136 N N . LEU B 1 681 ? -12.336 -8.047 -0.971 1 91.38 681 LEU B N 1
ATOM 11137 C CA . LEU B 1 681 ? -13.133 -8.859 -0.052 1 91.38 681 LEU B CA 1
ATOM 11138 C C . LEU B 1 681 ? -14.328 -8.078 0.476 1 91.38 681 LEU B C 1
ATOM 11140 O O . LEU B 1 681 ? -15.445 -8.586 0.508 1 91.38 681 LEU B O 1
ATOM 11144 N N . PRO B 1 682 ? -14.164 -6.773 0.793 1 88.5 682 PRO B N 1
ATOM 11145 C CA . PRO B 1 682 ? -15.328 -6.039 1.286 1 88.5 682 PRO B CA 1
ATOM 11146 C C . PRO B 1 682 ? -16.281 -5.633 0.168 1 88.5 682 PRO B C 1
ATOM 11148 O O . PRO B 1 682 ? -17.375 -5.113 0.438 1 88.5 682 PRO B O 1
ATOM 11151 N N . ARG B 1 683 ? -15.914 -5.914 -1.033 1 85.62 683 ARG B N 1
ATOM 11152 C CA . ARG B 1 683 ? -16.75 -5.539 -2.17 1 85.62 683 ARG B CA 1
ATOM 11153 C C . ARG B 1 683 ? -17.406 -6.766 -2.791 1 85.62 683 ARG B C 1
ATOM 11155 O O . ARG B 1 683 ? -17.562 -6.844 -4.012 1 85.62 683 ARG B O 1
ATOM 11162 N N . GLY B 1 684 ? -17.672 -7.754 -1.999 1 81.5 684 GLY B N 1
ATOM 11163 C CA . GLY B 1 684 ? -18.391 -8.922 -2.475 1 81.5 684 GLY B CA 1
ATOM 11164 C C . GLY B 1 684 ? -17.5 -10.125 -2.697 1 81.5 684 GLY B C 1
ATOM 11165 O O . GLY B 1 684 ? -17.984 -11.227 -2.957 1 81.5 684 GLY B O 1
ATOM 11166 N N . GLY B 1 685 ? -16.141 -10.086 -2.697 1 81.56 685 GLY B N 1
ATOM 11167 C CA . GLY B 1 685 ? -15.211 -11.211 -2.719 1 81.56 685 GLY B CA 1
ATOM 11168 C C . GLY B 1 685 ? -14.984 -11.773 -4.109 1 81.56 685 GLY B C 1
ATOM 11169 O O . GLY B 1 685 ? -14.586 -12.93 -4.258 1 81.56 685 GLY B O 1
ATOM 11170 N N . GLU B 1 686 ? -14.992 -11.227 -5.168 1 88.62 686 GLU B N 1
ATOM 11171 C CA . GLU B 1 686 ? -14.844 -11.656 -6.555 1 88.62 686 GLU B CA 1
ATOM 11172 C C . GLU B 1 686 ? -14.539 -13.148 -6.641 1 88.62 686 GLU B C 1
ATOM 11174 O O . GLU B 1 686 ? -13.75 -13.672 -5.844 1 88.62 686 GLU B O 1
ATOM 11179 N N . PHE B 1 687 ? -15.109 -13.906 -7.562 1 94.56 687 PHE B N 1
ATOM 11180 C CA . PHE B 1 687 ? -14.945 -15.344 -7.742 1 94.56 687 PHE B CA 1
ATOM 11181 C C . PHE B 1 687 ? -13.484 -15.695 -7.977 1 94.56 687 PHE B C 1
ATOM 11183 O O . PHE B 1 687 ? -12.992 -16.719 -7.477 1 94.56 687 PHE B O 1
ATOM 11190 N N . ILE B 1 688 ? -12.742 -14.867 -8.672 1 95.88 688 ILE B N 1
ATOM 11191 C CA . ILE B 1 688 ? -11.344 -15.109 -8.992 1 95.88 688 ILE B CA 1
ATOM 11192 C C . ILE B 1 688 ? -10.523 -15.195 -7.703 1 95.88 688 ILE B C 1
ATOM 11194 O O . ILE B 1 688 ? -9.523 -15.914 -7.641 1 95.88 688 ILE B O 1
ATOM 11198 N N . THR B 1 689 ? -10.875 -14.477 -6.68 1 95.94 689 THR B N 1
ATOM 11199 C CA . THR B 1 68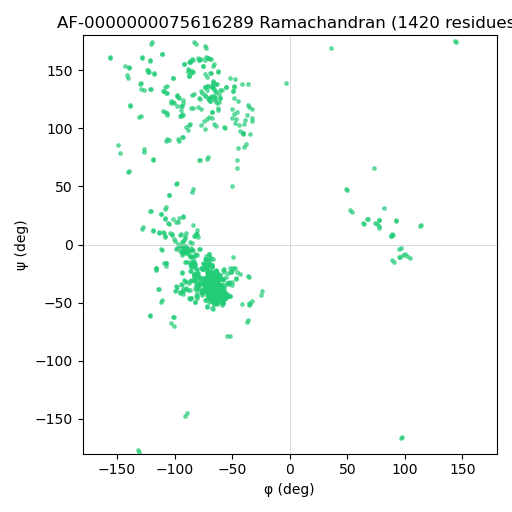9 ? -10.18 -14.508 -5.395 1 95.94 689 THR B CA 1
ATOM 11200 C C . THR B 1 689 ? -10.367 -15.867 -4.719 1 95.94 689 THR B C 1
ATOM 11202 O O . THR B 1 689 ? -9.453 -16.375 -4.07 1 95.94 689 THR B O 1
ATOM 11205 N N . HIS B 1 690 ? -11.578 -16.453 -4.883 1 95.81 690 HIS B N 1
ATOM 11206 C CA . HIS B 1 690 ? -11.82 -17.781 -4.355 1 95.81 690 HIS B CA 1
ATOM 11207 C C . HIS B 1 690 ? -10.93 -18.828 -5.039 1 95.81 690 HIS B C 1
ATOM 11209 O O . HIS B 1 690 ? -10.352 -19.688 -4.375 1 95.81 690 HIS B O 1
ATOM 11215 N N . LEU B 1 691 ? -10.852 -18.672 -6.32 1 96.38 691 LEU B N 1
ATOM 11216 C CA . LEU B 1 691 ? -10.008 -19.594 -7.074 1 96.38 691 LEU B CA 1
ATOM 11217 C C . LEU B 1 691 ? -8.539 -19.375 -6.746 1 96.38 691 LEU B C 1
ATOM 11219 O O . LEU B 1 691 ? -7.773 -20.344 -6.645 1 96.38 691 LEU B O 1
ATOM 11223 N N . TRP B 1 692 ? -8.164 -18.109 -6.621 1 96.25 692 TRP B N 1
ATOM 11224 C CA . TRP B 1 692 ? -6.793 -17.781 -6.238 1 96.25 692 TRP B CA 1
ATOM 11225 C C . TRP B 1 692 ? -6.418 -18.438 -4.922 1 96.25 692 TRP B C 1
ATOM 11227 O O . TRP B 1 692 ? -5.336 -19.016 -4.797 1 96.25 692 TRP B O 1
ATOM 11237 N N . ALA B 1 693 ? -7.285 -18.375 -3.941 1 96.94 693 ALA B N 1
ATOM 11238 C CA . ALA B 1 693 ? -7.035 -19 -2.641 1 96.94 693 ALA B CA 1
ATOM 11239 C C . ALA B 1 693 ? -6.918 -20.516 -2.764 1 96.94 693 ALA B C 1
ATOM 11241 O O . ALA B 1 693 ? -6 -21.125 -2.203 1 96.94 693 ALA B O 1
ATOM 11242 N N . LEU B 1 694 ? -7.828 -21.078 -3.502 1 96.62 694 LEU B N 1
ATOM 11243 C CA . LEU B 1 694 ? -7.816 -22.531 -3.701 1 96.62 694 LEU B CA 1
ATOM 11244 C C . LEU B 1 694 ? -6.508 -22.969 -4.352 1 96.62 694 LEU B C 1
ATOM 11246 O O . LEU B 1 694 ? -5.871 -23.922 -3.887 1 96.62 694 LEU B O 1
ATOM 11250 N N . LEU B 1 695 ? -6.082 -22.297 -5.375 1 95.94 695 LEU B N 1
ATOM 11251 C CA . LEU B 1 695 ? -4.863 -22.641 -6.098 1 95.94 695 LEU B CA 1
ATOM 11252 C C . LEU B 1 695 ? -3.635 -22.438 -5.219 1 95.94 695 LEU B C 1
ATOM 11254 O O . LEU B 1 695 ? -2.654 -23.172 -5.332 1 95.94 695 LEU B O 1
ATOM 11258 N N . THR B 1 696 ? -3.684 -21.406 -4.367 1 95.75 696 THR B N 1
ATOM 11259 C CA . THR B 1 696 ? -2.59 -21.203 -3.426 1 95.75 696 THR B CA 1
ATOM 11260 C C . THR B 1 696 ? -2.398 -22.422 -2.535 1 95.75 696 THR B C 1
ATOM 11262 O O . THR B 1 696 ? -1.271 -22.859 -2.312 1 95.75 696 THR B O 1
ATOM 11265 N N . HIS B 1 697 ? -3.49 -22.953 -2.049 1 96.19 697 HIS B N 1
ATOM 11266 C CA . HIS B 1 697 ? -3.424 -24.125 -1.171 1 96.19 697 HIS B CA 1
ATOM 11267 C C . HIS B 1 697 ? -3.018 -25.375 -1.943 1 96.19 697 HIS B C 1
ATOM 11269 O O . HIS B 1 697 ? -2.619 -26.375 -1.345 1 96.19 697 HIS B O 1
ATOM 11275 N N . ALA B 1 698 ? -3.131 -25.297 -3.279 1 95 698 ALA B N 1
ATOM 11276 C CA . ALA B 1 698 ? -2.707 -26.406 -4.129 1 95 698 ALA B CA 1
ATOM 11277 C C . ALA B 1 698 ? -1.228 -26.297 -4.484 1 95 698 ALA B C 1
ATOM 11279 O O . ALA B 1 698 ? -0.676 -27.156 -5.16 1 95 698 ALA B O 1
ATOM 11280 N N . GLY B 1 699 ? -0.637 -25.234 -4.09 1 92.62 699 GLY B N 1
ATOM 11281 C CA . GLY B 1 699 ? 0.77 -25.016 -4.383 1 92.62 699 GLY B CA 1
ATOM 11282 C C . GLY B 1 699 ? 0.999 -24.328 -5.719 1 92.62 699 GLY B C 1
ATOM 11283 O O . GLY B 1 699 ? 2.133 -24.25 -6.191 1 92.62 699 GLY B O 1
ATOM 11284 N N . VAL B 1 700 ? -0.058 -23.891 -6.371 1 92.06 700 VAL B N 1
ATOM 11285 C CA . VAL B 1 700 ? 0.046 -23.188 -7.645 1 92.06 700 VAL B CA 1
ATOM 11286 C C . VAL B 1 700 ? 0.092 -21.672 -7.402 1 92.06 700 VAL B C 1
ATOM 11288 O O . VAL B 1 700 ? -0.948 -21.016 -7.379 1 92.06 700 VAL B O 1
ATOM 11291 N N . LEU B 1 701 ? 1.245 -21.141 -7.289 1 88 701 LEU B N 1
ATOM 11292 C CA . LEU B 1 701 ? 1.411 -19.75 -6.871 1 88 701 LEU B CA 1
ATOM 11293 C C . LEU B 1 701 ? 1.555 -18.828 -8.078 1 88 701 LEU B C 1
ATOM 11295 O O . LEU B 1 701 ? 1.157 -17.672 -8.031 1 88 701 LEU B O 1
ATOM 11299 N N . LYS B 1 702 ? 2.334 -19.281 -9.086 1 81.12 702 LYS B N 1
ATOM 11300 C CA . LYS B 1 702 ? 2.568 -18.469 -10.273 1 81.12 702 LYS B CA 1
ATOM 11301 C C . LYS B 1 702 ? 2.111 -19.203 -11.531 1 81.12 702 LYS B C 1
ATOM 11303 O O . LYS B 1 702 ? 1.953 -20.422 -11.531 1 81.12 702 LYS B O 1
ATOM 11308 N N . ARG B 1 703 ? 1.881 -18.281 -12.484 1 75.44 703 ARG B N 1
ATOM 11309 C CA . ARG B 1 703 ? 1.507 -18.844 -13.781 1 75.44 703 ARG B CA 1
ATOM 11310 C C . ARG B 1 703 ? 2.711 -19.469 -14.469 1 75.44 703 ARG B C 1
ATOM 11312 O O . ARG B 1 703 ? 3.846 -19.031 -14.273 1 75.44 703 ARG B O 1
ATOM 11319 N N . GLY B 1 704 ? 2.709 -20.641 -14.906 1 58.31 704 GLY B N 1
ATOM 11320 C CA . GLY B 1 704 ? 3.791 -21.234 -15.672 1 58.31 704 GLY B CA 1
ATOM 11321 C C . GLY B 1 704 ? 4.27 -20.359 -16.812 1 58.31 704 GLY B C 1
ATOM 11322 O O . GLY B 1 704 ? 3.496 -19.562 -17.359 1 58.31 704 GLY B O 1
ATOM 11323 N N . SER B 1 705 ? 5.582 -19.797 -16.719 1 49.38 705 SER B N 1
ATOM 11324 C CA . SER B 1 705 ? 6.16 -18.969 -17.766 1 49.38 705 SER B CA 1
ATOM 11325 C C . SER B 1 705 ? 5.801 -19.5 -19.156 1 49.38 705 SER B C 1
ATOM 11327 O O . SER B 1 705 ? 5.941 -20.688 -19.422 1 49.38 705 SER B O 1
ATOM 11329 N N . THR B 1 706 ? 4.984 -18.891 -19.828 1 42.56 706 THR B N 1
ATOM 11330 C CA . THR B 1 706 ? 4.863 -19.219 -21.234 1 42.56 706 THR B CA 1
ATOM 11331 C C . THR B 1 706 ? 6.199 -19.047 -21.953 1 42.56 706 THR B C 1
ATOM 11333 O O . THR B 1 706 ? 6.305 -19.297 -23.156 1 42.56 706 THR B O 1
ATOM 11336 N N . GLU B 1 707 ? 7.184 -18.281 -21.469 1 41.62 707 GLU B N 1
ATOM 11337 C CA . GLU B 1 707 ? 8.375 -18.062 -22.281 1 41.62 707 GLU B CA 1
ATOM 11338 C C . GLU B 1 707 ? 9.203 -19.344 -22.391 1 41.62 707 GLU B C 1
ATOM 11340 O O . GLU B 1 707 ? 9.383 -20.062 -21.406 1 41.62 707 GLU B O 1
ATOM 11345 N N . PRO B 1 708 ? 9.523 -19.828 -23.594 1 31.06 708 PRO B N 1
ATOM 11346 C CA . PRO B 1 708 ? 10.531 -20.875 -23.766 1 31.06 708 PRO B CA 1
ATOM 11347 C C . PRO B 1 708 ? 11.789 -20.641 -22.938 1 31.06 708 PRO B C 1
ATOM 11349 O O . PRO B 1 708 ? 12.305 -19.516 -22.906 1 31.06 708 PRO B O 1
ATOM 11352 N N . LYS B 1 709 ? 11.938 -21.266 -21.953 1 35.97 709 LYS B N 1
ATOM 11353 C CA . LYS B 1 709 ? 13.273 -21.297 -21.359 1 35.97 709 LYS B CA 1
ATOM 11354 C C . LYS B 1 709 ? 14.336 -21.531 -22.422 1 35.97 709 LYS B C 1
ATOM 11356 O O . LYS B 1 709 ? 14.352 -22.578 -23.062 1 35.97 709 LYS B O 1
ATOM 11361 N N . ASP B 1 710 ? 14.758 -20.578 -23.094 1 25.67 710 ASP B N 1
ATOM 11362 C CA . ASP B 1 710 ? 15.969 -20.844 -23.844 1 25.67 710 ASP B CA 1
ATOM 11363 C C . ASP B 1 710 ? 17.016 -21.547 -23 1 25.67 710 ASP B C 1
ATOM 11365 O O . ASP B 1 710 ? 17.484 -21 -21.984 1 25.67 710 ASP B O 1
ATOM 11369 N N . VAL B 1 711 ? 16.781 -22.734 -22.75 1 25.28 711 VAL B N 1
ATOM 11370 C CA . VAL B 1 711 ? 17.984 -23.516 -22.422 1 25.28 711 VAL B CA 1
ATOM 11371 C C . VAL B 1 711 ? 19.125 -23.109 -23.359 1 25.28 711 VAL B C 1
ATOM 11373 O O . VAL B 1 711 ? 19.047 -23.312 -24.578 1 25.28 711 VAL B O 1
ATOM 11376 N N . VAL B 1 712 ? 19.938 -22.297 -23.016 1 17.75 712 VAL B N 1
ATOM 11377 C CA . VAL B 1 712 ? 21.312 -22.438 -23.516 1 17.75 712 VAL B CA 1
ATOM 11378 C C . VAL B 1 712 ? 22 -23.594 -22.797 1 17.75 712 VAL B C 1
ATOM 11380 O O . VAL B 1 712 ? 21.922 -23.719 -21.578 1 17.75 712 VAL B O 1
#

Foldseek 3Di:
DDPPPDDPPVVVVVVVVVVVVLVVLVVVLLVLLVVLLVLLLLLLVLQQCLLQALDPVSLVSNVVSLVCNLVSLVVSLVSLVPRDPPCLVLSLLSLLLSLLSNLLSLQQFPSFLVCLQVLVVVVVSNVVSLVSSVVSLVVVVVVVVVVVPPVVVNVLSVLSNVVSVVSNVLSSVLSPCCHLVNVLVQLVLQQCCCVQPLLPFDDADLALRPSVFQFLDQSVVQVPDDDDDRSSVPVVPGPTDGLNLLSPDPFPCLDDDNNVLLSLLSVLSSLLSVVSCLVNPHDDPCLPPVNLQCNQLVHQLVDDLVRLLSSLLSSLLNNLCSNTHSLVVCLRVVLVCVVVVVVVVVSVVVSLVSLVVVLVVLLPPPPPPPDSSVSSNVSSVSVSVSVVVVVLQSLQRSSVLSSLSVCPSVPVVCRPDPVSVVVNVVSPPRHHPDRFNQKFWFAALLAFQPVQPPVQVCVCVVVPNPRPRPRGGDTDIDGNDPLLSVLLSVLCSVCSLAAAQLQVLCVVLPNCVPCVLLRLVLCPVDFSLLSLLLLLLLLLLLLLVDDPVLCPDSLNVNLNRLSRRVVVCLNPPVLQFADDNVVSNVLSVQLSVVLCVQCVPQPDSHSNSSSVSLLPDDLPPQSDNPHRSSSSSSVVNCCLPPNPPVDPVSSSSSSNSSSSSNLLQGLAYDSVRLVVQSRCSSSRRHVSSSSNSSSVSSSNRHHDPPPPPPPD/DDPPPDPPPVVVVVVVVVVVVLVVLVVVLLVLLVVLLVLLLLLLVLQQCLQQALDPVSLVSNVVSLVCNLVSLVVSLVSLVPRDPVCLVLSLLSLLLSLLSNLLSLQQFPSFLVCLQVLVVVVVSNVVSLVSSVVSLVVVVVVVVVVPPPVVVNVLSVLSNVVSVVSNVLSSVLSPCCHLVNVLVQLVLQQCCCVQPLLPFDDADLALRPSVFQFLDQSVVQVPDDDDDRSNVVVVPGPTDGLNLLSPDPFPCLDDDNNVLLSLLSVLSSLLSVVSCLVNPHDDPCLPPVNLQCNQLVHQLVDDLVSLLSSLLSSLLNNLCSNTHSLVVCLRVVLVCVVVNVVVVCSVVVSLVSLVVVLVVLLPPPPPVPDSSVSSNVSSVSVSVSVVVVVLQSLQRSSNLSSLSVCPSVPVVCRPDPVSVVVNVVSPPRHHPDRFNQKFWFAALLAQQPQQPPVLVCVCVVVPNPRPRPQRGDTDIDGNDPLLSVLLSVLCSVCSLAAAQLQVLCVVLPNCVPCVLLRLVLCPVDFSLLSLLLLLLLLLLLLLVDDPVLCPDSLNVNLNRLSRRVVVCLRPPVLQFADDNVVSNVLSVQLSVVLCVQCVPQPDSHSNSSSVSLLPDDLPPQSDNPHRSSSSSSVVNCCLPPNPPVDPVSSSSSSNSSSSSNLLQGLAYDSVRLVVQSRCSSSRRHVSSSSNSSSVSSSNRDHPPPDPPPPD